Protein AF-A0A7V4HFA5-F1 (afdb_monomer)

Radius of gyration: 27.05 Å; Cα contacts (8 Å, |Δi|>4): 2478; chains: 1; bounding box: 86×80×75 Å

Secondary structure (DSSP, 8-state):
--HHHHHHHHHHHHTT-----TTTTTTTTHHHHHHHHHHHHHHHHTT--EETT--HHHHHHHT-TTTSHHHHHHHHHHHHHHHHHHH-S-TTTTT-HHHHHHHH-TTTHHHHHHHHHHHH--SSSHHHHHHHHHHHHTTTSTT-----------S---S-HHHHHHHHHHHHHHHIIIIITTTS-HHHHHHHHHHHHHHH---------TTS--S--GGG-SS-S--B-TTSPTTT-BBTTT-PBPPTT-SSHHHHHHHHHHHTTPPPPTT---GGGTSTTSPPP-HHHHHHHHHHHHTTSSHHHHHHHHHHHHTSPPEE--STTEESEEEEEEEETTEEEEEE-SS--EEES-S-SEEE---SS-EEEE---GGGTTS-SEEEEE--SS--EEEE-SS--TT-EESSEEEEEE-SS--EEEES--TT--GGG--HHHH-EE-SSSSS-EE--HHHHH--TT-TTSTTTT----S-TT-EESSEEEEEE-S---EEEEEES-TT-EESS-EEEEEE--SS-EEEEEES-BS-EESS-EEEEEE-SS--EEEE--SSB-TTTTTSSS---BS---BS-EE-EEEPPSSS--EEEE---EEEEEE-SS--EEEE-TT-BS-EETT-EEEEEE-SS--EEEE---TT-----SSS----BS-EETT-EEEEEE-SS--EEE-SSS-BS-EETT-EEEEEE-SS--EE--TT-S-PPEEES-BBSS-EEEEEE--SS-EESSEEES---BPPTT-TT---EEEEEEE--SS--B--TTTS-TT-SSEEE---EEEEE-TTS-EEEEEEEEEEES---EEPPPPPPHHHHHHHHHHHHHT--

pLDDT: mean 79.25, std 18.16, range [28.31, 98.69]

Structure (mmCIF, N/CA/C/O backbone):
data_AF-A0A7V4HFA5-F1
#
_entry.id   AF-A0A7V4HFA5-F1
#
loop_
_atom_site.group_PDB
_atom_site.id
_atom_site.type_symbol
_atom_site.label_atom_id
_atom_site.label_alt_id
_atom_site.label_comp_id
_atom_site.label_asym_id
_atom_site.label_entity_id
_atom_site.label_seq_id
_atom_site.pdbx_PDB_ins_code
_atom_site.Cartn_x
_atom_site.Cartn_y
_atom_site.Cartn_z
_atom_site.occupancy
_atom_site.B_iso_or_equiv
_atom_site.auth_seq_id
_atom_site.auth_comp_id
_atom_site.auth_asym_id
_atom_site.auth_atom_id
_atom_site.pdbx_PDB_model_num
ATOM 1 N N . MET A 1 1 ? 4.669 -41.719 2.749 1.00 48.25 1 MET A N 1
ATOM 2 C CA . MET A 1 1 ? 3.718 -40.841 3.478 1.00 48.25 1 MET A CA 1
ATOM 3 C C . MET A 1 1 ? 3.015 -41.611 4.588 1.00 48.25 1 MET A C 1
ATOM 5 O O . MET A 1 1 ? 2.465 -42.673 4.323 1.00 48.25 1 MET A O 1
ATOM 9 N N . ASN A 1 2 ? 3.036 -41.092 5.819 1.00 54.94 2 ASN A N 1
ATOM 10 C CA . ASN A 1 2 ? 2.407 -41.721 6.989 1.00 54.94 2 ASN A CA 1
ATOM 11 C C . ASN A 1 2 ? 0.896 -41.378 7.076 1.00 54.94 2 ASN A C 1
ATOM 13 O O . ASN A 1 2 ? 0.463 -40.384 6.495 1.00 54.94 2 ASN A O 1
ATOM 17 N N . ARG A 1 3 ? 0.086 -42.168 7.802 1.00 41.38 3 ARG A N 1
ATOM 18 C CA . ARG A 1 3 ? -1.393 -42.025 7.890 1.00 41.38 3 ARG A CA 1
ATOM 19 C C . ARG A 1 3 ? -1.871 -40.618 8.289 1.00 41.38 3 ARG A C 1
ATOM 21 O O . ARG A 1 3 ? -2.904 -40.185 7.798 1.00 41.38 3 ARG A O 1
ATOM 28 N N . ARG A 1 4 ? -1.099 -39.887 9.105 1.00 38.53 4 ARG A N 1
ATOM 29 C CA . ARG A 1 4 ? -1.387 -38.485 9.472 1.00 38.53 4 ARG A CA 1
ATOM 30 C C . ARG A 1 4 ? -1.313 -37.523 8.282 1.00 38.53 4 ARG A C 1
ATOM 32 O O . ARG A 1 4 ? -2.178 -36.670 8.156 1.00 38.53 4 ARG A O 1
ATOM 39 N N . ALA A 1 5 ? -0.361 -37.721 7.367 1.00 38.31 5 ALA A N 1
ATOM 40 C CA . ALA A 1 5 ? -0.254 -36.909 6.155 1.00 38.31 5 ALA A CA 1
ATOM 41 C C . ALA A 1 5 ? -1.459 -37.127 5.228 1.00 38.31 5 ALA A C 1
ATOM 43 O O . ALA A 1 5 ? -1.973 -36.179 4.661 1.00 38.31 5 ALA A O 1
ATOM 44 N N . LYS A 1 6 ? -1.980 -38.358 5.134 1.00 39.31 6 LYS A N 1
ATOM 45 C CA . LYS A 1 6 ? -3.197 -38.636 4.350 1.00 39.31 6 LYS A CA 1
ATOM 46 C C . LYS A 1 6 ? -4.450 -37.973 4.934 1.00 39.31 6 LYS A C 1
ATOM 48 O O . LYS A 1 6 ? -5.333 -37.604 4.176 1.00 39.31 6 LYS A O 1
ATOM 53 N N . MET A 1 7 ? -4.517 -37.816 6.256 1.00 35.53 7 MET A N 1
ATOM 54 C CA . MET A 1 7 ? -5.649 -37.177 6.930 1.00 35.53 7 MET A CA 1
ATOM 55 C C . MET A 1 7 ? -5.609 -35.648 6.783 1.00 35.53 7 MET A C 1
ATOM 57 O O . MET A 1 7 ? -6.639 -35.059 6.490 1.00 35.53 7 MET A O 1
ATOM 61 N N . CYS A 1 8 ? -4.427 -35.022 6.870 1.00 36.72 8 CYS A N 1
ATOM 62 C CA . CYS A 1 8 ? -4.254 -33.603 6.527 1.00 36.72 8 CYS A CA 1
ATOM 63 C C . CYS A 1 8 ? -4.605 -33.316 5.059 1.00 36.72 8 CYS A C 1
ATOM 65 O O . CYS A 1 8 ? -5.311 -32.359 4.777 1.00 36.72 8 CYS A O 1
ATOM 67 N N . MET A 1 9 ? -4.186 -34.185 4.133 1.00 34.12 9 MET A N 1
ATOM 68 C CA . MET A 1 9 ? -4.474 -34.021 2.701 1.00 34.12 9 MET A CA 1
ATOM 69 C C . MET A 1 9 ? -5.963 -34.192 2.367 1.00 34.12 9 MET A C 1
ATOM 71 O O . MET A 1 9 ? -6.457 -33.551 1.449 1.00 34.12 9 MET A O 1
ATOM 75 N N . ALA A 1 10 ? -6.695 -35.021 3.120 1.00 37.44 10 ALA A N 1
ATOM 76 C CA . ALA A 1 10 ? -8.141 -35.173 2.956 1.00 37.44 10 ALA A CA 1
ATOM 77 C C . ALA A 1 10 ? -8.932 -33.963 3.487 1.00 37.44 10 ALA A C 1
ATOM 79 O O . ALA A 1 10 ? -9.989 -33.656 2.951 1.00 37.44 10 ALA A O 1
ATOM 80 N N . VAL A 1 11 ? -8.417 -33.276 4.514 1.00 41.97 11 VAL A N 1
ATOM 81 C CA . VAL A 1 11 ? -9.005 -32.025 5.024 1.00 41.97 11 VAL A CA 1
ATOM 82 C C . VAL A 1 11 ? -8.752 -30.874 4.047 1.00 41.97 11 VAL A C 1
ATOM 84 O O . VAL A 1 11 ? -9.687 -30.151 3.732 1.00 41.97 11 VAL A O 1
ATOM 87 N N . LEU A 1 12 ? -7.540 -30.771 3.488 1.00 38.66 12 LEU A N 1
ATOM 88 C CA . LEU A 1 12 ? -7.202 -29.766 2.468 1.00 38.66 12 LEU A CA 1
ATOM 89 C C . LEU A 1 12 ? -8.032 -29.936 1.183 1.00 38.66 12 LEU A C 1
ATOM 91 O O . LEU A 1 12 ? -8.553 -28.961 0.656 1.00 38.66 12 LEU A O 1
ATOM 95 N N . ALA A 1 13 ? -8.244 -31.178 0.733 1.00 34.25 13 ALA A N 1
ATOM 96 C CA . ALA A 1 13 ? -9.083 -31.467 -0.433 1.00 34.25 13 ALA A CA 1
ATOM 97 C C . ALA A 1 13 ? -10.588 -31.219 -0.191 1.00 34.25 13 ALA A C 1
ATOM 99 O O . ALA A 1 13 ? -11.324 -30.972 -1.141 1.00 34.25 13 ALA A O 1
ATOM 100 N N . ALA A 1 14 ? -11.060 -31.282 1.060 1.00 35.66 14 ALA A N 1
ATOM 101 C CA . ALA A 1 14 ? -12.446 -30.960 1.416 1.00 35.66 14 ALA A CA 1
ATOM 102 C C . ALA A 1 14 ? -12.701 -29.444 1.542 1.00 35.66 14 ALA A C 1
ATOM 104 O O . ALA A 1 14 ? -13.856 -29.033 1.558 1.00 35.66 14 ALA A O 1
ATOM 105 N N . MET A 1 15 ? -11.637 -28.634 1.609 1.00 38.47 15 MET A N 1
ATOM 106 C CA . MET A 1 15 ? -11.664 -27.166 1.682 1.00 38.47 15 MET A CA 1
ATOM 107 C C . MET A 1 15 ? -11.470 -26.485 0.314 1.00 38.47 15 MET A C 1
ATOM 109 O O . MET A 1 15 ? -11.225 -25.291 0.262 1.00 38.47 15 MET A O 1
ATOM 113 N N . GLY A 1 16 ? -11.545 -27.222 -0.801 1.00 28.39 16 GLY A N 1
ATOM 114 C CA . GLY A 1 16 ? -11.432 -26.639 -2.147 1.00 28.39 16 GLY A CA 1
ATOM 115 C C . GLY A 1 16 ? -10.004 -26.335 -2.623 1.00 28.39 16 GLY A C 1
ATOM 116 O O . GLY A 1 16 ? -9.827 -25.967 -3.779 1.00 28.39 16 GLY A O 1
ATOM 117 N N . PHE A 1 17 ? -8.969 -26.567 -1.807 1.00 36.25 17 PHE A N 1
ATOM 118 C CA . PHE A 1 17 ? -7.580 -26.366 -2.225 1.00 36.25 17 PHE A CA 1
ATOM 119 C C . PHE A 1 17 ? -7.120 -27.473 -3.187 1.00 36.25 17 PHE A C 1
ATOM 121 O O . PHE A 1 17 ? -6.924 -28.632 -2.801 1.00 36.25 17 PHE A O 1
ATOM 128 N N . GLY A 1 18 ? -6.935 -27.110 -4.459 1.00 32.19 18 GLY A N 1
ATOM 129 C CA . GLY A 1 18 ? -6.319 -27.961 -5.473 1.00 32.19 18 GLY A CA 1
ATOM 130 C C . GLY A 1 18 ? -4.920 -28.430 -5.055 1.00 32.19 18 GLY A C 1
ATOM 131 O O . GLY A 1 18 ? -4.118 -27.676 -4.515 1.00 32.19 18 GLY A O 1
ATOM 132 N N . LEU A 1 19 ? -4.617 -29.705 -5.313 1.00 29.17 19 LEU A N 1
ATOM 133 C CA . LEU A 1 19 ? -3.347 -30.376 -5.002 1.00 29.17 19 LEU A CA 1
ATOM 134 C C . LEU A 1 19 ? -2.192 -29.984 -5.952 1.00 29.17 19 LEU A C 1
ATOM 136 O O . LEU A 1 19 ? -1.386 -30.840 -6.326 1.00 29.17 19 LEU A O 1
ATOM 140 N N . ALA A 1 20 ? -2.085 -28.711 -6.338 1.00 28.31 20 ALA A N 1
ATOM 141 C CA . ALA A 1 20 ? -0.833 -28.187 -6.874 1.00 28.31 20 ALA A CA 1
ATOM 142 C C . ALA A 1 20 ? 0.153 -28.051 -5.700 1.00 28.31 20 ALA A C 1
ATOM 144 O O . ALA A 1 20 ? -0.201 -27.629 -4.603 1.00 28.31 20 ALA A O 1
ATOM 145 N N . SER A 1 21 ? 1.356 -28.584 -5.879 1.00 32.41 21 SER A N 1
ATOM 146 C CA . SER A 1 21 ? 2.282 -28.941 -4.805 1.00 32.41 21 SER A CA 1
ATOM 147 C C . SER A 1 21 ? 2.547 -27.818 -3.795 1.00 32.41 21 SER A C 1
ATOM 149 O O . SER A 1 21 ? 2.853 -26.705 -4.181 1.00 32.41 21 SER A O 1
ATOM 151 N N . ALA A 1 22 ? 2.635 -28.136 -2.503 1.00 30.19 22 ALA A N 1
ATOM 152 C CA . ALA A 1 22 ? 3.135 -27.211 -1.473 1.00 30.19 22 ALA A CA 1
ATOM 153 C C . ALA A 1 22 ? 4.578 -26.681 -1.715 1.00 30.19 22 ALA A C 1
ATOM 155 O O . ALA A 1 22 ? 5.083 -25.909 -0.910 1.00 30.19 22 ALA A O 1
ATOM 156 N N . ALA A 1 23 ? 5.250 -27.114 -2.791 1.00 28.69 23 ALA A N 1
ATOM 157 C CA . ALA A 1 23 ? 6.533 -26.592 -3.260 1.00 28.69 23 ALA A CA 1
ATOM 158 C C . ALA A 1 23 ? 6.388 -25.430 -4.270 1.00 28.69 23 ALA A C 1
ATOM 160 O O . ALA A 1 23 ? 7.342 -24.678 -4.440 1.00 28.69 23 ALA A O 1
ATOM 161 N N . SER A 1 24 ? 5.221 -25.252 -4.909 1.00 37.16 24 SER A N 1
ATOM 162 C CA . SER A 1 24 ? 4.934 -24.071 -5.741 1.00 37.16 24 SER A CA 1
ATOM 163 C C . SER A 1 24 ? 4.520 -22.858 -4.900 1.00 37.16 24 SER A C 1
ATOM 165 O O . SER A 1 24 ? 4.744 -21.736 -5.313 1.00 37.16 24 SER A O 1
ATOM 167 N N . CYS A 1 25 ? 4.044 -23.058 -3.666 1.00 38.31 25 CYS A N 1
ATOM 168 C CA . CYS A 1 25 ? 3.524 -21.992 -2.793 1.00 38.31 25 CYS A CA 1
ATOM 169 C C . CYS A 1 25 ? 4.586 -21.143 -2.059 1.00 38.31 25 CYS A C 1
ATOM 171 O O . CYS A 1 25 ? 4.266 -20.503 -1.062 1.00 38.31 25 CYS A O 1
ATOM 173 N N . LEU A 1 26 ? 5.864 -21.225 -2.442 1.00 47.09 26 LEU A N 1
ATOM 174 C CA . LEU A 1 26 ? 6.968 -20.541 -1.744 1.00 47.09 26 LEU A CA 1
ATOM 175 C C . LEU A 1 26 ? 7.953 -19.838 -2.690 1.00 47.09 26 LEU A C 1
ATOM 177 O O . LEU A 1 26 ? 9.059 -19.488 -2.268 1.00 47.09 26 LEU A O 1
ATOM 181 N N . GLY A 1 27 ? 7.612 -19.673 -3.972 1.00 52.88 27 GLY A N 1
ATOM 182 C CA . GLY A 1 27 ? 8.505 -19.018 -4.932 1.00 52.88 27 GLY A CA 1
ATOM 183 C C . GLY A 1 27 ? 9.894 -19.673 -5.052 1.00 52.88 27 GLY A C 1
ATOM 184 O O . GLY A 1 27 ? 10.859 -19.022 -5.461 1.00 52.88 27 GLY A O 1
ATOM 185 N N . GLU A 1 28 ? 10.056 -20.954 -4.681 1.00 53.25 28 GLU A N 1
ATOM 186 C CA . GLU A 1 28 ? 11.366 -21.629 -4.726 1.00 53.25 28 GLU A CA 1
ATOM 187 C C . GLU A 1 28 ? 11.900 -21.748 -6.165 1.00 53.25 28 GLU A C 1
ATOM 189 O O . GLU A 1 28 ? 13.117 -21.755 -6.366 1.00 53.25 28 GLU A O 1
ATOM 194 N N . ASN A 1 29 ? 11.005 -21.744 -7.160 1.00 68.06 29 ASN A N 1
ATOM 195 C CA . ASN A 1 29 ? 11.342 -21.708 -8.586 1.00 68.06 29 ASN A CA 1
ATOM 196 C C . ASN A 1 29 ? 11.609 -20.287 -9.124 1.00 68.06 29 ASN A C 1
ATOM 198 O O . ASN A 1 29 ? 12.278 -20.155 -10.147 1.00 68.06 29 ASN A O 1
ATOM 202 N N . VAL A 1 30 ? 11.191 -19.234 -8.411 1.00 86.88 30 VAL A N 1
ATOM 203 C CA . VAL A 1 30 ? 11.364 -17.823 -8.813 1.00 86.88 30 VAL A CA 1
ATOM 204 C C . VAL A 1 30 ? 12.813 -17.372 -8.621 1.00 86.88 30 VAL A C 1
ATOM 206 O O . VAL A 1 30 ? 13.449 -16.819 -9.521 1.00 86.88 30 VAL A O 1
ATOM 209 N N . ARG A 1 31 ? 13.404 -17.680 -7.457 1.00 90.75 31 ARG A N 1
ATOM 210 C CA . ARG A 1 31 ? 14.781 -17.265 -7.120 1.00 90.75 31 ARG A CA 1
ATOM 211 C C . ARG A 1 31 ? 15.838 -17.718 -8.136 1.00 90.75 31 ARG A C 1
ATOM 213 O O . ARG A 1 31 ? 16.702 -16.903 -8.472 1.00 90.75 31 ARG A O 1
ATOM 220 N N . PRO A 1 32 ? 15.869 -18.986 -8.599 1.00 89.94 32 PRO A N 1
ATOM 221 C CA . PRO A 1 32 ? 16.812 -19.414 -9.629 1.00 89.94 32 PRO A CA 1
ATOM 222 C C . PRO A 1 32 ? 16.728 -18.584 -10.913 1.00 89.94 32 PRO A C 1
ATOM 224 O O . PRO A 1 32 ? 17.771 -18.313 -11.516 1.00 89.94 32 PRO A O 1
ATOM 227 N N . GLU A 1 33 ? 15.526 -18.158 -11.298 1.00 88.88 33 GLU A N 1
ATOM 228 C CA . GLU A 1 33 ? 15.279 -17.427 -12.540 1.00 88.88 33 GLU A CA 1
ATOM 229 C C . GLU A 1 33 ? 15.636 -15.954 -12.426 1.00 88.88 33 GLU A C 1
ATOM 231 O O . GLU A 1 33 ? 16.409 -15.458 -13.247 1.00 88.88 33 GLU A O 1
ATOM 236 N N . LEU A 1 34 ? 15.251 -15.285 -11.337 1.00 92.88 34 LEU A N 1
ATOM 237 C CA . LEU A 1 34 ? 15.737 -13.929 -11.067 1.00 92.88 34 LEU A CA 1
ATOM 238 C C . LEU A 1 34 ? 17.276 -13.904 -10.971 1.00 92.88 34 LEU A C 1
ATOM 240 O O . LEU A 1 34 ? 17.931 -13.038 -11.547 1.00 92.88 34 LEU A O 1
ATOM 244 N N . ARG A 1 35 ? 17.904 -14.930 -10.372 1.00 93.62 35 ARG A N 1
ATOM 245 C CA . ARG A 1 35 ? 19.376 -15.084 -10.392 1.00 93.62 35 ARG A CA 1
ATOM 246 C C . ARG A 1 35 ? 19.941 -15.325 -11.790 1.00 93.62 35 ARG A C 1
ATOM 248 O O . ARG A 1 35 ? 21.104 -14.994 -12.043 1.00 93.62 35 ARG A O 1
ATOM 255 N N . ARG A 1 36 ? 19.203 -15.983 -12.685 1.00 90.00 36 ARG A N 1
ATOM 256 C CA . ARG A 1 36 ? 19.608 -16.180 -14.084 1.00 90.00 36 ARG A CA 1
ATOM 257 C C . ARG A 1 36 ? 19.555 -14.854 -14.838 1.00 90.00 36 ARG A C 1
ATOM 259 O O . ARG A 1 36 ? 20.545 -14.536 -15.500 1.00 90.00 36 ARG A O 1
ATOM 266 N N . MET A 1 37 ? 18.492 -14.072 -14.670 1.00 91.94 37 MET A N 1
ATOM 267 C CA . MET A 1 37 ? 18.377 -12.712 -15.202 1.00 91.94 37 MET A CA 1
ATOM 268 C C . MET A 1 37 ? 19.549 -11.843 -14.733 1.00 91.94 37 MET A C 1
ATOM 270 O O . MET A 1 37 ? 20.337 -11.384 -15.560 1.00 91.94 37 MET A O 1
ATOM 274 N N . SER A 1 38 ? 19.765 -11.714 -13.419 1.00 94.12 38 SER A N 1
ATOM 275 C CA . SER A 1 38 ? 20.845 -10.877 -12.874 1.00 94.12 38 SER A CA 1
ATOM 276 C C . SER A 1 38 ? 22.234 -11.312 -13.350 1.00 94.12 38 SER A C 1
ATOM 278 O O . SER A 1 38 ? 23.093 -10.476 -13.630 1.00 94.12 38 SER A O 1
ATOM 280 N N . ARG A 1 39 ? 22.488 -12.625 -13.479 1.00 92.44 39 ARG A N 1
ATOM 281 C CA . ARG A 1 39 ? 23.745 -13.131 -14.064 1.00 92.44 39 ARG A CA 1
ATOM 282 C C . ARG A 1 39 ? 23.893 -12.745 -15.534 1.00 92.44 39 ARG A C 1
ATOM 284 O O . ARG A 1 39 ? 24.974 -12.312 -15.917 1.00 92.44 39 ARG A O 1
ATOM 291 N N . THR A 1 40 ? 22.828 -12.871 -16.320 1.00 88.06 40 THR A N 1
ATOM 292 C CA . THR A 1 40 ? 22.820 -12.528 -17.750 1.00 88.06 40 THR A CA 1
ATOM 293 C C . THR A 1 40 ? 23.090 -11.038 -17.949 1.00 88.06 40 THR A C 1
ATOM 295 O O . THR A 1 40 ? 23.985 -10.672 -18.708 1.00 88.06 40 THR A O 1
ATOM 298 N N . LEU A 1 41 ? 22.399 -10.178 -17.196 1.00 89.81 41 LEU A N 1
ATOM 299 C CA . LEU A 1 41 ? 22.607 -8.729 -17.232 1.00 89.81 41 LEU A CA 1
ATOM 300 C C . LEU A 1 41 ? 24.034 -8.345 -16.831 1.00 89.81 41 LEU A C 1
ATOM 302 O O . LEU A 1 41 ? 24.649 -7.524 -17.504 1.00 89.81 41 LEU A O 1
ATOM 306 N N . ARG A 1 42 ? 24.605 -8.970 -15.791 1.00 91.44 42 ARG A N 1
ATOM 307 C CA . ARG A 1 42 ? 26.013 -8.750 -15.414 1.00 91.44 42 ARG A CA 1
ATOM 308 C C . ARG A 1 42 ? 26.991 -9.193 -16.487 1.00 91.44 42 ARG A C 1
ATOM 310 O O . ARG A 1 42 ? 27.964 -8.492 -16.754 1.00 91.44 42 ARG A O 1
ATOM 317 N N . ASP A 1 43 ? 26.760 -10.350 -17.095 1.00 87.56 43 ASP A N 1
ATOM 318 C CA . ASP A 1 43 ? 27.614 -10.819 -18.179 1.00 87.56 43 ASP A CA 1
ATOM 319 C C . ASP A 1 43 ? 27.616 -9.798 -19.330 1.00 87.56 43 ASP A C 1
ATOM 321 O O . ASP A 1 43 ? 28.686 -9.475 -19.844 1.00 87.56 43 ASP A O 1
ATOM 325 N N . VAL A 1 44 ? 26.467 -9.204 -19.661 1.00 84.00 44 VAL A N 1
ATOM 326 C CA . VAL A 1 44 ? 26.354 -8.156 -20.688 1.00 84.00 44 VAL A CA 1
ATOM 327 C C . VAL A 1 44 ? 26.992 -6.831 -20.248 1.00 84.00 44 VAL A C 1
ATOM 329 O O . VAL A 1 44 ? 27.893 -6.322 -20.913 1.00 84.00 44 VAL A O 1
ATOM 332 N N . LEU A 1 45 ? 26.559 -6.273 -19.119 1.00 87.12 45 LEU A N 1
ATOM 333 C CA . LEU A 1 45 ? 26.912 -4.920 -18.683 1.00 87.12 45 LEU A CA 1
ATOM 334 C C . LEU A 1 45 ? 28.307 -4.841 -18.053 1.00 87.12 45 LEU A C 1
ATOM 336 O O . LEU A 1 45 ? 29.081 -3.939 -18.360 1.00 87.12 45 LEU A O 1
ATOM 340 N N . GLU A 1 46 ? 28.676 -5.790 -17.194 1.00 89.25 46 GLU A N 1
ATOM 341 C CA . GLU A 1 46 ? 29.928 -5.728 -16.426 1.00 89.25 46 GLU A CA 1
ATOM 342 C C . GLU A 1 46 ? 31.091 -6.443 -17.109 1.00 89.25 46 GLU A C 1
ATOM 344 O O . GLU A 1 46 ? 32.244 -6.035 -16.938 1.00 89.25 46 GLU A O 1
ATOM 349 N N . LYS A 1 47 ? 30.807 -7.515 -17.862 1.00 86.50 47 LYS A N 1
ATOM 350 C CA . LYS A 1 47 ? 31.836 -8.325 -18.536 1.00 86.50 47 LYS A CA 1
ATOM 351 C C . LYS A 1 47 ? 31.917 -8.079 -20.041 1.00 86.50 47 LYS A C 1
ATOM 353 O O . LYS A 1 47 ? 32.858 -8.568 -20.665 1.00 86.50 47 LYS A O 1
ATOM 358 N N . GLY A 1 48 ? 30.966 -7.343 -20.619 1.00 78.38 48 GLY A N 1
ATOM 359 C CA . GLY A 1 48 ? 30.922 -7.072 -22.056 1.00 78.38 48 GLY A CA 1
ATOM 360 C C . GLY A 1 48 ? 30.680 -8.332 -22.891 1.00 78.38 48 GLY A C 1
ATOM 361 O O . GLY A 1 48 ? 31.114 -8.401 -24.042 1.00 78.38 48 GLY A O 1
ATOM 362 N N . CYS A 1 49 ? 30.051 -9.359 -22.312 1.00 81.75 49 CYS A N 1
ATOM 363 C CA . CYS A 1 49 ? 29.650 -10.548 -23.048 1.00 81.75 49 CYS A CA 1
ATOM 364 C C . CYS A 1 49 ? 28.497 -10.194 -23.986 1.00 81.75 49 CYS A C 1
ATOM 366 O O . CYS A 1 49 ? 27.507 -9.591 -23.580 1.00 81.75 49 CYS A O 1
ATOM 368 N N . LEU A 1 50 ? 28.611 -10.602 -25.243 1.00 72.88 50 LEU A N 1
ATOM 369 C CA . LEU A 1 50 ? 27.644 -10.274 -26.282 1.00 72.88 50 LEU A CA 1
ATOM 370 C C . LEU A 1 50 ? 26.857 -11.522 -26.677 1.00 72.88 50 LEU A C 1
ATOM 372 O O . LEU A 1 50 ? 27.443 -12.611 -26.715 1.00 72.88 50 LEU A O 1
ATOM 376 N N . PRO A 1 51 ? 25.565 -11.404 -27.014 1.00 68.75 51 PRO A N 1
ATOM 377 C CA . PRO A 1 51 ? 24.835 -12.523 -27.592 1.00 68.75 51 PRO A CA 1
ATOM 378 C C . PRO A 1 51 ? 25.465 -12.993 -28.907 1.00 68.75 51 PRO A C 1
ATOM 380 O O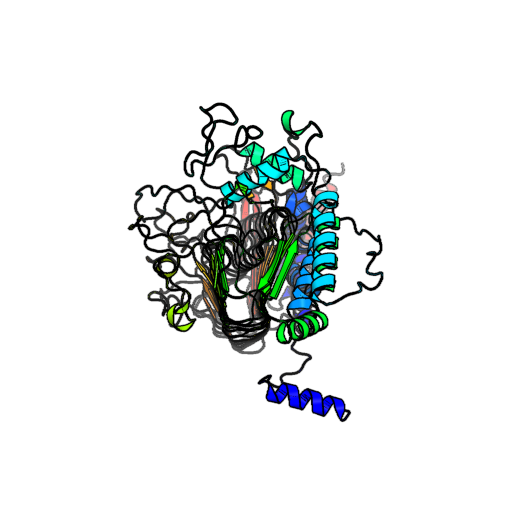 . PRO A 1 51 ? 25.966 -12.202 -29.715 1.00 68.75 51 PRO A O 1
ATOM 383 N N . ALA A 1 52 ? 25.478 -14.310 -29.113 1.00 63.66 52 ALA A N 1
ATOM 384 C CA . ALA A 1 52 ? 25.958 -14.905 -30.350 1.00 63.66 52 ALA A CA 1
ATOM 385 C C . ALA A 1 52 ? 25.136 -14.386 -31.541 1.00 63.66 52 ALA A C 1
ATOM 387 O O . ALA A 1 52 ? 23.915 -14.463 -31.529 1.00 63.66 52 ALA A O 1
ATOM 388 N N . GLY A 1 53 ? 25.813 -13.876 -32.574 1.00 62.03 53 GLY A N 1
ATOM 389 C CA . GLY A 1 53 ? 25.159 -13.331 -33.772 1.00 62.03 53 GLY A CA 1
ATOM 390 C C . GLY A 1 53 ? 25.183 -11.805 -33.884 1.00 62.03 53 GLY A C 1
ATOM 391 O O . GLY A 1 53 ? 24.796 -11.287 -34.929 1.00 62.03 53 GLY A O 1
ATOM 392 N N . ALA A 1 54 ? 25.697 -11.084 -32.879 1.00 64.19 54 ALA A N 1
ATOM 393 C CA . ALA A 1 54 ? 25.981 -9.653 -33.009 1.00 64.19 54 ALA A CA 1
ATOM 394 C C . ALA A 1 54 ? 26.848 -9.366 -34.251 1.00 64.19 54 ALA A C 1
ATOM 396 O O . ALA A 1 54 ? 27.850 -10.049 -34.487 1.00 64.19 54 ALA A O 1
ATOM 397 N N . SER A 1 55 ? 26.477 -8.351 -35.043 1.00 65.62 55 SER A N 1
ATOM 398 C CA . SER A 1 55 ? 27.283 -7.929 -36.195 1.00 65.62 55 SER A CA 1
ATOM 399 C C . SER A 1 55 ? 28.671 -7.476 -35.736 1.00 65.62 55 SER A C 1
ATOM 401 O O . SER A 1 55 ? 28.838 -7.021 -34.607 1.00 65.62 55 SER A O 1
ATOM 403 N N . ASN A 1 56 ? 29.683 -7.557 -36.604 1.00 67.31 56 ASN A N 1
ATOM 404 C CA . ASN A 1 56 ? 31.036 -7.106 -36.252 1.00 67.31 56 ASN A CA 1
ATOM 405 C C . ASN A 1 56 ? 31.070 -5.623 -35.840 1.00 67.31 56 ASN A C 1
ATOM 407 O O . ASN A 1 56 ? 31.861 -5.244 -34.983 1.00 67.31 56 ASN A O 1
ATOM 411 N N . GLU A 1 57 ? 30.203 -4.801 -36.428 1.00 65.88 57 GLU A N 1
ATOM 412 C CA . GLU A 1 57 ? 30.062 -3.373 -36.121 1.00 65.88 57 GLU A CA 1
ATOM 413 C C . GLU A 1 57 ? 29.429 -3.154 -34.742 1.00 65.88 57 GLU A C 1
ATOM 415 O O . GLU A 1 57 ? 29.970 -2.403 -33.932 1.00 65.88 57 GLU A O 1
ATOM 420 N N . ALA A 1 58 ? 28.337 -3.866 -34.437 1.00 66.81 58 ALA A N 1
ATOM 421 C CA . ALA A 1 58 ? 27.718 -3.860 -33.113 1.00 66.81 58 ALA A CA 1
ATOM 422 C C . ALA A 1 58 ? 28.687 -4.392 -32.049 1.00 66.81 58 ALA A C 1
ATOM 424 O O . ALA A 1 58 ? 28.848 -3.790 -30.992 1.00 66.81 58 ALA A O 1
ATOM 425 N N . ALA A 1 59 ? 29.384 -5.489 -32.347 1.00 70.44 59 ALA A N 1
ATOM 426 C CA . ALA A 1 59 ? 30.368 -6.074 -31.453 1.00 70.44 59 ALA A CA 1
ATOM 427 C C . ALA A 1 59 ? 31.538 -5.123 -31.190 1.00 70.44 59 ALA A C 1
ATOM 429 O O . ALA A 1 59 ? 31.953 -4.999 -30.044 1.00 70.44 59 ALA A O 1
ATOM 430 N N . ALA A 1 60 ? 32.034 -4.417 -32.209 1.00 70.94 60 ALA A N 1
ATOM 431 C CA . ALA A 1 60 ? 33.087 -3.419 -32.046 1.00 70.94 60 ALA A CA 1
ATOM 432 C C . ALA A 1 60 ? 32.633 -2.229 -31.187 1.00 70.94 60 ALA A C 1
ATOM 434 O O . ALA A 1 60 ? 33.381 -1.796 -30.316 1.00 70.94 60 ALA A O 1
ATOM 435 N N . LEU A 1 61 ? 31.406 -1.736 -31.392 1.00 69.50 61 LEU A N 1
ATOM 436 C CA . LEU A 1 61 ? 30.849 -0.630 -30.612 1.00 69.50 61 LEU A CA 1
ATOM 437 C C . LEU A 1 61 ? 30.630 -1.012 -29.142 1.00 69.50 61 LEU A C 1
ATOM 439 O O . LEU A 1 61 ? 30.959 -0.240 -28.248 1.00 69.50 61 LEU A O 1
ATOM 443 N N . LEU A 1 62 ? 30.098 -2.208 -28.881 1.00 73.00 62 LEU A N 1
ATOM 444 C CA . LEU A 1 62 ? 29.840 -2.683 -27.519 1.00 73.00 62 LEU A CA 1
ATOM 445 C C . LEU A 1 62 ? 31.134 -3.046 -26.776 1.00 73.00 62 LEU A C 1
ATOM 447 O O . LEU A 1 62 ? 31.197 -2.888 -25.559 1.00 73.00 62 LEU A O 1
ATOM 451 N N . ALA A 1 63 ? 32.154 -3.520 -27.497 1.00 71.62 63 ALA A N 1
ATOM 452 C CA . ALA A 1 63 ? 33.431 -3.972 -26.945 1.00 71.62 63 ALA A CA 1
ATOM 453 C C . ALA A 1 63 ? 34.489 -2.872 -26.779 1.00 71.62 63 ALA A C 1
ATOM 455 O O . ALA A 1 63 ? 35.587 -3.170 -26.301 1.00 71.62 63 ALA A O 1
ATOM 456 N N . ASP A 1 64 ? 34.201 -1.639 -27.199 1.00 72.88 64 ASP A N 1
ATOM 457 C CA . ASP A 1 64 ? 35.124 -0.513 -27.071 1.00 72.88 64 ASP A CA 1
ATOM 458 C C . ASP A 1 64 ? 35.527 -0.327 -25.583 1.00 72.88 64 ASP A C 1
ATOM 460 O O . ASP A 1 64 ? 34.666 -0.219 -24.709 1.00 72.88 64 ASP A O 1
ATOM 464 N N . PRO A 1 65 ? 36.822 -0.358 -25.232 1.00 67.50 65 PRO A N 1
ATOM 465 C CA . PRO A 1 65 ? 37.253 -0.275 -23.837 1.00 67.50 65 PRO A CA 1
ATOM 466 C C . PRO A 1 65 ? 37.010 1.100 -23.196 1.00 67.50 65 PRO A C 1
ATOM 468 O O . PRO A 1 65 ? 36.851 1.160 -21.975 1.00 67.50 65 PRO A O 1
ATOM 471 N N . ASP A 1 66 ? 36.964 2.168 -23.996 1.00 66.75 66 ASP A N 1
ATOM 472 C CA . ASP A 1 66 ? 36.818 3.550 -23.526 1.00 66.75 66 ASP A CA 1
ATOM 473 C C . ASP A 1 66 ? 35.388 4.079 -23.737 1.00 66.75 66 ASP A C 1
ATOM 475 O O . ASP A 1 66 ? 34.933 4.945 -22.989 1.00 66.75 66 ASP A O 1
ATOM 479 N N . ALA A 1 67 ? 34.658 3.530 -24.715 1.00 67.94 67 ALA A N 1
ATOM 480 C CA . ALA A 1 67 ? 33.302 3.959 -25.078 1.00 67.94 67 ALA A CA 1
ATOM 481 C C . ALA A 1 67 ? 32.277 2.815 -25.222 1.00 67.94 67 ALA A C 1
ATOM 483 O O . ALA A 1 67 ? 31.181 3.024 -25.745 1.00 67.94 67 ALA A O 1
ATOM 484 N N . GLY A 1 68 ? 32.610 1.599 -24.790 1.00 74.50 68 GLY A N 1
ATOM 485 C CA . GLY A 1 68 ? 31.734 0.430 -24.879 1.00 74.50 68 GLY A CA 1
ATOM 486 C C . GLY A 1 68 ? 30.811 0.270 -23.676 1.00 74.50 68 GLY A C 1
ATOM 487 O O . GLY A 1 68 ? 30.864 1.025 -22.698 1.00 74.50 68 GLY A O 1
ATOM 488 N N . ILE A 1 69 ? 29.963 -0.760 -23.735 1.00 80.06 69 ILE A N 1
ATOM 489 C CA . ILE A 1 69 ? 28.873 -0.983 -22.773 1.00 80.06 69 ILE A CA 1
ATOM 490 C C . ILE A 1 69 ? 29.367 -0.998 -21.326 1.00 80.06 69 ILE A C 1
ATOM 492 O O . ILE A 1 69 ? 28.790 -0.341 -20.465 1.00 80.06 69 ILE A O 1
ATOM 496 N N . THR A 1 70 ? 30.484 -1.679 -21.066 1.00 85.44 70 THR A N 1
ATOM 497 C CA . THR A 1 70 ? 31.037 -1.827 -19.719 1.00 85.44 70 THR A CA 1
ATOM 498 C C . THR A 1 70 ? 31.630 -0.539 -19.167 1.00 85.44 70 THR A C 1
ATOM 500 O O . THR A 1 70 ? 31.510 -0.281 -17.967 1.00 85.44 70 THR A O 1
ATOM 503 N N . ALA A 1 71 ? 32.252 0.288 -20.008 1.00 82.19 71 ALA A N 1
ATOM 504 C CA . ALA A 1 71 ? 32.766 1.589 -19.587 1.00 82.19 71 ALA A CA 1
ATOM 505 C C . ALA A 1 71 ? 31.607 2.525 -19.211 1.00 82.19 71 ALA A C 1
ATOM 507 O O . ALA A 1 71 ? 31.592 3.091 -18.113 1.00 82.19 71 ALA A O 1
ATOM 508 N N . HIS A 1 72 ? 30.582 2.602 -20.065 1.00 82.44 72 HIS A N 1
ATOM 509 C CA . HIS A 1 72 ? 29.393 3.410 -19.801 1.00 82.44 72 HIS A CA 1
ATOM 510 C C . HIS A 1 72 ? 28.575 2.902 -18.619 1.00 82.44 72 HIS A C 1
ATOM 512 O O . HIS A 1 72 ? 28.069 3.725 -17.861 1.00 82.44 72 HIS A O 1
ATOM 518 N N . TRP A 1 73 ? 28.477 1.585 -18.423 1.00 87.62 73 TRP A N 1
ATOM 519 C CA . TRP A 1 73 ? 27.817 0.999 -17.258 1.00 87.62 73 TRP A CA 1
ATOM 520 C C . TRP A 1 73 ? 28.524 1.394 -15.964 1.00 87.62 73 TRP A C 1
ATOM 522 O O . TRP A 1 73 ? 27.885 1.891 -15.042 1.00 87.62 73 TRP A O 1
ATOM 532 N N . LYS A 1 74 ? 29.856 1.264 -15.905 1.00 87.75 74 LYS A N 1
ATOM 533 C CA . LYS A 1 74 ? 30.642 1.694 -14.736 1.00 87.75 74 LYS A CA 1
ATOM 534 C C . LYS A 1 74 ? 30.482 3.187 -14.465 1.00 87.75 74 LYS A C 1
ATOM 536 O O . LYS A 1 74 ? 30.331 3.580 -13.310 1.00 87.75 74 LYS A O 1
ATOM 541 N N . MET A 1 75 ? 30.482 4.008 -15.516 1.00 83.12 75 MET A N 1
ATOM 542 C CA . MET A 1 75 ? 30.242 5.446 -15.399 1.00 83.12 75 MET A CA 1
ATOM 543 C C . MET A 1 75 ? 28.826 5.736 -14.896 1.00 83.12 75 MET A C 1
ATOM 545 O O . MET A 1 75 ? 28.654 6.574 -14.015 1.00 83.12 75 MET A O 1
ATOM 549 N N . TRP A 1 76 ? 27.813 5.042 -15.414 1.00 85.62 76 TRP A N 1
ATOM 550 C CA . TRP A 1 76 ? 26.436 5.170 -14.954 1.00 85.62 76 TRP A CA 1
ATOM 551 C C . TRP A 1 76 ? 26.297 4.758 -13.492 1.00 85.62 76 TRP A C 1
ATOM 553 O O . TRP A 1 76 ? 25.842 5.571 -12.703 1.00 85.62 76 TRP A O 1
ATOM 563 N N . LEU A 1 77 ? 26.775 3.575 -13.103 1.00 85.81 77 LEU A N 1
ATOM 564 C CA . LEU A 1 77 ? 26.678 3.062 -11.735 1.00 85.81 77 LEU A CA 1
ATOM 565 C C . LEU A 1 77 ? 27.415 3.971 -10.742 1.00 85.81 77 LEU A C 1
ATOM 567 O O . LEU A 1 77 ? 26.852 4.364 -9.721 1.00 85.81 77 LEU A O 1
ATOM 571 N N . SER A 1 78 ? 28.647 4.375 -11.071 1.00 80.75 78 SER A N 1
ATOM 572 C CA . SER A 1 78 ? 29.428 5.300 -10.242 1.00 80.75 78 SER A CA 1
ATOM 573 C C . SER A 1 78 ? 28.701 6.627 -10.049 1.00 80.75 78 SER A C 1
ATOM 575 O O . SER A 1 78 ? 28.678 7.153 -8.940 1.00 80.75 78 SER A O 1
ATOM 577 N N . ASN A 1 79 ? 28.098 7.174 -11.107 1.00 74.31 79 ASN A N 1
ATOM 578 C CA . ASN A 1 79 ? 27.369 8.431 -11.012 1.00 74.31 79 ASN A CA 1
ATOM 579 C C . ASN A 1 79 ? 26.000 8.267 -10.356 1.00 74.31 79 ASN A C 1
ATOM 581 O O . ASN A 1 79 ? 25.638 9.109 -9.555 1.00 74.31 79 ASN A O 1
ATOM 585 N N . ALA A 1 80 ? 25.247 7.204 -10.620 1.00 70.81 80 ALA A N 1
ATOM 586 C CA . ALA A 1 80 ? 23.957 6.951 -9.987 1.00 70.81 80 ALA A CA 1
ATOM 587 C C . ALA A 1 80 ? 24.110 6.824 -8.461 1.00 70.81 80 ALA A C 1
ATOM 589 O O . ALA A 1 80 ? 23.276 7.350 -7.716 1.00 70.81 80 ALA A O 1
ATOM 590 N N . VAL A 1 81 ? 25.208 6.212 -7.997 1.00 70.12 81 VAL A N 1
ATOM 591 C CA . VAL A 1 81 ? 25.574 6.118 -6.575 1.00 70.12 81 VAL A CA 1
ATOM 592 C C . VAL A 1 81 ? 26.160 7.430 -6.040 1.00 70.12 81 VAL A C 1
ATOM 594 O O . VAL A 1 81 ? 25.768 7.870 -4.964 1.00 70.12 81 VAL A O 1
ATOM 597 N N . ALA A 1 82 ? 27.072 8.100 -6.752 1.00 66.88 82 ALA A N 1
ATOM 598 C CA . ALA A 1 82 ? 27.683 9.343 -6.258 1.00 66.88 82 ALA A CA 1
ATOM 599 C C . ALA A 1 82 ? 26.708 10.532 -6.277 1.00 66.88 82 ALA A C 1
ATOM 601 O O . ALA A 1 82 ? 26.648 11.302 -5.322 1.00 66.88 82 ALA A O 1
ATOM 602 N N . TYR A 1 83 ? 25.903 10.650 -7.333 1.00 61.50 83 TYR A N 1
ATOM 603 C CA . TYR A 1 83 ? 24.851 11.653 -7.472 1.00 61.50 83 TYR A CA 1
ATOM 604 C C . TYR A 1 83 ? 23.797 11.506 -6.369 1.00 61.50 83 TYR A C 1
ATOM 606 O O . TYR A 1 83 ? 23.248 12.524 -5.958 1.00 61.50 83 TYR A O 1
ATOM 614 N N . ALA A 1 84 ? 23.545 10.281 -5.871 1.00 59.19 84 ALA A N 1
ATOM 615 C CA . ALA A 1 84 ? 22.799 10.047 -4.627 1.00 59.19 84 ALA A CA 1
ATOM 616 C C . ALA A 1 84 ? 23.343 10.939 -3.516 1.00 59.19 84 ALA A C 1
ATOM 618 O O . ALA A 1 84 ? 22.769 11.966 -3.171 1.00 59.19 84 ALA A O 1
ATOM 619 N N . ARG A 1 85 ? 24.563 10.590 -3.109 1.00 60.25 85 ARG A N 1
ATOM 620 C CA . ARG A 1 85 ? 25.234 11.074 -1.913 1.00 60.25 85 ARG A CA 1
ATOM 621 C C . ARG A 1 85 ? 25.492 12.576 -1.974 1.00 60.25 85 ARG A C 1
ATOM 623 O O . ARG A 1 85 ? 25.593 13.215 -0.939 1.00 60.25 85 ARG A O 1
ATOM 630 N N . ALA A 1 86 ? 25.645 13.126 -3.180 1.00 54.12 86 ALA A N 1
ATOM 631 C CA . ALA A 1 86 ? 25.969 14.530 -3.392 1.00 54.12 86 ALA A CA 1
ATOM 632 C C . ALA A 1 86 ? 24.756 15.471 -3.374 1.00 54.12 86 ALA A C 1
ATOM 634 O O . ALA A 1 86 ? 24.951 16.662 -3.151 1.00 54.12 86 ALA A O 1
ATOM 635 N N . ASN A 1 87 ? 23.536 14.988 -3.650 1.00 51.62 87 ASN A N 1
ATOM 636 C CA . ASN A 1 87 ? 22.393 15.886 -3.832 1.00 51.62 87 ASN A CA 1
ATOM 637 C C . ASN A 1 87 ? 21.529 16.068 -2.584 1.00 51.62 87 ASN A C 1
ATOM 639 O O . ASN A 1 87 ? 20.762 17.014 -2.588 1.00 51.62 87 ASN A O 1
ATOM 643 N N . ASP A 1 88 ? 21.639 15.245 -1.531 1.00 52.59 88 ASP A N 1
ATOM 644 C CA . ASP A 1 88 ? 20.983 15.443 -0.209 1.00 52.59 88 ASP A CA 1
ATOM 645 C C . ASP A 1 88 ? 19.458 15.710 -0.240 1.00 52.59 88 ASP A C 1
ATOM 647 O O . ASP A 1 88 ? 18.821 16.177 0.700 1.00 52.59 88 ASP A O 1
ATOM 651 N N . ILE A 1 89 ? 18.880 15.427 -1.399 1.00 49.09 89 ILE A N 1
ATOM 652 C CA . ILE A 1 89 ? 17.559 15.818 -1.876 1.00 49.09 89 ILE A CA 1
ATOM 653 C C . ILE A 1 89 ? 16.602 14.627 -1.657 1.00 49.09 89 ILE A C 1
ATOM 655 O O . ILE A 1 89 ? 15.401 14.770 -1.795 1.00 49.09 89 ILE A O 1
ATOM 659 N N . TYR A 1 90 ? 17.107 13.449 -1.256 1.00 55.59 90 TYR A N 1
ATOM 660 C CA . TYR A 1 90 ? 16.328 12.228 -0.998 1.00 55.59 90 TYR A CA 1
ATOM 661 C C . TYR A 1 90 ? 16.815 11.471 0.253 1.00 55.59 90 TYR A C 1
ATOM 663 O O . TYR A 1 90 ? 16.952 10.248 0.221 1.00 55.59 90 TYR A O 1
ATOM 671 N N . SER A 1 91 ? 17.049 12.177 1.363 1.00 52.78 91 SER A N 1
ATOM 672 C CA . SER A 1 91 ? 17.634 11.639 2.611 1.00 52.78 91 SER A CA 1
ATOM 673 C C . SER A 1 91 ? 17.000 10.334 3.135 1.00 52.78 91 SER A C 1
ATOM 675 O O . SER A 1 91 ? 17.682 9.508 3.744 1.00 52.78 91 SER A O 1
ATOM 677 N N . GLY A 1 92 ? 15.714 10.085 2.862 1.00 52.94 92 GLY A N 1
ATOM 678 C CA . GLY A 1 92 ? 15.038 8.840 3.245 1.00 52.94 92 GLY A CA 1
ATOM 679 C C . GLY A 1 92 ? 15.458 7.600 2.443 1.00 52.94 92 GLY A C 1
ATOM 680 O O . GLY A 1 92 ? 15.628 6.528 3.021 1.00 52.94 92 GLY A O 1
ATOM 681 N N . ALA A 1 93 ? 15.757 7.741 1.146 1.00 52.88 93 ALA A N 1
ATOM 682 C CA . ALA A 1 93 ? 16.327 6.654 0.341 1.00 52.88 93 ALA A CA 1
ATOM 683 C C . ALA A 1 93 ? 17.772 6.313 0.757 1.00 52.88 93 ALA A C 1
ATOM 685 O O . ALA A 1 93 ? 18.271 5.230 0.467 1.00 52.88 93 ALA A O 1
ATOM 686 N N . GLU A 1 94 ? 18.444 7.240 1.441 1.00 58.03 94 GLU A N 1
ATOM 687 C CA . GLU A 1 94 ? 19.844 7.127 1.866 1.00 58.03 94 GLU A CA 1
ATOM 688 C C . GLU A 1 94 ? 20.005 6.642 3.309 1.00 58.03 94 GLU A C 1
ATOM 690 O O . GLU A 1 94 ? 21.123 6.461 3.786 1.00 58.03 94 GLU A O 1
ATOM 695 N N . THR A 1 95 ? 18.895 6.421 4.012 1.00 66.19 95 THR A N 1
ATOM 696 C CA . THR A 1 95 ? 18.884 5.993 5.417 1.00 66.19 95 THR A CA 1
ATOM 697 C C . THR A 1 95 ? 18.145 4.678 5.643 1.00 66.19 95 THR A C 1
ATOM 699 O O . THR A 1 95 ? 18.392 4.038 6.663 1.00 66.19 95 THR A O 1
ATOM 702 N N . MET A 1 96 ? 17.298 4.243 4.703 1.00 80.94 96 MET A N 1
ATOM 703 C CA . MET A 1 96 ? 16.615 2.951 4.764 1.00 80.94 96 MET A CA 1
ATOM 704 C C . MET A 1 96 ? 17.490 1.852 4.118 1.00 80.94 96 MET A C 1
ATOM 706 O O . MET A 1 96 ? 17.725 1.915 2.905 1.00 80.94 96 MET A O 1
ATOM 710 N N . PRO A 1 97 ? 17.990 0.849 4.873 1.00 85.12 97 PRO A N 1
ATOM 711 C CA . PRO A 1 97 ? 18.965 -0.126 4.369 1.00 85.12 97 PRO A CA 1
ATOM 712 C C . PRO A 1 97 ? 18.507 -0.876 3.115 1.00 85.12 97 PRO A C 1
ATOM 714 O O . PRO A 1 97 ? 19.281 -1.010 2.164 1.00 85.12 97 PRO A O 1
ATOM 717 N N . ALA A 1 98 ? 17.244 -1.311 3.075 1.00 87.31 98 ALA A N 1
ATOM 718 C CA . ALA A 1 98 ? 16.666 -1.958 1.902 1.00 87.31 98 ALA A CA 1
ATOM 719 C C . ALA A 1 98 ? 16.762 -1.098 0.622 1.00 87.31 98 ALA A C 1
ATOM 721 O O . ALA A 1 98 ? 17.232 -1.591 -0.402 1.00 87.31 98 ALA A O 1
ATOM 722 N N . LEU A 1 99 ? 16.401 0.193 0.672 1.00 86.94 99 LEU A N 1
ATOM 723 C CA . LEU A 1 99 ? 16.480 1.088 -0.496 1.00 86.94 99 LEU A CA 1
ATOM 724 C C . LEU A 1 99 ? 17.921 1.324 -0.961 1.00 86.94 99 LEU A C 1
ATOM 726 O O . LEU A 1 99 ? 18.181 1.329 -2.166 1.00 86.94 99 LEU A O 1
ATOM 730 N N . ILE A 1 100 ? 18.859 1.477 -0.020 1.00 84.06 100 ILE A N 1
ATOM 731 C CA . ILE A 1 100 ? 20.289 1.629 -0.330 1.00 84.06 100 ILE A CA 1
ATOM 732 C C . ILE A 1 100 ? 20.777 0.408 -1.108 1.00 84.06 100 ILE A C 1
ATOM 734 O O . ILE A 1 100 ? 21.379 0.552 -2.171 1.00 84.06 100 ILE A O 1
ATOM 738 N N . HIS A 1 101 ? 20.479 -0.792 -0.609 1.00 87.38 101 HIS A N 1
ATOM 739 C CA . HIS A 1 101 ? 20.923 -2.028 -1.241 1.00 87.38 101 HIS A CA 1
ATOM 740 C C . HIS A 1 101 ? 20.313 -2.221 -2.637 1.00 87.38 101 HIS A C 1
ATOM 742 O O . HIS A 1 101 ? 21.050 -2.552 -3.567 1.00 87.38 101 HIS A O 1
ATOM 748 N N . LEU A 1 102 ? 19.007 -1.972 -2.811 1.00 89.56 102 LEU A N 1
ATOM 749 C CA . LEU A 1 102 ? 18.349 -2.046 -4.126 1.00 89.56 102 LEU A CA 1
ATOM 750 C C . LEU A 1 102 ? 19.025 -1.117 -5.146 1.00 89.56 102 LEU A C 1
ATOM 752 O O . LEU A 1 102 ? 19.240 -1.495 -6.297 1.00 89.56 102 LEU A O 1
ATOM 756 N N . ARG A 1 103 ? 19.426 0.078 -4.707 1.00 84.25 103 ARG A N 1
ATOM 757 C CA . ARG A 1 103 ? 20.075 1.078 -5.556 1.00 84.25 103 ARG A CA 1
ATOM 758 C C . ARG A 1 103 ? 21.535 0.766 -5.877 1.00 84.25 103 ARG A C 1
ATOM 760 O O . ARG A 1 103 ? 21.990 1.077 -6.975 1.00 84.25 103 ARG A O 1
ATOM 767 N N . GLU A 1 104 ? 22.289 0.225 -4.923 1.00 86.12 104 GLU A N 1
ATOM 768 C CA . GLU A 1 104 ? 23.705 -0.113 -5.121 1.00 86.12 104 GLU A CA 1
ATOM 769 C C . GLU A 1 104 ? 23.886 -1.374 -5.985 1.00 86.12 104 GLU A C 1
ATOM 771 O O . GLU A 1 104 ? 24.917 -1.517 -6.644 1.00 86.12 104 GLU A O 1
ATOM 776 N N . ALA A 1 105 ? 22.872 -2.246 -6.043 1.00 90.88 105 ALA A N 1
ATOM 777 C CA . ALA A 1 105 ? 22.852 -3.457 -6.863 1.00 90.88 105 ALA A CA 1
ATOM 778 C C . ALA A 1 105 ? 21.619 -3.516 -7.798 1.00 90.88 105 ALA A C 1
ATOM 780 O O . ALA A 1 105 ? 20.821 -4.451 -7.720 1.00 90.88 105 ALA A O 1
ATOM 781 N N . PRO A 1 106 ? 21.469 -2.570 -8.746 1.00 91.56 106 PRO A N 1
ATOM 782 C CA . PRO A 1 106 ? 20.251 -2.429 -9.553 1.00 91.56 106 PRO A CA 1
ATOM 783 C C . PRO A 1 106 ? 19.960 -3.636 -10.461 1.00 91.56 106 PRO A C 1
ATOM 785 O O . PRO A 1 106 ? 18.819 -3.847 -10.854 1.00 91.56 106 PRO A O 1
ATOM 788 N N . LEU A 1 107 ? 20.967 -4.462 -10.772 1.00 94.56 107 LEU A N 1
ATOM 789 C CA . LEU A 1 107 ? 20.794 -5.701 -11.546 1.00 94.56 107 LEU A CA 1
ATOM 790 C C . LEU A 1 107 ? 20.248 -6.872 -10.711 1.00 94.56 107 LEU A C 1
ATOM 792 O O . LEU A 1 107 ? 19.749 -7.845 -11.276 1.00 94.56 107 LEU A O 1
ATOM 796 N N . ASP A 1 108 ? 20.368 -6.804 -9.383 1.00 95.25 108 ASP A N 1
ATOM 797 C CA . ASP A 1 108 ? 19.821 -7.784 -8.434 1.00 95.25 108 ASP A CA 1
ATOM 798 C C . ASP A 1 108 ? 18.529 -7.292 -7.773 1.00 95.25 108 ASP A C 1
ATOM 800 O O . ASP A 1 108 ? 17.893 -8.050 -7.042 1.00 95.25 108 ASP A O 1
ATOM 804 N N . ALA A 1 109 ? 18.134 -6.040 -8.017 1.00 94.56 109 ALA A N 1
ATOM 805 C CA . ALA A 1 109 ? 17.064 -5.382 -7.285 1.00 94.56 109 ALA A CA 1
ATOM 806 C C . ALA A 1 109 ? 15.723 -6.149 -7.304 1.00 94.56 109 ALA A C 1
ATOM 808 O O . ALA A 1 109 ? 15.155 -6.306 -6.223 1.00 94.56 109 ALA A O 1
ATOM 809 N N . PRO A 1 110 ? 15.260 -6.746 -8.426 1.00 95.44 110 PRO A N 1
ATOM 810 C CA . PRO A 1 110 ? 14.057 -7.586 -8.409 1.00 95.44 110 PRO A CA 1
ATOM 811 C C . PRO A 1 110 ? 14.173 -8.804 -7.477 1.00 95.44 110 PRO A C 1
ATOM 813 O O . PRO A 1 110 ? 13.267 -9.080 -6.697 1.00 95.44 110 PRO A O 1
ATOM 816 N N . LEU A 1 111 ? 15.315 -9.507 -7.488 1.00 95.69 111 LEU A N 1
ATOM 817 C CA . LEU A 1 111 ? 15.568 -10.643 -6.588 1.00 95.69 111 LEU A CA 1
ATOM 818 C C . LEU A 1 111 ? 15.612 -10.204 -5.123 1.00 95.69 111 LEU A C 1
ATOM 820 O O . LEU A 1 111 ? 15.139 -10.917 -4.243 1.00 95.69 111 LEU A O 1
ATOM 824 N N . MET A 1 112 ? 16.214 -9.050 -4.855 1.00 95.50 112 MET A N 1
ATOM 825 C CA . MET A 1 112 ? 16.334 -8.512 -3.505 1.00 95.50 112 MET A CA 1
ATOM 826 C C . MET A 1 112 ? 14.982 -8.056 -2.961 1.00 95.50 112 MET A C 1
ATOM 828 O O . MET A 1 112 ? 14.690 -8.335 -1.803 1.00 95.50 112 MET A O 1
ATOM 832 N N . ALA A 1 113 ? 14.154 -7.409 -3.785 1.00 95.25 113 ALA A N 1
ATOM 833 C CA . ALA A 1 113 ? 12.788 -7.038 -3.431 1.00 95.25 113 ALA A CA 1
ATOM 834 C C . ALA A 1 113 ? 11.918 -8.285 -3.183 1.00 95.25 113 ALA A C 1
ATOM 836 O O . ALA A 1 113 ? 11.223 -8.349 -2.170 1.00 95.25 113 ALA A O 1
ATOM 837 N N . TRP A 1 114 ? 12.055 -9.317 -4.024 1.00 94.81 114 TRP A N 1
ATOM 838 C CA . TRP A 1 114 ? 11.425 -10.626 -3.817 1.00 94.81 114 TRP A CA 1
ATOM 839 C C . TRP A 1 114 ? 11.849 -11.276 -2.489 1.00 94.81 114 TRP A C 1
ATOM 841 O O . TRP A 1 114 ? 11.030 -11.715 -1.684 1.00 94.81 114 TRP A O 1
ATOM 851 N N . ASP A 1 115 ? 13.154 -11.316 -2.209 1.00 93.81 115 ASP A N 1
ATOM 852 C CA . ASP A 1 115 ? 13.678 -11.878 -0.962 1.00 93.81 115 ASP A CA 1
ATOM 853 C C . ASP A 1 115 ? 13.252 -11.074 0.272 1.00 93.81 115 ASP A C 1
ATOM 855 O O . ASP A 1 115 ? 13.089 -11.658 1.350 1.00 93.81 115 ASP A O 1
ATOM 859 N N . LEU A 1 116 ? 13.064 -9.762 0.112 1.00 91.81 116 LEU A N 1
ATOM 860 C CA . LEU A 1 116 ? 12.594 -8.859 1.151 1.00 91.81 116 LEU A CA 1
ATOM 861 C C . LEU A 1 116 ? 11.132 -9.143 1.506 1.00 91.81 116 LEU A C 1
ATOM 863 O O . LEU A 1 116 ? 10.872 -9.434 2.676 1.00 91.81 116 LEU A O 1
ATOM 867 N N . VAL A 1 117 ? 10.216 -9.159 0.527 1.00 92.25 117 VAL A N 1
ATOM 868 C CA . VAL A 1 117 ? 8.799 -9.472 0.792 1.00 92.25 117 VAL A CA 1
ATOM 869 C C . VAL A 1 117 ? 8.660 -10.875 1.369 1.00 92.25 117 VAL A C 1
ATOM 871 O O . VAL A 1 117 ? 8.074 -11.038 2.438 1.00 92.25 117 VAL A O 1
ATOM 874 N N . LEU A 1 118 ? 9.352 -11.866 0.790 1.00 90.88 118 LEU A N 1
ATOM 875 C CA . LEU A 1 118 ? 9.367 -13.214 1.345 1.00 90.88 118 LEU A CA 1
ATOM 876 C C . LEU A 1 118 ? 9.896 -13.229 2.770 1.00 90.88 118 LEU A C 1
ATOM 878 O O . LEU A 1 118 ? 9.502 -14.097 3.527 1.00 90.88 118 LEU A O 1
ATOM 882 N N . SER A 1 119 ? 10.822 -12.350 3.165 1.00 89.94 119 SER A N 1
ATOM 883 C CA . SER A 1 119 ? 11.320 -12.299 4.545 1.00 89.94 119 SER A CA 1
ATOM 884 C C . SER A 1 119 ? 10.282 -11.799 5.548 1.00 89.94 119 SER A C 1
ATOM 886 O O . SER A 1 119 ? 10.340 -12.216 6.708 1.00 89.94 119 SER A O 1
ATOM 888 N N . TRP A 1 120 ? 9.351 -10.960 5.100 1.00 90.06 120 TRP A N 1
ATOM 889 C CA . TRP A 1 120 ? 8.291 -10.365 5.908 1.00 90.06 120 TRP A CA 1
ATOM 890 C C . TRP A 1 120 ? 7.110 -11.320 6.097 1.00 90.06 120 TRP A C 1
ATOM 892 O O . TRP A 1 120 ? 6.566 -11.395 7.196 1.00 90.06 120 TRP A O 1
ATOM 902 N N . THR A 1 121 ? 6.809 -12.134 5.085 1.00 86.19 121 THR A N 1
ATOM 903 C CA . THR A 1 121 ? 5.542 -12.873 4.966 1.00 86.19 121 THR A CA 1
ATOM 904 C C . THR A 1 121 ? 5.678 -14.398 5.144 1.00 86.19 121 THR A C 1
ATOM 906 O O . THR A 1 121 ? 4.801 -15.168 4.763 1.00 86.19 121 THR A O 1
ATOM 909 N N . LYS A 1 122 ? 6.765 -14.891 5.771 1.00 82.38 122 LYS A N 1
ATOM 910 C CA . LYS A 1 122 ? 7.054 -16.346 5.950 1.00 82.38 122 LYS A CA 1
ATOM 911 C C . LYS A 1 122 ? 6.089 -17.116 6.862 1.00 82.38 122 LYS A C 1
ATOM 913 O O . LYS A 1 122 ? 6.372 -18.272 7.196 1.00 82.38 122 LYS A O 1
ATOM 918 N N . ALA A 1 123 ? 5.041 -16.486 7.373 1.00 87.00 123 ALA A N 1
ATOM 919 C CA . ALA A 1 123 ? 4.156 -17.124 8.336 1.00 87.00 123 ALA A CA 1
ATOM 920 C C . ALA A 1 123 ? 3.100 -18.005 7.636 1.00 87.00 123 ALA A C 1
ATOM 922 O O . ALA A 1 123 ? 2.830 -17.818 6.453 1.00 87.00 123 ALA A O 1
ATOM 923 N N . PRO A 1 124 ? 2.523 -18.997 8.340 1.00 88.62 124 PRO A N 1
ATOM 924 C CA . PRO A 1 124 ? 1.601 -19.962 7.741 1.00 88.62 124 PRO A CA 1
ATOM 925 C C . PRO A 1 124 ? 0.137 -19.493 7.696 1.00 88.62 124 PRO A C 1
ATOM 927 O O . PRO A 1 124 ? -0.696 -20.233 7.183 1.00 88.62 124 PRO A O 1
ATOM 930 N N . ASP A 1 125 ? -0.165 -18.313 8.238 1.00 91.94 125 ASP A N 1
ATOM 931 C CA . ASP A 1 125 ? -1.492 -17.692 8.271 1.00 91.94 125 ASP A CA 1
ATOM 932 C C . ASP A 1 125 ? -1.380 -16.155 8.136 1.00 91.94 125 ASP A C 1
ATOM 934 O O . ASP A 1 125 ? -0.348 -15.617 8.569 1.00 91.94 125 ASP A O 1
ATOM 938 N N . PRO A 1 126 ? -2.407 -15.464 7.587 1.00 93.00 126 PRO A N 1
ATOM 939 C CA . PRO A 1 126 ? -2.400 -14.009 7.358 1.00 93.00 126 PRO A CA 1
ATOM 940 C C . PRO A 1 126 ? -2.107 -13.207 8.628 1.00 93.00 126 PRO A C 1
ATOM 942 O O . PRO A 1 126 ? -1.228 -12.348 8.661 1.00 93.00 126 PRO A O 1
ATOM 945 N N . LEU A 1 127 ? -2.751 -13.572 9.740 1.00 93.38 127 LEU A N 1
ATOM 946 C CA . LEU A 1 127 ? -2.574 -12.904 11.028 1.00 93.38 127 LEU A CA 1
ATOM 947 C C . LEU A 1 127 ? -1.115 -12.926 11.501 1.00 93.38 127 LEU A C 1
ATOM 949 O O . LEU A 1 127 ? -0.535 -11.900 11.869 1.00 93.38 127 LEU A O 1
ATOM 953 N N . SER A 1 128 ? -0.488 -14.102 11.496 1.00 92.50 128 SER A N 1
ATOM 954 C CA . SER A 1 128 ? 0.914 -14.242 11.886 1.00 92.50 128 SER A CA 1
ATOM 955 C C . SER A 1 128 ? 1.863 -13.553 10.902 1.00 92.50 128 SER A C 1
ATOM 957 O O . SER A 1 128 ? 2.921 -13.076 11.335 1.00 92.50 128 SER A O 1
ATOM 959 N N . ALA A 1 129 ? 1.509 -13.510 9.614 1.00 93.38 129 ALA A N 1
ATOM 960 C CA . ALA A 1 129 ? 2.291 -12.870 8.562 1.00 93.38 129 ALA A CA 1
ATOM 961 C C . ALA A 1 129 ? 2.288 -11.346 8.743 1.00 93.38 129 ALA A C 1
ATOM 963 O O . ALA A 1 129 ? 3.366 -10.765 8.883 1.00 93.38 129 ALA A O 1
ATOM 964 N N . ALA A 1 130 ? 1.125 -10.742 8.993 1.00 95.44 130 ALA A N 1
ATOM 965 C CA . ALA A 1 130 ? 0.982 -9.305 9.198 1.00 95.44 130 ALA A CA 1
ATOM 966 C C . ALA A 1 130 ? 1.861 -8.764 10.336 1.00 95.44 130 ALA A C 1
ATOM 968 O O . ALA A 1 130 ? 2.600 -7.785 10.188 1.00 95.44 130 ALA A O 1
ATOM 969 N N . PHE A 1 131 ? 1.853 -9.431 11.497 1.00 93.81 131 PHE A N 1
ATOM 970 C CA . PHE A 1 131 ? 2.686 -9.010 12.629 1.00 93.81 131 PHE A CA 1
ATOM 971 C C . PHE A 1 131 ? 4.173 -9.326 12.435 1.00 93.81 131 PHE A C 1
ATOM 973 O O . PHE A 1 131 ? 5.026 -8.649 13.026 1.00 93.81 131 PHE A O 1
ATOM 980 N N . ALA A 1 132 ? 4.513 -10.355 11.653 1.00 91.94 132 ALA A N 1
ATOM 981 C CA . ALA A 1 132 ? 5.895 -10.619 11.264 1.00 91.94 132 ALA A CA 1
ATOM 982 C C . ALA A 1 132 ? 6.410 -9.537 10.304 1.00 91.94 132 ALA A C 1
ATOM 984 O O . ALA A 1 132 ? 7.522 -9.035 10.517 1.00 91.94 132 ALA A O 1
ATOM 985 N N . ALA A 1 133 ? 5.588 -9.126 9.338 1.00 94.69 133 ALA A N 1
ATOM 986 C CA . ALA A 1 133 ? 5.860 -8.043 8.407 1.00 94.69 133 ALA A CA 1
ATOM 987 C C . ALA A 1 133 ? 6.044 -6.721 9.155 1.00 94.69 133 ALA A C 1
ATOM 989 O O . ALA A 1 133 ? 7.154 -6.183 9.158 1.00 94.69 133 ALA A O 1
ATOM 990 N N . ALA A 1 134 ? 5.044 -6.279 9.925 1.00 94.56 134 ALA A N 1
ATOM 991 C CA . ALA A 1 134 ? 5.103 -5.033 10.693 1.00 94.56 134 ALA A CA 1
ATOM 992 C C . ALA A 1 134 ? 6.344 -4.961 11.604 1.00 94.56 134 ALA A C 1
ATOM 994 O O . ALA A 1 134 ? 7.036 -3.942 11.680 1.00 94.56 134 ALA A O 1
ATOM 995 N N . SER A 1 135 ? 6.683 -6.072 12.269 1.00 90.69 135 SER A N 1
ATOM 996 C CA . SER A 1 135 ? 7.874 -6.146 13.115 1.00 90.69 135 SER A CA 1
ATOM 997 C C . SER A 1 135 ? 9.187 -6.088 12.329 1.00 90.69 135 SER A C 1
ATOM 999 O O . SER A 1 135 ? 10.171 -5.553 12.852 1.00 90.69 135 SER A O 1
ATOM 1001 N N . SER A 1 136 ? 9.248 -6.707 11.152 1.00 90.25 136 SER A N 1
ATOM 1002 C CA . SER A 1 136 ? 10.466 -6.782 10.340 1.00 90.25 136 SER A CA 1
ATOM 1003 C C . SER A 1 136 ? 10.712 -5.466 9.613 1.00 90.25 136 SER A C 1
ATOM 1005 O O . SER A 1 136 ? 11.821 -4.945 9.675 1.00 90.25 136 SER A O 1
ATOM 1007 N N . MET A 1 137 ? 9.664 -4.871 9.044 1.00 92.94 137 MET A N 1
ATOM 1008 C CA . MET A 1 137 ? 9.688 -3.552 8.405 1.00 92.94 137 MET A CA 1
ATOM 1009 C C . MET A 1 137 ? 10.127 -2.460 9.393 1.00 92.94 137 MET A C 1
ATOM 1011 O O . MET A 1 137 ? 10.904 -1.579 9.039 1.00 92.94 137 MET A O 1
ATOM 1015 N N . ALA A 1 138 ? 9.745 -2.555 10.673 1.00 89.56 138 ALA A N 1
ATOM 1016 C CA . ALA A 1 138 ? 10.194 -1.610 11.702 1.00 89.56 138 ALA A CA 1
ATOM 1017 C C . ALA A 1 138 ? 11.703 -1.643 11.967 1.00 89.56 138 ALA A C 1
ATOM 1019 O O . ALA A 1 138 ? 12.237 -0.699 12.546 1.00 89.56 138 ALA A O 1
ATOM 1020 N N . ALA A 1 139 ? 12.399 -2.707 11.557 1.00 85.00 139 ALA A N 1
ATOM 1021 C CA . ALA A 1 139 ? 13.855 -2.770 11.617 1.00 85.00 139 ALA A CA 1
ATOM 1022 C C . ALA A 1 139 ? 14.541 -1.946 10.513 1.00 85.00 139 ALA A C 1
ATOM 1024 O O . ALA A 1 139 ? 15.710 -1.606 10.673 1.00 85.00 139 ALA A O 1
ATOM 1025 N N . GLU A 1 140 ? 13.832 -1.633 9.425 1.00 85.81 140 GLU A N 1
ATOM 1026 C CA . GLU A 1 140 ? 14.355 -0.861 8.292 1.00 85.81 140 GLU A CA 1
ATOM 1027 C C . GLU A 1 140 ? 14.277 0.655 8.531 1.00 85.81 140 GLU A C 1
ATOM 1029 O O . GLU A 1 140 ? 14.966 1.425 7.863 1.00 85.81 140 GLU A O 1
ATOM 1034 N N . LEU A 1 141 ? 13.450 1.104 9.482 1.00 83.56 141 LEU A N 1
ATOM 1035 C CA . LEU A 1 141 ? 13.246 2.528 9.743 1.00 83.56 141 LEU A CA 1
ATOM 1036 C C . LEU A 1 141 ? 14.462 3.191 10.428 1.00 83.56 141 LEU A C 1
ATOM 1038 O O . LEU A 1 141 ? 15.137 2.569 11.258 1.00 83.56 141 LEU A O 1
ATOM 1042 N N . PRO A 1 142 ? 14.723 4.487 10.157 1.00 70.00 142 PRO A N 1
ATOM 1043 C CA . PRO A 1 142 ? 15.838 5.217 10.755 1.00 70.00 142 PRO A CA 1
ATOM 1044 C C . PRO A 1 142 ? 15.825 5.191 12.288 1.00 70.00 142 PRO A C 1
ATOM 1046 O O . PRO A 1 142 ? 14.803 5.414 12.934 1.00 70.00 142 PRO A O 1
ATOM 1049 N N . GLY A 1 143 ? 16.992 4.958 12.895 1.00 63.22 143 GLY A N 1
ATOM 1050 C CA . GLY A 1 143 ? 17.144 4.966 14.354 1.00 63.22 143 GLY A CA 1
ATOM 1051 C C . GLY A 1 143 ? 16.626 3.713 15.068 1.00 63.22 143 GLY A C 1
ATOM 1052 O O . GLY A 1 143 ? 16.812 3.609 16.283 1.00 63.22 143 GLY A O 1
ATOM 1053 N N . ALA A 1 144 ? 16.057 2.738 14.349 1.00 67.25 144 ALA A N 1
ATOM 1054 C CA . ALA A 1 144 ? 15.767 1.427 14.909 1.00 67.25 144 ALA A CA 1
ATOM 1055 C C . ALA A 1 144 ? 17.088 0.734 15.284 1.00 67.25 144 ALA A C 1
ATOM 1057 O O . ALA A 1 144 ? 17.885 0.338 14.435 1.00 67.25 144 ALA A O 1
ATOM 1058 N N . THR A 1 145 ? 17.358 0.593 16.582 1.00 57.41 145 THR A N 1
ATOM 1059 C CA . THR A 1 145 ? 18.491 -0.229 17.020 1.00 57.41 145 THR A CA 1
ATOM 1060 C C . THR A 1 145 ? 18.095 -1.697 16.927 1.00 57.41 145 THR A C 1
ATOM 1062 O O . THR A 1 145 ? 16.967 -2.061 17.265 1.00 57.41 145 THR A O 1
ATOM 1065 N N . ALA A 1 146 ? 19.030 -2.564 16.524 1.00 47.53 146 ALA A N 1
ATOM 1066 C CA . ALA A 1 146 ? 18.927 -4.012 16.714 1.00 47.53 146 ALA A CA 1
ATOM 1067 C C . ALA A 1 146 ? 18.991 -4.323 18.224 1.00 47.53 146 ALA A C 1
ATOM 1069 O O . ALA A 1 146 ? 19.980 -4.824 18.762 1.00 47.53 146 ALA A O 1
ATOM 1070 N N . GLY A 1 147 ? 17.966 -3.896 18.955 1.00 45.16 147 GLY A N 1
ATOM 1071 C CA . GLY A 1 147 ? 17.903 -3.930 20.398 1.00 45.16 147 GLY A CA 1
ATOM 1072 C C . GLY A 1 147 ? 17.736 -5.360 20.875 1.00 45.16 147 GLY A C 1
ATOM 1073 O O . GLY A 1 147 ? 16.626 -5.833 21.071 1.00 45.16 147 GLY A O 1
ATOM 1074 N N . ASN A 1 148 ? 18.857 -6.017 21.168 1.00 37.16 148 ASN A N 1
ATOM 1075 C CA . ASN A 1 148 ? 18.965 -7.312 21.850 1.00 37.16 148 ASN A CA 1
ATOM 1076 C C . ASN A 1 148 ? 18.440 -7.304 23.307 1.00 37.16 148 ASN A C 1
ATOM 1078 O O . ASN A 1 148 ? 18.779 -8.185 24.105 1.00 37.16 148 ASN A O 1
ATOM 1082 N N . ARG A 1 149 ? 17.618 -6.323 23.708 1.00 45.91 149 ARG A N 1
ATOM 1083 C CA . ARG A 1 149 ? 16.862 -6.441 24.954 1.00 45.91 149 ARG A CA 1
ATOM 1084 C C . ARG A 1 149 ? 15.803 -7.493 24.697 1.00 45.91 149 ARG A C 1
ATOM 1086 O O . ARG A 1 149 ? 14.780 -7.192 24.095 1.00 45.91 149 ARG A O 1
ATOM 1093 N N . ARG A 1 150 ? 16.073 -8.727 25.148 1.00 42.38 150 ARG A N 1
ATOM 1094 C CA . ARG A 1 150 ? 15.061 -9.782 25.236 1.00 42.38 150 ARG A CA 1
ATOM 1095 C C . ARG A 1 150 ? 13.779 -9.134 25.727 1.00 42.38 150 ARG A C 1
ATOM 1097 O O . ARG A 1 150 ? 13.728 -8.636 26.854 1.00 42.38 150 ARG A O 1
ATOM 1104 N N . LEU A 1 151 ? 12.782 -9.137 24.852 1.00 43.88 151 LEU A N 1
ATOM 1105 C CA . LEU A 1 151 ? 11.404 -8.889 25.203 1.00 43.88 151 LEU A CA 1
ATOM 1106 C C . LEU A 1 151 ? 11.153 -9.656 26.499 1.00 43.88 151 LEU A C 1
ATOM 1108 O O . LEU A 1 151 ? 11.369 -10.871 26.560 1.00 43.88 151 LEU A O 1
ATOM 1112 N N . ALA A 1 152 ? 10.756 -8.953 27.554 1.00 40.94 152 ALA A N 1
ATOM 1113 C CA . ALA A 1 152 ? 10.230 -9.601 28.740 1.00 40.94 152 ALA A CA 1
ATOM 1114 C C . ALA A 1 152 ? 8.846 -10.173 28.386 1.00 40.94 152 ALA A C 1
ATOM 1116 O O . ALA A 1 152 ? 7.833 -9.765 28.944 1.00 40.94 152 ALA A O 1
ATOM 1117 N N . ILE A 1 153 ? 8.787 -11.102 27.424 1.00 43.50 153 ILE A N 1
ATOM 1118 C CA . ILE A 1 153 ? 7.612 -11.927 27.184 1.00 43.50 153 ILE A CA 1
ATOM 1119 C C . ILE A 1 153 ? 7.568 -12.918 28.343 1.00 43.50 153 ILE A C 1
ATOM 1121 O O . ILE A 1 153 ? 8.152 -13.998 28.319 1.00 43.50 153 ILE A O 1
ATOM 1125 N N . GLY A 1 154 ? 6.874 -12.490 29.391 1.00 46.66 154 GLY A N 1
ATOM 1126 C CA . GLY A 1 154 ? 6.031 -13.377 30.166 1.00 46.66 154 GLY A CA 1
ATOM 1127 C C . GLY A 1 154 ? 6.603 -13.903 31.481 1.00 46.66 154 GLY A C 1
ATOM 1128 O O . GLY A 1 154 ? 7.144 -15.003 31.558 1.00 46.66 154 GLY A O 1
ATOM 1129 N N . ARG A 1 155 ? 6.184 -13.267 32.581 1.00 48.91 155 ARG A N 1
ATOM 1130 C CA . ARG A 1 155 ? 5.341 -14.050 33.500 1.00 48.91 155 ARG A CA 1
ATOM 1131 C C . ARG A 1 155 ? 4.085 -14.427 32.710 1.00 48.91 155 ARG A C 1
ATOM 1133 O O . ARG A 1 155 ? 3.519 -13.543 32.077 1.00 48.91 155 ARG A O 1
ATOM 1140 N N . ARG A 1 156 ? 3.653 -15.696 32.728 1.00 58.81 156 ARG A N 1
ATOM 1141 C CA . ARG A 1 156 ? 2.342 -16.095 32.172 1.00 58.81 156 ARG A CA 1
ATOM 1142 C C . ARG A 1 156 ? 1.293 -15.079 32.634 1.00 58.81 156 ARG A C 1
ATOM 1144 O O . ARG A 1 156 ? 1.069 -14.978 33.843 1.00 58.81 156 ARG A O 1
ATOM 1151 N N . LEU A 1 157 ? 0.704 -14.333 31.696 1.00 68.25 157 LEU A N 1
ATOM 1152 C CA . LEU A 1 157 ? -0.458 -13.502 31.987 1.00 68.25 157 LEU A CA 1
ATOM 1153 C C . LEU A 1 157 ? -1.535 -14.450 32.531 1.00 68.25 157 LEU A C 1
ATOM 1155 O O . LEU A 1 157 ? -1.807 -15.493 31.937 1.00 68.25 157 LEU A O 1
ATOM 1159 N N . ARG A 1 158 ? -2.044 -14.165 33.728 1.00 73.75 158 ARG A N 1
ATOM 1160 C CA . ARG A 1 158 ? -3.066 -14.979 34.401 1.00 73.75 158 ARG A CA 1
ATOM 1161 C C . ARG A 1 158 ? -4.425 -14.319 34.201 1.00 73.75 158 ARG A C 1
ATOM 1163 O O . ARG A 1 158 ? -4.478 -13.102 34.079 1.00 73.75 158 ARG A O 1
ATOM 1170 N N . GLY A 1 159 ? -5.489 -15.114 34.232 1.00 87.31 159 GLY A N 1
ATOM 1171 C CA . GLY A 1 159 ? -6.860 -14.632 34.057 1.00 87.31 159 GLY A CA 1
ATOM 1172 C C . GLY A 1 159 ? -7.499 -15.133 32.766 1.00 87.31 159 GLY A C 1
ATOM 1173 O O . GLY A 1 159 ? -6.900 -15.948 32.053 1.00 87.31 159 GLY A O 1
ATOM 1174 N N . THR A 1 160 ? -8.710 -14.649 32.505 1.00 93.81 160 THR A N 1
ATOM 1175 C CA . THR A 1 160 ? -9.476 -14.938 31.282 1.00 93.81 160 THR A CA 1
ATOM 1176 C C . THR A 1 160 ? -8.791 -14.325 30.050 1.00 93.81 160 THR A C 1
ATOM 1178 O O . THR A 1 160 ? -7.897 -13.485 30.199 1.00 93.81 160 THR A O 1
ATOM 1181 N N . ALA A 1 161 ? -9.149 -14.745 28.837 1.00 95.44 161 ALA A N 1
ATOM 1182 C CA . ALA A 1 161 ? -8.616 -14.169 27.605 1.00 95.44 161 ALA A CA 1
ATOM 1183 C C . ALA A 1 161 ? -8.859 -12.651 27.560 1.00 95.44 161 ALA A C 1
ATOM 1185 O O . ALA A 1 161 ? -7.896 -11.904 27.365 1.00 95.44 161 ALA A O 1
ATOM 1186 N N . SER A 1 162 ? -10.066 -12.184 27.901 1.00 96.12 162 SER A N 1
ATOM 1187 C CA . SER A 1 162 ? -10.398 -10.748 27.968 1.00 96.12 162 SER A CA 1
ATOM 1188 C C . SER A 1 162 ? -9.473 -9.973 28.917 1.00 96.12 162 SER A C 1
ATOM 1190 O O . SER A 1 162 ? -8.930 -8.925 28.569 1.00 96.12 162 SER A O 1
ATOM 1192 N N . GLN A 1 163 ? -9.191 -10.518 30.108 1.00 95.12 163 GLN A N 1
ATOM 1193 C CA . GLN A 1 163 ? -8.281 -9.884 31.076 1.00 95.12 163 GLN A CA 1
ATOM 1194 C C . GLN A 1 163 ? -6.834 -9.809 30.567 1.00 95.12 163 GLN A C 1
ATOM 1196 O O . GLN A 1 163 ? -6.125 -8.827 30.815 1.00 95.12 163 GLN A O 1
ATOM 1201 N N . ARG A 1 164 ? -6.372 -10.847 29.860 1.00 95.06 164 ARG A N 1
ATOM 1202 C CA . ARG A 1 164 ? -5.020 -10.872 29.285 1.00 95.06 164 ARG A CA 1
ATOM 1203 C C . ARG A 1 164 ? -4.898 -9.915 28.099 1.00 95.06 164 ARG A C 1
ATOM 1205 O O . ARG A 1 164 ? -3.857 -9.269 27.993 1.00 95.06 164 ARG A O 1
ATOM 1212 N N . LEU A 1 165 ? -5.950 -9.768 27.292 1.00 96.62 165 LEU A N 1
ATOM 1213 C CA . LEU A 1 165 ? -6.051 -8.762 26.231 1.00 96.62 165 LEU A CA 1
ATOM 1214 C C . LEU A 1 165 ? -5.940 -7.344 26.806 1.00 96.62 165 LEU A C 1
ATOM 1216 O O . LEU A 1 165 ? -5.061 -6.593 26.388 1.00 96.62 165 LEU A O 1
ATOM 1220 N N . VAL A 1 166 ? -6.727 -7.008 27.837 1.00 96.94 166 VAL A N 1
ATOM 1221 C CA . VAL A 1 166 ? -6.671 -5.693 28.514 1.00 96.94 166 VAL A CA 1
ATOM 1222 C C . VAL A 1 166 ? -5.261 -5.396 29.040 1.00 96.94 166 VAL A C 1
ATOM 1224 O O . VAL A 1 166 ? -4.749 -4.282 28.892 1.00 96.94 166 VAL A O 1
ATOM 1227 N N . CYS A 1 167 ? -4.603 -6.395 29.636 1.00 94.75 167 CYS A N 1
ATOM 1228 C CA . CYS A 1 167 ? -3.242 -6.247 30.147 1.00 94.75 167 CYS A CA 1
ATOM 1229 C C . CYS A 1 167 ? -2.218 -6.022 29.023 1.00 94.75 167 CYS A C 1
ATOM 1231 O O . CYS A 1 167 ? -1.384 -5.122 29.129 1.00 94.75 167 CYS A O 1
ATOM 1233 N N . ALA A 1 168 ? -2.281 -6.810 27.948 1.00 94.81 168 ALA A N 1
ATOM 1234 C CA . ALA A 1 168 ? -1.387 -6.674 26.802 1.00 94.81 168 ALA A CA 1
ATOM 1235 C C . ALA A 1 168 ? -1.556 -5.317 26.105 1.00 94.81 168 ALA A C 1
ATOM 1237 O O . ALA A 1 168 ? -0.555 -4.639 25.872 1.00 94.81 168 ALA A O 1
ATOM 1238 N N . PHE A 1 169 ? -2.801 -4.882 25.879 1.00 96.94 169 PHE A N 1
ATOM 1239 C CA . PHE A 1 169 ? -3.124 -3.551 25.365 1.00 96.94 169 PHE A CA 1
ATOM 1240 C C . PHE A 1 169 ? -2.521 -2.444 26.239 1.00 96.94 169 PHE A C 1
ATOM 1242 O O . PHE A 1 169 ? -1.791 -1.592 25.740 1.00 96.94 169 PHE A O 1
ATOM 1249 N N . THR A 1 170 ? -2.755 -2.488 27.556 1.00 96.75 170 THR A N 1
ATOM 1250 C CA . THR A 1 170 ? -2.253 -1.459 28.485 1.00 96.75 170 THR A CA 1
ATOM 1251 C C . THR A 1 170 ? -0.724 -1.379 28.461 1.00 96.75 170 THR A C 1
ATOM 1253 O O . THR A 1 170 ? -0.154 -0.288 28.476 1.00 96.75 170 THR A O 1
ATOM 1256 N N . ASN A 1 171 ? -0.047 -2.530 28.386 1.00 95.19 171 ASN A N 1
ATOM 1257 C CA . ASN A 1 171 ? 1.411 -2.587 28.291 1.00 95.19 171 ASN A CA 1
ATOM 1258 C C . ASN A 1 171 ? 1.919 -2.019 26.959 1.00 95.19 171 ASN A C 1
ATOM 1260 O O . ASN A 1 171 ? 2.872 -1.243 26.963 1.00 95.19 171 ASN A O 1
ATOM 1264 N N . ALA A 1 172 ? 1.291 -2.383 25.838 1.00 96.44 172 ALA A N 1
ATOM 1265 C CA . ALA A 1 172 ? 1.647 -1.865 24.520 1.00 96.44 172 ALA A CA 1
ATOM 1266 C C . ALA A 1 172 ? 1.436 -0.342 24.442 1.00 96.44 172 ALA A C 1
ATOM 1268 O O . ALA A 1 172 ? 2.327 0.378 23.994 1.00 96.44 172 ALA A O 1
ATOM 1269 N N . ALA A 1 173 ? 0.317 0.166 24.967 1.00 97.50 173 ALA A N 1
ATOM 1270 C CA . ALA A 1 173 ? 0.033 1.598 25.025 1.00 97.50 173 ALA A CA 1
ATOM 1271 C C . ALA A 1 173 ? 1.081 2.368 25.845 1.00 97.50 173 ALA A C 1
ATOM 1273 O O . ALA A 1 173 ? 1.564 3.408 25.398 1.00 97.50 173 ALA A O 1
ATOM 1274 N N . ALA A 1 174 ? 1.512 1.820 26.986 1.00 96.12 174 ALA A N 1
ATOM 1275 C CA . ALA A 1 174 ? 2.590 2.403 27.7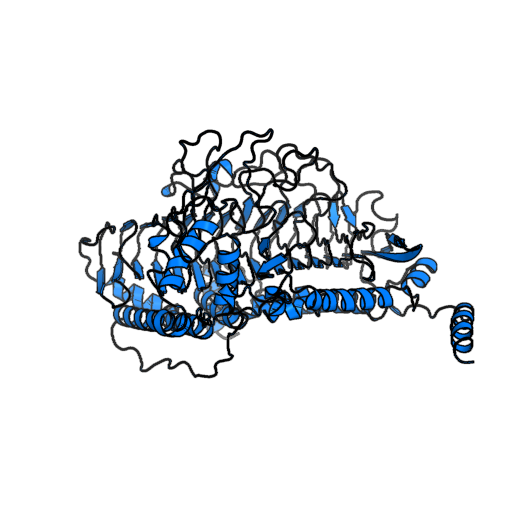83 1.00 96.12 174 ALA A CA 1
ATOM 1276 C C . ALA A 1 174 ? 3.943 2.409 27.050 1.00 96.12 174 ALA A C 1
ATOM 1278 O O . ALA A 1 174 ? 4.694 3.381 27.160 1.00 96.12 174 ALA A O 1
ATOM 1279 N N . MET A 1 175 ? 4.257 1.353 26.287 1.00 95.88 175 MET A N 1
ATOM 1280 C CA . MET A 1 175 ? 5.474 1.298 25.463 1.00 95.88 175 MET A CA 1
ATOM 1281 C C . MET A 1 175 ? 5.483 2.393 24.395 1.00 95.88 175 MET A C 1
ATOM 1283 O O . MET A 1 175 ? 6.521 3.015 24.180 1.00 95.88 175 MET A O 1
ATOM 1287 N N . VAL A 1 176 ? 4.347 2.676 23.755 1.00 95.38 176 VAL A N 1
ATOM 1288 C CA . VAL A 1 176 ? 4.266 3.763 22.769 1.00 95.38 176 VAL A CA 1
ATOM 1289 C C . VAL A 1 176 ? 4.347 5.129 23.460 1.00 95.38 176 VAL A C 1
ATOM 1291 O O . VAL A 1 176 ? 5.221 5.934 23.145 1.00 95.38 176 VAL A O 1
ATOM 1294 N N . ASP A 1 177 ? 3.494 5.386 24.449 1.00 94.81 177 ASP A N 1
ATOM 1295 C CA . ASP A 1 177 ? 3.367 6.704 25.082 1.00 94.81 177 ASP A CA 1
ATOM 1296 C C . ASP A 1 177 ? 4.624 7.151 25.848 1.00 94.81 177 ASP A C 1
ATOM 1298 O O . ASP A 1 177 ? 5.142 8.256 25.649 1.00 94.81 177 ASP A O 1
ATOM 1302 N N . SER A 1 178 ? 5.120 6.274 26.724 1.00 92.56 178 SER A N 1
ATOM 1303 C CA . SER A 1 178 ? 6.243 6.549 27.628 1.00 92.56 178 SER A CA 1
ATOM 1304 C C . SER A 1 178 ? 7.581 6.007 27.114 1.00 92.56 178 SER A C 1
ATOM 1306 O O . SER A 1 178 ? 8.623 6.296 27.703 1.00 92.56 178 SER A O 1
ATOM 1308 N N . GLY A 1 179 ? 7.574 5.213 26.039 1.00 92.31 179 GLY A N 1
ATOM 1309 C CA . GLY A 1 179 ? 8.771 4.675 25.393 1.00 92.31 179 GLY A CA 1
ATOM 1310 C C . GLY A 1 179 ? 9.032 5.339 24.045 1.00 92.31 179 GLY A C 1
ATOM 1311 O O . GLY A 1 179 ? 9.972 6.131 23.940 1.00 92.31 179 GLY A O 1
ATOM 1312 N N . ALA A 1 180 ? 8.204 5.037 23.040 1.00 91.94 180 ALA A N 1
ATOM 1313 C CA . ALA A 1 180 ? 8.378 5.500 21.660 1.00 91.94 180 ALA A CA 1
ATOM 1314 C C . ALA A 1 180 ? 8.329 7.027 21.534 1.00 91.94 180 ALA A C 1
ATOM 1316 O O . ALA A 1 180 ? 9.164 7.630 20.862 1.00 91.94 180 ALA A O 1
ATOM 1317 N N . LEU A 1 181 ? 7.379 7.657 22.226 1.00 92.00 181 LEU A N 1
ATOM 1318 C CA . LEU A 1 181 ? 7.134 9.097 22.160 1.00 92.00 181 LEU A CA 1
ATOM 1319 C C . LEU A 1 181 ? 7.794 9.879 23.305 1.00 92.00 181 LEU A C 1
ATOM 1321 O O . LEU A 1 181 ? 7.547 11.077 23.446 1.00 92.00 181 LEU A O 1
ATOM 1325 N N . ARG A 1 182 ? 8.625 9.243 24.143 1.00 90.38 182 ARG A N 1
ATOM 1326 C CA . ARG A 1 182 ? 9.161 9.835 25.390 1.00 90.38 182 ARG A CA 1
ATOM 1327 C C . ARG A 1 182 ? 9.869 11.180 25.202 1.00 90.38 182 ARG A C 1
ATOM 1329 O O . ARG A 1 182 ? 9.834 12.013 26.098 1.00 90.38 182 ARG A O 1
ATOM 1336 N N . ASN A 1 183 ? 10.495 11.377 24.040 1.00 85.44 183 ASN A N 1
ATOM 1337 C CA . ASN A 1 183 ? 11.24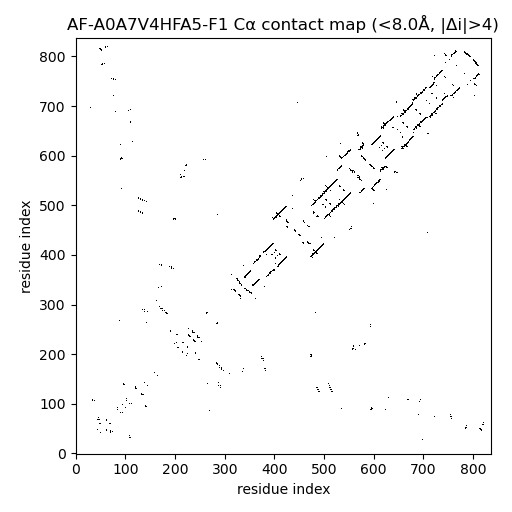4 12.588 23.714 1.00 85.44 183 ASN A CA 1
ATOM 1338 C C . ASN A 1 183 ? 10.428 13.589 22.878 1.00 85.44 183 ASN A C 1
ATOM 1340 O O . ASN A 1 183 ? 10.949 14.642 22.537 1.00 85.44 183 ASN A O 1
ATOM 1344 N N . VAL A 1 184 ? 9.177 13.277 22.524 1.00 88.06 184 VAL A N 1
ATOM 1345 C CA . VAL A 1 184 ? 8.308 14.158 21.734 1.00 88.06 184 VAL A CA 1
ATOM 1346 C C . VAL A 1 184 ? 7.428 14.969 22.691 1.00 88.06 184 VAL A C 1
ATOM 1348 O O . VAL A 1 184 ? 6.529 14.384 23.312 1.00 88.06 184 VAL A O 1
ATOM 1351 N N . PRO A 1 185 ? 7.643 16.293 22.840 1.00 86.31 185 PRO A N 1
ATOM 1352 C CA . PRO A 1 185 ? 6.881 17.101 23.789 1.00 86.31 185 PRO A CA 1
ATOM 1353 C C . PRO A 1 185 ? 5.389 17.171 23.438 1.00 86.31 185 PRO A C 1
ATOM 1355 O O . PRO A 1 185 ? 4.989 17.056 22.280 1.00 86.31 185 PRO A O 1
ATOM 1358 N N . GLY A 1 186 ? 4.537 17.396 24.443 1.00 86.00 186 GLY A N 1
ATOM 1359 C CA . GLY A 1 186 ? 3.080 17.315 24.282 1.00 86.00 186 GLY A CA 1
ATOM 1360 C C . GLY A 1 186 ? 2.479 18.299 23.268 1.00 86.00 186 GLY A C 1
ATOM 1361 O O . GLY A 1 186 ? 1.484 17.973 22.626 1.00 86.00 186 GLY A O 1
ATOM 1362 N N . GLU A 1 187 ? 3.065 19.486 23.093 1.00 84.69 187 GLU A N 1
ATOM 1363 C CA . GLU A 1 187 ? 2.633 20.429 22.048 1.00 84.69 187 GLU A CA 1
ATOM 1364 C C . GLU A 1 187 ? 2.884 19.885 20.639 1.00 84.69 187 GLU A C 1
ATOM 1366 O O . GLU A 1 187 ? 2.010 19.971 19.778 1.00 84.69 187 GLU A O 1
ATOM 1371 N N . TRP A 1 188 ? 4.029 19.233 20.444 1.00 85.44 188 TRP A N 1
ATOM 1372 C CA . TRP A 1 188 ? 4.435 18.631 19.185 1.00 85.44 188 TRP A CA 1
ATOM 1373 C C . TRP A 1 188 ? 3.657 17.356 18.890 1.00 85.44 188 TRP A C 1
ATOM 1375 O O . TRP A 1 188 ? 3.321 17.115 17.736 1.00 85.44 188 TRP A O 1
ATOM 1385 N N . ARG A 1 189 ? 3.271 16.582 19.913 1.00 87.75 189 ARG A N 1
ATOM 1386 C CA . ARG A 1 189 ? 2.320 15.470 19.737 1.00 87.75 189 ARG A CA 1
ATOM 1387 C C . ARG A 1 189 ? 0.970 15.970 19.210 1.00 87.75 189 ARG A C 1
ATOM 1389 O O . ARG A 1 189 ? 0.433 15.390 18.276 1.00 87.75 189 ARG A O 1
ATOM 1396 N N . ARG A 1 190 ? 0.449 17.083 19.748 1.00 87.44 190 ARG A N 1
ATOM 1397 C CA . ARG A 1 190 ? -0.814 17.690 19.275 1.00 87.44 190 ARG A CA 1
ATOM 1398 C C . ARG A 1 190 ? -0.702 18.294 17.875 1.00 87.44 190 ARG A C 1
ATOM 1400 O O . ARG A 1 190 ? -1.667 18.233 17.120 1.00 87.44 190 ARG A O 1
ATOM 1407 N N . ALA A 1 191 ? 0.455 18.852 17.516 1.00 88.62 191 ALA A N 1
ATOM 1408 C CA . ALA A 1 191 ? 0.696 19.398 16.178 1.00 88.62 191 ALA A CA 1
ATOM 1409 C C . ALA A 1 191 ? 0.530 18.341 15.071 1.00 88.62 191 ALA A C 1
ATOM 1411 O O . ALA A 1 191 ? 0.111 18.680 13.967 1.00 88.62 191 ALA A O 1
ATOM 1412 N N . CYS A 1 192 ? 0.759 17.061 15.383 1.00 88.50 192 CYS A N 1
ATOM 1413 C CA . CYS A 1 192 ? 0.526 15.965 14.448 1.00 88.50 192 CYS A CA 1
ATOM 1414 C C . CYS A 1 192 ? -0.931 15.856 13.999 1.00 88.50 192 CYS A C 1
ATOM 1416 O O . CYS A 1 192 ? -1.170 15.558 12.835 1.00 88.50 192 CYS A O 1
ATOM 1418 N N . GLY A 1 193 ? -1.901 16.150 14.871 1.00 89.25 193 GLY A N 1
ATOM 1419 C CA . GLY A 1 193 ? -3.310 16.143 14.478 1.00 89.25 193 GLY A CA 1
ATOM 1420 C C . GLY A 1 193 ? -3.587 17.129 13.346 1.00 89.25 193 GLY A C 1
ATOM 1421 O O . GLY A 1 193 ? -4.227 16.775 12.357 1.00 89.25 193 GLY A O 1
ATOM 1422 N N . PHE A 1 194 ? -3.001 18.330 13.424 1.00 89.81 194 PHE A N 1
ATOM 1423 C CA . PHE A 1 194 ? -3.017 19.278 12.310 1.00 89.81 194 PHE A CA 1
ATOM 1424 C C . PHE A 1 194 ? -2.301 18.716 11.080 1.00 89.81 194 PHE A C 1
ATOM 1426 O O . PHE A 1 194 ? -2.865 18.774 9.996 1.00 89.81 194 PHE A O 1
ATOM 1433 N N . THR A 1 195 ? -1.091 18.164 11.217 1.00 88.69 195 THR A N 1
ATOM 1434 C CA . THR A 1 195 ? -0.330 17.667 10.060 1.00 88.69 195 THR A CA 1
ATOM 1435 C C . THR A 1 195 ? -1.035 16.513 9.346 1.00 88.69 195 THR A C 1
ATOM 1437 O O . THR A 1 195 ? -1.115 16.525 8.122 1.00 88.69 195 THR A O 1
ATOM 1440 N N . ALA A 1 196 ? -1.595 15.557 10.088 1.00 88.62 196 ALA A N 1
ATOM 1441 C CA . ALA A 1 196 ? -2.382 14.460 9.538 1.00 88.62 196 ALA A CA 1
ATOM 1442 C C . ALA A 1 196 ? -3.623 14.988 8.807 1.00 88.62 196 ALA A C 1
ATOM 1444 O O . ALA A 1 196 ? -3.876 14.597 7.673 1.00 88.62 196 ALA A O 1
ATOM 1445 N N . ALA A 1 197 ? -4.355 15.930 9.409 1.00 87.38 197 ALA A N 1
ATOM 1446 C CA . ALA A 1 197 ? -5.524 16.535 8.776 1.00 87.38 197 ALA A CA 1
ATOM 1447 C C . ALA A 1 197 ? -5.168 17.381 7.550 1.00 87.38 197 ALA A C 1
ATOM 1449 O O . ALA A 1 197 ? -5.901 17.378 6.569 1.00 87.38 197 ALA A O 1
ATOM 1450 N N . TRP A 1 198 ? -4.038 18.086 7.586 1.00 84.56 198 TRP A N 1
ATOM 1451 C CA . TRP A 1 198 ? -3.536 18.871 6.465 1.00 84.56 198 TRP A CA 1
ATOM 1452 C C . TRP A 1 198 ? -3.159 17.955 5.298 1.00 84.56 198 TRP A C 1
ATOM 1454 O O . TRP A 1 198 ? -3.597 18.213 4.187 1.00 84.56 198 TRP A O 1
ATOM 1464 N N . LEU A 1 199 ? -2.462 16.839 5.546 1.00 81.88 199 LEU A N 1
ATOM 1465 C CA . LEU A 1 199 ? -2.125 15.830 4.527 1.00 81.88 199 LEU A CA 1
ATOM 1466 C C . LEU A 1 199 ? -3.354 15.079 3.989 1.00 81.88 199 LEU A C 1
ATOM 1468 O O . LEU A 1 199 ? -3.435 14.791 2.795 1.00 81.88 199 LEU A O 1
ATOM 1472 N N . ALA A 1 200 ? -4.320 14.776 4.857 1.00 80.31 200 ALA A N 1
ATOM 1473 C CA . ALA A 1 200 ? -5.591 14.170 4.469 1.00 80.31 200 ALA A CA 1
ATOM 1474 C C . ALA A 1 200 ? -6.514 15.167 3.750 1.00 80.31 200 ALA A C 1
ATOM 1476 O O . ALA A 1 200 ? -7.423 14.764 3.024 1.00 80.31 200 ALA A O 1
ATOM 1477 N N . SER A 1 201 ? -6.277 16.470 3.894 1.00 74.62 201 SER A N 1
ATOM 1478 C CA . SER A 1 201 ? -7.105 17.495 3.277 1.00 74.62 201 SER A CA 1
ATOM 1479 C C . SER A 1 201 ? -6.904 17.571 1.770 1.00 74.62 201 SER A C 1
ATOM 1481 O O . SER A 1 201 ? -5.798 17.452 1.242 1.00 74.62 201 SER A O 1
ATOM 1483 N N . ALA A 1 202 ? -8.012 17.766 1.066 1.00 58.91 202 ALA A N 1
ATOM 1484 C CA . ALA A 1 202 ? -8.029 18.014 -0.368 1.00 58.91 202 ALA A CA 1
ATOM 1485 C C . ALA A 1 202 ? -7.974 19.531 -0.689 1.00 58.91 202 ALA A C 1
ATOM 1487 O O . ALA A 1 202 ? -7.652 19.929 -1.804 1.00 58.91 202 ALA A O 1
ATOM 1488 N N . GLY A 1 203 ? -8.210 20.411 0.294 1.00 51.59 203 GLY A N 1
ATOM 1489 C CA . GLY A 1 203 ? -8.181 21.862 0.087 1.00 51.59 203 GLY A CA 1
ATOM 1490 C C . GLY A 1 203 ? -9.283 22.349 -0.864 1.00 51.59 203 GLY A C 1
ATOM 1491 O O . GLY A 1 203 ? -9.002 22.972 -1.881 1.00 51.59 203 GLY A O 1
ATOM 1492 N N . GLU A 1 204 ? -10.539 22.073 -0.526 1.00 49.16 204 GLU A N 1
ATOM 1493 C CA . GLU A 1 204 ? -11.752 22.340 -1.311 1.00 49.16 204 GLU A CA 1
ATOM 1494 C C . GLU A 1 204 ? -11.769 23.671 -2.109 1.00 49.16 204 GLU A C 1
ATOM 1496 O O . GLU A 1 204 ? -12.093 24.736 -1.581 1.00 49.16 204 GLU A O 1
ATOM 1501 N N . ARG A 1 205 ? -11.501 23.619 -3.426 1.00 42.28 205 ARG A N 1
ATOM 1502 C CA . ARG A 1 205 ? -12.143 24.504 -4.424 1.00 42.28 205 ARG A CA 1
ATOM 1503 C C . ARG A 1 205 ? -11.976 23.991 -5.858 1.00 42.28 205 ARG A C 1
ATOM 1505 O O . ARG A 1 205 ? -10.872 23.961 -6.398 1.00 42.28 205 ARG A O 1
ATOM 1512 N N . PHE A 1 206 ? -13.103 23.677 -6.499 1.00 45.28 206 PHE A N 1
ATOM 1513 C CA . PHE A 1 206 ? -13.212 23.551 -7.953 1.00 45.28 206 PHE A CA 1
ATOM 1514 C C . PHE A 1 206 ? -12.985 24.917 -8.591 1.00 45.28 206 PHE A C 1
ATOM 1516 O O . PHE A 1 206 ? -13.792 25.833 -8.426 1.00 45.28 206 PHE A O 1
ATOM 1523 N N . LEU A 1 207 ? -11.882 25.072 -9.315 1.00 38.41 207 LEU A N 1
ATOM 1524 C CA . LEU A 1 207 ? -11.683 26.221 -10.185 1.00 38.41 207 LEU A CA 1
ATOM 1525 C C . LEU A 1 207 ? -12.003 25.750 -11.594 1.00 38.41 207 LEU A C 1
ATOM 1527 O O . LEU A 1 207 ? -11.289 24.918 -12.138 1.00 38.41 207 LEU A O 1
ATOM 1531 N N . GLY A 1 208 ? -13.113 26.247 -12.143 1.00 36.41 208 GLY A N 1
ATOM 1532 C CA . GLY A 1 208 ? -13.607 25.903 -13.474 1.00 36.41 208 GLY A CA 1
ATOM 1533 C C . GLY A 1 208 ? -12.611 26.263 -14.576 1.00 36.41 208 GLY A C 1
ATOM 1534 O O . GLY A 1 208 ? -12.744 27.297 -15.229 1.00 36.41 208 GLY A O 1
ATOM 1535 N N . ARG A 1 209 ? -11.610 25.407 -14.786 1.00 38.50 209 ARG A N 1
ATOM 1536 C CA . ARG A 1 209 ? -10.793 25.370 -15.995 1.00 38.50 209 ARG A CA 1
ATOM 1537 C C . ARG A 1 209 ? -11.270 24.225 -16.879 1.00 38.50 209 ARG A C 1
ATOM 1539 O O . ARG A 1 209 ? -11.744 23.191 -16.412 1.00 38.50 209 ARG A O 1
ATOM 1546 N N . SER A 1 210 ? -11.192 24.473 -18.180 1.00 38.09 210 SER A N 1
ATOM 1547 C CA . SER A 1 210 ? -11.591 23.560 -19.244 1.00 38.09 210 SER A CA 1
ATOM 1548 C C . SER A 1 210 ? -10.922 22.196 -19.057 1.00 38.09 210 SER A C 1
ATOM 1550 O O . SER A 1 210 ? -9.694 22.143 -19.063 1.00 38.09 210 SER A O 1
ATOM 1552 N N . LYS A 1 211 ? -11.749 21.148 -18.928 1.00 48.00 211 LYS A N 1
ATOM 1553 C CA . LYS A 1 211 ? -11.449 19.732 -18.610 1.00 48.00 211 LYS A CA 1
ATOM 1554 C C . LYS A 1 211 ? -11.596 19.273 -17.143 1.00 48.00 211 LYS A C 1
ATOM 1556 O O . LYS A 1 211 ? -11.235 18.153 -16.820 1.00 48.00 211 LYS A O 1
ATOM 1561 N N . GLY A 1 212 ? -12.214 20.063 -16.259 1.00 50.12 212 GLY A N 1
ATOM 1562 C CA . GLY A 1 212 ? -12.906 19.524 -15.067 1.00 50.12 212 GLY A CA 1
ATOM 1563 C C . GLY A 1 212 ? -12.042 19.031 -13.892 1.00 50.12 212 GLY A C 1
ATOM 1564 O O . GLY A 1 212 ? -12.597 18.714 -12.843 1.00 50.12 212 GLY A O 1
ATOM 1565 N N . ALA A 1 213 ? -10.711 19.021 -14.007 1.00 44.84 213 ALA A N 1
ATOM 1566 C CA . ALA A 1 213 ? -9.815 18.804 -12.872 1.00 44.84 213 ALA A CA 1
ATOM 1567 C C . ALA A 1 213 ? -9.717 20.087 -12.007 1.00 44.84 213 ALA A C 1
ATOM 1569 O O . ALA A 1 213 ? -9.463 21.171 -12.544 1.00 44.84 213 ALA A O 1
ATOM 1570 N N . PRO A 1 214 ? -9.903 20.021 -10.677 1.00 44.28 214 PRO A N 1
ATOM 1571 C CA . PRO A 1 214 ? -9.604 21.139 -9.780 1.00 44.28 214 PRO A CA 1
ATOM 1572 C C . PRO A 1 214 ? -8.089 21.411 -9.769 1.00 44.28 214 PRO A C 1
ATOM 1574 O O . PRO A 1 214 ? -7.315 20.637 -10.323 1.00 44.28 214 PRO A O 1
ATOM 1577 N N . GLU A 1 215 ? -7.624 22.479 -9.109 1.00 40.75 215 GLU A N 1
ATOM 1578 C CA . GLU A 1 215 ? -6.180 22.725 -8.901 1.00 40.75 215 GLU A CA 1
ATOM 1579 C C . GLU A 1 215 ? -5.563 21.728 -7.887 1.00 40.75 215 GLU A C 1
ATOM 1581 O O . GLU A 1 215 ? -4.935 22.119 -6.898 1.00 40.75 215 GLU A O 1
ATOM 1586 N N . TYR A 1 216 ? -5.777 20.431 -8.110 1.00 43.53 216 TYR A N 1
ATOM 1587 C CA . TYR A 1 216 ? -5.093 19.334 -7.451 1.00 43.53 216 TYR A CA 1
ATOM 1588 C C . TYR A 1 216 ? -3.758 19.122 -8.144 1.00 43.53 216 TYR A C 1
ATOM 1590 O O . TYR A 1 216 ? -3.665 18.562 -9.228 1.00 43.53 216 TYR A O 1
ATOM 1598 N N . TYR A 1 217 ? -2.694 19.554 -7.487 1.00 39.75 217 TYR A N 1
ATOM 1599 C CA . TYR A 1 217 ? -1.344 19.160 -7.857 1.00 39.75 217 TYR A CA 1
ATOM 1600 C C . TYR A 1 217 ? -0.994 17.846 -7.144 1.00 39.75 217 TYR A C 1
ATOM 1602 O O . TYR A 1 217 ? -0.057 17.806 -6.351 1.00 39.75 217 TYR A O 1
ATOM 1610 N N . PHE A 1 218 ? -1.744 16.763 -7.397 1.00 44.53 218 PHE A N 1
ATOM 1611 C CA . PHE A 1 218 ? -1.345 15.435 -6.900 1.00 44.53 218 PHE A CA 1
ATOM 1612 C C . PHE A 1 218 ? -0.023 14.983 -7.539 1.00 44.53 218 PHE A C 1
ATOM 1614 O O . PHE A 1 218 ? 0.770 14.323 -6.881 1.00 44.53 218 PHE A O 1
ATOM 1621 N N . HIS A 1 219 ? 0.281 15.464 -8.752 1.00 40.06 219 HIS A N 1
ATOM 1622 C CA . HIS A 1 219 ? 1.497 15.149 -9.520 1.00 40.06 219 HIS A CA 1
ATOM 1623 C C . HIS A 1 219 ? 2.838 15.551 -8.892 1.00 40.06 219 HIS A C 1
ATOM 1625 O O . HIS A 1 219 ? 3.882 15.087 -9.344 1.00 40.06 219 HIS A O 1
ATOM 1631 N N . TRP A 1 220 ? 2.837 16.368 -7.836 1.00 48.31 220 TRP A N 1
ATOM 1632 C CA . TRP A 1 220 ? 4.063 16.751 -7.113 1.00 48.31 220 TRP A CA 1
ATOM 1633 C C . TRP A 1 220 ? 4.100 16.204 -5.673 1.00 48.31 220 TRP A C 1
ATOM 1635 O O . TRP A 1 220 ? 4.946 16.581 -4.872 1.00 48.31 220 TRP A O 1
ATOM 1645 N N . PHE A 1 221 ? 3.191 15.259 -5.408 1.00 53.34 221 PHE A N 1
ATOM 1646 C CA . PHE A 1 221 ? 3.120 14.241 -4.363 1.00 53.34 221 PHE A CA 1
ATOM 1647 C C . PHE A 1 221 ? 3.415 14.676 -2.911 1.00 53.34 221 PHE A C 1
ATOM 1649 O O . PHE A 1 221 ? 4.556 14.769 -2.459 1.00 53.34 221 PHE A O 1
ATOM 1656 N N . PHE A 1 222 ? 2.305 14.824 -2.171 1.00 52.41 222 PHE A N 1
ATOM 1657 C CA . PHE A 1 222 ? 2.146 14.882 -0.707 1.00 52.41 222 PHE A CA 1
ATOM 1658 C C . PHE A 1 222 ? 2.478 16.187 0.029 1.00 52.41 222 PHE A C 1
ATOM 1660 O O . PHE A 1 222 ? 2.465 16.205 1.258 1.00 52.41 222 PHE A O 1
ATOM 1667 N N . ALA A 1 223 ? 2.642 17.303 -0.686 1.00 48.84 223 ALA A N 1
ATOM 1668 C CA . ALA A 1 223 ? 2.245 18.593 -0.121 1.00 48.84 223 ALA A CA 1
ATOM 1669 C C . ALA A 1 223 ? 0.741 18.753 -0.372 1.00 48.84 223 ALA A C 1
ATOM 1671 O O . ALA A 1 223 ? 0.325 18.722 -1.534 1.00 48.84 223 ALA A O 1
ATOM 1672 N N . PRO A 1 224 ? -0.098 18.923 0.656 1.00 56.22 224 PRO A N 1
ATOM 1673 C CA . PRO A 1 224 ? -1.486 19.258 0.410 1.00 56.22 224 PRO A CA 1
ATOM 1674 C C . PRO A 1 224 ? -1.523 20.609 -0.297 1.00 56.22 224 PRO A C 1
ATOM 1676 O O . PRO A 1 224 ? -0.774 21.533 0.030 1.00 56.22 224 PRO A O 1
ATOM 1679 N N . ALA A 1 225 ? -2.391 20.718 -1.298 1.00 61.44 225 ALA A N 1
ATOM 1680 C CA . ALA A 1 225 ? -2.551 21.920 -2.106 1.00 61.44 225 ALA A CA 1
ATOM 1681 C C . ALA A 1 225 ? -3.248 23.043 -1.315 1.00 61.44 225 ALA A C 1
ATOM 1683 O O . ALA A 1 225 ? -4.046 23.777 -1.882 1.00 61.44 225 ALA A O 1
ATOM 1684 N N . ASP A 1 226 ? -2.995 23.163 -0.014 1.00 72.56 226 ASP A N 1
ATOM 1685 C CA . ASP A 1 226 ? -3.695 24.024 0.928 1.00 72.56 226 ASP A CA 1
ATOM 1686 C C . ASP A 1 226 ? -2.697 24.948 1.658 1.00 72.56 226 ASP A C 1
ATOM 1688 O O . ASP A 1 226 ? -2.229 24.617 2.753 1.00 72.56 226 ASP A O 1
ATOM 1692 N N . PRO A 1 227 ? -2.309 26.074 1.027 1.00 78.00 227 PRO A N 1
ATOM 1693 C CA . PRO A 1 227 ? -1.298 26.989 1.554 1.00 78.00 227 PRO A CA 1
ATOM 1694 C C . PRO A 1 227 ? -1.746 27.693 2.839 1.00 78.00 227 PRO A C 1
ATOM 1696 O O . PRO A 1 227 ? -2.938 27.807 3.132 1.00 78.00 227 PRO A O 1
ATOM 1699 N N . PHE A 1 228 ? -0.786 28.203 3.605 1.00 84.44 228 PHE A N 1
ATOM 170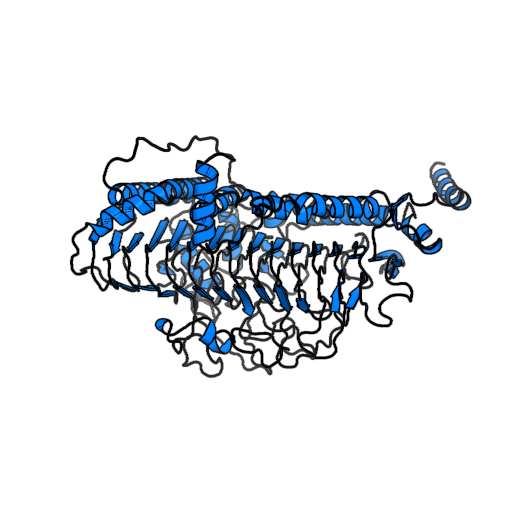0 C CA . PHE A 1 228 ? -1.049 28.906 4.862 1.00 84.44 228 PHE A CA 1
ATOM 1701 C C . PHE A 1 228 ? -1.459 30.365 4.609 1.00 84.44 228 PHE A C 1
ATOM 1703 O O . PHE A 1 228 ? -0.883 31.041 3.754 1.00 84.44 228 PHE A O 1
ATOM 1710 N N . ASP A 1 229 ? -2.409 30.897 5.387 1.00 84.12 229 ASP A N 1
ATOM 1711 C CA . ASP A 1 229 ? -2.646 32.344 5.433 1.00 84.12 229 ASP A CA 1
ATOM 1712 C C . ASP A 1 229 ? -1.538 33.039 6.229 1.00 84.12 229 ASP A C 1
ATOM 1714 O O . ASP A 1 229 ? -1.609 33.181 7.452 1.00 84.12 229 ASP A O 1
ATOM 1718 N N . THR A 1 230 ? -0.505 33.500 5.531 1.00 75.38 230 THR A N 1
ATOM 1719 C CA . THR A 1 230 ? 0.634 34.186 6.153 1.00 75.38 230 THR A CA 1
ATOM 1720 C C . THR A 1 230 ? 0.324 35.618 6.604 1.00 75.38 230 THR A C 1
ATOM 1722 O O . THR A 1 230 ? 1.209 36.276 7.149 1.00 75.38 230 THR A O 1
ATOM 1725 N N . ASN A 1 231 ? -0.888 36.138 6.365 1.00 81.81 231 ASN A N 1
ATOM 1726 C CA . ASN A 1 231 ? -1.274 37.488 6.800 1.00 81.81 231 ASN A CA 1
ATOM 1727 C C . ASN A 1 231 ? -1.855 37.512 8.221 1.00 81.81 231 ASN A C 1
ATOM 1729 O O . ASN A 1 231 ? -1.921 38.577 8.837 1.00 81.81 231 ASN A O 1
ATOM 1733 N N . ALA A 1 232 ? -2.279 36.359 8.740 1.00 80.12 232 ALA A N 1
ATOM 1734 C CA . ALA A 1 232 ? -2.771 36.210 10.101 1.00 80.12 232 ALA A CA 1
ATOM 1735 C C . ALA A 1 232 ? -1.619 35.897 11.081 1.00 80.12 232 ALA A C 1
ATOM 1737 O O . ALA A 1 232 ? -0.647 35.235 10.707 1.00 80.12 232 ALA A O 1
ATOM 1738 N N . PRO A 1 233 ? -1.697 36.344 12.348 1.00 78.69 233 PRO A N 1
ATOM 1739 C CA . PRO A 1 233 ? -0.671 36.034 13.338 1.00 78.69 233 PRO A CA 1
ATOM 1740 C C . PRO A 1 233 ? -0.606 34.520 13.649 1.00 78.69 233 PRO A C 1
ATOM 1742 O O . PRO A 1 233 ? -1.632 33.828 13.595 1.00 78.69 233 PRO A O 1
ATOM 1745 N N . PRO A 1 234 ? 0.580 33.978 14.007 1.00 74.94 234 PRO A N 1
ATOM 1746 C CA . PRO A 1 234 ? 0.734 32.568 14.369 1.00 74.94 234 PRO A CA 1
ATOM 1747 C C . PRO A 1 234 ? -0.244 32.132 15.468 1.00 74.94 234 PRO A C 1
ATOM 1749 O O . PRO A 1 234 ? -0.405 32.814 16.478 1.00 74.94 234 PRO A O 1
ATOM 1752 N N . GLY A 1 235 ? -0.899 30.984 15.277 1.00 73.44 235 GLY A N 1
ATOM 1753 C CA . GLY A 1 235 ? -1.919 30.457 16.193 1.00 73.44 235 GLY A CA 1
ATOM 1754 C C . GLY A 1 235 ? -3.346 30.972 15.952 1.00 73.44 235 GLY A C 1
ATOM 1755 O O . GLY A 1 235 ? -4.294 30.370 16.465 1.00 73.44 235 GLY A O 1
ATOM 1756 N N . GLU A 1 236 ? -3.515 32.026 15.150 1.00 81.69 236 GLU A N 1
ATOM 1757 C CA . GLU A 1 236 ? -4.810 32.480 14.611 1.00 81.69 236 GLU A CA 1
ATOM 1758 C C . GLU A 1 236 ? -4.945 32.186 13.112 1.00 81.69 236 GLU A C 1
ATOM 1760 O O . GLU A 1 236 ? -6.064 32.046 12.612 1.00 81.69 236 GLU A O 1
ATOM 1765 N N . ALA A 1 237 ? -3.809 32.042 12.421 1.00 85.88 237 ALA A N 1
ATOM 1766 C CA . ALA A 1 237 ? -3.740 31.673 11.017 1.00 85.88 237 ALA A CA 1
ATOM 1767 C C . ALA A 1 237 ? -4.453 30.350 10.707 1.00 85.88 237 ALA A C 1
ATOM 1769 O O . ALA A 1 237 ? -4.519 29.418 11.521 1.00 85.88 237 ALA A O 1
ATOM 1770 N N . ARG A 1 238 ? -4.988 30.278 9.489 1.00 88.88 238 ARG A N 1
ATOM 1771 C CA . ARG A 1 238 ? -5.665 29.103 8.944 1.00 88.88 238 ARG A CA 1
ATOM 1772 C C . ARG A 1 238 ? -5.099 28.750 7.580 1.00 88.88 238 ARG A C 1
ATOM 1774 O O . ARG A 1 238 ? -4.506 29.593 6.913 1.00 88.88 238 ARG A O 1
ATOM 1781 N N . THR A 1 239 ? -5.292 27.508 7.167 1.00 85.31 239 THR A N 1
ATOM 1782 C CA . THR A 1 239 ? -5.029 27.119 5.783 1.00 85.31 239 THR A CA 1
ATOM 1783 C C . THR A 1 239 ? -6.072 27.762 4.861 1.00 85.31 239 THR A C 1
ATOM 1785 O O . THR A 1 239 ? -7.229 27.946 5.252 1.00 85.31 239 THR A O 1
ATOM 1788 N N . LEU A 1 240 ? -5.663 28.190 3.666 1.00 79.44 240 LEU A N 1
ATOM 1789 C CA . LEU A 1 240 ? -6.477 29.042 2.792 1.00 79.44 240 LEU A CA 1
ATOM 1790 C C . LEU A 1 240 ? -7.656 28.314 2.146 1.00 79.44 240 LEU A C 1
ATOM 1792 O O . LEU A 1 240 ? -8.629 28.965 1.761 1.00 79.44 240 LEU A O 1
ATOM 1796 N N . LYS A 1 241 ? -7.575 26.991 2.003 1.00 75.00 241 LYS A N 1
ATOM 1797 C CA . LYS A 1 241 ? -8.593 26.177 1.344 1.00 75.00 241 LYS A CA 1
ATOM 1798 C C . LYS A 1 241 ? -9.445 25.403 2.346 1.00 75.00 241 LYS A C 1
ATOM 1800 O O . LYS A 1 241 ? -10.648 25.631 2.387 1.00 75.00 241 LYS A O 1
ATOM 1805 N N . ALA A 1 242 ? -8.859 24.551 3.192 1.00 77.00 242 ALA A N 1
ATOM 1806 C CA . ALA A 1 242 ? -9.644 23.769 4.157 1.00 77.00 242 ALA A CA 1
ATOM 1807 C C . ALA A 1 242 ? -9.949 24.515 5.465 1.00 77.00 242 ALA A C 1
ATOM 1809 O O . ALA A 1 242 ? -10.694 24.015 6.309 1.00 77.00 242 ALA A O 1
ATOM 1810 N N . GLY A 1 243 ? -9.378 25.707 5.666 1.00 82.56 243 GLY A N 1
ATOM 1811 C CA . GLY A 1 243 ? -9.640 26.512 6.855 1.00 82.56 243 GLY A CA 1
ATOM 1812 C C . GLY A 1 243 ? -9.132 25.878 8.152 1.00 82.56 243 GLY A C 1
ATOM 1813 O O . GLY A 1 243 ? -9.608 26.248 9.232 1.00 82.56 243 GLY A O 1
ATOM 1814 N N . LEU A 1 244 ? -8.185 24.936 8.085 1.00 84.81 244 LEU A N 1
ATOM 1815 C CA . LEU A 1 244 ? -7.631 24.263 9.260 1.00 84.81 244 LEU A CA 1
ATOM 1816 C C . LEU A 1 244 ? -6.870 25.273 10.113 1.00 84.81 244 LEU A C 1
ATOM 1818 O O . LEU A 1 244 ? -6.080 26.057 9.595 1.00 84.81 244 LEU A O 1
ATOM 1822 N N . LYS A 1 245 ? -7.097 25.265 11.429 1.00 88.88 245 LYS A N 1
ATOM 1823 C CA . LYS A 1 245 ? -6.370 26.147 12.348 1.00 88.88 245 LYS A CA 1
ATOM 1824 C C . LYS A 1 245 ? -4.907 25.715 12.423 1.00 88.88 245 LYS A C 1
ATOM 1826 O O . LYS A 1 245 ? -4.631 24.593 12.840 1.00 88.88 245 LYS A O 1
ATOM 1831 N N . ILE A 1 246 ? -3.994 26.617 12.074 1.00 89.31 246 ILE A N 1
ATOM 1832 C CA . ILE A 1 246 ? -2.557 26.350 12.077 1.00 89.31 246 ILE A CA 1
ATOM 1833 C C . ILE A 1 246 ? -2.036 26.443 13.524 1.00 89.31 246 ILE A C 1
ATOM 1835 O O . ILE A 1 246 ? -2.250 27.462 14.194 1.00 89.31 246 ILE A O 1
ATOM 1839 N N . PRO A 1 247 ? -1.365 25.399 14.047 1.00 89.44 247 PRO A N 1
ATOM 1840 C CA . PRO A 1 247 ? -0.674 25.453 15.330 1.00 89.44 247 PRO A CA 1
ATOM 1841 C C . PRO A 1 247 ? 0.325 26.612 15.396 1.00 89.44 247 PRO A C 1
ATOM 1843 O O . PRO A 1 247 ? 1.064 26.846 14.449 1.00 89.44 247 PRO A O 1
ATOM 1846 N N . ALA A 1 248 ? 0.420 27.293 16.542 1.00 86.81 248 ALA A N 1
ATOM 1847 C CA . ALA A 1 248 ? 1.327 28.437 16.712 1.00 86.81 248 ALA A CA 1
ATOM 1848 C C . ALA A 1 248 ? 2.816 28.092 16.501 1.00 86.81 248 ALA A C 1
ATOM 1850 O O . ALA A 1 248 ? 3.624 28.977 16.223 1.00 86.81 248 ALA A O 1
ATOM 1851 N N . CYS A 1 249 ? 3.184 26.810 16.617 1.00 83.31 249 CYS A N 1
ATOM 1852 C CA . CYS A 1 249 ? 4.533 26.337 16.327 1.00 83.31 249 CYS A CA 1
ATOM 1853 C C . CYS A 1 249 ? 4.874 26.347 14.826 1.00 83.31 249 CYS A C 1
ATOM 1855 O O . CYS A 1 249 ? 6.055 26.402 14.491 1.00 83.31 249 CYS A O 1
ATOM 1857 N N . PHE A 1 250 ? 3.886 26.378 13.926 1.00 85.19 250 PHE A N 1
ATOM 1858 C CA . PHE A 1 250 ? 4.099 26.471 12.484 1.00 85.19 250 PHE A CA 1
ATOM 1859 C C . PHE A 1 250 ? 3.850 27.895 11.982 1.00 85.19 250 PHE A C 1
ATOM 1861 O O . PHE A 1 250 ? 2.814 28.498 12.250 1.00 85.19 250 PHE A O 1
ATOM 1868 N N . THR A 1 251 ? 4.813 28.441 11.240 1.00 80.00 251 THR A N 1
ATOM 1869 C CA . THR A 1 251 ? 4.717 29.776 10.619 1.00 80.00 251 THR A CA 1
ATOM 1870 C C . THR A 1 251 ? 4.589 29.729 9.104 1.00 80.00 251 THR A C 1
ATOM 1872 O O . THR A 1 251 ? 4.156 30.703 8.498 1.00 80.00 251 THR A O 1
ATOM 1875 N N . ASN A 1 252 ? 4.965 28.610 8.490 1.00 78.69 252 ASN A N 1
ATOM 1876 C CA . ASN A 1 252 ? 4.840 28.344 7.062 1.00 78.69 252 ASN A CA 1
ATOM 1877 C C . ASN A 1 252 ? 4.834 26.822 6.824 1.00 78.69 252 ASN A C 1
ATOM 1879 O O . ASN A 1 252 ? 5.099 26.037 7.736 1.00 78.69 252 ASN A O 1
ATOM 1883 N N . GLU A 1 253 ? 4.571 26.403 5.593 1.00 78.56 253 GLU A N 1
ATOM 1884 C CA . GLU A 1 253 ? 4.475 24.997 5.193 1.00 78.56 253 GLU A CA 1
ATOM 1885 C C . GLU A 1 253 ? 5.807 24.244 5.360 1.00 78.56 253 GLU A C 1
ATOM 1887 O O . GLU A 1 253 ? 5.818 23.053 5.673 1.00 78.56 253 GLU A O 1
ATOM 1892 N N . MET A 1 254 ? 6.947 24.933 5.216 1.00 77.06 254 MET A N 1
ATOM 1893 C CA . MET A 1 254 ? 8.266 24.317 5.406 1.00 77.06 254 MET A CA 1
ATOM 1894 C C . MET A 1 254 ? 8.540 23.961 6.872 1.00 77.06 254 MET A C 1
ATOM 1896 O O . MET A 1 254 ? 9.357 23.080 7.133 1.00 77.06 254 MET A O 1
ATOM 1900 N N . ASP A 1 255 ? 7.858 24.584 7.835 1.00 80.56 255 ASP A N 1
ATOM 1901 C CA . ASP A 1 255 ? 7.956 24.179 9.241 1.00 80.56 255 ASP A CA 1
ATOM 1902 C C . ASP A 1 255 ? 7.330 22.794 9.473 1.00 80.56 255 ASP A C 1
ATOM 1904 O O . ASP A 1 255 ? 7.866 21.999 10.244 1.00 80.56 255 ASP A O 1
ATOM 1908 N N . VAL A 1 256 ? 6.239 22.463 8.769 1.00 82.69 256 VAL A N 1
ATOM 1909 C CA . VAL A 1 256 ? 5.637 21.117 8.819 1.00 82.69 256 VAL A CA 1
ATOM 1910 C C . VAL A 1 256 ? 6.620 20.081 8.288 1.00 82.69 256 VAL A C 1
ATOM 1912 O O . VAL A 1 256 ? 6.764 18.999 8.857 1.00 82.69 256 VAL A O 1
ATOM 1915 N N . TYR A 1 257 ? 7.344 20.433 7.229 1.00 78.81 257 TYR A N 1
ATOM 1916 C CA . TYR A 1 257 ? 8.418 19.601 6.716 1.00 78.81 257 TYR A CA 1
ATOM 1917 C C . TYR A 1 257 ? 9.490 19.330 7.783 1.00 78.81 257 TYR A C 1
ATOM 1919 O O . TYR A 1 257 ? 9.772 18.170 8.091 1.00 78.81 257 TYR A O 1
ATOM 1927 N N . TRP A 1 258 ? 10.086 20.377 8.356 1.00 78.38 258 TRP A N 1
ATOM 1928 C CA . TRP A 1 258 ? 11.178 20.215 9.319 1.00 78.38 258 TRP A CA 1
ATOM 1929 C C . TRP A 1 258 ? 10.744 19.484 10.588 1.00 78.38 258 TRP A C 1
ATOM 1931 O O . TRP A 1 258 ? 11.532 18.718 11.155 1.00 78.38 258 TRP A O 1
ATOM 1941 N N . TYR A 1 259 ? 9.486 19.664 10.988 1.00 84.31 259 TYR A N 1
ATOM 1942 C CA . TYR A 1 259 ? 8.843 18.884 12.034 1.00 84.31 259 TYR A CA 1
ATOM 1943 C C . TYR A 1 259 ? 8.839 17.394 11.706 1.00 84.31 259 TYR A C 1
ATOM 1945 O O . TYR A 1 259 ? 9.383 16.600 12.477 1.00 84.31 259 TYR A O 1
ATOM 1953 N N . LEU A 1 260 ? 8.296 17.016 10.544 1.00 83.50 260 LEU A N 1
ATOM 1954 C CA . LEU A 1 260 ? 8.203 15.611 10.160 1.00 83.50 260 LEU A CA 1
ATOM 1955 C C . LEU A 1 260 ? 9.595 14.984 10.000 1.00 83.50 260 LEU A C 1
ATOM 1957 O O . LEU A 1 260 ? 9.869 13.892 10.497 1.00 83.50 260 LEU A O 1
ATOM 1961 N N . HIS A 1 261 ? 10.512 15.720 9.385 1.00 79.69 261 HIS A N 1
ATOM 1962 C CA . HIS A 1 261 ? 11.894 15.302 9.201 1.00 79.69 261 HIS A CA 1
ATOM 1963 C C . HIS A 1 261 ? 12.633 15.079 10.523 1.00 79.69 261 HIS A C 1
ATOM 1965 O O . HIS A 1 261 ? 13.378 14.108 10.675 1.00 79.69 261 HIS A O 1
ATOM 1971 N N . THR A 1 262 ? 12.425 15.960 11.500 1.00 80.50 262 THR A N 1
ATOM 1972 C CA . THR A 1 262 ? 13.072 15.848 12.810 1.00 80.50 262 THR A CA 1
ATOM 1973 C C . THR A 1 262 ? 12.473 14.712 13.638 1.00 80.50 262 THR A C 1
ATOM 1975 O O . THR A 1 262 ? 13.241 13.937 14.207 1.00 80.50 262 THR A O 1
ATOM 1978 N N . LEU A 1 263 ? 11.144 14.544 13.646 1.00 83.75 263 LEU A N 1
ATOM 1979 C CA . LEU A 1 263 ? 10.482 13.424 14.331 1.00 83.75 263 LEU A CA 1
ATOM 1980 C C . LEU A 1 263 ? 10.924 12.062 13.790 1.00 83.75 263 LEU A C 1
ATOM 1982 O O . LEU A 1 263 ? 11.225 11.160 14.574 1.00 83.75 263 LEU A O 1
ATOM 1986 N N . ALA A 1 264 ? 11.006 11.946 12.463 1.00 80.25 264 ALA A N 1
ATOM 1987 C CA . ALA A 1 264 ? 11.491 10.758 11.766 1.00 80.25 264 ALA A CA 1
ATOM 1988 C C . ALA A 1 264 ? 12.987 10.483 12.004 1.00 80.25 264 ALA A C 1
ATOM 1990 O O . ALA A 1 264 ? 13.478 9.392 11.727 1.00 80.25 264 ALA A O 1
ATOM 1991 N N . GLY A 1 265 ? 13.723 11.464 12.531 1.00 77.25 265 GLY A N 1
ATOM 1992 C CA . GLY A 1 265 ? 15.111 11.303 12.933 1.00 77.25 265 GLY A CA 1
ATOM 1993 C C . GLY A 1 265 ? 16.141 11.422 11.814 1.00 77.25 265 GLY A C 1
ATOM 1994 O O . GLY A 1 265 ? 17.315 11.142 12.088 1.00 77.25 265 GLY A O 1
ATOM 1995 N N . PHE A 1 266 ? 15.742 11.874 10.622 1.00 74.12 266 PHE A N 1
ATOM 1996 C CA . PHE A 1 266 ? 16.622 12.058 9.467 1.00 74.12 266 PHE A CA 1
ATOM 1997 C C . PHE A 1 266 ? 17.708 13.129 9.717 1.00 74.12 266 PHE A C 1
ATOM 1999 O O . PHE A 1 266 ? 17.477 14.097 10.459 1.00 74.12 266 PHE A O 1
ATOM 2006 N N . PRO A 1 267 ? 18.910 12.972 9.127 1.00 66.00 267 PRO A N 1
ATOM 2007 C CA . PRO A 1 267 ? 19.986 13.959 9.218 1.00 66.00 267 PRO A CA 1
ATOM 2008 C C . PRO A 1 267 ? 19.631 15.230 8.444 1.00 66.00 267 PRO A C 1
ATOM 2010 O O . PRO A 1 267 ? 19.001 15.161 7.397 1.00 66.00 267 PRO A O 1
ATOM 2013 N N . ALA A 1 268 ? 20.028 16.394 8.960 1.00 64.06 268 ALA A N 1
ATOM 2014 C CA . ALA A 1 268 ? 19.788 17.660 8.274 1.00 64.06 268 ALA A CA 1
ATOM 2015 C C . ALA A 1 268 ? 20.448 17.666 6.879 1.00 64.06 268 ALA A C 1
ATOM 2017 O O . ALA A 1 268 ? 21.623 17.302 6.805 1.00 64.06 268 ALA A O 1
ATOM 2018 N N . PRO A 1 269 ? 19.754 18.133 5.825 1.00 60.81 269 PRO A N 1
ATOM 2019 C CA . PRO A 1 269 ? 20.363 18.364 4.521 1.00 60.81 269 PRO A CA 1
ATOM 2020 C C . PRO A 1 269 ? 21.566 19.320 4.598 1.00 60.81 269 PRO A C 1
ATOM 2022 O O . PRO A 1 269 ? 21.676 20.139 5.512 1.00 60.81 269 PRO A O 1
ATOM 2025 N N . SER A 1 270 ? 22.425 19.282 3.585 1.00 54.00 270 SER A N 1
ATOM 2026 C CA . SER A 1 270 ? 23.731 19.945 3.450 1.00 54.00 270 SER A CA 1
ATOM 2027 C C . SER A 1 270 ? 23.676 21.472 3.494 1.00 54.00 270 SER A C 1
ATOM 2029 O O . SER A 1 270 ? 24.694 22.117 3.740 1.00 54.00 270 SER A O 1
ATOM 2031 N N . GLY A 1 271 ? 22.483 22.057 3.349 1.00 57.19 271 GLY A N 1
ATOM 2032 C CA . GLY A 1 271 ? 22.203 23.472 3.614 1.00 57.19 271 GLY A CA 1
ATOM 2033 C C . GLY A 1 271 ? 22.013 23.833 5.097 1.00 57.19 271 GLY A C 1
ATOM 2034 O O . GLY A 1 271 ? 21.798 25.005 5.400 1.00 57.19 271 GLY A O 1
ATOM 2035 N N . GLY A 1 272 ? 22.089 22.858 6.010 1.00 59.38 272 GLY A N 1
ATOM 2036 C CA . GLY A 1 272 ? 21.845 23.014 7.446 1.00 59.38 272 GLY A CA 1
ATOM 2037 C C . GLY A 1 272 ? 20.358 23.119 7.810 1.00 59.38 272 GLY A C 1
ATOM 2038 O O . GLY A 1 272 ? 19.499 23.373 6.963 1.00 59.38 272 GLY A O 1
ATOM 2039 N N . LYS A 1 273 ? 20.035 22.926 9.097 1.00 64.88 273 LYS A N 1
ATOM 2040 C CA . LYS A 1 273 ? 18.708 23.288 9.623 1.00 64.88 273 LYS A CA 1
ATOM 2041 C C . LYS A 1 273 ? 18.647 24.810 9.814 1.00 64.88 273 LYS A C 1
ATOM 2043 O O . LYS A 1 273 ? 19.643 25.381 10.255 1.00 64.88 273 LYS A O 1
ATOM 2048 N N . PRO A 1 274 ? 17.513 25.475 9.530 1.00 68.00 274 PRO A N 1
ATOM 2049 C CA . PRO A 1 274 ? 17.318 26.872 9.922 1.00 68.00 274 PRO A CA 1
ATOM 2050 C C . PRO A 1 274 ? 17.497 27.032 11.435 1.00 68.00 274 PRO A C 1
ATOM 2052 O O . PRO A 1 274 ? 17.077 26.136 12.157 1.00 68.00 274 PRO A O 1
ATOM 2055 N N . ASP A 1 275 ? 18.019 28.166 11.915 1.00 68.44 275 ASP A N 1
ATOM 2056 C CA . ASP A 1 275 ? 18.335 28.401 13.342 1.00 68.44 275 ASP A CA 1
ATOM 2057 C C . ASP A 1 275 ? 17.203 27.989 14.303 1.00 68.44 275 ASP A C 1
ATOM 2059 O O . ASP A 1 275 ? 17.445 27.365 15.331 1.00 68.44 275 ASP A O 1
ATOM 2063 N N . ARG A 1 276 ? 15.943 28.232 13.920 1.00 70.19 276 ARG A N 1
ATOM 2064 C CA . ARG A 1 276 ? 14.747 27.839 14.688 1.00 70.19 276 ARG A CA 1
ATOM 2065 C C . ARG A 1 276 ? 14.578 26.321 14.887 1.00 70.19 276 ARG A C 1
ATOM 2067 O O . ARG A 1 276 ? 13.917 25.897 15.823 1.00 70.19 276 ARG A O 1
ATOM 2074 N N . TRP A 1 277 ? 15.133 25.515 13.990 1.00 70.44 277 TRP A N 1
ATOM 2075 C CA . TRP A 1 277 ? 15.105 24.049 14.001 1.00 70.44 277 TRP A CA 1
ATOM 2076 C C . TRP A 1 277 ? 16.452 23.437 14.439 1.00 70.44 277 TRP A C 1
ATOM 2078 O O . TRP A 1 277 ? 16.601 22.212 14.409 1.00 70.44 277 TRP A O 1
ATOM 2088 N N . VAL A 1 278 ? 17.437 24.275 14.798 1.00 63.00 278 VAL A N 1
ATOM 2089 C CA . VAL A 1 278 ? 18.764 23.879 15.311 1.00 63.00 278 VAL A CA 1
ATOM 2090 C C . VAL A 1 278 ? 18.752 23.702 16.835 1.00 63.00 278 VAL A C 1
ATOM 2092 O O . VAL A 1 278 ? 19.567 22.943 17.351 1.00 63.00 278 VAL A O 1
ATOM 2095 N N . GLU A 1 279 ? 17.827 24.343 17.556 1.00 55.03 279 GLU A N 1
ATOM 2096 C CA . GLU A 1 279 ? 17.638 24.121 18.996 1.00 55.03 279 GLU A CA 1
ATOM 2097 C C . GLU A 1 279 ? 17.037 22.716 19.241 1.00 55.03 279 GLU A C 1
ATOM 2099 O O . GLU A 1 279 ? 16.022 22.351 18.646 1.00 55.03 279 GLU A O 1
ATOM 2104 N N . ASP A 1 280 ? 17.691 21.903 20.083 1.00 58.41 280 ASP A N 1
ATOM 2105 C CA . ASP A 1 280 ? 17.416 20.475 20.371 1.00 58.41 280 ASP A CA 1
ATOM 2106 C C . ASP A 1 280 ? 16.063 20.192 21.089 1.00 58.41 280 ASP A C 1
ATOM 2108 O O . ASP A 1 280 ? 15.918 19.207 21.816 1.00 58.41 280 ASP A O 1
ATOM 2112 N N . ASP A 1 281 ? 15.039 21.024 20.895 1.00 55.38 281 ASP A N 1
ATOM 2113 C CA . ASP A 1 281 ? 13.770 20.946 21.635 1.00 55.38 281 ASP A CA 1
ATOM 2114 C C . ASP A 1 281 ? 12.843 19.806 21.165 1.00 55.38 281 ASP A C 1
ATOM 2116 O O . ASP A 1 281 ? 11.986 19.338 21.922 1.00 55.38 281 ASP A O 1
ATOM 2120 N N . LEU A 1 282 ? 12.999 19.326 19.923 1.00 70.12 282 LEU A N 1
ATOM 2121 C CA . LEU A 1 282 ? 12.160 18.273 19.339 1.00 70.12 282 LEU A CA 1
ATOM 2122 C C . LEU A 1 282 ? 12.888 16.922 19.319 1.00 70.12 282 LEU A C 1
ATOM 2124 O O . LEU A 1 282 ? 13.800 16.697 18.521 1.00 70.12 282 LEU A O 1
ATOM 2128 N N . GLY A 1 283 ? 12.458 15.988 20.168 1.00 75.88 283 GLY A N 1
ATOM 2129 C CA . GLY A 1 283 ? 12.991 14.630 20.164 1.00 75.88 283 GLY A CA 1
ATOM 2130 C C . GLY A 1 283 ? 12.441 13.742 19.047 1.00 75.88 283 GLY A C 1
ATOM 2131 O O . GLY A 1 283 ? 11.387 13.996 18.470 1.00 75.88 283 GLY A O 1
ATOM 2132 N N . LYS A 1 284 ? 13.176 12.663 18.762 1.00 84.94 284 LYS A N 1
ATOM 2133 C CA . LYS A 1 284 ? 12.860 11.669 17.723 1.00 84.94 284 LYS A CA 1
ATOM 2134 C C . LYS A 1 284 ? 11.909 10.589 18.239 1.00 84.94 284 LYS A C 1
ATOM 2136 O O . LYS A 1 284 ? 11.942 10.258 19.430 1.00 84.94 284 LYS A O 1
ATOM 2141 N N . ILE A 1 285 ? 11.137 10.000 17.329 1.00 88.31 285 ILE A N 1
ATOM 2142 C CA . ILE A 1 285 ? 10.347 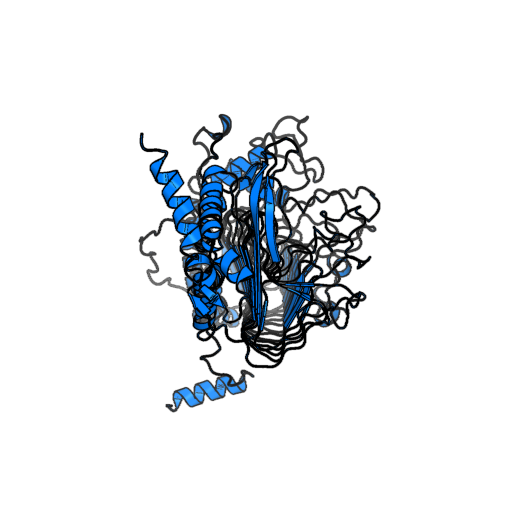8.794 17.597 1.00 88.31 285 ILE A CA 1
ATOM 2143 C C . ILE A 1 285 ? 11.290 7.594 17.733 1.00 88.31 285 ILE A C 1
ATOM 2145 O O . ILE A 1 285 ? 12.201 7.406 16.929 1.00 88.31 285 ILE A O 1
ATOM 2149 N N . ASP A 1 286 ? 11.073 6.772 18.759 1.00 89.12 286 ASP A N 1
ATOM 2150 C CA . ASP A 1 286 ? 11.792 5.511 18.948 1.00 89.12 286 ASP A CA 1
ATOM 2151 C C . ASP A 1 286 ? 10.971 4.344 18.372 1.00 89.12 286 ASP A C 1
ATOM 2153 O O . ASP A 1 286 ? 10.142 3.727 19.051 1.00 89.12 286 ASP A O 1
ATOM 2157 N N . PHE A 1 287 ? 11.205 4.049 17.089 1.00 88.19 287 PHE A N 1
ATOM 2158 C CA . PHE A 1 287 ? 10.535 2.965 16.363 1.00 88.19 287 PHE A CA 1
ATOM 2159 C C . PHE A 1 287 ? 10.852 1.570 16.928 1.00 88.19 287 PHE A C 1
ATOM 2161 O O . PHE A 1 287 ? 10.055 0.645 16.753 1.00 88.19 287 PHE A O 1
ATOM 2168 N N . SER A 1 288 ? 11.949 1.401 17.681 1.00 88.12 288 SER A N 1
ATOM 2169 C CA . SER A 1 288 ? 12.224 0.138 18.378 1.00 88.12 288 SER A CA 1
ATOM 2170 C C . SER A 1 288 ? 11.192 -0.137 19.478 1.00 88.12 288 SER A C 1
ATOM 2172 O O . SER A 1 288 ? 10.792 -1.286 19.665 1.00 88.12 288 SER A O 1
ATOM 2174 N N . GLU A 1 289 ? 10.703 0.889 20.181 1.00 90.56 289 GLU A N 1
ATOM 2175 C CA . GLU A 1 289 ? 9.624 0.713 21.163 1.00 90.56 289 GLU A CA 1
ATOM 2176 C C . GLU A 1 289 ? 8.253 0.498 20.497 1.00 90.56 289 GLU A C 1
ATOM 2178 O O . GLU A 1 289 ? 7.471 -0.312 20.999 1.00 90.56 289 GLU A O 1
ATOM 2183 N N . MET A 1 290 ? 7.971 1.123 19.343 1.00 91.44 290 MET A N 1
ATOM 2184 C CA . MET A 1 290 ? 6.749 0.831 18.563 1.00 91.44 290 MET A CA 1
ATOM 2185 C C . MET A 1 290 ? 6.719 -0.620 18.075 1.00 91.44 290 MET A C 1
ATOM 2187 O O . MET A 1 290 ? 5.702 -1.311 18.198 1.00 91.44 290 MET A O 1
ATOM 2191 N N . ARG A 1 291 ? 7.864 -1.124 17.601 1.00 91.94 291 ARG A N 1
ATOM 2192 C CA . ARG A 1 291 ? 8.032 -2.539 17.265 1.00 91.94 291 ARG A CA 1
ATOM 2193 C C . ARG A 1 291 ? 7.741 -3.438 18.467 1.00 91.94 291 ARG A C 1
ATOM 2195 O O . ARG A 1 291 ? 6.986 -4.396 18.337 1.00 91.94 291 ARG A O 1
ATOM 2202 N N . ARG A 1 292 ? 8.279 -3.122 19.650 1.00 91.06 292 ARG A N 1
ATOM 2203 C CA . ARG A 1 292 ? 8.033 -3.905 20.877 1.00 91.06 292 ARG A CA 1
ATOM 2204 C C . ARG A 1 292 ? 6.566 -3.890 21.310 1.00 91.06 292 ARG A C 1
ATOM 2206 O O . ARG A 1 292 ? 6.073 -4.908 21.802 1.00 91.06 292 ARG A O 1
ATOM 2213 N N . ALA A 1 293 ? 5.871 -2.765 21.136 1.00 93.94 293 ALA A N 1
ATOM 2214 C CA . ALA A 1 293 ? 4.432 -2.677 21.371 1.00 93.94 293 ALA A CA 1
ATOM 2215 C C . ALA A 1 293 ? 3.671 -3.618 20.420 1.00 93.94 293 ALA A C 1
ATOM 2217 O O . ALA A 1 293 ? 2.863 -4.426 20.875 1.00 93.94 293 ALA A O 1
ATOM 2218 N N . THR A 1 294 ? 4.023 -3.604 19.134 1.00 94.25 294 THR A N 1
ATOM 2219 C CA . THR A 1 294 ? 3.461 -4.496 18.103 1.00 94.25 294 THR A CA 1
ATOM 2220 C C . THR A 1 294 ? 3.729 -5.974 18.416 1.00 94.25 294 THR A C 1
ATOM 2222 O O . THR A 1 294 ? 2.815 -6.795 18.413 1.00 94.25 294 THR A O 1
ATOM 2225 N N . GLU A 1 295 ? 4.958 -6.328 18.805 1.00 91.44 295 GLU A N 1
ATOM 2226 C CA . GLU A 1 295 ? 5.323 -7.690 19.224 1.00 91.44 295 GLU A CA 1
ATOM 2227 C C . GLU A 1 295 ? 4.597 -8.130 20.514 1.00 91.44 295 GLU A C 1
ATOM 2229 O O . GLU A 1 295 ? 4.357 -9.325 20.710 1.00 91.44 295 GLU A O 1
ATOM 2234 N N . THR A 1 296 ? 4.230 -7.183 21.388 1.00 92.69 296 THR A N 1
ATOM 2235 C CA . THR A 1 296 ? 3.412 -7.440 22.586 1.00 92.69 296 THR A CA 1
ATOM 2236 C C . THR A 1 296 ? 1.964 -7.751 22.207 1.00 92.69 296 THR A C 1
ATOM 2238 O O . THR A 1 296 ? 1.401 -8.711 22.737 1.00 92.69 296 THR A O 1
ATOM 2241 N N . LEU A 1 297 ? 1.383 -6.996 21.267 1.00 94.12 297 LEU A N 1
ATOM 2242 C CA . LEU A 1 297 ? 0.037 -7.247 20.735 1.00 94.12 297 LEU A CA 1
ATOM 2243 C C . LEU A 1 297 ? -0.035 -8.579 19.981 1.00 94.12 297 LEU A C 1
ATOM 2245 O O . LEU A 1 297 ? -0.966 -9.348 20.201 1.00 94.12 297 LEU A O 1
ATOM 2249 N N . ARG A 1 298 ? 1.000 -8.938 19.211 1.00 92.12 298 ARG A N 1
ATOM 2250 C CA . ARG A 1 298 ? 1.093 -10.254 18.554 1.00 92.12 298 ARG A CA 1
ATOM 2251 C C . ARG A 1 298 ? 0.883 -11.422 19.527 1.00 92.12 298 ARG A C 1
ATOM 2253 O O . ARG A 1 298 ? 0.342 -12.451 19.151 1.00 92.12 298 ARG A O 1
ATOM 2260 N N . GLY A 1 299 ? 1.276 -11.283 20.797 1.00 87.25 299 GLY A N 1
ATOM 2261 C CA . GLY A 1 299 ? 1.076 -12.323 21.815 1.00 87.25 299 GLY A CA 1
ATOM 2262 C C . GLY A 1 299 ? -0.391 -12.614 22.168 1.00 87.25 299 GLY A C 1
ATOM 2263 O O . GLY A 1 299 ? -0.680 -13.710 22.650 1.00 87.25 299 GLY A O 1
ATOM 2264 N N . ILE A 1 300 ? -1.299 -11.659 21.933 1.00 91.62 300 ILE A N 1
ATOM 2265 C CA . ILE A 1 300 ? -2.758 -11.807 22.098 1.00 91.62 300 ILE A CA 1
ATOM 2266 C C . ILE A 1 300 ? -3.501 -11.827 20.755 1.00 91.62 300 ILE A C 1
ATOM 2268 O O . ILE A 1 300 ? -4.711 -11.977 20.734 1.00 91.62 300 ILE A O 1
ATOM 2272 N N . LEU A 1 301 ? -2.784 -11.747 19.637 1.00 93.75 301 LEU A N 1
ATOM 2273 C CA . LEU A 1 301 ? -3.319 -11.846 18.278 1.00 93.75 301 LEU A CA 1
ATOM 2274 C C . LEU A 1 301 ? -2.695 -13.057 17.586 1.00 93.75 301 LEU A C 1
ATOM 2276 O O . LEU A 1 301 ? -2.071 -12.960 16.539 1.00 93.75 301 LEU A O 1
ATOM 2280 N N . THR A 1 302 ? -2.801 -14.212 18.247 1.00 93.25 302 THR A N 1
ATOM 2281 C CA . THR A 1 302 ? -2.448 -15.505 17.647 1.00 93.25 302 THR A CA 1
ATOM 2282 C C . THR A 1 302 ? -3.728 -16.278 17.359 1.00 93.25 302 THR A C 1
ATOM 2284 O O . THR A 1 302 ? -4.658 -16.182 18.170 1.00 93.25 302 THR A O 1
ATOM 2287 N N . PRO A 1 303 ? -3.762 -17.145 16.330 1.00 92.62 303 PRO A N 1
ATOM 2288 C CA . PRO A 1 303 ? -4.951 -17.952 16.045 1.00 92.62 303 PRO A CA 1
ATOM 2289 C C . PRO A 1 303 ? -5.424 -18.771 17.260 1.00 92.62 303 PRO A C 1
ATOM 2291 O O . PRO A 1 303 ? -6.616 -18.936 17.515 1.00 92.62 303 PRO A O 1
ATOM 2294 N N . ALA A 1 304 ? -4.480 -19.255 18.077 1.00 93.88 304 ALA A N 1
ATOM 2295 C CA . ALA A 1 304 ? -4.786 -19.997 19.298 1.00 93.88 304 ALA A CA 1
ATOM 2296 C C . ALA A 1 304 ? -5.441 -19.132 20.388 1.00 93.88 304 ALA A C 1
ATOM 2298 O O . ALA A 1 304 ? -6.338 -19.616 21.079 1.00 93.88 304 ALA A O 1
ATOM 2299 N N . PHE A 1 305 ? -4.994 -17.884 20.557 1.00 95.44 305 PHE A N 1
ATOM 2300 C CA . PHE A 1 305 ? -5.579 -16.960 21.528 1.00 95.44 305 PHE A CA 1
ATOM 2301 C C . PHE A 1 305 ? -6.958 -16.480 21.078 1.00 95.44 305 PHE A C 1
ATOM 2303 O O . PHE A 1 305 ? -7.879 -16.507 21.886 1.00 95.44 305 PHE A O 1
ATOM 2310 N N . LEU A 1 306 ? -7.119 -16.096 19.807 1.00 96.31 306 LEU A N 1
ATOM 2311 C CA . LEU A 1 306 ? -8.407 -15.625 19.286 1.00 96.31 306 LEU A CA 1
ATOM 2312 C C . LEU A 1 306 ? -9.482 -16.709 19.409 1.00 96.31 306 LEU A C 1
ATOM 2314 O O . LEU A 1 306 ? -10.586 -16.430 19.856 1.00 96.31 306 LEU A O 1
ATOM 2318 N N . LYS A 1 307 ? -9.122 -17.976 19.182 1.00 95.94 307 LYS A N 1
ATOM 2319 C CA . LYS A 1 307 ? -10.012 -19.117 19.442 1.00 95.94 307 LYS A CA 1
ATOM 2320 C C . LYS A 1 307 ? -10.357 -19.323 20.923 1.00 95.94 307 LYS A C 1
ATOM 2322 O O . LYS A 1 307 ? -11.409 -19.873 21.242 1.00 95.94 307 LYS A O 1
ATOM 2327 N N . GLU A 1 308 ? -9.453 -18.987 21.843 1.00 96.31 308 GLU A N 1
ATOM 2328 C CA . GLU A 1 308 ? -9.756 -19.007 23.281 1.00 96.31 308 GLU A CA 1
ATOM 2329 C C . GLU A 1 308 ? -10.703 -17.864 23.656 1.00 96.31 308 GLU A C 1
ATOM 2331 O O . GLU A 1 308 ? -11.641 -18.097 24.414 1.00 96.31 308 GLU A O 1
ATOM 2336 N N . LEU A 1 309 ? -10.472 -16.669 23.104 1.00 96.88 309 LEU A N 1
ATOM 2337 C CA . LEU A 1 309 ? -11.313 -15.492 23.295 1.00 96.88 309 LEU A CA 1
ATOM 2338 C C . LEU A 1 309 ? -12.735 -15.741 22.778 1.00 96.88 309 LEU A C 1
ATOM 2340 O O . LEU A 1 309 ? -13.672 -15.601 23.551 1.00 96.88 309 LEU A O 1
ATOM 2344 N N . GLU A 1 310 ? -12.886 -16.223 21.542 1.00 97.12 310 GLU A N 1
ATOM 2345 C CA . GLU A 1 310 ? -14.172 -16.595 20.922 1.00 97.12 310 GLU A CA 1
ATOM 2346 C C . GLU A 1 310 ? -14.999 -17.504 21.854 1.00 97.12 310 GLU A C 1
ATOM 2348 O O . GLU A 1 310 ? -16.136 -17.192 22.195 1.00 97.12 310 GLU A O 1
ATOM 2353 N N . ARG A 1 311 ? -14.384 -18.556 22.415 1.00 96.75 311 ARG A N 1
ATOM 2354 C CA . ARG A 1 311 ? -15.046 -19.470 23.371 1.00 96.75 311 ARG A CA 1
ATOM 2355 C C . ARG A 1 311 ? -15.460 -18.814 24.686 1.00 96.75 311 ARG A C 1
ATOM 2357 O O . ARG A 1 311 ? -16.447 -19.228 25.292 1.00 96.75 311 ARG A O 1
ATOM 2364 N N . GLU A 1 312 ? -14.667 -17.869 25.187 1.00 96.94 312 GLU A N 1
ATOM 2365 C CA . GLU A 1 312 ? -15.031 -17.102 26.380 1.00 96.94 312 GLU A CA 1
ATOM 2366 C C . GLU A 1 312 ? -16.278 -16.260 26.094 1.00 96.94 312 GLU A C 1
ATOM 2368 O O . GLU A 1 312 ? -17.243 -16.336 26.861 1.00 96.94 312 GLU A O 1
ATOM 2373 N N . LEU A 1 313 ? -16.280 -15.536 24.969 1.00 97.00 313 LEU A N 1
ATOM 2374 C CA . LEU A 1 313 ? -17.355 -14.626 24.573 1.00 97.00 313 LEU A CA 1
ATOM 2375 C C . LEU A 1 313 ? -18.661 -15.365 24.244 1.00 97.00 313 LEU A C 1
ATOM 2377 O O . LEU A 1 313 ? -19.722 -14.949 24.710 1.00 97.00 313 LEU A O 1
ATOM 2381 N N . GLU A 1 314 ? -18.600 -16.517 23.569 1.00 94.94 314 GLU A N 1
ATOM 2382 C CA . GLU A 1 314 ? -19.764 -17.377 23.281 1.00 94.94 314 GLU A CA 1
ATOM 2383 C C . GLU A 1 314 ? -20.588 -17.702 24.540 1.00 94.94 314 GLU A C 1
ATOM 2385 O O . GLU A 1 314 ? -21.822 -17.740 24.503 1.00 94.94 314 GLU A O 1
ATOM 2390 N N . SER A 1 315 ? -19.913 -17.916 25.672 1.00 91.81 315 SER A N 1
ATOM 2391 C CA . SER A 1 315 ? -20.542 -18.296 26.943 1.00 91.81 315 SER A CA 1
ATOM 2392 C C . SER A 1 315 ? -20.944 -17.117 27.832 1.00 91.81 315 SER A C 1
ATOM 2394 O O . SER A 1 315 ? -21.593 -17.326 28.858 1.00 91.81 315 SER A O 1
ATOM 2396 N N . ALA A 1 316 ? -20.554 -15.895 27.465 1.00 94.81 316 ALA A N 1
ATOM 2397 C CA . ALA A 1 316 ? -20.757 -14.720 28.295 1.00 94.81 316 ALA A CA 1
ATOM 2398 C C . ALA A 1 316 ? -22.206 -14.212 28.244 1.00 94.81 316 ALA A C 1
ATOM 2400 O O . ALA A 1 316 ? -22.915 -14.384 27.244 1.00 94.81 316 ALA A O 1
ATOM 2401 N N . GLU A 1 317 ? -22.637 -13.595 29.346 1.00 95.00 317 GLU A N 1
ATOM 2402 C CA . GLU A 1 317 ? -23.922 -12.902 29.438 1.00 95.00 317 GLU A CA 1
ATOM 2403 C C . GLU A 1 317 ? -23.842 -11.541 28.740 1.00 95.00 317 GLU A C 1
ATOM 2405 O O . GLU A 1 317 ? -22.844 -10.831 28.855 1.00 95.00 317 GLU A O 1
ATOM 2410 N N . GLU A 1 318 ? -24.917 -11.173 28.047 1.00 95.88 318 GLU A N 1
ATOM 2411 C CA . GLU A 1 318 ? -25.040 -9.893 27.358 1.00 95.88 318 GLU A CA 1
ATOM 2412 C C . GLU A 1 318 ? -25.926 -8.931 28.142 1.00 95.88 318 GLU A C 1
ATOM 2414 O O . GLU A 1 318 ? -26.936 -9.300 28.748 1.00 95.88 318 GLU A O 1
ATOM 2419 N N . THR A 1 319 ? -25.560 -7.661 28.086 1.00 94.44 319 THR A N 1
ATOM 2420 C CA . THR A 1 319 ? -26.321 -6.554 28.657 1.00 94.44 319 THR A CA 1
ATOM 2421 C C . THR A 1 319 ? -26.620 -5.530 27.570 1.00 94.44 319 THR A C 1
ATOM 2423 O O . THR A 1 319 ? -25.905 -5.454 26.576 1.00 94.44 319 THR A O 1
ATOM 2426 N N . ALA A 1 320 ? -27.687 -4.745 27.721 1.00 87.88 320 ALA A N 1
ATOM 2427 C CA . ALA A 1 320 ? -27.928 -3.626 26.811 1.00 87.88 320 ALA A CA 1
ATOM 2428 C C . ALA A 1 320 ? -26.765 -2.626 26.893 1.00 87.88 320 ALA A C 1
ATOM 2430 O O . ALA A 1 320 ? -26.240 -2.390 27.988 1.00 87.88 320 ALA A O 1
ATOM 2431 N N . SER A 1 321 ? -26.378 -2.020 25.766 1.00 81.69 321 SER A N 1
ATOM 2432 C CA . SER A 1 321 ? -25.341 -0.996 25.811 1.00 81.69 321 SER A CA 1
ATOM 2433 C C . SER A 1 321 ? -25.772 0.205 26.670 1.00 81.69 321 SER A C 1
ATOM 2435 O O . SER A 1 321 ? -26.947 0.562 26.784 1.00 81.69 321 SER A O 1
ATOM 2437 N N . GLY A 1 322 ? -24.783 0.832 27.302 1.00 82.62 322 GLY A N 1
ATOM 2438 C CA . GLY A 1 322 ? -24.917 2.109 28.008 1.00 82.62 322 GLY A CA 1
ATOM 2439 C C . GLY A 1 322 ? -23.750 3.051 27.709 1.00 82.62 322 GLY A C 1
ATOM 2440 O O . GLY A 1 322 ? -23.476 3.963 28.487 1.00 82.62 322 GLY A O 1
ATOM 2441 N N . ILE A 1 323 ? -23.014 2.781 26.625 1.00 90.75 323 ILE A N 1
ATOM 2442 C CA . ILE A 1 323 ? -21.866 3.570 26.181 1.00 90.75 323 ILE A CA 1
ATOM 2443 C C . ILE A 1 323 ? -22.324 4.480 25.045 1.00 90.75 323 ILE A C 1
ATOM 2445 O O . ILE A 1 323 ? -22.938 4.021 24.088 1.00 90.75 323 ILE A O 1
ATOM 2449 N N . ASP A 1 324 ? -21.989 5.764 25.152 1.00 92.38 324 ASP A N 1
ATOM 2450 C CA . ASP A 1 324 ? -22.228 6.731 24.084 1.00 92.38 324 ASP A CA 1
ATOM 2451 C C . ASP A 1 324 ? -21.515 6.311 22.789 1.00 92.38 324 ASP A C 1
ATOM 2453 O O . ASP A 1 324 ? -20.335 5.945 22.808 1.00 92.38 324 ASP A O 1
ATOM 2457 N N . GLY A 1 325 ? -22.251 6.331 21.679 1.00 94.25 325 GLY A N 1
ATOM 2458 C CA . GLY A 1 325 ? -21.764 5.854 20.386 1.00 94.25 325 GLY A CA 1
ATOM 2459 C C . GLY A 1 325 ? -21.723 4.331 20.217 1.00 94.25 325 GLY A C 1
ATOM 2460 O O . GLY A 1 325 ? -21.153 3.874 19.234 1.00 94.25 325 GLY A O 1
ATOM 2461 N N . VAL A 1 326 ? -22.298 3.533 21.127 1.00 97.19 326 VAL A N 1
ATOM 2462 C CA . VAL A 1 326 ? -22.437 2.075 20.939 1.00 97.19 326 VAL A CA 1
ATOM 2463 C C . VAL A 1 326 ? -23.905 1.676 21.030 1.00 97.19 326 VAL A C 1
ATOM 2465 O O . VAL A 1 326 ? -24.519 1.829 22.083 1.00 97.19 326 VAL A O 1
ATOM 2468 N N . GLU A 1 327 ? -24.466 1.131 19.957 1.00 97.50 327 GLU A N 1
ATOM 2469 C CA . GLU A 1 327 ? -25.808 0.537 19.917 1.00 97.50 327 GLU A CA 1
ATOM 2470 C C . GLU A 1 327 ? -25.681 -0.996 19.845 1.00 97.50 327 GLU A C 1
ATOM 2472 O O . GLU A 1 327 ? -24.724 -1.502 19.262 1.00 97.50 327 GLU A O 1
ATOM 2477 N N . GLY A 1 328 ? -26.626 -1.729 20.443 1.00 96.12 328 GLY A N 1
ATOM 2478 C CA . GLY A 1 328 ? -26.611 -3.198 20.526 1.00 96.12 328 GLY A CA 1
ATOM 2479 C C . GLY A 1 328 ? -26.310 -3.729 21.933 1.00 96.12 328 GLY A C 1
ATOM 2480 O O . GLY A 1 328 ? -26.435 -3.011 22.932 1.00 96.12 328 GLY A O 1
ATOM 2481 N N . SER A 1 329 ? -25.973 -5.011 22.031 1.00 97.06 329 SER A N 1
ATOM 2482 C CA . SER A 1 329 ? -25.592 -5.675 23.286 1.00 97.06 329 SER A CA 1
ATOM 2483 C C . SER A 1 329 ? -24.105 -5.500 23.600 1.00 97.06 329 SER A C 1
ATOM 2485 O O . SER A 1 329 ? -23.306 -5.204 22.722 1.00 97.06 329 SER A O 1
ATOM 2487 N N . LEU A 1 330 ? -23.730 -5.676 24.866 1.00 97.50 330 LEU A N 1
ATOM 2488 C CA . LEU A 1 330 ? -22.350 -5.687 25.345 1.00 97.50 330 LEU A CA 1
ATOM 2489 C C . LEU A 1 330 ? -22.118 -6.891 26.252 1.00 97.50 330 LEU A C 1
ATOM 2491 O O . LEU A 1 330 ? -22.937 -7.172 27.133 1.00 97.50 330 LEU A O 1
ATOM 2495 N N . ILE A 1 331 ? -20.953 -7.516 26.112 1.00 97.44 331 ILE A N 1
ATOM 2496 C CA . ILE A 1 331 ? -20.454 -8.534 27.042 1.00 97.44 331 ILE A CA 1
ATOM 2497 C C . ILE A 1 331 ? -19.691 -7.886 28.206 1.00 97.44 331 ILE A C 1
ATOM 2499 O O . ILE A 1 331 ? -19.789 -8.329 29.353 1.00 97.44 331 ILE A O 1
ATOM 2503 N N . GLY A 1 332 ? -18.921 -6.822 27.953 1.00 95.62 332 GLY A N 1
ATOM 2504 C CA . GLY A 1 332 ? -18.104 -6.223 29.006 1.00 95.62 332 GLY A CA 1
ATOM 2505 C C . GLY A 1 332 ? -17.426 -4.911 28.641 1.00 95.62 332 GLY A C 1
ATOM 2506 O O . GLY A 1 332 ? -17.201 -4.591 27.478 1.00 95.62 332 GLY A O 1
ATOM 2507 N N . VAL A 1 333 ? -17.071 -4.143 29.673 1.00 97.12 333 VAL A N 1
ATOM 2508 C CA . VAL A 1 333 ? -16.349 -2.872 29.541 1.00 97.12 333 VAL A CA 1
ATOM 2509 C C . VAL A 1 333 ? -15.257 -2.806 30.600 1.00 97.12 333 VAL A C 1
ATOM 2511 O O . VAL A 1 333 ? -15.534 -2.922 31.795 1.00 97.12 333 VAL A O 1
ATOM 2514 N N . TYR A 1 334 ? -14.016 -2.572 30.179 1.00 97.06 334 TYR A N 1
ATOM 2515 C CA . TYR A 1 334 ? -12.875 -2.409 31.079 1.00 97.06 334 TYR A CA 1
ATOM 2516 C C . TYR A 1 334 ? -12.301 -1.002 30.957 1.00 97.06 334 TYR A C 1
ATOM 2518 O O . TYR A 1 334 ? -11.928 -0.551 29.874 1.00 97.06 334 TYR A O 1
ATOM 2526 N N . GLN A 1 335 ? -12.183 -0.308 32.087 1.00 96.69 335 GLN A N 1
ATOM 2527 C CA . GLN A 1 335 ? -11.508 0.983 32.142 1.00 96.69 335 GLN A CA 1
ATOM 2528 C C . GLN A 1 335 ? -9.997 0.779 32.289 1.00 96.69 335 GLN A C 1
ATOM 2530 O O . GLN A 1 335 ? -9.545 0.059 33.180 1.00 96.69 335 GLN A O 1
ATOM 2535 N N . THR A 1 336 ? -9.211 1.466 31.462 1.00 96.44 336 THR A N 1
ATOM 2536 C CA . THR A 1 336 ? -7.749 1.526 31.597 1.00 96.44 336 THR A CA 1
ATOM 2537 C C . THR A 1 336 ? -7.273 2.978 31.667 1.00 96.44 336 THR A C 1
ATOM 2539 O O . THR A 1 336 ? -8.050 3.910 31.435 1.00 96.44 336 THR A O 1
ATOM 2542 N N . ALA A 1 337 ? -5.984 3.174 31.961 1.00 95.06 337 ALA A N 1
ATOM 2543 C CA . ALA A 1 337 ? -5.342 4.487 31.887 1.00 95.06 337 ALA A CA 1
ATOM 2544 C C . ALA A 1 337 ? -5.244 5.032 30.447 1.00 95.06 337 ALA A C 1
ATOM 2546 O O . ALA A 1 337 ? -5.091 6.235 30.266 1.00 95.06 337 ALA A O 1
ATOM 2547 N N . TYR A 1 338 ? -5.370 4.162 29.438 1.00 95.75 338 TYR A N 1
ATOM 2548 C CA . TYR A 1 338 ? -5.234 4.491 28.017 1.00 95.75 338 TYR A CA 1
ATOM 2549 C C . TYR A 1 338 ? -6.564 4.412 27.252 1.00 95.75 338 TYR A C 1
ATOM 2551 O O . TYR A 1 338 ? -6.564 4.356 26.031 1.00 95.75 338 TYR A O 1
ATOM 2559 N N . GLY A 1 339 ? -7.703 4.427 27.951 1.00 95.75 339 GLY A N 1
ATOM 2560 C CA . GLY A 1 339 ? -9.042 4.380 27.352 1.00 95.75 339 GLY A CA 1
ATOM 2561 C C . GLY A 1 339 ? -9.816 3.105 27.683 1.00 95.75 339 GLY A C 1
ATOM 2562 O O . GLY A 1 339 ? -9.311 2.207 28.365 1.00 95.75 339 GLY A O 1
ATOM 2563 N N . LYS A 1 340 ? -11.079 3.053 27.253 1.00 97.25 340 LYS A N 1
ATOM 2564 C CA . LYS A 1 340 ? -11.943 1.891 27.486 1.00 97.25 340 LYS A CA 1
ATOM 2565 C C . LYS A 1 340 ? -11.606 0.759 26.517 1.00 97.25 340 LYS A C 1
ATOM 2567 O O . LYS A 1 340 ? -11.297 1.012 25.352 1.00 97.25 340 LYS A O 1
ATOM 2572 N N . VAL A 1 341 ? -11.713 -0.465 27.017 1.00 98.19 341 VAL A N 1
ATOM 2573 C CA . VAL A 1 341 ? -11.850 -1.686 26.219 1.00 98.19 341 VAL A CA 1
ATOM 2574 C C . VAL A 1 341 ? -13.323 -2.063 26.254 1.00 98.19 341 VAL A C 1
ATOM 2576 O O . VAL A 1 341 ? -13.865 -2.278 27.341 1.00 98.19 341 VAL A O 1
ATOM 2579 N N . VAL A 1 342 ? -13.964 -2.089 25.093 1.00 98.44 342 VAL A N 1
ATOM 2580 C CA . VAL A 1 342 ? -15.381 -2.423 24.923 1.00 98.44 342 VAL A CA 1
ATOM 2581 C C . VAL A 1 342 ? -15.470 -3.782 24.244 1.00 98.44 342 VAL A C 1
ATOM 2583 O O . VAL A 1 342 ? -14.777 -4.005 23.257 1.00 98.44 342 VAL A O 1
ATOM 2586 N N . ILE A 1 343 ? -16.287 -4.677 24.798 1.00 98.31 343 ILE A N 1
ATOM 2587 C CA . ILE A 1 343 ? -16.581 -5.985 24.213 1.00 98.31 343 ILE A CA 1
ATOM 2588 C C . ILE A 1 343 ? -18.059 -6.022 23.805 1.00 98.31 343 ILE A C 1
ATOM 2590 O O . ILE A 1 343 ? -18.929 -5.955 24.685 1.00 98.31 343 ILE A O 1
ATOM 2594 N N . GLY A 1 344 ? -18.300 -6.089 22.494 1.00 97.88 344 GLY A N 1
ATOM 2595 C CA . GLY A 1 344 ? -19.601 -6.192 21.830 1.00 97.88 344 GLY A CA 1
ATOM 2596 C C . GLY A 1 344 ? -20.354 -7.480 22.148 1.00 97.88 344 GLY A C 1
ATOM 2597 O O . GLY A 1 344 ? -19.841 -8.354 22.853 1.00 97.88 344 GLY A O 1
ATOM 2598 N N . GLY A 1 345 ? -21.614 -7.548 21.722 1.00 96.81 345 GLY A N 1
ATOM 2599 C CA . GLY A 1 345 ? -22.445 -8.744 21.860 1.00 96.81 345 GLY A CA 1
ATOM 2600 C C . GLY A 1 345 ? -22.243 -9.710 20.695 1.00 96.81 345 GLY A C 1
ATOM 2601 O O . GLY A 1 345 ? -21.333 -9.540 19.906 1.00 96.81 345 GLY A O 1
ATOM 2602 N N . LYS A 1 346 ? -23.074 -10.752 20.608 1.00 96.00 346 LYS A N 1
ATOM 2603 C CA . LYS A 1 346 ? -23.022 -11.770 19.532 1.00 96.00 346 LYS A CA 1
ATOM 2604 C C . LYS A 1 346 ? -23.963 -11.465 18.365 1.00 96.00 346 LYS A C 1
ATOM 2606 O O . LYS A 1 346 ? -24.291 -12.349 17.574 1.00 96.00 346 LYS A O 1
ATOM 2611 N N . GLY A 1 347 ? -24.555 -10.284 18.362 1.00 95.94 347 GLY A N 1
ATOM 2612 C CA . GLY A 1 347 ? -25.497 -9.872 17.344 1.00 95.94 347 GLY A CA 1
ATOM 2613 C C . GLY A 1 347 ? -25.315 -8.397 17.084 1.00 95.94 347 GLY A C 1
ATOM 2614 O O . GLY A 1 347 ? -24.773 -7.690 17.921 1.00 95.94 347 GLY A O 1
ATOM 2615 N N . ARG A 1 348 ? -25.862 -7.950 15.958 1.00 96.94 348 ARG A N 1
ATOM 2616 C CA . ARG A 1 348 ? -25.609 -6.635 15.383 1.00 96.94 348 ARG A CA 1
ATOM 2617 C C . ARG A 1 348 ? -25.432 -5.486 16.387 1.00 96.94 348 ARG A C 1
ATOM 2619 O O . ARG A 1 348 ? -26.382 -5.062 17.061 1.00 96.94 348 ARG A O 1
ATOM 2626 N N . ASN A 1 349 ? -24.253 -4.895 16.338 1.00 98.31 349 ASN A N 1
ATOM 2627 C CA . ASN A 1 349 ? -23.799 -3.710 17.023 1.00 98.31 349 ASN A CA 1
ATOM 2628 C C . ASN A 1 349 ? -23.552 -2.553 16.029 1.00 98.31 349 ASN A C 1
ATOM 2630 O O . ASN A 1 349 ? -23.359 -2.716 14.822 1.00 98.31 349 ASN A O 1
ATOM 2634 N N . VAL A 1 350 ? -23.620 -1.321 16.539 1.00 98.31 350 VAL A N 1
ATOM 2635 C CA . VAL A 1 350 ? -23.248 -0.111 15.790 1.00 98.31 350 VAL A CA 1
ATOM 2636 C C . VAL A 1 350 ? -22.315 0.721 16.655 1.00 98.31 350 VAL A C 1
ATOM 2638 O O . VAL A 1 350 ? -22.694 1.167 17.737 1.00 98.31 350 VAL A O 1
ATOM 2641 N N . TYR A 1 351 ? -21.119 0.985 16.147 1.00 98.06 351 TYR A N 1
ATOM 2642 C CA . TYR A 1 351 ? -20.063 1.754 16.790 1.00 98.06 351 TYR A CA 1
ATOM 2643 C C . TYR A 1 351 ? -19.898 3.105 16.083 1.00 98.06 351 TYR A C 1
ATOM 2645 O O . TYR A 1 351 ? -19.165 3.221 15.105 1.00 98.06 351 TYR A O 1
ATOM 2653 N N . ARG A 1 352 ? -20.566 4.154 16.571 1.00 96.69 352 ARG A N 1
ATOM 2654 C CA . ARG A 1 352 ? -20.456 5.535 16.064 1.00 96.69 352 ARG A CA 1
ATOM 2655 C C . ARG A 1 352 ? -19.475 6.329 16.902 1.00 96.69 352 ARG A C 1
ATOM 2657 O O . ARG A 1 352 ? -19.850 6.854 17.948 1.00 96.69 352 ARG A O 1
ATOM 2664 N N . ASP A 1 353 ? -18.232 6.416 16.437 1.00 93.75 353 ASP A N 1
ATOM 2665 C CA . ASP A 1 353 ? -17.162 7.133 17.131 1.00 93.75 353 ASP A CA 1
ATOM 2666 C C . ASP A 1 353 ? -17.151 6.857 18.653 1.00 93.75 353 ASP A C 1
ATOM 2668 O O . ASP A 1 353 ? -17.143 7.803 19.449 1.00 93.75 353 ASP A O 1
ATOM 2672 N N . PRO A 1 354 ? -17.152 5.585 19.105 1.00 93.44 354 PRO A N 1
ATOM 2673 C CA . PRO A 1 354 ? -17.265 5.273 20.525 1.00 93.44 354 PRO A CA 1
ATOM 2674 C C . PRO A 1 354 ? -16.019 5.720 21.293 1.00 93.44 354 PRO A C 1
ATOM 2676 O O . PRO A 1 354 ? -14.892 5.701 20.782 1.00 93.44 354 PRO A O 1
ATOM 2679 N N . ASP A 1 355 ? -16.182 6.111 22.557 1.00 91.69 355 ASP A N 1
ATOM 2680 C CA . ASP A 1 355 ? -15.065 6.409 23.467 1.00 91.69 355 ASP A CA 1
ATOM 2681 C C . ASP A 1 355 ? -14.335 5.124 23.916 1.00 91.69 355 ASP A C 1
ATOM 2683 O O . ASP A 1 355 ? -14.357 4.741 25.089 1.00 91.69 355 ASP A O 1
ATOM 2687 N N . ALA A 1 356 ? -13.713 4.439 22.956 1.00 94.25 356 ALA A N 1
ATOM 2688 C CA . ALA A 1 356 ? -13.048 3.156 23.110 1.00 94.25 356 ALA A CA 1
ATOM 2689 C C . ALA A 1 356 ? -11.678 3.170 22.415 1.00 94.25 356 ALA A C 1
ATOM 2691 O O . ALA A 1 356 ? -11.550 3.523 21.239 1.00 94.25 356 ALA A O 1
ATOM 2692 N N . ALA A 1 357 ? -10.647 2.775 23.163 1.00 96.19 357 ALA A N 1
ATOM 2693 C CA . ALA A 1 357 ? -9.320 2.522 22.608 1.00 96.19 357 ALA A CA 1
ATOM 2694 C C . ALA A 1 357 ? -9.231 1.113 22.010 1.00 96.19 357 ALA A C 1
ATOM 2696 O O . ALA A 1 357 ? -8.470 0.890 21.070 1.00 96.19 357 ALA A O 1
ATOM 2697 N N . VAL A 1 358 ? -10.020 0.182 22.559 1.00 98.31 358 VAL A N 1
ATOM 2698 C CA . VAL A 1 358 ? -10.141 -1.185 22.060 1.00 98.31 358 VAL A CA 1
ATOM 2699 C C . VAL A 1 358 ? -11.607 -1.554 21.896 1.00 98.31 358 VAL A C 1
ATOM 2701 O O . VAL A 1 358 ? -12.395 -1.320 22.817 1.00 98.31 358 VAL A O 1
ATOM 2704 N N . ILE A 1 359 ? -11.937 -2.154 20.759 1.00 98.56 359 ILE A N 1
ATOM 2705 C CA . ILE A 1 359 ? -13.221 -2.797 20.487 1.00 98.56 359 ILE A CA 1
ATOM 2706 C C . ILE A 1 359 ? -12.932 -4.270 20.188 1.00 98.56 359 ILE A C 1
ATOM 2708 O O . ILE A 1 359 ? -11.998 -4.582 19.451 1.00 98.56 359 ILE A O 1
ATOM 2712 N N . VAL A 1 360 ? -13.685 -5.163 20.817 1.00 98.62 360 VAL A N 1
ATOM 2713 C CA . VAL A 1 360 ? -13.714 -6.590 20.493 1.00 98.62 360 VAL A CA 1
ATOM 2714 C C . VAL A 1 360 ? -15.171 -6.941 20.264 1.00 98.62 360 VAL A C 1
ATOM 2716 O O . VAL A 1 360 ? -15.937 -6.866 21.222 1.00 98.62 360 VAL A O 1
ATOM 2719 N N . ASP A 1 361 ? -15.559 -7.299 19.055 1.00 98.25 361 ASP A N 1
ATOM 2720 C CA . ASP A 1 361 ? -16.911 -7.781 18.799 1.00 98.25 361 ASP A CA 1
ATOM 2721 C C . ASP A 1 361 ? -16.954 -9.314 18.848 1.00 98.25 361 ASP A C 1
ATOM 2723 O O . ASP A 1 361 ? -15.965 -9.987 18.548 1.00 98.25 361 ASP A O 1
ATOM 2727 N N . ALA A 1 362 ? -18.049 -9.871 19.370 1.00 97.56 362 ALA A N 1
ATOM 2728 C CA . ALA A 1 362 ? -18.231 -11.316 19.441 1.00 97.56 362 ALA A CA 1
ATOM 2729 C C . ALA A 1 362 ? -18.937 -11.877 18.196 1.00 97.56 362 ALA A C 1
ATOM 2731 O O . ALA A 1 362 ? -18.923 -13.100 18.018 1.00 97.56 362 ALA A O 1
ATOM 2732 N N . GLY A 1 363 ? -19.517 -11.004 17.370 1.00 95.00 363 GLY A N 1
ATOM 2733 C CA . GLY A 1 363 ? -19.953 -11.255 16.007 1.00 95.00 363 GLY A CA 1
ATOM 2734 C C . GLY A 1 363 ? -21.326 -10.664 15.684 1.00 95.00 363 GLY A C 1
ATOM 2735 O O . GLY A 1 363 ? -22.045 -10.170 16.550 1.00 95.00 363 GLY A O 1
ATOM 2736 N N . GLY A 1 364 ? -21.759 -10.866 14.445 1.00 97.06 364 GLY A N 1
ATOM 2737 C CA . GLY A 1 364 ? -22.973 -10.277 13.891 1.00 97.06 364 GLY A CA 1
ATOM 2738 C C . GLY A 1 364 ? -22.618 -9.223 12.851 1.00 97.06 364 GLY A C 1
ATOM 2739 O O . GLY A 1 364 ? -21.491 -8.783 12.781 1.00 97.06 364 GLY A O 1
ATOM 2740 N N . ASP A 1 365 ? -23.585 -8.849 12.016 1.00 98.19 365 ASP A N 1
ATOM 2741 C CA . ASP A 1 365 ? -23.316 -7.934 10.905 1.00 98.19 365 ASP A CA 1
ATOM 2742 C C . ASP A 1 365 ? -23.269 -6.472 11.403 1.00 98.19 365 ASP A C 1
ATOM 2744 O O . ASP A 1 365 ? -24.307 -5.794 11.475 1.00 98.19 365 ASP A O 1
ATOM 2748 N N . ASP A 1 366 ? -22.081 -5.939 11.673 1.00 98.62 366 ASP A N 1
ATOM 2749 C CA . ASP A 1 366 ? -21.820 -4.745 12.485 1.00 98.62 366 ASP A CA 1
ATOM 2750 C C . ASP A 1 366 ? -21.436 -3.495 11.687 1.00 98.62 366 ASP A C 1
ATOM 2752 O O . ASP A 1 366 ? -20.932 -3.541 10.564 1.00 98.62 366 ASP A O 1
ATOM 2756 N N . ASP A 1 367 ? -21.768 -2.322 12.231 1.00 98.44 367 ASP A N 1
ATOM 2757 C CA . ASP A 1 367 ? -21.438 -1.029 11.619 1.00 98.44 367 ASP A CA 1
ATOM 2758 C C . ASP A 1 367 ? -20.395 -0.279 12.456 1.00 98.44 367 ASP A C 1
ATOM 2760 O O . ASP A 1 367 ? -20.705 0.267 13.518 1.00 98.44 367 ASP A O 1
ATOM 2764 N N . TYR A 1 368 ? -19.192 -0.122 11.922 1.00 98.19 368 TYR A N 1
ATOM 2765 C CA . TYR A 1 368 ? -18.102 0.644 12.515 1.00 98.19 368 TYR A CA 1
ATOM 2766 C C . TYR A 1 368 ? -17.955 1.995 11.814 1.00 98.19 368 TYR A C 1
ATOM 2768 O O . TYR A 1 368 ? -17.387 2.099 10.732 1.00 98.19 368 TYR A O 1
ATOM 2776 N N . LEU A 1 369 ? -18.477 3.061 12.420 1.00 95.88 369 LEU A N 1
ATOM 2777 C CA . LEU A 1 369 ? -18.665 4.364 11.781 1.00 95.88 369 LEU A CA 1
ATOM 2778 C C . LEU A 1 369 ? -17.802 5.432 12.466 1.00 95.88 369 LEU A C 1
ATOM 2780 O O . LEU A 1 369 ? -18.121 5.901 13.562 1.00 95.88 369 LEU A O 1
ATOM 2784 N N . PHE A 1 370 ? -16.718 5.835 11.801 1.00 92.25 370 PHE A N 1
ATOM 2785 C CA . PHE A 1 370 ? -15.724 6.769 12.328 1.00 92.25 370 PHE A CA 1
ATOM 2786 C C . PHE A 1 370 ? -15.680 8.081 11.541 1.00 92.25 370 PHE A C 1
ATOM 2788 O O . PHE A 1 370 ? -15.369 8.106 10.349 1.00 92.25 370 PHE A O 1
ATOM 2795 N N . SER A 1 371 ? -15.940 9.196 12.220 1.00 89.69 371 SER A N 1
ATOM 2796 C CA . SER A 1 371 ? -16.022 10.539 11.629 1.00 89.69 371 SER A CA 1
ATOM 2797 C C . SER A 1 371 ? -15.249 11.614 12.406 1.00 89.69 371 SER A C 1
ATOM 2799 O O . SER A 1 371 ? -15.360 12.804 12.108 1.00 89.69 371 SER A O 1
ATOM 2801 N N . ARG A 1 372 ? -14.433 11.209 13.388 1.00 82.62 372 ARG A N 1
ATOM 2802 C CA . ARG A 1 372 ? -13.649 12.114 14.246 1.00 82.62 372 ARG A CA 1
ATOM 2803 C C . ARG A 1 372 ? -12.674 13.027 13.499 1.00 82.62 372 ARG A C 1
ATOM 2805 O O . ARG A 1 372 ? -12.047 12.648 12.504 1.00 82.62 372 ARG A O 1
ATOM 2812 N N . GLY A 1 373 ? -12.526 14.232 14.051 1.00 81.25 373 GLY A N 1
ATOM 2813 C CA . GLY A 1 373 ? -11.672 15.296 13.541 1.00 81.25 373 GLY A CA 1
ATOM 2814 C C . GLY A 1 373 ? -10.198 15.186 13.943 1.00 81.25 373 GLY A C 1
ATOM 2815 O O . GLY A 1 373 ? -9.757 14.274 14.645 1.00 81.25 373 GLY A O 1
ATOM 2816 N N . ALA A 1 374 ? -9.425 16.168 13.479 1.00 81.88 374 ALA A N 1
ATOM 2817 C CA . ALA A 1 374 ? -7.978 16.286 13.663 1.00 81.88 374 ALA A CA 1
ATOM 2818 C C . ALA A 1 374 ? -7.538 16.302 15.138 1.00 81.88 374 ALA A C 1
ATOM 2820 O O . ALA A 1 374 ? -6.445 15.859 15.479 1.00 81.88 374 ALA A O 1
ATOM 2821 N N . GLU A 1 375 ? -8.383 16.829 16.018 1.00 83.12 375 GLU A N 1
ATOM 2822 C CA . GLU A 1 375 ? -8.152 16.965 17.456 1.00 83.12 375 GLU A CA 1
ATOM 2823 C C . GLU A 1 375 ? -8.108 15.629 18.209 1.00 83.12 375 GLU A C 1
ATOM 2825 O O . GLU A 1 375 ? -7.558 15.566 19.309 1.00 83.12 375 GLU A O 1
ATOM 2830 N N . GLU A 1 376 ? -8.666 14.570 17.621 1.00 80.31 376 GLU A N 1
ATOM 2831 C CA . GLU A 1 376 ? -8.684 13.220 18.194 1.00 80.31 376 GLU A CA 1
ATOM 2832 C C . GLU A 1 376 ? -7.527 12.344 17.692 1.00 80.31 376 GLU A C 1
ATOM 2834 O O . GLU A 1 376 ? -7.267 11.265 18.235 1.00 80.31 376 GLU A O 1
ATOM 2839 N N . VAL A 1 377 ? -6.796 12.807 16.677 1.00 79.69 377 VAL A N 1
ATOM 2840 C CA . VAL A 1 377 ? -5.605 12.126 16.167 1.00 79.69 377 VAL A CA 1
ATOM 2841 C C . VAL A 1 377 ? -4.527 12.078 17.253 1.00 79.69 377 VAL A C 1
ATOM 2843 O O . VAL A 1 377 ? -4.238 13.071 17.919 1.00 79.69 377 VAL A O 1
ATOM 2846 N N . GLY A 1 378 ? -3.926 10.902 17.450 1.00 73.12 378 GLY A N 1
ATOM 2847 C CA . GLY A 1 378 ? -2.908 10.684 18.483 1.00 73.12 378 GLY A CA 1
ATOM 2848 C C . GLY A 1 378 ? -3.454 10.631 19.917 1.00 73.12 378 GLY A C 1
ATOM 2849 O O . GLY A 1 378 ? -2.667 10.522 20.858 1.00 73.12 378 GLY A O 1
ATOM 2850 N N . ARG A 1 379 ? -4.784 10.670 20.112 1.00 84.94 379 ARG A N 1
ATOM 2851 C CA . ARG A 1 379 ? -5.431 10.521 21.430 1.00 84.94 379 ARG A CA 1
ATOM 2852 C C . ARG A 1 379 ? -5.061 9.209 22.117 1.00 84.94 379 ARG A C 1
ATOM 2854 O O . ARG A 1 379 ? -4.898 9.174 23.336 1.00 84.94 379 ARG A O 1
ATOM 2861 N N . TRP A 1 380 ? -4.949 8.142 21.335 1.00 92.06 380 TRP A N 1
ATOM 2862 C CA . TRP A 1 380 ? -4.619 6.812 21.819 1.00 92.06 380 TRP A CA 1
ATOM 2863 C C . TRP A 1 380 ? -3.297 6.342 21.218 1.00 92.06 380 TRP A C 1
ATOM 2865 O O . TRP A 1 380 ? -3.201 6.239 19.997 1.00 92.06 380 TRP A O 1
ATOM 2875 N N . PRO A 1 381 ? -2.295 6.015 22.053 1.00 94.94 381 PRO A N 1
ATOM 2876 C CA . PRO A 1 381 ? -1.017 5.481 21.579 1.00 94.94 381 PRO A CA 1
ATOM 2877 C C . PRO A 1 381 ? -1.167 4.132 20.861 1.00 94.94 381 PRO A C 1
ATOM 2879 O O . PRO A 1 381 ? -0.368 3.793 19.991 1.00 94.94 381 PRO A O 1
ATOM 2882 N N . VAL A 1 382 ? -2.181 3.354 21.254 1.00 97.38 382 VAL A N 1
ATOM 2883 C CA . VAL A 1 382 ? -2.555 2.083 20.633 1.00 97.38 382 VAL A CA 1
ATOM 2884 C C . VAL A 1 382 ? -4.065 2.061 20.423 1.00 97.38 382 VAL A C 1
ATOM 2886 O O . VAL A 1 382 ? -4.811 2.419 21.336 1.00 97.38 382 VAL A O 1
ATOM 2889 N N . ARG A 1 383 ? -4.505 1.615 19.246 1.00 96.25 383 ARG A N 1
ATOM 2890 C CA . ARG A 1 383 ? -5.906 1.336 18.905 1.00 96.25 383 ARG A CA 1
ATOM 2891 C C . ARG A 1 383 ? -6.019 -0.093 18.391 1.00 96.25 383 ARG A C 1
ATOM 2893 O O . ARG A 1 383 ? -5.192 -0.508 17.585 1.00 96.25 383 ARG A O 1
ATOM 2900 N N . LEU A 1 384 ? -7.014 -0.831 18.872 1.00 97.94 384 LEU A N 1
ATOM 2901 C CA . LEU A 1 384 ? -7.224 -2.233 18.507 1.00 97.94 384 LEU A CA 1
ATOM 2902 C C . LEU A 1 384 ? -8.710 -2.493 18.248 1.00 97.94 384 LEU A C 1
ATOM 2904 O O . LEU A 1 384 ? -9.538 -2.204 19.106 1.00 97.94 384 LEU A O 1
ATOM 2908 N N . LEU A 1 385 ? -9.031 -3.043 17.087 1.00 98.62 385 LEU A N 1
ATOM 2909 C CA . LEU A 1 385 ? -10.351 -3.565 16.750 1.00 98.62 385 LEU A CA 1
ATOM 2910 C C . LEU A 1 385 ? -10.175 -5.044 16.400 1.00 98.62 385 LEU A C 1
ATOM 2912 O O . LEU A 1 385 ? -9.286 -5.374 15.617 1.00 98.62 385 LEU A O 1
ATOM 2916 N N . ILE A 1 386 ? -10.943 -5.912 17.050 1.00 98.69 386 ILE A N 1
ATOM 2917 C CA . ILE A 1 386 ? -11.032 -7.336 16.721 1.00 98.69 386 ILE A CA 1
ATOM 2918 C C . ILE A 1 386 ? -12.498 -7.638 16.440 1.00 98.69 386 ILE A C 1
ATOM 2920 O O . ILE A 1 386 ? -13.290 -7.575 17.380 1.00 98.69 386 ILE A O 1
ATOM 2924 N N . ASP A 1 387 ? -12.823 -7.965 15.200 1.00 98.50 387 ASP A N 1
ATOM 2925 C CA . ASP A 1 387 ? -14.083 -8.607 14.843 1.00 98.50 387 ASP A CA 1
ATOM 2926 C C . ASP A 1 387 ? -13.872 -10.128 14.769 1.00 98.50 387 ASP A C 1
ATOM 2928 O O . ASP A 1 387 ? -12.766 -10.599 14.484 1.00 98.50 387 ASP A O 1
ATOM 2932 N N . LEU A 1 388 ? -14.873 -10.920 15.150 1.00 97.88 388 LEU A N 1
ATOM 2933 C CA . LEU A 1 388 ? -14.773 -12.383 15.144 1.00 97.88 388 LEU A CA 1
ATOM 2934 C C . LEU A 1 388 ? -15.594 -13.054 14.040 1.00 97.88 388 LEU A C 1
ATOM 2936 O O . LEU A 1 388 ? -15.264 -14.201 13.696 1.00 97.88 388 LEU A O 1
ATOM 2940 N N . SER A 1 389 ? -16.653 -12.406 13.554 1.00 96.81 389 SER A N 1
ATOM 2941 C CA . SER A 1 389 ? -17.495 -12.883 12.461 1.00 96.81 389 SER A CA 1
ATOM 2942 C C . SER A 1 389 ? -18.627 -11.908 12.144 1.00 96.81 389 SER A C 1
ATOM 2944 O O . SER A 1 389 ? -19.365 -11.548 13.058 1.00 96.81 389 SER A O 1
ATOM 2946 N N . GLY A 1 390 ? -18.963 -11.755 10.874 1.00 97.56 390 GLY A N 1
ATOM 2947 C CA . GLY A 1 390 ? -20.138 -11.005 10.433 1.00 97.56 390 GLY A CA 1
ATOM 2948 C C . GLY A 1 390 ? -19.910 -10.507 9.018 1.00 97.56 390 GLY A C 1
ATOM 2949 O O . GLY A 1 390 ? -18.785 -10.541 8.555 1.00 97.56 390 GLY A O 1
ATOM 2950 N N . ASP A 1 391 ? -20.954 -10.088 8.306 1.00 98.12 391 ASP A N 1
ATOM 2951 C CA . ASP A 1 391 ? -20.740 -9.276 7.103 1.00 98.12 391 ASP A CA 1
ATOM 2952 C C . ASP A 1 391 ? -20.802 -7.796 7.516 1.00 98.12 391 ASP A C 1
ATOM 2954 O O . ASP A 1 391 ? -21.888 -7.216 7.625 1.00 98.12 391 ASP A O 1
ATOM 2958 N N . ASP A 1 392 ? -19.660 -7.160 7.731 1.00 98.62 392 ASP A N 1
ATOM 2959 C CA . ASP A 1 392 ? -19.511 -5.877 8.408 1.00 98.62 392 ASP A CA 1
ATOM 2960 C C . ASP A 1 392 ? -19.320 -4.685 7.471 1.00 98.62 392 ASP A C 1
ATOM 2962 O O . ASP A 1 392 ? -19.044 -4.768 6.266 1.00 98.62 392 ASP A O 1
ATOM 2966 N N . VAL A 1 393 ? -19.513 -3.500 8.050 1.00 98.62 393 VAL A N 1
ATOM 2967 C CA . VAL A 1 393 ? -19.239 -2.221 7.401 1.00 98.62 393 VAL A CA 1
ATOM 2968 C C . VAL A 1 393 ? -18.316 -1.392 8.274 1.00 98.62 393 VAL A C 1
ATOM 2970 O O . VAL A 1 393 ? -18.730 -0.818 9.282 1.00 98.62 393 VAL A O 1
ATOM 2973 N N . TYR A 1 394 ? -17.091 -1.199 7.803 1.00 98.25 394 TYR A N 1
ATOM 2974 C CA . TYR A 1 394 ? -16.138 -0.253 8.357 1.00 98.25 394 TYR A CA 1
ATOM 2975 C C . TYR A 1 394 ? -16.147 1.025 7.526 1.00 98.25 394 TYR A C 1
ATOM 2977 O O . TYR A 1 394 ? -15.619 1.074 6.421 1.00 98.25 394 TYR A O 1
ATOM 2985 N N . ARG A 1 395 ? -16.738 2.098 8.048 1.00 95.62 395 ARG A N 1
ATOM 2986 C CA . ARG A 1 395 ? -16.829 3.395 7.372 1.00 95.62 395 ARG A CA 1
ATOM 2987 C C . ARG A 1 395 ? -15.975 4.445 8.069 1.00 95.62 395 ARG A C 1
ATOM 2989 O O . ARG A 1 395 ? -16.168 4.736 9.249 1.00 95.62 395 ARG A O 1
ATOM 2996 N N . VAL A 1 396 ? -15.096 5.086 7.307 1.00 93.06 396 VAL A N 1
ATOM 2997 C CA . VAL A 1 396 ? -14.227 6.175 7.760 1.00 93.06 396 VAL A CA 1
ATOM 2998 C C . VAL A 1 396 ? -14.500 7.427 6.933 1.00 93.06 396 VAL A C 1
ATOM 3000 O O . VAL A 1 396 ? -14.106 7.528 5.774 1.00 93.06 396 VAL A O 1
ATOM 3003 N N . ASP A 1 397 ? -15.148 8.407 7.556 1.00 88.12 397 ASP A N 1
ATOM 3004 C CA . ASP A 1 397 ? -15.334 9.749 6.997 1.00 88.12 397 ASP A CA 1
ATOM 3005 C C . ASP A 1 397 ? -14.361 10.777 7.633 1.00 88.12 397 ASP A C 1
ATOM 3007 O O . ASP A 1 397 ? -14.247 11.902 7.145 1.00 88.12 397 ASP A O 1
ATOM 3011 N N . GLY A 1 398 ? -13.636 10.406 8.701 1.00 86.62 398 GLY A N 1
ATOM 3012 C CA . GLY A 1 398 ? -12.692 11.264 9.443 1.00 86.62 398 GLY A CA 1
ATOM 3013 C C . GLY A 1 398 ? -11.209 11.119 9.053 1.00 86.62 398 GLY A C 1
ATOM 3014 O O . GLY A 1 398 ? -10.856 10.378 8.140 1.00 86.62 398 GLY A O 1
ATOM 3015 N N . ILE A 1 399 ? -10.313 11.813 9.773 1.00 86.19 399 ILE A N 1
ATOM 3016 C CA . ILE A 1 399 ? -8.859 11.847 9.466 1.00 86.19 399 ILE A CA 1
ATOM 3017 C C . ILE A 1 399 ? -8.165 10.498 9.730 1.00 86.19 399 ILE A C 1
ATOM 3019 O O . ILE A 1 399 ? -7.160 10.186 9.094 1.00 86.19 399 ILE A O 1
ATOM 3023 N N . GLY A 1 400 ? -8.673 9.728 10.696 1.00 88.44 400 GLY A N 1
ATOM 3024 C CA . GLY A 1 400 ? -8.082 8.469 11.136 1.00 88.44 400 GLY A CA 1
ATOM 3025 C C . GLY A 1 400 ? -9.139 7.420 11.462 1.00 88.44 400 GLY A C 1
ATOM 3026 O O . GLY A 1 400 ? -10.077 7.706 12.210 1.00 88.44 400 GLY A O 1
ATOM 3027 N N . GLY A 1 401 ? -8.967 6.211 10.931 1.00 90.62 401 GLY A N 1
ATOM 3028 C CA . GLY A 1 401 ? -9.904 5.096 11.085 1.00 90.62 401 GLY A CA 1
ATOM 3029 C C . GLY A 1 401 ? -9.332 3.855 11.784 1.00 90.62 401 GLY A C 1
ATOM 3030 O O . GLY A 1 401 ? -8.214 3.883 12.310 1.00 90.62 401 GLY A O 1
ATOM 3031 N N . PRO A 1 402 ? -10.096 2.749 11.798 1.00 93.56 402 PRO A N 1
ATOM 3032 C CA . PRO A 1 402 ? -9.621 1.428 12.208 1.00 93.56 402 PRO A CA 1
ATOM 3033 C C . PRO A 1 402 ? -8.336 1.016 11.483 1.00 93.56 402 PRO A C 1
ATOM 3035 O O . PRO A 1 402 ? -8.127 1.370 10.323 1.00 93.56 402 PRO A O 1
ATOM 3038 N N . GLY A 1 403 ? -7.449 0.306 12.183 1.00 95.19 403 GLY A N 1
ATOM 3039 C CA . GLY A 1 403 ? -6.155 -0.126 11.642 1.00 95.19 403 GLY A CA 1
ATOM 3040 C C . GLY A 1 403 ? -5.141 0.998 11.372 1.00 95.19 403 GLY A C 1
ATOM 3041 O O . GLY A 1 403 ? -4.031 0.704 10.941 1.00 95.19 403 GLY A O 1
ATOM 3042 N N . ALA A 1 404 ? -5.471 2.272 11.627 1.00 94.94 404 ALA A N 1
ATOM 3043 C CA . ALA A 1 404 ? -4.566 3.393 11.377 1.00 94.94 404 ALA A CA 1
ATOM 3044 C C . ALA A 1 404 ? -3.558 3.613 12.519 1.00 94.94 404 ALA A C 1
ATOM 3046 O O . ALA A 1 404 ? -3.935 3.916 13.655 1.00 94.94 404 ALA A O 1
ATOM 3047 N N . GLY A 1 405 ? -2.264 3.532 12.212 1.00 95.31 405 GLY A N 1
ATOM 3048 C CA . GLY A 1 405 ? -1.166 3.830 13.132 1.00 95.31 405 GLY A CA 1
ATOM 3049 C C . GLY A 1 405 ? -0.656 5.260 12.994 1.00 95.31 405 GLY A C 1
ATOM 3050 O O . GLY A 1 405 ? 0.387 5.477 12.382 1.00 95.31 405 GLY A O 1
ATOM 3051 N N . ILE A 1 406 ? -1.368 6.241 13.556 1.00 93.50 406 ILE A N 1
ATOM 3052 C CA . ILE A 1 406 ? -0.995 7.667 13.481 1.00 93.50 406 ILE A CA 1
ATOM 3053 C C . ILE A 1 406 ? -0.240 8.076 14.758 1.00 93.50 406 ILE A C 1
ATOM 3055 O O . ILE A 1 406 ? -0.852 8.175 15.822 1.00 93.50 406 ILE A O 1
ATOM 3059 N N . LEU A 1 407 ? 1.085 8.279 14.675 1.00 91.69 407 LEU A N 1
ATOM 3060 C CA . LEU A 1 407 ? 1.999 8.435 15.831 1.00 91.69 407 LEU A CA 1
ATOM 3061 C C . LEU A 1 407 ? 1.914 7.307 16.878 1.00 91.69 407 LEU A C 1
ATOM 3063 O O . LEU A 1 407 ? 2.286 7.478 18.041 1.00 91.69 407 LEU A O 1
ATOM 3067 N N . GLY A 1 408 ? 1.432 6.137 16.481 1.00 94.38 408 GLY A N 1
ATOM 3068 C CA . GLY A 1 408 ? 1.176 5.028 17.386 1.00 94.38 408 GLY A CA 1
ATOM 3069 C C . GLY A 1 408 ? 0.986 3.721 16.639 1.00 94.38 408 GLY A C 1
ATOM 3070 O O . GLY A 1 408 ? 1.433 3.586 15.501 1.00 94.38 408 GLY A O 1
ATOM 3071 N N . VAL A 1 409 ? 0.333 2.758 17.287 1.00 97.50 409 VAL A N 1
ATOM 3072 C CA . VAL A 1 409 ? 0.026 1.454 16.686 1.00 97.50 409 VAL A CA 1
ATOM 3073 C C . VAL A 1 409 ? -1.485 1.307 16.520 1.00 97.50 409 VAL A C 1
ATOM 3075 O O . VAL A 1 409 ? -2.222 1.379 17.502 1.00 97.50 409 VAL A O 1
ATOM 3078 N N . GLY A 1 410 ? -1.945 1.105 15.291 1.00 97.50 410 GLY A N 1
ATOM 3079 C CA . GLY A 1 410 ? -3.338 0.812 14.968 1.00 97.50 410 GLY A CA 1
ATOM 3080 C C . GLY A 1 410 ? -3.459 -0.601 14.426 1.00 97.50 410 GLY A C 1
ATOM 3081 O O . GLY A 1 410 ? -2.691 -0.985 13.551 1.00 97.50 410 GLY A O 1
ATOM 3082 N N . VAL A 1 411 ? -4.404 -1.373 14.950 1.00 98.50 411 VAL A N 1
ATOM 3083 C CA . VAL A 1 411 ? -4.648 -2.752 14.526 1.00 98.50 411 VAL A CA 1
ATOM 3084 C C . VAL A 1 411 ? -6.140 -2.953 14.296 1.00 98.50 411 VAL A C 1
ATOM 3086 O O . VAL A 1 411 ? -6.945 -2.615 15.166 1.00 98.50 411 VAL A O 1
ATOM 3089 N N . LEU A 1 412 ? -6.482 -3.511 13.142 1.00 98.69 412 LEU A N 1
ATOM 3090 C CA . LEU A 1 412 ? -7.780 -4.094 12.830 1.00 98.69 412 LEU A CA 1
ATOM 3091 C C . LEU A 1 412 ? -7.545 -5.565 12.471 1.00 98.69 412 LEU A C 1
ATOM 3093 O O . LEU A 1 412 ? -6.696 -5.857 11.633 1.00 98.69 412 LEU A O 1
ATOM 3097 N N . VAL A 1 413 ? -8.229 -6.465 13.168 1.00 98.62 413 VAL A N 1
ATOM 3098 C CA . VAL A 1 413 ? -8.293 -7.888 12.838 1.00 98.62 413 VAL A CA 1
ATOM 3099 C C . VAL A 1 413 ? -9.753 -8.213 12.596 1.00 98.62 413 VAL A C 1
ATOM 3101 O O . VAL A 1 413 ? -10.528 -8.190 13.549 1.00 98.62 413 VAL A O 1
ATOM 3104 N N . ASP A 1 414 ? -10.082 -8.499 11.352 1.00 98.31 414 ASP A N 1
ATOM 3105 C CA . ASP A 1 414 ? -11.312 -9.155 10.950 1.00 98.31 414 ASP A CA 1
ATOM 3106 C C . ASP A 1 414 ? -11.004 -10.630 10.689 1.00 98.31 414 ASP A C 1
ATOM 3108 O O . ASP A 1 414 ? -9.892 -10.998 10.293 1.00 98.31 414 ASP A O 1
ATOM 3112 N N . ARG A 1 415 ? -11.941 -11.505 11.027 1.00 96.81 415 ARG A N 1
ATOM 3113 C CA . ARG A 1 415 ? -11.705 -12.947 11.005 1.00 96.81 415 ARG A CA 1
ATOM 3114 C C . ARG A 1 415 ? -12.570 -13.690 10.018 1.00 96.81 415 ARG A C 1
ATOM 3116 O O . ARG A 1 415 ? -12.155 -14.770 9.596 1.00 96.81 415 ARG A O 1
ATOM 3123 N N . ARG A 1 416 ? -13.806 -13.253 9.798 1.00 95.38 416 ARG A N 1
ATOM 3124 C CA . ARG A 1 416 ? -14.753 -13.978 8.952 1.00 95.38 416 ARG A CA 1
ATOM 3125 C C . ARG A 1 416 ? -15.830 -13.022 8.496 1.00 95.38 416 ARG A C 1
ATOM 3127 O O . ARG A 1 416 ? -16.573 -12.545 9.343 1.00 95.38 416 ARG A O 1
ATOM 3134 N N . GLY A 1 417 ? -16.062 -12.981 7.201 1.00 96.50 417 GLY A N 1
ATOM 3135 C CA . GLY A 1 417 ? -17.162 -12.185 6.705 1.00 96.50 417 GLY A CA 1
ATOM 3136 C C . GLY A 1 417 ? -17.122 -12.042 5.213 1.00 96.50 417 GLY A C 1
ATOM 3137 O O . GLY A 1 417 ? -16.554 -12.862 4.500 1.00 96.50 417 GLY A O 1
ATOM 3138 N N . SER A 1 418 ? -17.825 -11.048 4.720 1.00 97.62 418 SER A N 1
ATOM 3139 C CA . SER A 1 418 ? -17.609 -10.477 3.402 1.00 97.62 418 SER A CA 1
ATOM 3140 C C . SER A 1 418 ? -17.867 -8.999 3.583 1.00 97.62 418 SER A C 1
ATOM 3142 O O . SER A 1 418 ? -19.021 -8.549 3.601 1.00 97.62 418 SER A O 1
ATOM 3144 N N . ASP A 1 419 ? -16.791 -8.263 3.791 1.00 98.56 419 ASP A N 1
ATOM 3145 C CA . ASP A 1 419 ? -16.780 -7.024 4.547 1.00 98.56 419 ASP A CA 1
ATOM 3146 C C . ASP A 1 419 ? -16.614 -5.809 3.644 1.00 98.56 419 ASP A C 1
ATOM 3148 O O . ASP A 1 419 ? -16.207 -5.874 2.479 1.00 98.56 419 ASP A O 1
ATOM 3152 N N . ARG A 1 420 ? -17.009 -4.642 4.157 1.00 98.44 420 ARG A N 1
ATOM 3153 C CA . ARG A 1 420 ? -16.832 -3.369 3.447 1.00 98.44 420 ARG A CA 1
ATOM 3154 C C . ARG A 1 420 ? -15.922 -2.442 4.228 1.00 98.44 420 ARG A C 1
ATOM 3156 O O . ARG A 1 420 ? -16.357 -1.785 5.173 1.00 98.44 420 ARG A O 1
ATOM 3163 N N . TYR A 1 421 ? -14.701 -2.273 3.739 1.00 98.44 421 TYR A N 1
ATOM 3164 C CA . TYR A 1 421 ? -13.711 -1.324 4.237 1.00 98.44 421 TYR A CA 1
ATOM 3165 C C . TYR A 1 421 ? -13.773 -0.028 3.422 1.00 98.44 421 TYR A C 1
ATOM 3167 O O . TYR A 1 421 ? -13.153 0.118 2.372 1.00 98.44 421 TYR A O 1
ATOM 3175 N N . CYS A 1 422 ? -14.571 0.927 3.894 1.00 95.69 422 CYS A N 1
ATOM 3176 C CA . CYS A 1 422 ? -14.980 2.120 3.161 1.00 95.69 422 CYS A CA 1
ATOM 3177 C C . CYS A 1 422 ? -14.380 3.409 3.740 1.00 95.69 422 CYS A C 1
ATOM 3179 O O . CYS A 1 422 ? -14.680 3.787 4.872 1.00 95.69 422 CYS A O 1
ATOM 3181 N N . GLN A 1 423 ? -13.605 4.153 2.952 1.00 92.06 423 GLN A N 1
ATOM 3182 C CA . GLN A 1 423 ? -13.016 5.436 3.349 1.00 92.06 423 GLN A CA 1
ATOM 3183 C C . GLN A 1 423 ? -13.365 6.538 2.343 1.00 92.06 423 GLN A C 1
ATOM 3185 O O . GLN A 1 423 ? -13.063 6.437 1.155 1.00 92.06 423 GLN A O 1
ATOM 3190 N N . GLY A 1 424 ? -13.959 7.631 2.830 1.00 85.62 424 GLY A N 1
ATOM 3191 C CA . GLY A 1 424 ? -14.228 8.817 2.013 1.00 85.62 424 GLY A CA 1
ATOM 3192 C C . GLY A 1 424 ? -15.225 8.581 0.871 1.00 85.62 424 GLY A C 1
ATOM 3193 O O . GLY A 1 424 ? -15.146 9.237 -0.164 1.00 85.62 424 GLY A O 1
ATOM 3194 N N . LEU A 1 425 ? -16.151 7.633 1.023 1.00 86.56 425 LEU A N 1
ATOM 3195 C CA . LEU A 1 425 ? -17.110 7.291 -0.028 1.00 86.56 425 LEU A CA 1
ATOM 3196 C C . LEU A 1 425 ? -18.314 8.234 -0.076 1.00 86.56 425 LEU A C 1
ATOM 3198 O O . LEU A 1 425 ? -18.679 8.888 0.909 1.00 86.56 425 LEU A O 1
ATOM 3202 N N . SER A 1 426 ? -18.989 8.249 -1.226 1.00 83.94 426 SER A N 1
ATOM 3203 C CA . SER A 1 426 ? -20.220 9.007 -1.392 1.00 83.94 426 SER A CA 1
ATOM 3204 C C . SER A 1 426 ? -21.334 8.550 -0.455 1.00 83.94 426 SER A C 1
ATOM 3206 O O . SER A 1 426 ? -21.549 7.361 -0.227 1.00 83.94 426 SER A O 1
ATOM 3208 N N . THR A 1 427 ? -22.101 9.503 0.081 1.00 81.06 427 THR A N 1
ATOM 3209 C CA . THR A 1 427 ? -23.278 9.187 0.911 1.00 81.06 427 THR A CA 1
ATOM 3210 C C . THR A 1 427 ? -24.430 8.580 0.129 1.00 81.06 427 THR A C 1
ATOM 3212 O O . THR A 1 427 ? -25.372 8.093 0.746 1.00 81.06 427 THR A O 1
ATOM 3215 N N . ASN A 1 428 ? -24.380 8.622 -1.201 1.00 82.44 428 ASN A N 1
ATOM 3216 C CA . ASN A 1 428 ? -25.403 8.021 -2.051 1.00 82.44 428 ASN A CA 1
ATOM 3217 C C . ASN A 1 428 ? -25.258 6.493 -2.146 1.00 82.44 428 ASN A C 1
ATOM 3219 O O . ASN A 1 428 ? -26.145 5.830 -2.678 1.00 82.44 428 ASN A O 1
ATOM 3223 N N . ILE A 1 429 ? -24.158 5.935 -1.630 1.00 86.44 429 ILE A N 1
ATOM 3224 C CA . ILE A 1 429 ? -23.893 4.501 -1.647 1.00 86.44 429 ILE A CA 1
ATOM 3225 C C . ILE A 1 429 ? -24.503 3.858 -0.404 1.00 86.44 429 ILE A C 1
ATOM 3227 O O . ILE A 1 429 ? -24.174 4.212 0.731 1.00 86.44 429 ILE A O 1
ATOM 3231 N N . ASN A 1 430 ? -25.361 2.865 -0.624 1.00 91.69 430 ASN A N 1
ATOM 3232 C CA . ASN A 1 430 ? -25.790 1.963 0.432 1.00 91.69 430 ASN A CA 1
ATOM 3233 C C . ASN A 1 430 ? -24.740 0.859 0.612 1.00 91.69 430 ASN A C 1
ATOM 3235 O O . ASN A 1 430 ? -24.709 -0.106 -0.148 1.00 91.69 430 ASN A O 1
ATOM 3239 N N . LEU A 1 431 ? -23.876 1.010 1.619 1.00 93.44 431 LEU A N 1
ATOM 3240 C CA . LEU A 1 431 ? -22.745 0.102 1.845 1.00 93.44 431 LEU A CA 1
ATOM 3241 C C . LEU A 1 431 ? -23.185 -1.342 2.129 1.00 93.44 431 LEU A C 1
ATOM 3243 O O . LEU A 1 431 ? -22.510 -2.272 1.706 1.00 93.44 431 LEU A O 1
ATOM 3247 N N . ARG A 1 432 ? -24.343 -1.537 2.775 1.00 94.06 432 ARG A N 1
ATOM 3248 C CA . ARG A 1 432 ? -24.883 -2.866 3.113 1.00 94.06 432 ARG A CA 1
ATOM 3249 C C . ARG A 1 432 ? -25.428 -3.634 1.908 1.00 94.06 432 ARG A C 1
ATOM 3251 O O . ARG A 1 432 ? -25.513 -4.852 1.951 1.00 94.06 432 ARG A O 1
ATOM 3258 N N . GLU A 1 433 ? -25.804 -2.935 0.841 1.00 93.62 433 GLU A N 1
ATOM 3259 C CA . GLU A 1 433 ? -26.263 -3.552 -0.414 1.00 93.62 433 GLU A CA 1
ATOM 3260 C C . GLU A 1 433 ? -25.125 -3.704 -1.433 1.00 93.62 433 GLU A C 1
ATOM 3262 O O . GLU A 1 433 ? -25.313 -4.288 -2.503 1.00 93.62 433 GLU A O 1
ATOM 3267 N N . LEU A 1 434 ? -23.943 -3.170 -1.116 1.00 93.19 434 LEU A N 1
ATOM 3268 C CA . LEU A 1 434 ? -22.809 -3.169 -2.018 1.00 93.19 434 LEU A CA 1
ATOM 3269 C C . LEU A 1 434 ? -22.178 -4.560 -2.087 1.00 93.19 434 LEU A C 1
ATOM 3271 O O . LEU A 1 434 ? -21.898 -5.193 -1.073 1.00 93.19 434 LEU A O 1
ATOM 3275 N N . THR A 1 435 ? -21.938 -5.019 -3.306 1.00 93.94 435 THR A N 1
ATOM 3276 C CA . THR A 1 435 ? -21.285 -6.290 -3.631 1.00 93.94 435 THR A CA 1
ATOM 3277 C C . THR A 1 435 ? -20.265 -6.074 -4.746 1.00 93.94 435 THR A C 1
ATOM 3279 O O . THR A 1 435 ? -20.390 -5.116 -5.523 1.00 93.94 435 THR A O 1
ATOM 3282 N N . ARG A 1 436 ? -19.326 -7.017 -4.911 1.00 94.12 436 ARG A N 1
ATOM 3283 C CA . ARG A 1 436 ? -18.408 -7.067 -6.066 1.00 94.12 436 ARG A CA 1
ATOM 3284 C C . ARG A 1 436 ? -19.155 -6.866 -7.386 1.00 94.12 436 ARG A C 1
ATOM 3286 O O . ARG A 1 436 ? -18.797 -6.019 -8.198 1.00 94.12 436 ARG A O 1
ATOM 3293 N N . CYS A 1 437 ? -20.258 -7.593 -7.574 1.00 92.00 437 CYS A N 1
ATOM 3294 C CA . CYS A 1 437 ? -21.055 -7.539 -8.801 1.00 92.00 437 CYS A CA 1
ATOM 3295 C C . CYS A 1 437 ? -21.727 -6.182 -9.043 1.00 92.00 437 CYS A C 1
ATOM 3297 O O . CYS A 1 437 ? -21.885 -5.794 -10.200 1.00 92.00 437 CYS A O 1
ATOM 3299 N N . SER A 1 438 ? -22.141 -5.477 -7.986 1.00 92.19 438 SER A N 1
ATOM 3300 C CA . SER A 1 438 ? -22.797 -4.173 -8.130 1.00 92.19 438 SER A CA 1
ATOM 3301 C C . SER A 1 438 ? -21.828 -3.037 -8.452 1.00 92.19 438 SER A C 1
ATOM 3303 O O . SER A 1 438 ? -22.253 -2.053 -9.054 1.00 92.19 438 SER A O 1
ATOM 3305 N N . ILE A 1 439 ? -20.556 -3.155 -8.050 1.00 92.50 439 ILE A N 1
ATOM 3306 C CA . ILE A 1 439 ? -19.577 -2.064 -8.167 1.00 92.50 439 ILE A CA 1
ATOM 3307 C C . ILE A 1 439 ? -18.594 -2.251 -9.328 1.00 92.50 439 ILE A C 1
ATOM 3309 O O . ILE A 1 439 ? -18.168 -1.268 -9.931 1.00 92.50 439 ILE A O 1
ATOM 3313 N N . LEU A 1 440 ? -18.280 -3.499 -9.689 1.00 93.50 440 LEU A N 1
ATOM 3314 C CA . LEU A 1 440 ? -17.385 -3.821 -10.795 1.00 93.50 440 LEU A CA 1
ATOM 3315 C C . LEU A 1 440 ? -18.162 -3.810 -12.122 1.00 93.50 440 LEU A C 1
ATOM 3317 O O . LEU A 1 440 ? -18.891 -4.749 -12.461 1.00 93.50 440 LEU A O 1
ATOM 3321 N N . MET A 1 441 ? -18.023 -2.736 -12.892 1.00 92.75 441 MET A N 1
ATOM 3322 C CA . MET A 1 441 ? -18.794 -2.480 -14.113 1.00 92.75 441 MET A CA 1
ATOM 3323 C C . MET A 1 441 ? -17.954 -2.730 -15.363 1.00 92.75 441 MET A C 1
ATOM 3325 O O . MET A 1 441 ? -16.733 -2.676 -15.312 1.00 92.75 441 MET A O 1
ATOM 3329 N N . ALA A 1 442 ? -18.598 -3.017 -16.496 1.00 91.12 442 ALA A N 1
ATOM 3330 C CA . ALA A 1 442 ? -17.885 -3.073 -17.771 1.00 91.12 442 ALA A CA 1
ATOM 3331 C C . ALA A 1 442 ? -17.239 -1.712 -18.064 1.00 91.12 442 ALA A C 1
ATOM 3333 O O . ALA A 1 442 ? -17.894 -0.678 -17.913 1.00 91.12 442 ALA A O 1
ATOM 3334 N N . ASP A 1 443 ? -15.976 -1.719 -18.485 1.00 86.44 443 ASP A N 1
ATOM 3335 C CA . ASP A 1 443 ? -15.298 -0.504 -18.915 1.00 86.44 443 ASP A CA 1
ATOM 3336 C C . ASP A 1 443 ? -15.899 -0.032 -20.253 1.00 86.44 443 ASP A C 1
ATOM 3338 O O . ASP A 1 443 ? -15.813 -0.763 -21.242 1.00 86.44 443 ASP A O 1
ATOM 3342 N N . PRO A 1 444 ? -16.514 1.164 -20.331 1.00 79.62 444 PRO A N 1
ATOM 3343 C CA . PRO A 1 444 ? -17.073 1.664 -21.587 1.00 79.62 444 PRO A CA 1
ATOM 3344 C C . PRO A 1 444 ? -16.009 1.960 -22.656 1.00 79.62 444 PRO A C 1
ATOM 3346 O O . PRO A 1 444 ? -16.342 2.045 -23.839 1.00 79.62 444 PRO A O 1
ATOM 3349 N N . GLU A 1 445 ? -14.750 2.142 -22.257 1.00 75.19 445 GLU A N 1
ATOM 3350 C CA . GLU A 1 445 ? -13.645 2.512 -23.150 1.00 75.19 445 GLU A CA 1
ATOM 3351 C C . GLU A 1 44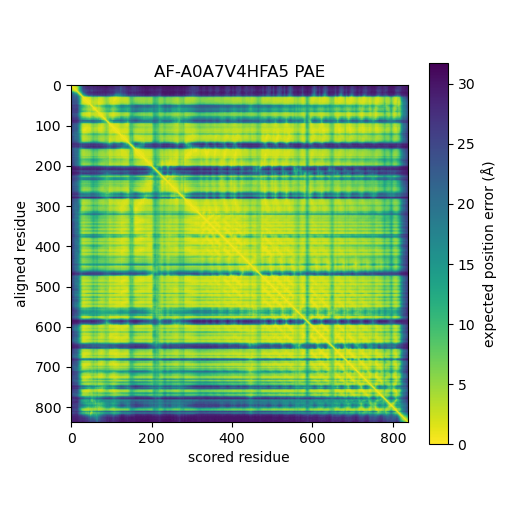5 ? -12.690 1.346 -23.429 1.00 75.19 445 GLU A C 1
ATOM 3353 O O . GLU A 1 445 ? -11.931 1.397 -24.397 1.00 75.19 445 GLU A O 1
ATOM 3358 N N . GLY A 1 446 ? -12.724 0.310 -22.589 1.00 74.12 446 GLY A N 1
ATOM 3359 C CA . GLY A 1 446 ? -11.864 -0.863 -22.669 1.00 74.12 446 GLY A CA 1
ATOM 3360 C C . GLY A 1 446 ? -12.522 -2.047 -23.380 1.00 74.12 446 GLY A C 1
ATOM 3361 O O . GLY A 1 446 ? -13.742 -2.173 -23.483 1.00 74.12 446 GLY A O 1
ATOM 3362 N N . GLN A 1 447 ? -11.696 -2.952 -23.891 1.00 77.12 447 GLN A N 1
ATOM 3363 C CA . GLN A 1 447 ? -12.102 -4.200 -24.516 1.00 77.12 447 GLN A CA 1
ATOM 3364 C C . GLN A 1 447 ? -12.107 -5.310 -23.470 1.00 77.12 447 GLN A C 1
ATOM 3366 O O . GLN A 1 447 ? -11.053 -5.780 -23.054 1.00 77.12 447 GLN A O 1
ATOM 3371 N N . ASN A 1 448 ? -13.304 -5.765 -23.089 1.00 81.06 448 ASN A N 1
ATOM 3372 C CA . ASN A 1 448 ? -13.501 -6.870 -22.142 1.00 81.06 448 ASN A CA 1
ATOM 3373 C C . ASN A 1 448 ? -12.830 -6.662 -20.768 1.00 81.06 448 ASN A C 1
ATOM 3375 O O . ASN A 1 448 ? -12.565 -7.635 -20.068 1.00 81.06 448 ASN A O 1
ATOM 3379 N N . THR A 1 449 ? -12.591 -5.415 -20.365 1.00 85.12 449 THR A N 1
ATOM 3380 C CA . THR A 1 449 ? -12.131 -5.059 -19.020 1.00 85.12 449 THR A CA 1
ATOM 3381 C C . THR A 1 449 ? -13.309 -4.610 -18.157 1.00 85.12 449 THR A C 1
ATOM 3383 O O . THR A 1 449 ? -14.353 -4.169 -18.653 1.00 85.12 449 THR A O 1
ATOM 3386 N N . ARG A 1 450 ? -13.164 -4.746 -16.838 1.00 91.81 450 ARG A N 1
ATOM 3387 C CA . ARG A 1 450 ? -14.106 -4.202 -15.857 1.00 91.81 450 ARG A CA 1
ATOM 3388 C C . ARG A 1 450 ? -13.370 -3.226 -14.955 1.00 91.81 450 ARG A C 1
ATOM 3390 O O . ARG A 1 450 ? -12.203 -3.444 -14.672 1.00 91.81 450 ARG A O 1
ATOM 3397 N N . ILE A 1 451 ? -14.050 -2.173 -14.532 1.00 92.25 451 ILE A N 1
ATOM 3398 C CA . ILE A 1 451 ? -13.520 -1.140 -13.642 1.00 92.25 451 ILE A CA 1
ATOM 3399 C C . ILE A 1 451 ? -14.542 -0.834 -12.554 1.00 92.25 451 ILE A C 1
ATOM 3401 O O . ILE A 1 451 ? -15.747 -1.030 -12.740 1.00 92.25 451 ILE A O 1
ATOM 3405 N N . VAL A 1 452 ? -14.074 -0.288 -11.442 1.00 92.50 452 VAL A N 1
ATOM 3406 C CA . VAL A 1 452 ? -14.917 0.415 -10.479 1.00 92.50 452 VAL A CA 1
ATOM 3407 C C . VAL A 1 452 ? -14.961 1.895 -10.873 1.00 92.50 452 VAL A C 1
ATOM 3409 O O . VAL A 1 452 ? -13.951 2.584 -10.747 1.00 92.50 452 VAL A O 1
ATOM 3412 N N . PRO A 1 453 ? -16.082 2.445 -11.370 1.00 88.19 453 PRO A N 1
ATOM 3413 C CA . PRO A 1 453 ? -16.089 3.830 -11.835 1.00 88.19 453 PRO A CA 1
ATOM 3414 C C . PRO A 1 453 ? -15.796 4.809 -10.680 1.00 88.19 453 PRO A C 1
ATOM 3416 O O . PRO A 1 453 ? -16.549 4.807 -9.702 1.00 88.19 453 PRO A O 1
ATOM 3419 N N . PRO A 1 454 ? -14.782 5.697 -10.774 1.00 84.31 454 PRO A N 1
ATOM 3420 C CA . PRO A 1 454 ? -14.462 6.635 -9.691 1.00 84.31 454 PRO A CA 1
ATOM 3421 C C . PRO A 1 454 ? -15.649 7.519 -9.282 1.00 84.31 454 PRO A C 1
ATOM 3423 O O . PRO A 1 454 ? -15.870 7.757 -8.098 1.00 84.31 454 PRO A O 1
ATOM 3426 N N . LEU A 1 455 ? -16.482 7.934 -10.245 1.00 81.25 455 LEU A N 1
ATOM 3427 C CA . LEU A 1 455 ? -17.722 8.682 -9.989 1.00 81.25 455 LEU A CA 1
ATOM 3428 C C . LEU A 1 455 ? -18.743 7.893 -9.153 1.00 81.25 455 LEU A C 1
ATOM 3430 O O . LEU A 1 455 ? -19.488 8.493 -8.384 1.00 81.25 455 LEU A O 1
ATOM 3434 N N . ALA A 1 456 ? -18.786 6.562 -9.278 1.00 83.12 456 ALA A N 1
ATOM 3435 C CA . ALA A 1 456 ? -19.690 5.726 -8.488 1.00 83.12 456 ALA A CA 1
ATOM 3436 C C . ALA A 1 456 ? -19.242 5.622 -7.021 1.00 83.12 456 ALA A C 1
ATOM 3438 O O . ALA A 1 456 ? -20.092 5.496 -6.145 1.00 83.12 456 ALA A O 1
ATOM 3439 N N . LEU A 1 457 ? -17.933 5.710 -6.753 1.00 86.00 457 LEU A N 1
ATOM 3440 C CA . LEU A 1 457 ? -17.375 5.694 -5.397 1.00 86.00 457 LEU A CA 1
ATOM 3441 C C . LEU A 1 457 ? -17.384 7.071 -4.733 1.00 86.00 457 LEU A C 1
ATOM 3443 O O . LEU A 1 457 ? -17.742 7.198 -3.561 1.00 86.00 457 LEU A O 1
ATOM 3447 N N . PHE A 1 458 ? -16.981 8.103 -5.471 1.00 81.25 458 PHE A N 1
ATOM 3448 C CA . PHE A 1 458 ? -16.697 9.424 -4.913 1.00 81.25 458 PHE A CA 1
ATOM 3449 C C . PHE A 1 458 ? -17.786 10.459 -5.238 1.00 81.25 458 PHE A C 1
ATOM 3451 O O . PHE A 1 458 ? -17.804 11.525 -4.644 1.00 81.25 458 PHE A O 1
ATOM 3458 N N . GLY A 1 459 ? -18.771 10.151 -6.082 1.00 78.19 459 GLY A N 1
ATOM 3459 C CA . GLY A 1 459 ? -19.862 11.077 -6.414 1.00 78.19 459 GLY A CA 1
ATOM 3460 C C . GLY A 1 459 ? -19.486 12.131 -7.460 1.00 78.19 459 GLY A C 1
ATOM 3461 O O . GLY A 1 459 ? -18.326 12.254 -7.863 1.00 78.19 459 GLY A O 1
ATOM 3462 N N . ASP A 1 460 ? -20.491 12.876 -7.933 1.00 76.38 460 ASP A N 1
ATOM 3463 C CA . ASP A 1 460 ? -20.340 13.818 -9.048 1.00 76.38 460 ASP A CA 1
ATOM 3464 C C . ASP A 1 460 ? -19.766 15.171 -8.582 1.00 76.38 460 ASP A C 1
ATOM 3466 O O . ASP A 1 460 ? -20.409 15.887 -7.803 1.00 76.38 460 ASP A O 1
ATOM 3470 N N . PRO A 1 461 ? -18.588 15.578 -9.086 1.00 68.69 461 PRO A N 1
ATOM 3471 C CA . PRO A 1 461 ? -17.972 16.842 -8.721 1.00 68.69 461 PRO A CA 1
ATOM 3472 C C . PRO A 1 461 ? -18.781 18.090 -9.082 1.00 68.69 461 PRO A C 1
ATOM 3474 O O . PRO A 1 461 ? -18.654 19.124 -8.418 1.00 68.69 461 PRO A O 1
ATOM 3477 N N . GLU A 1 462 ? -19.645 18.007 -10.092 1.00 70.62 462 GLU A N 1
ATOM 3478 C CA . GLU A 1 462 ? -20.549 19.093 -10.478 1.00 70.62 462 GLU A CA 1
ATOM 3479 C C . GLU A 1 462 ? -21.765 19.211 -9.548 1.00 70.62 462 GLU A C 1
ATOM 3481 O O . GLU A 1 462 ? -22.547 20.164 -9.649 1.00 70.62 462 GLU A O 1
ATOM 3486 N N . ARG A 1 463 ? -21.913 18.286 -8.591 1.00 71.75 463 ARG A N 1
ATOM 3487 C CA . ARG A 1 463 ? -22.993 18.259 -7.601 1.00 71.75 463 ARG A CA 1
ATOM 3488 C C . ARG A 1 463 ? -22.422 18.312 -6.181 1.00 71.75 463 ARG A C 1
ATOM 3490 O O . ARG A 1 463 ? -22.498 17.330 -5.452 1.00 71.75 463 ARG A O 1
ATOM 3497 N N . PRO A 1 464 ? -21.956 19.484 -5.703 1.00 59.56 464 PRO A N 1
ATOM 3498 C CA . PRO A 1 464 ? -21.291 19.620 -4.398 1.00 59.56 464 PRO A CA 1
ATOM 3499 C C . PRO A 1 464 ? -22.145 19.220 -3.184 1.00 59.56 464 PRO A C 1
ATOM 3501 O O . PRO A 1 464 ? -21.628 19.074 -2.082 1.00 59.56 464 PRO A O 1
ATOM 3504 N N . ALA A 1 465 ? -23.466 19.102 -3.363 1.00 60.34 465 ALA A N 1
ATOM 3505 C CA . ALA A 1 465 ? -24.381 18.614 -2.335 1.00 60.34 465 ALA A CA 1
ATOM 3506 C C . ALA A 1 465 ? -24.285 17.089 -2.119 1.00 60.34 465 ALA A C 1
ATOM 3508 O O . ALA A 1 465 ? -24.744 16.594 -1.089 1.00 60.34 465 ALA A O 1
ATOM 3509 N N . GLU A 1 466 ? -23.697 16.348 -3.062 1.00 63.09 466 GLU A N 1
ATOM 3510 C CA . GLU A 1 466 ? -23.361 14.937 -2.903 1.00 63.09 466 GLU A CA 1
ATOM 3511 C C . GLU A 1 466 ? -22.089 14.832 -2.043 1.00 63.09 466 GLU A C 1
ATOM 3513 O O . GLU A 1 466 ? -20.986 15.181 -2.466 1.00 63.09 466 GLU A O 1
ATOM 3518 N N . ARG A 1 467 ? -22.225 14.365 -0.793 1.00 53.31 467 ARG A N 1
ATOM 3519 C CA . ARG A 1 467 ? -21.055 13.984 0.018 1.00 53.31 467 ARG A CA 1
ATOM 3520 C C . ARG A 1 467 ? -20.323 12.846 -0.699 1.00 53.31 467 ARG A C 1
ATOM 3522 O O . ARG A 1 467 ? -20.985 11.986 -1.277 1.00 53.31 467 ARG A O 1
ATOM 3529 N N . GLY A 1 468 ? -18.991 12.835 -0.621 1.00 54.25 468 GLY A N 1
ATOM 3530 C CA . GLY A 1 468 ? -18.102 11.873 -1.294 1.00 54.25 468 GLY A CA 1
ATOM 3531 C C . GLY A 1 468 ? -17.068 12.529 -2.193 1.00 54.25 468 GLY A C 1
ATOM 3532 O O . GLY A 1 468 ? -15.971 12.012 -2.336 1.00 54.25 468 GLY A O 1
ATOM 3533 N N . VAL A 1 469 ? -17.386 13.694 -2.759 1.00 54.50 469 VAL A N 1
ATOM 3534 C CA . VAL A 1 469 ? -16.560 14.285 -3.821 1.00 54.50 469 VAL A CA 1
ATOM 3535 C C . VAL A 1 469 ? -15.186 14.713 -3.295 1.00 54.50 469 VAL A C 1
ATOM 3537 O O . VAL A 1 469 ? -14.227 14.714 -4.054 1.00 54.50 469 VAL A O 1
ATOM 3540 N N . MET A 1 470 ? -15.075 15.054 -2.002 1.00 53.88 470 MET A N 1
ATOM 3541 C CA . MET A 1 470 ? -13.855 15.580 -1.369 1.00 53.88 470 MET A CA 1
ATOM 3542 C C . MET A 1 470 ? -13.915 15.495 0.169 1.00 53.88 470 MET A C 1
ATOM 3544 O O . MET A 1 470 ? -13.925 16.524 0.841 1.00 53.88 470 MET A O 1
ATOM 3548 N N . LEU A 1 471 ? -14.012 14.311 0.778 1.00 54.41 471 LEU A N 1
ATOM 3549 C CA . LEU A 1 471 ? -13.887 14.256 2.241 1.00 54.41 471 LEU A CA 1
ATOM 3550 C C . LEU A 1 471 ? -12.404 14.366 2.634 1.00 54.41 471 LEU A C 1
ATOM 3552 O O . LEU A 1 471 ? -11.536 13.787 1.987 1.00 54.41 471 LEU A O 1
ATOM 3556 N N . ASN A 1 472 ? -12.102 15.079 3.725 1.00 63.00 472 ASN A N 1
ATOM 3557 C CA . ASN A 1 472 ? -10.771 15.118 4.357 1.00 63.00 472 ASN A CA 1
ATOM 3558 C C . ASN A 1 472 ? -10.417 13.769 5.020 1.00 63.00 472 ASN A C 1
ATOM 3560 O O . ASN A 1 472 ? -9.738 13.738 6.045 1.00 63.00 472 ASN A O 1
ATOM 3564 N N . SER A 1 473 ? -10.930 12.656 4.495 1.00 72.94 473 SER A N 1
ATOM 3565 C CA . SER A 1 473 ? -10.710 11.338 5.058 1.00 72.94 473 SER A CA 1
ATOM 3566 C C . SER A 1 473 ? -9.280 10.899 4.773 1.00 72.94 473 SER A C 1
ATOM 3568 O O . SER A 1 473 ? -8.757 11.078 3.670 1.00 72.94 473 SER A O 1
ATOM 3570 N N . GLY A 1 474 ? -8.627 10.380 5.805 1.00 79.38 474 GLY A N 1
ATOM 3571 C CA . GLY A 1 474 ? -7.219 10.006 5.763 1.00 79.38 474 GLY A CA 1
ATOM 3572 C C . GLY A 1 474 ? -6.993 8.616 6.332 1.00 79.38 474 GLY A C 1
ATOM 3573 O O . GLY A 1 474 ? -7.934 7.849 6.513 1.00 79.38 474 GLY A O 1
ATOM 3574 N N . PHE A 1 475 ? -5.728 8.314 6.592 1.00 91.19 475 PHE A N 1
ATOM 3575 C CA . PHE A 1 475 ? -5.179 7.147 7.289 1.00 91.19 475 PHE A CA 1
ATOM 3576 C C . PHE A 1 475 ? -6.214 6.153 7.855 1.00 91.19 475 PHE A C 1
ATOM 3578 O O . PHE A 1 475 ? -6.829 6.379 8.898 1.00 91.19 475 PHE A O 1
ATOM 3585 N N . SER A 1 476 ? -6.387 5.017 7.185 1.00 94.12 476 SER A N 1
ATOM 3586 C CA . SER A 1 476 ? -7.267 3.924 7.630 1.00 94.12 476 SER A CA 1
ATOM 3587 C C . SER A 1 476 ? -6.794 2.580 7.080 1.00 94.12 476 SER A C 1
ATOM 3589 O O . SER A 1 476 ? -5.890 2.547 6.248 1.00 94.12 476 SER A O 1
ATOM 3591 N N . PHE A 1 477 ? -7.374 1.482 7.568 1.00 97.38 477 PHE A N 1
ATOM 3592 C CA . PHE A 1 477 ? -7.253 0.147 6.971 1.00 97.38 477 PHE A CA 1
ATOM 3593 C C . PHE A 1 477 ? -5.801 -0.293 6.777 1.00 97.38 477 PHE A C 1
ATOM 3595 O O . PHE A 1 477 ? -5.311 -0.492 5.669 1.00 97.38 477 PHE A O 1
ATOM 3602 N N . GLY A 1 478 ? -5.078 -0.358 7.894 1.00 96.81 478 GLY A N 1
ATOM 3603 C CA . GLY A 1 478 ? -3.679 -0.768 7.909 1.00 96.81 478 GLY A CA 1
ATOM 3604 C C . GLY A 1 478 ? -2.695 0.341 7.551 1.00 96.81 478 GLY A C 1
ATOM 3605 O O . GLY A 1 478 ? -1.513 0.063 7.422 1.00 96.81 478 GLY A O 1
ATOM 3606 N N . CYS A 1 479 ? -3.123 1.598 7.399 1.00 96.25 479 CYS A N 1
ATOM 3607 C CA . CYS A 1 479 ? -2.208 2.698 7.092 1.00 96.25 479 CYS A CA 1
ATOM 3608 C C . CYS A 1 479 ? -1.382 3.164 8.312 1.00 96.25 479 CYS A C 1
ATOM 3610 O O . CYS A 1 479 ? -1.926 3.389 9.396 1.00 96.25 479 CYS A O 1
ATOM 3612 N N . GLY A 1 480 ? -0.074 3.383 8.142 1.00 95.69 480 GLY A N 1
ATOM 3613 C CA . GLY A 1 480 ? 0.815 3.942 9.166 1.00 95.69 480 GLY A CA 1
ATOM 3614 C C . GLY A 1 480 ? 1.323 5.341 8.820 1.00 95.69 480 GLY A C 1
ATOM 3615 O O . GLY A 1 480 ? 1.910 5.544 7.761 1.00 95.69 480 GLY A O 1
ATOM 3616 N N . PHE A 1 481 ? 1.188 6.295 9.745 1.00 93.31 481 PHE A N 1
ATOM 3617 C CA . PHE A 1 481 ? 1.770 7.639 9.651 1.00 93.31 481 PHE A CA 1
ATOM 3618 C C . PHE A 1 481 ? 2.643 7.917 10.866 1.00 93.31 481 PHE A C 1
ATOM 3620 O O . PHE A 1 481 ? 2.126 8.112 11.970 1.00 93.31 481 PHE A O 1
ATOM 3627 N N . MET A 1 482 ? 3.968 7.912 10.677 1.00 91.00 482 MET A N 1
ATOM 3628 C CA . MET A 1 482 ? 4.925 7.973 11.794 1.00 91.00 482 MET A CA 1
ATOM 3629 C C . MET A 1 482 ? 4.628 6.939 12.895 1.00 91.00 482 MET A C 1
ATOM 3631 O O . MET A 1 482 ? 4.817 7.189 14.086 1.00 91.00 482 MET A O 1
ATOM 3635 N N . GLY A 1 483 ? 4.095 5.794 12.484 1.00 94.31 483 GLY A N 1
ATOM 3636 C CA . GLY A 1 483 ? 3.519 4.761 13.328 1.00 94.31 483 GLY A CA 1
ATOM 3637 C C . GLY A 1 483 ? 3.274 3.494 12.516 1.00 94.31 483 GLY A C 1
ATOM 3638 O O . GLY A 1 483 ? 3.674 3.413 11.354 1.00 94.31 483 GLY A O 1
ATOM 3639 N N . ILE A 1 484 ? 2.641 2.502 13.135 1.00 97.44 484 ILE A N 1
ATOM 3640 C CA . ILE A 1 484 ? 2.434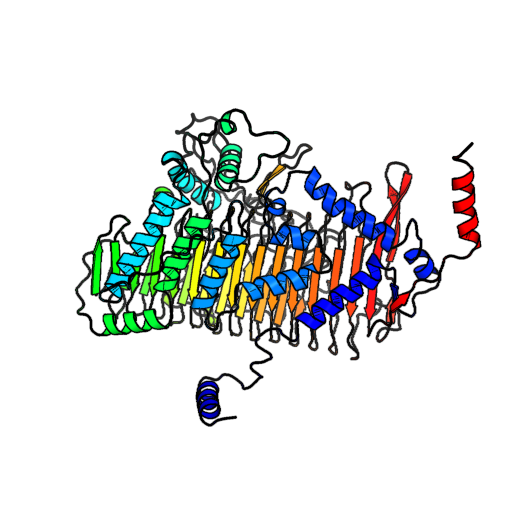 1.170 12.557 1.00 97.44 484 ILE A CA 1
ATOM 3641 C C . ILE A 1 484 ? 0.933 0.914 12.440 1.00 97.44 484 ILE A C 1
ATOM 3643 O O . ILE A 1 484 ? 0.247 0.833 13.460 1.00 97.44 484 ILE A O 1
ATOM 3647 N N . GLY A 1 485 ? 0.430 0.824 11.214 1.00 98.06 485 GLY A N 1
ATOM 3648 C CA . GLY A 1 485 ? -0.925 0.386 10.907 1.00 98.06 485 GLY A CA 1
ATOM 3649 C C . GLY A 1 485 ? -0.926 -1.067 10.446 1.00 98.06 485 GLY A C 1
ATOM 3650 O O . GLY A 1 485 ? -0.056 -1.473 9.678 1.00 98.06 485 GLY A O 1
ATOM 3651 N N . VAL A 1 486 ? -1.884 -1.847 10.940 1.00 98.62 486 VAL A N 1
ATOM 3652 C CA . VAL A 1 486 ? -2.094 -3.243 10.549 1.00 98.62 486 VAL A CA 1
ATOM 3653 C C . VAL A 1 486 ? -3.584 -3.479 10.326 1.00 98.62 486 VAL A C 1
ATOM 3655 O O . VAL A 1 486 ? -4.400 -3.157 11.193 1.00 98.62 486 VAL A O 1
ATOM 3658 N N . LEU A 1 487 ? -3.911 -4.043 9.172 1.00 98.69 487 LEU A N 1
ATOM 3659 C CA . LEU A 1 487 ? -5.183 -4.674 8.858 1.00 98.69 487 LEU A CA 1
ATOM 3660 C C . LEU A 1 487 ? -4.908 -6.146 8.555 1.00 98.69 487 LEU A C 1
ATOM 3662 O O . LEU A 1 487 ? -3.987 -6.459 7.804 1.00 98.69 487 LEU A O 1
ATOM 3666 N N . VAL A 1 488 ? -5.675 -7.022 9.184 1.00 98.62 488 VAL A N 1
ATOM 3667 C CA . VAL A 1 488 ? -5.759 -8.433 8.831 1.00 98.62 488 VAL A CA 1
ATOM 3668 C C . VAL A 1 488 ? -7.215 -8.743 8.556 1.00 98.62 488 VAL A C 1
ATOM 3670 O O . VAL A 1 488 ? -8.021 -8.528 9.457 1.00 98.62 488 VAL A O 1
ATOM 3673 N N . ASP A 1 489 ? -7.496 -9.251 7.367 1.00 98.44 489 ASP A N 1
ATOM 3674 C CA . ASP A 1 489 ? -8.698 -10.014 7.063 1.00 98.44 489 ASP A CA 1
ATOM 3675 C C . ASP A 1 489 ? -8.293 -11.494 6.934 1.00 98.44 489 ASP A C 1
ATOM 3677 O O . ASP A 1 489 ? -7.286 -11.811 6.296 1.00 98.44 489 ASP A O 1
ATOM 3681 N N . GLU A 1 490 ? -8.960 -12.417 7.637 1.00 96.81 490 GLU A N 1
ATOM 3682 C CA . GLU A 1 490 ? -8.612 -13.847 7.553 1.00 96.81 490 GLU A CA 1
ATOM 3683 C C . GLU A 1 490 ? -9.368 -14.597 6.437 1.00 96.81 490 GLU A C 1
ATOM 3685 O O . GLU A 1 490 ? -8.915 -15.694 6.079 1.00 96.81 490 GLU A O 1
ATOM 3690 N N . CYS A 1 491 ? -10.500 -14.077 5.945 1.00 95.38 491 CYS A N 1
ATOM 3691 C CA . CYS A 1 491 ? -11.271 -14.601 4.814 1.00 95.38 491 CYS A CA 1
ATOM 3692 C C . CYS A 1 491 ? -12.530 -13.763 4.537 1.00 95.38 491 CYS A C 1
ATOM 3694 O O . CYS A 1 491 ? -13.298 -13.479 5.461 1.00 95.38 491 CYS A O 1
ATOM 3696 N N . GLY A 1 492 ? -12.885 -13.647 3.263 1.00 96.25 492 GLY A N 1
ATOM 3697 C CA . GLY A 1 492 ? -14.147 -13.049 2.848 1.00 96.25 492 GLY A CA 1
ATOM 3698 C C . GLY A 1 492 ? -14.128 -12.688 1.378 1.00 96.25 492 GLY A C 1
ATOM 3699 O O . GLY A 1 492 ? -13.126 -12.891 0.727 1.00 96.25 492 GLY A O 1
ATOM 3700 N N . ALA A 1 493 ? -15.2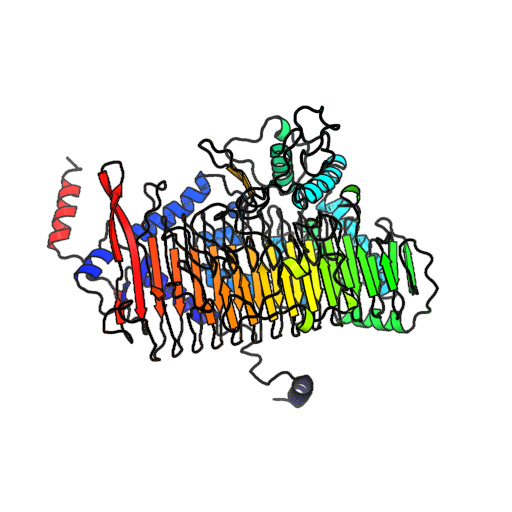57 -12.262 0.810 1.00 97.38 493 ALA A N 1
ATOM 3701 C CA . ALA A 1 493 ? -15.252 -11.598 -0.494 1.00 97.38 493 ALA A CA 1
ATOM 3702 C C . ALA A 1 493 ? -15.554 -10.115 -0.265 1.00 97.38 493 ALA A C 1
ATOM 3704 O O . ALA A 1 493 ? -16.718 -9.689 -0.225 1.00 97.38 493 ALA A O 1
ATOM 3705 N N . ASP A 1 494 ? -14.491 -9.348 -0.113 1.00 98.44 494 ASP A N 1
ATOM 3706 C CA . ASP A 1 494 ? -14.461 -8.056 0.537 1.00 98.44 494 ASP A CA 1
ATOM 3707 C C . ASP A 1 494 ? -14.366 -6.900 -0.450 1.00 98.44 494 ASP A C 1
ATOM 3709 O O . ASP A 1 494 ? -13.942 -6.999 -1.608 1.00 98.44 494 ASP A O 1
ATOM 3713 N N . LEU A 1 495 ? -14.790 -5.737 0.034 1.00 98.62 495 LEU A N 1
ATOM 3714 C CA . LEU A 1 495 ? -14.730 -4.479 -0.690 1.00 98.62 495 LEU A CA 1
ATOM 3715 C C . LEU A 1 495 ? -13.859 -3.483 0.075 1.00 98.62 495 LEU A C 1
ATOM 3717 O O . LEU A 1 495 ? -14.313 -2.820 1.011 1.00 98.62 495 LEU A O 1
ATOM 3721 N N . TYR A 1 496 ? -12.632 -3.305 -0.396 1.00 98.50 496 TYR A N 1
ATOM 3722 C CA . TYR A 1 496 ? -11.674 -2.299 0.049 1.00 98.50 496 TYR A CA 1
ATOM 3723 C C . TYR A 1 496 ? -11.800 -1.042 -0.818 1.00 98.50 496 TYR A C 1
ATOM 3725 O O . TYR A 1 496 ? -11.181 -0.905 -1.873 1.00 98.50 496 TYR A O 1
ATOM 3733 N N . LEU A 1 497 ? -12.636 -0.098 -0.386 1.00 96.06 497 LEU A N 1
ATOM 3734 C CA . LEU A 1 497 ? -13.029 1.080 -1.160 1.00 96.06 497 LEU A CA 1
ATOM 3735 C C . LEU A 1 497 ? -12.582 2.371 -0.468 1.00 96.06 497 LEU A C 1
ATOM 3737 O O . LEU A 1 497 ? -13.132 2.760 0.561 1.00 96.06 497 LEU A O 1
ATOM 3741 N N . GLY A 1 498 ? -11.587 3.061 -1.018 1.00 90.62 498 GLY A N 1
ATOM 3742 C CA . GLY A 1 498 ? -10.946 4.197 -0.349 1.00 90.62 498 GLY A CA 1
ATOM 3743 C C . GLY A 1 498 ? -10.631 5.358 -1.278 1.00 90.62 498 GLY A C 1
ATOM 3744 O O . GLY A 1 498 ? -10.582 5.214 -2.492 1.00 90.62 498 GLY A O 1
ATOM 3745 N N . GLN A 1 499 ? -10.379 6.538 -0.722 1.00 83.69 499 GLN A N 1
ATOM 3746 C CA . GLN A 1 499 ? -9.892 7.663 -1.522 1.00 83.69 499 GLN A CA 1
ATOM 3747 C C . GLN A 1 499 ? -8.371 7.673 -1.593 1.00 83.69 499 GLN A C 1
ATOM 3749 O O . GLN A 1 499 ? -7.797 7.674 -2.683 1.00 83.69 499 GLN A O 1
ATOM 3754 N N . LYS A 1 500 ? -7.715 7.720 -0.432 1.00 84.88 500 LYS A N 1
ATOM 3755 C CA . LYS A 1 500 ? -6.265 7.894 -0.329 1.00 84.88 500 LYS A CA 1
ATOM 3756 C C . LYS A 1 500 ? -5.739 7.470 1.034 1.00 84.88 500 LYS A C 1
ATOM 3758 O O . LYS A 1 500 ? -6.454 7.584 2.028 1.00 84.88 500 LYS A O 1
ATOM 3763 N N . LEU A 1 501 ? -4.457 7.107 1.110 1.00 87.81 501 LEU A N 1
ATOM 3764 C CA . LEU A 1 501 ? -3.787 6.788 2.377 1.00 87.81 501 LEU A CA 1
ATOM 3765 C C . LEU A 1 501 ? -4.551 5.702 3.161 1.00 87.81 501 LEU A C 1
ATOM 3767 O O . LEU A 1 501 ? -4.817 5.839 4.357 1.00 87.81 501 LEU A O 1
ATOM 3771 N N . ALA A 1 502 ? -4.960 4.653 2.453 1.00 92.25 502 ALA A N 1
ATOM 3772 C CA . ALA A 1 502 ? -5.653 3.489 2.998 1.00 92.25 502 ALA A CA 1
ATOM 3773 C C . ALA A 1 502 ? -4.819 2.213 2.769 1.00 92.25 502 ALA A C 1
ATOM 3775 O O . ALA A 1 502 ? -3.636 2.312 2.460 1.00 92.25 502 ALA A O 1
ATOM 3776 N N . PHE A 1 503 ? -5.422 1.044 2.969 1.00 97.06 503 PHE A N 1
ATOM 3777 C CA . PHE A 1 503 ? -5.005 -0.280 2.473 1.00 97.06 503 PHE A CA 1
ATOM 3778 C C . PHE A 1 503 ? -3.508 -0.611 2.568 1.00 97.06 503 PHE A C 1
ATOM 3780 O O . PHE A 1 503 ? -2.825 -0.859 1.575 1.00 97.06 503 PHE A O 1
ATOM 3787 N N . GLY A 1 504 ? -2.979 -0.603 3.793 1.00 97.19 504 GLY A N 1
ATOM 3788 C CA . GLY A 1 504 ? -1.583 -0.980 4.033 1.00 97.19 504 GLY A CA 1
ATOM 3789 C C . GLY A 1 504 ? -0.560 0.076 3.594 1.00 97.19 504 GLY A C 1
ATOM 3790 O O . GLY A 1 504 ? 0.613 -0.236 3.411 1.00 97.19 504 GLY A O 1
ATOM 3791 N N . THR A 1 505 ? -0.962 1.341 3.436 1.00 96.00 505 THR A N 1
ATOM 3792 C CA . THR A 1 505 ? -0.037 2.428 3.070 1.00 96.00 505 THR A CA 1
ATOM 3793 C C . THR A 1 505 ? 0.866 2.863 4.225 1.00 96.00 505 THR A C 1
ATOM 3795 O O . THR A 1 505 ? 0.399 3.153 5.325 1.00 96.00 505 THR A O 1
ATOM 3798 N N . GLY A 1 506 ? 2.162 3.017 3.967 1.00 94.50 506 GLY A N 1
ATOM 3799 C CA . GLY A 1 506 ? 3.089 3.735 4.839 1.00 94.50 506 GLY A CA 1
ATOM 3800 C C . GLY A 1 506 ? 3.218 5.206 4.438 1.00 94.50 506 GLY A C 1
ATOM 3801 O O . GLY A 1 506 ? 3.284 5.539 3.254 1.00 94.50 506 GLY A O 1
ATOM 3802 N N . MET A 1 507 ? 3.326 6.109 5.417 1.00 89.19 507 MET A N 1
ATOM 3803 C CA . MET A 1 507 ? 3.642 7.517 5.173 1.00 89.19 507 MET A CA 1
ATOM 3804 C C . MET A 1 507 ? 4.554 8.130 6.244 1.00 89.19 507 MET A C 1
ATOM 3806 O O . MET A 1 507 ? 4.334 7.940 7.438 1.00 89.19 507 MET A O 1
ATOM 3810 N N . CYS A 1 508 ? 5.570 8.895 5.821 1.00 85.50 508 CYS A N 1
ATOM 3811 C CA . CYS A 1 508 ? 6.512 9.615 6.698 1.00 85.50 508 CYS A CA 1
ATOM 3812 C C . CYS A 1 508 ? 7.134 8.706 7.778 1.00 85.50 508 CYS A C 1
ATOM 3814 O O . CYS A 1 508 ? 6.811 8.837 8.955 1.00 85.50 508 CYS A O 1
ATOM 3816 N N . CYS A 1 509 ? 7.989 7.752 7.391 1.00 87.75 509 CYS A N 1
ATOM 3817 C CA . CYS A 1 509 ? 8.492 6.690 8.289 1.00 87.75 509 CYS A CA 1
ATOM 3818 C C . CYS A 1 509 ? 7.397 5.863 8.982 1.00 87.75 509 CYS A C 1
ATOM 3820 O O . CYS A 1 509 ? 7.613 5.312 10.058 1.00 87.75 509 CYS A O 1
ATOM 3822 N N . GLY A 1 510 ? 6.207 5.795 8.393 1.00 92.62 510 GLY A N 1
ATOM 3823 C CA . GLY A 1 510 ? 5.167 4.867 8.807 1.00 92.62 510 GLY A CA 1
ATOM 3824 C C . GLY A 1 510 ? 5.384 3.458 8.261 1.00 92.62 510 GLY A C 1
ATOM 3825 O O . GLY A 1 510 ? 6.169 3.235 7.339 1.00 92.62 510 GLY A O 1
ATOM 3826 N N . ILE A 1 511 ? 4.658 2.509 8.832 1.00 96.69 511 ILE A N 1
ATOM 3827 C CA . ILE A 1 511 ? 4.540 1.146 8.323 1.00 96.69 511 ILE A CA 1
ATOM 3828 C C . ILE A 1 511 ? 3.065 0.878 8.141 1.00 96.69 511 ILE A C 1
ATOM 3830 O O . ILE A 1 511 ? 2.319 0.986 9.115 1.00 96.69 511 ILE A O 1
ATOM 3834 N N . GLY A 1 512 ? 2.667 0.552 6.920 1.00 98.19 512 GLY A N 1
ATOM 3835 C CA . GLY A 1 512 ? 1.340 0.034 6.655 1.00 98.19 512 GLY A CA 1
ATOM 3836 C C . GLY A 1 512 ? 1.395 -1.426 6.238 1.00 98.19 512 GLY A C 1
ATOM 3837 O O . GLY A 1 512 ? 2.272 -1.816 5.468 1.00 98.19 512 GLY A O 1
ATOM 3838 N N . VAL A 1 513 ? 0.482 -2.225 6.779 1.00 98.62 513 VAL A N 1
ATOM 3839 C CA . VAL A 1 513 ? 0.321 -3.642 6.441 1.00 98.62 513 VAL A CA 1
ATOM 3840 C C . VAL A 1 513 ? -1.161 -3.940 6.279 1.00 98.62 513 VAL A C 1
ATOM 3842 O O . VAL A 1 513 ? -1.951 -3.623 7.171 1.00 98.62 513 VAL A O 1
ATOM 3845 N N . LEU A 1 514 ? -1.510 -4.560 5.161 1.00 98.69 514 LEU A N 1
ATOM 3846 C CA . LEU A 1 514 ? -2.772 -5.247 4.938 1.00 98.69 514 LEU A CA 1
ATOM 3847 C C . LEU A 1 514 ? -2.439 -6.686 4.552 1.00 98.69 514 LEU A C 1
ATOM 3849 O O . LEU A 1 514 ? -1.688 -6.905 3.603 1.00 98.69 514 LEU A O 1
ATOM 3853 N N . GLU A 1 515 ? -2.961 -7.643 5.306 1.00 98.25 515 GLU A N 1
ATOM 3854 C CA . GLU A 1 515 ? -2.933 -9.054 4.927 1.00 98.25 515 GLU A CA 1
ATOM 3855 C C . GLU A 1 515 ? -4.351 -9.566 4.794 1.00 98.25 515 GLU A C 1
ATOM 3857 O O . GLU A 1 515 ? -5.148 -9.380 5.711 1.00 98.25 515 GLU A O 1
ATOM 3862 N N . ASP A 1 516 ? -4.622 -10.189 3.657 1.00 98.25 516 ASP A N 1
ATOM 3863 C CA . ASP A 1 516 ? -5.930 -10.717 3.302 1.00 98.25 516 ASP A CA 1
ATOM 3864 C C . ASP A 1 516 ? -5.818 -12.225 3.074 1.00 98.25 516 ASP A C 1
ATOM 3866 O O . ASP A 1 516 ? -4.945 -12.709 2.345 1.00 98.25 516 ASP A O 1
ATOM 3870 N N . GLY A 1 517 ? -6.648 -12.981 3.787 1.00 95.06 517 GLY A N 1
ATOM 3871 C CA . GLY A 1 517 ? -6.680 -14.435 3.741 1.00 95.06 517 GLY A CA 1
ATOM 3872 C C . GLY A 1 517 ? -7.333 -14.999 2.485 1.00 95.06 517 GLY A C 1
ATOM 3873 O O . GLY A 1 517 ? -7.119 -16.188 2.199 1.00 95.06 517 GLY A O 1
ATOM 3874 N N . GLY A 1 518 ? -8.045 -14.151 1.741 1.00 90.44 518 GLY A N 1
ATOM 3875 C CA . GLY A 1 518 ? -8.501 -14.384 0.382 1.00 90.44 518 GLY A CA 1
ATOM 3876 C C . GLY A 1 518 ? -10.013 -14.501 0.208 1.00 90.44 518 GLY A C 1
ATOM 3877 O O . GLY A 1 518 ? -10.763 -14.686 1.167 1.00 90.44 518 GLY A O 1
ATOM 38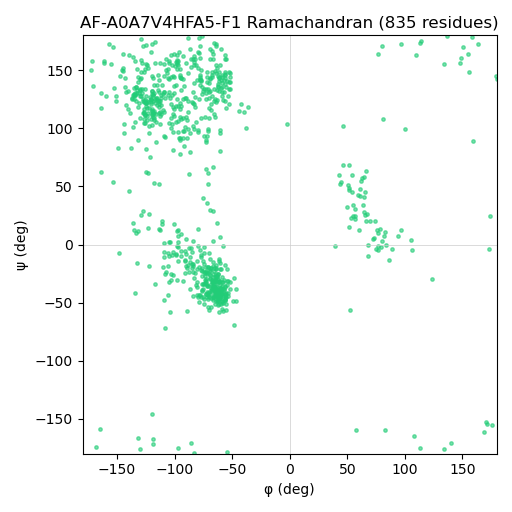78 N N . GLY A 1 519 ? -10.409 -14.567 -1.057 1.00 95.88 519 GLY A N 1
ATOM 3879 C CA . GLY A 1 519 ? -11.759 -14.586 -1.610 1.00 95.88 519 GLY A CA 1
ATOM 3880 C C . GLY A 1 519 ? -11.771 -13.722 -2.869 1.00 95.88 519 GLY A C 1
ATOM 3881 O O . GLY A 1 519 ? -10.722 -13.426 -3.394 1.00 95.88 519 GLY A O 1
ATOM 3882 N N . ASP A 1 520 ? -12.922 -13.416 -3.472 1.00 97.75 520 ASP A N 1
ATOM 3883 C CA . ASP A 1 520 ? -12.910 -12.590 -4.696 1.00 97.75 520 ASP A CA 1
ATOM 3884 C C . ASP A 1 520 ? -13.059 -11.095 -4.332 1.00 97.75 520 ASP A C 1
ATOM 3886 O O . ASP A 1 520 ? -14.156 -10.520 -4.426 1.00 97.75 520 ASP A O 1
ATOM 3890 N N . ASP A 1 521 ? -11.958 -10.431 -4.002 1.00 98.44 521 ASP A N 1
ATOM 3891 C CA . ASP A 1 521 ? -11.884 -9.120 -3.350 1.00 98.44 521 ASP A CA 1
ATOM 3892 C C . ASP A 1 521 ? -11.725 -7.946 -4.329 1.00 98.44 521 ASP A C 1
ATOM 3894 O O . ASP A 1 521 ? -11.218 -8.054 -5.457 1.00 98.44 521 ASP A O 1
ATOM 3898 N N . VAL A 1 522 ? -12.237 -6.777 -3.935 1.00 98.62 522 VAL A N 1
ATOM 3899 C CA . VAL A 1 522 ? -12.138 -5.535 -4.719 1.00 98.62 522 VAL A CA 1
ATOM 3900 C C . VAL A 1 522 ? -11.400 -4.470 -3.928 1.00 98.62 522 VAL A C 1
ATOM 3902 O O . VAL A 1 522 ? -11.949 -3.878 -3.004 1.00 98.62 522 VAL A O 1
ATOM 3905 N N . TYR A 1 523 ? -10.208 -4.126 -4.393 1.00 98.31 523 TYR A N 1
ATOM 3906 C CA . TYR A 1 523 ? -9.391 -3.024 -3.914 1.00 98.31 523 TYR A CA 1
ATOM 3907 C C . TYR A 1 523 ? -9.518 -1.834 -4.859 1.00 98.31 523 TYR A C 1
ATOM 3909 O O . TYR A 1 523 ? -8.820 -1.759 -5.862 1.00 98.31 523 TYR A O 1
ATOM 3917 N N . ALA A 1 524 ? -10.386 -0.870 -4.556 1.00 95.50 524 ALA A N 1
ATOM 3918 C CA . ALA A 1 524 ? -10.551 0.336 -5.362 1.00 95.50 524 ALA A CA 1
ATOM 3919 C C . ALA A 1 524 ? -10.195 1.594 -4.564 1.00 95.50 524 ALA A C 1
ATOM 3921 O O . ALA A 1 524 ? -10.879 1.975 -3.612 1.00 95.50 524 ALA A O 1
ATOM 3922 N N . ALA A 1 525 ? -9.132 2.270 -4.993 1.00 90.88 525 ALA A N 1
ATOM 3923 C CA . ALA A 1 525 ? -8.645 3.497 -4.387 1.00 90.88 525 ALA A CA 1
ATOM 3924 C C . ALA A 1 525 ? -8.525 4.654 -5.387 1.00 90.88 525 ALA A C 1
ATOM 3926 O O . ALA A 1 525 ? -8.309 4.445 -6.577 1.00 90.88 525 ALA A O 1
ATOM 3927 N N . GLY A 1 526 ? -8.592 5.892 -4.897 1.00 83.00 526 GLY A N 1
ATOM 3928 C CA . GLY A 1 526 ? -8.328 7.080 -5.711 1.00 83.00 526 GLY A CA 1
ATOM 3929 C C . GLY A 1 526 ? -6.838 7.279 -6.012 1.00 83.00 526 GLY A C 1
ATOM 3930 O O . GLY A 1 526 ? -6.459 7.458 -7.162 1.00 83.00 526 GLY A O 1
ATOM 3931 N N . CYS A 1 527 ? -5.980 7.250 -4.991 1.00 81.19 527 CYS A N 1
ATOM 3932 C CA . CYS A 1 527 ? -4.521 7.349 -5.135 1.00 81.19 527 CYS A CA 1
ATOM 3933 C C . CYS A 1 527 ? -3.796 6.836 -3.880 1.00 81.19 527 CYS A C 1
ATOM 3935 O O . CYS A 1 527 ? -4.361 6.849 -2.788 1.00 81.19 527 CYS A O 1
ATOM 3937 N N . ALA A 1 528 ? -2.529 6.452 -4.011 1.00 82.44 528 ALA A N 1
ATOM 3938 C CA . ALA A 1 528 ? -1.565 6.238 -2.930 1.00 82.44 528 ALA A CA 1
ATOM 3939 C C . ALA A 1 528 ? -2.135 5.452 -1.736 1.00 82.44 528 ALA A C 1
ATOM 3941 O O . ALA A 1 528 ? -2.150 5.952 -0.609 1.00 82.44 528 ALA A O 1
ATOM 3942 N N . SER A 1 529 ? -2.698 4.275 -2.021 1.00 90.06 529 SER A N 1
ATOM 3943 C CA . SER A 1 529 ? -3.422 3.478 -1.024 1.00 90.06 529 SER A CA 1
ATOM 3944 C C . SER A 1 529 ? -3.067 1.999 -1.036 1.00 90.06 529 SER A C 1
ATOM 3946 O O . SER A 1 529 ? -2.926 1.431 0.027 1.00 90.06 529 SER A O 1
ATOM 3948 N N . ILE A 1 530 ? -2.914 1.350 -2.187 1.00 96.94 530 ILE A N 1
ATOM 3949 C CA . ILE A 1 530 ? -2.831 -0.116 -2.235 1.00 96.94 530 ILE A CA 1
ATOM 3950 C C . ILE A 1 530 ? -1.363 -0.534 -2.074 1.00 96.94 530 ILE A C 1
ATOM 3952 O O . ILE A 1 530 ? -0.596 -0.567 -3.039 1.00 96.94 530 ILE A O 1
ATOM 3956 N N . GLY A 1 531 ? -0.949 -0.779 -0.827 1.00 96.88 531 GLY A N 1
ATOM 3957 C CA . GLY A 1 531 ? 0.428 -1.169 -0.505 1.00 96.88 531 GLY A CA 1
ATOM 3958 C C . GLY A 1 531 ? 1.453 -0.084 -0.849 1.00 96.88 531 GLY A C 1
ATOM 3959 O O . GLY A 1 531 ? 2.562 -0.387 -1.282 1.00 96.88 531 GLY A O 1
ATOM 3960 N N . ALA A 1 532 ? 1.093 1.197 -0.722 1.00 94.81 532 ALA A N 1
ATOM 3961 C CA . ALA A 1 532 ? 1.974 2.305 -1.090 1.00 94.81 532 ALA A CA 1
ATOM 3962 C C . ALA A 1 532 ? 2.973 2.661 0.030 1.00 94.81 532 ALA A C 1
ATOM 3964 O O . ALA A 1 532 ? 2.616 2.739 1.203 1.00 94.81 532 ALA A O 1
ATOM 3965 N N . GLY A 1 533 ? 4.227 2.940 -0.328 1.00 93.62 533 GLY A N 1
ATOM 3966 C CA . GLY A 1 533 ? 5.277 3.407 0.579 1.00 93.62 533 GLY A CA 1
ATOM 3967 C C . GLY A 1 533 ? 5.689 4.834 0.259 1.00 93.62 533 GLY A C 1
ATOM 3968 O O . GLY A 1 533 ? 6.427 5.091 -0.695 1.00 93.62 533 GLY A O 1
ATOM 3969 N N . LEU A 1 534 ? 5.230 5.777 1.074 1.00 86.81 534 LEU A N 1
ATOM 3970 C CA . LEU A 1 534 ? 5.423 7.204 0.865 1.00 86.81 534 LEU A CA 1
ATOM 3971 C C . LEU A 1 534 ? 6.415 7.795 1.865 1.00 86.81 534 LEU A C 1
ATOM 3973 O O . LEU A 1 534 ? 6.185 7.780 3.076 1.00 86.81 534 LEU A O 1
ATOM 3977 N N . THR A 1 535 ? 7.447 8.469 1.381 1.00 81.81 535 THR A N 1
ATOM 3978 C CA . THR A 1 535 ? 8.223 9.414 2.185 1.00 81.81 535 THR A CA 1
ATOM 3979 C C . THR A 1 535 ? 8.994 8.708 3.317 1.00 81.81 535 THR A C 1
ATOM 3981 O O . THR A 1 535 ? 8.728 8.898 4.504 1.00 81.81 535 THR A O 1
ATOM 3984 N N . GLY A 1 536 ? 9.928 7.829 2.947 1.00 83.81 536 GLY A N 1
ATOM 3985 C CA . GLY A 1 536 ? 10.773 7.061 3.868 1.00 83.81 536 GLY A CA 1
ATOM 3986 C C . GLY A 1 536 ? 10.001 6.038 4.699 1.00 83.81 536 GLY A C 1
ATOM 3987 O O . GLY A 1 536 ? 10.405 5.725 5.812 1.00 83.81 536 GLY A O 1
ATOM 3988 N N . SER A 1 537 ? 8.872 5.557 4.190 1.00 91.06 537 SER A N 1
ATOM 3989 C CA . SER A 1 537 ? 7.989 4.591 4.845 1.00 91.06 537 SER A CA 1
ATOM 3990 C C . SER A 1 537 ? 7.909 3.289 4.050 1.00 91.06 537 SER A C 1
ATOM 3992 O O . SER A 1 537 ? 8.461 3.191 2.949 1.00 91.06 537 SER A O 1
ATOM 3994 N N . ILE A 1 538 ? 7.222 2.298 4.611 1.00 95.44 538 ILE A N 1
ATOM 3995 C CA . ILE A 1 538 ? 7.023 1.001 3.966 1.00 95.44 538 ILE A CA 1
ATOM 3996 C C . ILE A 1 538 ? 5.529 0.663 3.991 1.00 95.44 538 ILE A C 1
ATOM 3998 O O . ILE A 1 538 ? 4.911 0.732 5.053 1.00 95.44 538 ILE A O 1
ATOM 4002 N N . GLY A 1 539 ? 4.962 0.323 2.836 1.00 97.56 539 GLY A N 1
ATOM 4003 C CA . GLY A 1 539 ? 3.600 -0.191 2.697 1.00 97.56 539 GLY A CA 1
ATOM 4004 C C . GLY A 1 539 ? 3.594 -1.595 2.101 1.00 97.56 539 GLY A C 1
ATOM 4005 O O . GLY A 1 539 ? 4.430 -1.905 1.248 1.00 97.56 539 GLY A O 1
ATOM 4006 N N . LEU A 1 540 ? 2.672 -2.432 2.571 1.00 98.44 540 LEU A N 1
ATOM 4007 C CA . LEU A 1 540 ? 2.502 -3.817 2.138 1.00 98.44 540 LEU A CA 1
ATOM 4008 C C . LEU A 1 540 ? 1.016 -4.174 2.042 1.00 98.44 540 LEU A C 1
ATOM 4010 O O . LEU A 1 540 ? 0.270 -3.953 2.995 1.00 98.44 540 LEU A O 1
ATOM 4014 N N . VAL A 1 541 ? 0.644 -4.783 0.920 1.00 98.69 541 VAL A N 1
ATOM 4015 C CA . VAL A 1 541 ? -0.546 -5.631 0.764 1.00 98.69 541 VAL A CA 1
ATOM 4016 C C . VAL A 1 541 ? -0.052 -7.035 0.408 1.00 98.69 541 VAL A C 1
ATOM 4018 O O . VAL A 1 541 ? 0.734 -7.165 -0.530 1.00 98.69 541 VAL A O 1
ATOM 4021 N N . ASP A 1 542 ? -0.453 -8.058 1.160 1.00 97.94 542 ASP A N 1
ATOM 4022 C CA . ASP A 1 542 ? -0.185 -9.477 0.859 1.00 97.94 542 ASP A CA 1
ATOM 4023 C C . ASP A 1 542 ? -1.524 -10.224 0.845 1.00 97.94 542 ASP A C 1
ATOM 4025 O O . ASP A 1 542 ? -2.119 -10.453 1.900 1.00 97.94 542 ASP A O 1
ATOM 4029 N N . ASN A 1 543 ? -2.002 -10.545 -0.357 1.00 97.38 543 ASN A N 1
ATOM 4030 C CA . ASN A 1 543 ? -3.244 -11.266 -0.603 1.00 97.38 543 ASN A CA 1
ATOM 4031 C C . ASN A 1 543 ? -2.959 -12.748 -0.863 1.00 97.38 543 ASN A C 1
ATOM 4033 O O . ASN A 1 543 ? -1.970 -13.104 -1.508 1.00 97.38 543 ASN A O 1
ATOM 4037 N N . TRP A 1 544 ? -3.769 -13.637 -0.290 1.00 95.62 544 TRP A N 1
ATOM 4038 C CA . TRP A 1 544 ? -3.430 -15.058 -0.232 1.00 95.62 544 TRP A CA 1
ATOM 4039 C C . TRP A 1 544 ? -4.072 -15.923 -1.316 1.00 95.62 544 TRP A C 1
ATOM 4041 O O . TRP A 1 544 ? -3.486 -16.964 -1.655 1.00 95.62 544 TRP A O 1
ATOM 4051 N N . ALA A 1 545 ? -5.264 -15.566 -1.787 1.00 94.81 545 ALA A N 1
ATOM 4052 C CA . ALA A 1 545 ? -5.981 -16.280 -2.837 1.00 94.81 545 ALA A CA 1
ATOM 4053 C C . ALA A 1 545 ? -7.233 -15.512 -3.269 1.00 94.81 545 ALA A C 1
ATOM 4055 O O . ALA A 1 545 ? -7.909 -14.978 -2.405 1.00 94.81 545 ALA A O 1
ATOM 4056 N N . GLY A 1 546 ? -7.645 -15.641 -4.525 1.00 96.56 546 GLY A N 1
ATOM 4057 C CA . GLY A 1 546 ? -8.845 -14.956 -4.991 1.00 96.56 546 GLY A CA 1
ATOM 4058 C C . GLY A 1 546 ? -8.769 -14.587 -6.454 1.00 96.56 546 GLY A C 1
ATOM 4059 O O . GLY A 1 546 ? -7.689 -14.591 -7.008 1.00 96.56 546 GLY A O 1
ATOM 4060 N N . ASN A 1 547 ? -9.894 -14.327 -7.124 1.00 97.62 547 ASN A N 1
ATOM 4061 C CA . ASN A 1 547 ? -9.834 -13.594 -8.394 1.00 97.62 547 ASN A CA 1
ATOM 4062 C C . ASN A 1 547 ? -10.100 -12.124 -8.093 1.00 97.62 547 ASN A C 1
ATOM 4064 O O . ASN A 1 547 ? -11.258 -11.671 -8.078 1.00 97.62 547 ASN A O 1
ATOM 4068 N N . ASP A 1 548 ? -9.035 -11.384 -7.862 1.00 98.31 548 ASP A N 1
ATOM 4069 C CA . ASP A 1 548 ? -9.025 -10.085 -7.230 1.00 98.31 548 ASP A CA 1
ATOM 4070 C C . ASP A 1 548 ? -8.989 -8.933 -8.229 1.00 98.31 548 ASP A C 1
ATOM 4072 O O . ASP A 1 548 ? -8.691 -9.040 -9.426 1.00 98.31 548 ASP A O 1
ATOM 4076 N N . HIS A 1 549 ? -9.444 -7.780 -7.750 1.00 98.31 549 HIS A N 1
ATOM 4077 C CA . HIS A 1 549 ? -9.483 -6.561 -8.541 1.00 98.31 549 HIS A CA 1
ATOM 4078 C C . HIS A 1 549 ? -8.786 -5.425 -7.813 1.00 98.31 549 HIS A C 1
ATOM 4080 O O . HIS A 1 549 ? -9.365 -4.804 -6.923 1.00 98.31 549 HIS A O 1
ATOM 4086 N N . TYR A 1 550 ? -7.578 -5.097 -8.251 1.00 98.19 550 TYR A N 1
ATOM 4087 C CA . TYR A 1 550 ? -6.803 -3.959 -7.787 1.00 98.19 550 TYR A CA 1
ATOM 4088 C C . TYR A 1 550 ? -6.980 -2.788 -8.736 1.00 98.19 550 TYR A C 1
ATOM 4090 O O . TYR A 1 550 ? -6.603 -2.842 -9.901 1.00 98.19 550 TYR A O 1
ATOM 4098 N N . GLN A 1 551 ? -7.506 -1.682 -8.233 1.00 95.19 551 GLN A N 1
ATOM 4099 C CA . GLN A 1 551 ? -7.708 -0.473 -9.000 1.00 95.19 551 GLN A CA 1
ATOM 4100 C C . GLN A 1 551 ? -7.259 0.754 -8.220 1.00 95.19 551 GLN A C 1
ATOM 4102 O O . GLN A 1 551 ? -7.769 1.052 -7.142 1.00 95.19 551 GLN A O 1
ATOM 4107 N N . CYS A 1 552 ? -6.368 1.540 -8.819 1.00 89.81 552 CYS A N 1
ATOM 4108 C CA . CYS A 1 552 ? -6.045 2.869 -8.327 1.00 89.81 552 CYS A CA 1
ATOM 4109 C C . CYS A 1 552 ? -6.308 3.900 -9.427 1.00 89.81 552 CYS A C 1
ATOM 4111 O O . CYS A 1 552 ? -5.499 4.097 -10.333 1.00 89.81 552 CYS A O 1
ATOM 4113 N N . LEU A 1 553 ? -7.498 4.501 -9.372 1.00 83.44 553 LEU A N 1
ATOM 4114 C CA . LEU A 1 553 ? -7.990 5.488 -10.328 1.00 83.44 553 LEU A CA 1
ATOM 4115 C C . LEU A 1 553 ? -8.741 6.589 -9.578 1.00 83.44 553 LEU A C 1
ATOM 4117 O O . LEU A 1 553 ? -9.785 6.373 -8.962 1.00 83.44 553 LEU A O 1
ATOM 4121 N N . GLY A 1 554 ? -8.204 7.791 -9.661 1.00 74.38 554 GLY A N 1
ATOM 4122 C CA . GLY A 1 554 ? -8.782 9.013 -9.147 1.00 74.38 554 GLY A CA 1
ATOM 4123 C C . GLY A 1 554 ? -9.880 9.553 -10.052 1.00 74.38 554 GLY A C 1
ATOM 4124 O O . GLY A 1 554 ? -10.113 9.099 -11.171 1.00 74.38 554 GLY A O 1
ATOM 4125 N N . LEU A 1 555 ? -10.578 10.560 -9.535 1.00 72.56 555 LEU A N 1
ATOM 4126 C CA . LEU A 1 555 ? -11.745 11.152 -10.184 1.00 72.56 555 LEU A CA 1
ATOM 4127 C C . LEU A 1 555 ? -11.398 12.008 -11.415 1.00 72.56 555 LEU A C 1
ATOM 4129 O O . LEU A 1 555 ? -12.249 12.220 -12.274 1.00 72.56 555 LEU A O 1
ATOM 4133 N N . PHE A 1 556 ? -10.169 12.523 -11.489 1.00 69.12 556 PHE A N 1
ATOM 4134 C CA . PHE A 1 556 ? -9.766 13.545 -12.455 1.00 69.12 556 PHE A CA 1
ATOM 4135 C C . PHE A 1 556 ? -8.680 13.053 -13.401 1.00 69.12 556 PHE A C 1
ATOM 4137 O O . PHE A 1 556 ? -7.907 12.156 -13.060 1.00 69.12 556 PHE A O 1
ATOM 4144 N N . GLU A 1 557 ? -8.606 13.698 -14.569 1.00 67.56 557 GLU A N 1
ATOM 4145 C CA . GLU A 1 557 ? -7.458 13.582 -15.466 1.00 67.56 557 GLU A CA 1
ATOM 4146 C C . GLU A 1 557 ? -6.163 13.886 -14.721 1.00 67.56 557 GLU A C 1
ATOM 4148 O O . GLU A 1 557 ? -6.104 14.727 -13.819 1.00 67.56 557 GLU A O 1
ATOM 4153 N N . SER A 1 558 ? -5.111 13.215 -15.160 1.00 69.62 558 SER A N 1
ATOM 4154 C CA . SER A 1 558 ? -3.796 13.358 -14.601 1.00 69.62 558 SER A CA 1
ATOM 4155 C C . SER A 1 558 ? -3.337 14.812 -14.664 1.00 69.62 558 SER A C 1
ATOM 4157 O O . SER A 1 558 ? -3.338 15.429 -15.732 1.00 69.62 558 SER A O 1
ATOM 4159 N N . GLY A 1 559 ? -2.838 15.346 -13.545 1.00 62.06 559 GLY A N 1
ATOM 4160 C CA . GLY A 1 559 ? -2.233 16.684 -13.516 1.00 62.06 559 GLY A CA 1
ATOM 4161 C C . GLY A 1 559 ? -1.066 16.868 -14.504 1.00 62.06 559 GLY A C 1
ATOM 4162 O O . GLY A 1 559 ? -0.717 18.000 -14.837 1.00 62.06 559 GLY A O 1
ATOM 4163 N N . TYR A 1 560 ? -0.483 15.771 -15.001 1.00 63.06 560 TYR A N 1
ATOM 4164 C CA . TYR A 1 560 ? 0.565 15.760 -16.024 1.00 63.06 560 TYR A CA 1
ATOM 4165 C C . TYR A 1 560 ? 0.043 16.114 -17.428 1.00 63.06 560 TYR A C 1
ATOM 4167 O O . TYR A 1 560 ? 0.753 16.742 -18.213 1.00 63.06 560 TYR A O 1
ATOM 4175 N N . SER A 1 561 ? -1.202 15.739 -17.734 1.00 61.53 561 SER A N 1
ATOM 4176 C CA . SER A 1 561 ? -1.874 15.985 -19.017 1.00 61.53 561 SER A CA 1
ATOM 4177 C C . SER A 1 561 ? -2.998 17.018 -18.938 1.00 61.53 561 SER A C 1
ATOM 4179 O O . SER A 1 561 ? -3.532 17.415 -19.972 1.00 61.53 561 SER A O 1
ATOM 4181 N N . ALA A 1 562 ? -3.360 17.490 -17.742 1.00 62.03 562 ALA A N 1
ATOM 4182 C CA . ALA A 1 562 ? -4.453 18.437 -17.558 1.00 62.03 562 ALA A CA 1
ATOM 4183 C C . ALA A 1 562 ? -4.259 19.705 -18.416 1.00 62.03 562 ALA A C 1
ATOM 4185 O O . ALA A 1 562 ? -3.298 20.466 -18.259 1.00 62.03 562 ALA A O 1
ATOM 4186 N N . GLY A 1 563 ? -5.198 19.936 -19.338 1.00 60.12 563 GLY A N 1
ATOM 4187 C CA . GLY A 1 563 ? -5.168 21.070 -20.268 1.00 60.12 563 GLY A CA 1
ATOM 4188 C C . GLY A 1 563 ? -4.169 20.942 -21.426 1.00 60.12 563 GLY A C 1
ATOM 4189 O O . GLY A 1 563 ? -3.912 21.940 -22.100 1.00 60.12 563 GLY A O 1
ATOM 4190 N N . GLN A 1 564 ? -3.610 19.753 -21.659 1.00 66.75 564 GLN A N 1
ATOM 4191 C CA . GLN A 1 564 ? -2.734 19.453 -22.791 1.00 66.75 564 GLN A CA 1
ATOM 4192 C C . GLN A 1 564 ? -3.498 18.801 -23.958 1.00 66.75 564 GLN A C 1
ATOM 4194 O O . GLN A 1 564 ? -4.628 18.337 -23.809 1.00 66.75 564 GLN A O 1
ATOM 4199 N N . GLU A 1 565 ? -2.868 18.761 -25.138 1.00 65.44 565 GLU A N 1
ATOM 4200 C CA . GLU A 1 565 ? -3.384 18.049 -26.326 1.00 65.44 565 GLU A CA 1
ATOM 4201 C C . GLU A 1 565 ? -3.233 16.517 -26.235 1.00 65.44 565 GLU A C 1
ATOM 4203 O O . GLU A 1 565 ? -3.710 15.799 -27.106 1.00 65.44 565 GLU A O 1
ATOM 4208 N N . TRP A 1 566 ? -2.549 16.013 -25.209 1.00 64.44 566 TRP A N 1
ATOM 4209 C CA . TRP A 1 566 ? -2.225 14.602 -24.984 1.00 64.44 566 TRP A CA 1
ATOM 4210 C C . TRP A 1 566 ? -2.764 14.156 -23.623 1.00 64.44 566 TRP A C 1
ATOM 4212 O O . TRP A 1 566 ? -2.890 14.982 -22.723 1.00 64.44 566 TRP A O 1
ATOM 4222 N N . ASP A 1 567 ? -3.088 12.868 -23.492 1.00 65.62 567 ASP A N 1
ATOM 4223 C CA . ASP A 1 567 ? -3.830 12.299 -22.362 1.00 65.62 567 ASP A CA 1
ATOM 4224 C C . ASP A 1 567 ? -3.009 11.225 -21.626 1.00 65.62 567 ASP A C 1
ATOM 4226 O O . ASP A 1 567 ? -2.689 10.174 -22.190 1.00 65.62 567 ASP A O 1
ATOM 4230 N N . ASN A 1 568 ? -2.696 11.497 -20.354 1.00 66.88 568 ASN A N 1
ATOM 4231 C CA . ASN A 1 568 ? -1.943 10.610 -19.466 1.00 66.88 568 ASN A CA 1
ATOM 4232 C C . ASN A 1 568 ? -2.824 9.814 -18.490 1.00 66.88 568 ASN A C 1
ATOM 4234 O O . ASN A 1 568 ? -2.340 9.277 -17.485 1.00 66.88 568 ASN A O 1
ATOM 4238 N N . GLY A 1 569 ? -4.120 9.721 -18.773 1.00 73.56 569 GLY A N 1
ATOM 4239 C CA . GLY A 1 569 ? -5.053 8.998 -17.932 1.00 73.56 569 GLY A CA 1
ATOM 4240 C C . GLY A 1 569 ? -5.565 9.790 -16.749 1.00 73.56 569 GLY A C 1
ATOM 4241 O O . GLY A 1 569 ? -5.528 11.015 -16.726 1.00 73.56 569 GLY A O 1
ATOM 4242 N N . TYR A 1 570 ? -6.062 9.060 -15.761 1.00 74.00 570 TYR A N 1
ATOM 4243 C CA . TYR A 1 570 ? -6.511 9.598 -14.483 1.00 74.00 570 TYR A CA 1
ATOM 4244 C C . TYR A 1 570 ? -5.326 9.780 -13.526 1.00 74.00 570 TYR A C 1
ATOM 4246 O O . TYR A 1 570 ? -4.319 9.075 -13.639 1.00 74.00 570 TYR A O 1
ATOM 4254 N N . ASP A 1 571 ? -5.426 10.696 -12.566 1.00 71.75 571 ASP A N 1
ATOM 4255 C CA . ASP A 1 571 ? -4.556 10.634 -11.385 1.00 71.75 571 ASP A CA 1
ATOM 4256 C C . ASP A 1 571 ? -4.842 9.325 -10.642 1.00 71.75 571 ASP A C 1
ATOM 4258 O O . ASP A 1 571 ? -6.000 8.970 -10.511 1.00 71.75 571 ASP A O 1
ATOM 4262 N N . GLY A 1 572 ? -3.836 8.571 -10.195 1.00 71.81 572 GLY A N 1
ATOM 4263 C CA . GLY A 1 572 ? -4.105 7.245 -9.616 1.00 71.81 572 GLY A CA 1
ATOM 4264 C C . GLY A 1 572 ? -2.882 6.405 -9.273 1.00 71.81 572 GLY A C 1
ATOM 4265 O O . GLY A 1 572 ? -2.951 5.183 -9.263 1.00 71.81 572 GLY A O 1
ATOM 4266 N N . SER A 1 573 ? -1.730 7.025 -9.024 1.00 79.62 573 SER A N 1
ATOM 4267 C CA . SER A 1 573 ? -0.542 6.277 -8.612 1.00 79.62 573 SER A CA 1
ATOM 4268 C C . SER A 1 573 ? -0.763 5.648 -7.245 1.00 79.62 573 SER A C 1
ATOM 4270 O O . SER A 1 573 ? -1.080 6.370 -6.298 1.00 79.62 573 SER A O 1
ATOM 4272 N N . GLY A 1 574 ? -0.622 4.327 -7.099 1.00 86.06 574 GLY A N 1
ATOM 4273 C CA . GLY A 1 574 ? -0.894 3.738 -5.789 1.00 86.06 574 GLY A CA 1
ATOM 4274 C C . GLY A 1 574 ? -0.890 2.229 -5.620 1.00 86.06 574 GLY A C 1
ATOM 4275 O O . GLY A 1 574 ? -1.054 1.843 -4.470 1.00 86.06 574 GLY A O 1
ATOM 4276 N N . ILE A 1 575 ? -0.711 1.407 -6.661 1.00 95.25 575 ILE A N 1
ATOM 4277 C CA . ILE A 1 575 ? -0.624 -0.060 -6.530 1.00 95.25 575 ILE A CA 1
ATOM 4278 C C . ILE A 1 575 ? 0.850 -0.449 -6.438 1.00 95.25 575 ILE A C 1
ATOM 4280 O O . ILE A 1 575 ? 1.589 -0.332 -7.420 1.00 95.25 575 ILE A O 1
ATOM 4284 N N . GLY A 1 576 ? 1.297 -0.852 -5.247 1.00 96.25 576 GLY A N 1
ATOM 4285 C CA . GLY A 1 576 ? 2.702 -1.199 -5.013 1.00 96.25 576 GLY A CA 1
ATOM 4286 C C . GLY A 1 576 ? 3.627 -0.021 -5.322 1.00 96.25 576 GLY A C 1
ATOM 4287 O O . GLY A 1 576 ? 4.632 -0.170 -6.009 1.00 96.25 576 GLY A O 1
ATOM 4288 N N . TYR A 1 577 ? 3.230 1.186 -4.907 1.00 92.94 577 TYR A N 1
ATOM 4289 C CA . TYR A 1 577 ? 3.866 2.443 -5.306 1.00 92.94 577 TYR A CA 1
ATOM 4290 C C . TYR A 1 577 ? 4.855 2.947 -4.251 1.00 92.94 577 TYR A C 1
ATOM 4292 O O . TYR A 1 577 ? 4.470 3.162 -3.102 1.00 92.94 577 TYR A O 1
ATOM 4300 N N . GLY A 1 578 ? 6.111 3.195 -4.630 1.00 92.00 578 GLY A N 1
ATOM 4301 C CA . GLY A 1 578 ? 7.128 3.766 -3.739 1.00 92.00 578 GLY A CA 1
ATOM 4302 C C . GLY A 1 578 ? 7.540 5.173 -4.153 1.00 92.00 578 GLY A C 1
ATOM 4303 O O . GLY A 1 578 ? 8.027 5.365 -5.268 1.00 92.00 578 GLY A O 1
ATOM 4304 N N . THR A 1 579 ? 7.419 6.168 -3.267 1.00 85.62 579 THR A N 1
ATOM 4305 C CA . THR A 1 579 ? 7.751 7.561 -3.626 1.00 85.62 579 THR A CA 1
ATOM 4306 C C . THR A 1 579 ? 8.139 8.473 -2.469 1.00 85.62 579 THR A C 1
ATOM 4308 O O . THR A 1 579 ? 7.688 8.284 -1.350 1.00 85.62 579 THR A O 1
ATOM 4311 N N . ALA A 1 580 ? 8.900 9.530 -2.764 1.00 77.25 580 ALA A N 1
ATOM 4312 C CA . ALA A 1 580 ? 9.198 10.644 -1.860 1.00 77.25 580 ALA A CA 1
ATOM 4313 C C . ALA A 1 580 ? 8.150 11.772 -1.890 1.00 77.25 580 ALA A C 1
ATOM 4315 O O . ALA A 1 580 ? 7.368 11.886 -2.838 1.00 77.25 580 ALA A O 1
ATOM 4316 N N . TRP A 1 581 ? 8.246 12.679 -0.910 1.00 69.75 581 TRP A N 1
ATOM 4317 C CA . TRP A 1 581 ? 7.651 14.018 -0.982 1.00 69.75 581 TRP A CA 1
ATOM 4318 C C . TRP A 1 581 ? 8.593 14.991 -1.716 1.00 69.75 581 TRP A C 1
ATOM 4320 O O . TRP A 1 581 ? 9.740 15.207 -1.306 1.00 69.75 581 TRP A O 1
ATOM 4330 N N . ARG A 1 582 ? 8.100 15.606 -2.801 1.00 60.72 582 ARG A N 1
ATOM 4331 C CA . ARG A 1 582 ? 8.815 16.594 -3.623 1.00 60.72 582 ARG A CA 1
ATOM 4332 C C . ARG A 1 582 ? 8.222 18.004 -3.458 1.00 60.72 582 ARG A C 1
ATOM 4334 O O . ARG A 1 582 ? 7.099 18.259 -3.861 1.00 60.72 582 ARG A O 1
ATOM 4341 N N . SER A 1 583 ? 8.985 18.954 -2.911 1.00 50.03 583 SER A N 1
ATOM 4342 C CA . SER A 1 583 ? 8.598 20.377 -2.892 1.00 50.03 583 SER A CA 1
ATOM 4343 C C . SER A 1 583 ? 9.232 21.111 -4.078 1.00 50.03 583 SER A C 1
ATOM 4345 O O . SER A 1 583 ? 10.459 21.189 -4.182 1.00 50.03 583 SER A O 1
ATOM 4347 N N . GLU A 1 584 ? 8.416 21.647 -4.992 1.00 44.91 584 GLU A N 1
ATOM 4348 C CA . GLU A 1 584 ? 8.891 22.535 -6.057 1.00 44.91 584 GLU A CA 1
ATOM 4349 C C . GLU A 1 584 ? 8.626 24.004 -5.706 1.00 44.91 584 GLU A C 1
ATOM 4351 O O . GLU A 1 584 ? 7.484 24.459 -5.670 1.00 44.91 584 GLU A O 1
ATOM 4356 N N . LYS A 1 585 ? 9.689 24.801 -5.562 1.00 38.59 585 LYS A N 1
ATOM 4357 C CA . LYS A 1 585 ? 9.637 26.196 -6.012 1.00 38.59 585 LYS A CA 1
ATOM 4358 C C . LYS A 1 585 ? 10.226 26.235 -7.419 1.00 38.59 585 LYS A C 1
ATOM 4360 O O . LYS A 1 585 ? 11.380 25.864 -7.610 1.00 38.59 585 LYS A O 1
ATOM 4365 N N . ARG A 1 586 ? 9.454 26.710 -8.406 1.00 33.66 586 ARG A N 1
ATOM 4366 C CA . ARG A 1 586 ? 9.979 27.066 -9.737 1.00 33.66 586 ARG A CA 1
ATOM 4367 C C . ARG A 1 586 ? 11.027 28.174 -9.568 1.00 33.66 586 ARG A C 1
ATOM 4369 O O . ARG A 1 586 ? 10.682 29.339 -9.395 1.00 33.66 586 ARG A O 1
ATOM 4376 N N . GLY A 1 587 ? 12.296 27.776 -9.566 1.00 34.69 587 GLY A N 1
ATOM 4377 C CA . GLY A 1 587 ? 13.463 28.628 -9.343 1.00 34.69 587 GLY A CA 1
ATOM 4378 C C . GLY A 1 587 ? 14.663 27.789 -8.900 1.00 34.69 587 GLY A C 1
ATOM 4379 O O . GLY A 1 587 ? 14.839 27.568 -7.713 1.00 34.69 587 GLY A O 1
ATOM 4380 N N . ASN A 1 588 ? 15.432 27.301 -9.878 1.00 34.94 588 ASN A N 1
ATOM 4381 C CA . ASN A 1 588 ? 16.746 26.629 -9.851 1.00 34.94 588 ASN A CA 1
ATOM 4382 C C . ASN A 1 588 ? 17.154 25.602 -8.769 1.00 34.94 588 ASN A C 1
ATOM 4384 O O . ASN A 1 588 ? 18.225 25.030 -8.936 1.00 34.94 588 ASN A O 1
ATOM 4388 N N . GLU A 1 589 ? 16.358 25.257 -7.757 1.00 37.16 589 GLU A N 1
ATOM 4389 C CA . GLU A 1 589 ? 16.683 24.138 -6.853 1.00 37.16 589 GLU A CA 1
ATOM 4390 C C . GLU A 1 589 ? 15.418 23.376 -6.414 1.00 37.16 589 GLU A C 1
ATOM 4392 O O . GLU A 1 589 ? 14.692 23.856 -5.539 1.00 37.16 589 GLU A O 1
ATOM 4397 N N . PRO A 1 590 ? 15.127 22.181 -6.965 1.00 40.94 590 PRO A N 1
ATOM 4398 C CA . PRO A 1 590 ? 14.199 21.262 -6.315 1.00 40.94 590 PRO A CA 1
ATOM 4399 C C . PRO A 1 590 ? 14.808 20.813 -4.981 1.00 40.94 590 PRO A C 1
ATOM 4401 O O . PRO A 1 590 ? 15.923 20.298 -4.952 1.00 40.94 590 PRO A O 1
ATOM 4404 N N . ARG A 1 591 ? 14.078 20.993 -3.877 1.00 51.44 591 ARG A N 1
ATOM 4405 C CA . ARG A 1 591 ? 14.444 20.452 -2.559 1.00 51.44 591 ARG A CA 1
ATOM 4406 C C . ARG A 1 591 ? 13.371 19.451 -2.148 1.00 51.44 591 ARG A C 1
ATOM 4408 O O . ARG A 1 591 ? 12.383 19.851 -1.532 1.00 51.44 591 ARG A O 1
ATOM 4415 N N . PRO A 1 592 ? 13.482 18.171 -2.522 1.00 52.59 592 PRO A N 1
ATOM 4416 C CA . PRO A 1 592 ? 12.671 17.148 -1.915 1.00 52.59 592 PRO A CA 1
ATOM 4417 C C . PRO A 1 592 ? 13.106 17.018 -0.465 1.00 52.59 592 PRO A C 1
ATOM 4419 O O . PRO A 1 592 ? 14.238 17.296 -0.065 1.00 52.59 592 PRO A O 1
ATOM 4422 N N . THR A 1 593 ? 12.098 16.752 0.331 1.00 54.69 593 THR A N 1
ATOM 4423 C CA . THR A 1 593 ? 12.094 17.071 1.743 1.00 54.69 593 THR A CA 1
ATOM 4424 C C . THR A 1 593 ? 12.278 15.785 2.534 1.00 54.69 593 THR A C 1
ATOM 4426 O O . THR A 1 593 ? 13.115 15.705 3.425 1.00 54.69 593 THR A O 1
ATOM 4429 N N . LEU A 1 594 ? 11.587 14.716 2.148 1.00 64.69 594 LEU A N 1
ATOM 4430 C CA . LEU A 1 594 ? 11.687 13.412 2.792 1.00 64.69 594 LEU A CA 1
ATOM 4431 C C . LEU A 1 594 ? 11.707 12.317 1.719 1.00 64.69 594 LEU A C 1
ATOM 4433 O O . LEU A 1 594 ? 10.750 12.143 0.966 1.00 64.69 594 LEU A O 1
ATOM 4437 N N . GLY A 1 595 ? 12.849 11.637 1.605 1.00 68.44 595 GLY A N 1
ATOM 4438 C CA . GLY A 1 595 ? 13.168 10.784 0.457 1.00 68.44 595 GLY A CA 1
ATOM 4439 C C . GLY A 1 595 ? 12.528 9.393 0.464 1.00 68.44 595 GLY A C 1
ATOM 4440 O O . GLY A 1 595 ? 12.337 8.795 1.515 1.00 68.44 595 GLY A O 1
ATOM 4441 N N . GLY A 1 596 ? 12.307 8.851 -0.733 1.00 79.56 596 GLY A N 1
ATOM 4442 C CA . GLY A 1 596 ? 12.004 7.444 -0.998 1.00 79.56 596 GLY A CA 1
ATOM 4443 C C . GLY A 1 596 ? 10.779 6.868 -0.291 1.00 79.56 596 GLY A C 1
ATOM 4444 O O . GLY A 1 596 ? 9.901 7.592 0.157 1.00 79.56 596 GLY A O 1
ATOM 4445 N N . GLY A 1 597 ? 10.750 5.544 -0.195 1.00 89.38 597 GLY A N 1
ATOM 4446 C CA . GLY A 1 597 ? 9.682 4.718 0.368 1.00 89.38 597 GLY A CA 1
ATOM 4447 C C . GLY A 1 597 ? 9.632 3.378 -0.369 1.00 89.38 597 GLY A C 1
ATOM 4448 O O . GLY A 1 597 ? 10.129 3.300 -1.493 1.00 89.38 597 GLY A O 1
ATOM 4449 N N . ILE A 1 598 ? 9.101 2.332 0.259 1.00 94.25 598 ILE A N 1
ATOM 4450 C CA . ILE A 1 598 ? 8.942 1.002 -0.350 1.00 94.25 598 ILE A CA 1
ATOM 4451 C C . ILE A 1 598 ? 7.456 0.648 -0.359 1.00 94.25 598 ILE A C 1
ATOM 4453 O O . ILE A 1 598 ? 6.870 0.508 0.712 1.00 94.25 598 ILE A O 1
ATOM 4457 N N . GLY A 1 599 ? 6.855 0.523 -1.539 1.00 96.75 599 GLY A N 1
ATOM 4458 C CA . GLY A 1 599 ? 5.487 0.028 -1.693 1.00 96.75 599 GLY A CA 1
ATOM 4459 C C . GLY A 1 599 ? 5.482 -1.347 -2.345 1.00 96.75 599 GLY A C 1
ATOM 4460 O O . GLY A 1 599 ? 6.131 -1.521 -3.376 1.00 96.75 599 GLY A O 1
ATOM 4461 N N . ILE A 1 600 ? 4.785 -2.312 -1.749 1.00 97.81 600 ILE A N 1
ATOM 4462 C CA . ILE A 1 600 ? 4.677 -3.680 -2.262 1.00 97.81 600 ILE A CA 1
ATOM 4463 C C . ILE A 1 600 ? 3.218 -4.130 -2.237 1.00 97.81 600 ILE A C 1
ATOM 4465 O O . ILE A 1 600 ? 2.543 -4.008 -1.216 1.00 97.81 600 ILE A O 1
ATOM 4469 N N . VAL A 1 601 ? 2.774 -4.702 -3.351 1.00 98.56 601 VAL A N 1
ATOM 4470 C CA . VAL A 1 601 ? 1.608 -5.588 -3.409 1.00 98.56 601 VAL A CA 1
ATOM 4471 C C . VAL A 1 601 ? 2.115 -6.971 -3.785 1.00 98.56 601 VAL A C 1
ATOM 4473 O O . VAL A 1 601 ? 2.950 -7.099 -4.683 1.00 98.56 601 VAL A O 1
ATOM 4476 N N . ARG A 1 602 ? 1.662 -7.988 -3.067 1.00 97.25 602 ARG A N 1
ATOM 4477 C CA . ARG A 1 602 ? 1.921 -9.381 -3.384 1.00 97.25 602 ARG A CA 1
ATOM 4478 C C . ARG A 1 602 ? 0.592 -10.106 -3.456 1.00 97.25 602 ARG A C 1
ATOM 4480 O O . ARG A 1 602 ? -0.083 -10.192 -2.435 1.00 97.25 602 ARG A O 1
ATOM 4487 N N . ASP A 1 603 ? 0.267 -10.606 -4.633 1.00 97.06 603 ASP A N 1
ATOM 4488 C CA . ASP A 1 603 ? -0.753 -11.623 -4.800 1.00 97.06 603 ASP A CA 1
ATOM 4489 C C . ASP A 1 603 ? -0.084 -12.994 -4.840 1.00 97.06 603 ASP A C 1
ATOM 4491 O O . ASP A 1 603 ? 1.057 -13.153 -5.293 1.00 97.06 603 ASP A O 1
ATOM 4495 N N . ARG A 1 604 ? -0.755 -13.984 -4.266 1.00 94.69 604 ARG A N 1
ATOM 4496 C CA . ARG A 1 604 ? -0.258 -15.350 -4.221 1.00 94.69 604 ARG A CA 1
ATOM 4497 C C . ARG A 1 604 ? -0.967 -16.269 -5.205 1.00 94.69 604 ARG A C 1
ATOM 4499 O O . ARG A 1 604 ? -0.336 -17.264 -5.579 1.00 94.69 604 ARG A O 1
ATOM 4506 N N . ARG A 1 605 ? -2.257 -16.055 -5.498 1.00 94.94 605 ARG A N 1
ATOM 4507 C CA . ARG A 1 605 ? -3.084 -16.961 -6.308 1.00 94.94 605 ARG A CA 1
ATOM 4508 C C . ARG A 1 605 ? -4.380 -16.329 -6.826 1.00 94.94 605 ARG A C 1
ATOM 4510 O O . ARG A 1 605 ? -5.292 -16.142 -6.030 1.00 94.94 605 ARG A O 1
ATOM 4517 N N . GLY A 1 606 ? -4.592 -16.502 -8.124 1.00 96.12 606 GLY A N 1
ATOM 4518 C CA . GLY A 1 606 ? -5.892 -16.524 -8.792 1.00 96.12 606 GLY A CA 1
ATOM 4519 C C . GLY A 1 606 ? -5.866 -15.674 -10.052 1.00 96.12 606 GLY A C 1
ATOM 4520 O O . GLY A 1 606 ? -4.796 -15.283 -10.470 1.00 96.12 606 GLY A O 1
ATOM 4521 N N . ASP A 1 607 ? -6.996 -15.507 -10.741 1.00 97.56 607 ASP A N 1
ATOM 4522 C CA . ASP A 1 607 ? -7.020 -14.742 -11.994 1.00 97.56 607 ASP A CA 1
ATOM 4523 C C . ASP A 1 607 ? -7.359 -13.269 -11.694 1.00 97.56 607 ASP A C 1
ATOM 4525 O O . ASP A 1 607 ? -8.535 -12.885 -11.590 1.00 97.56 607 ASP A O 1
ATOM 4529 N N . ASP A 1 608 ? -6.330 -12.435 -11.602 1.00 97.88 608 ASP A N 1
ATOM 4530 C CA . ASP A 1 608 ? -6.393 -11.094 -11.042 1.00 97.88 608 ASP A CA 1
ATOM 4531 C C . ASP A 1 608 ? -6.411 -9.986 -12.094 1.00 97.88 608 ASP A C 1
ATOM 4533 O O . ASP A 1 608 ? -6.101 -10.132 -13.285 1.00 97.88 608 ASP A O 1
ATOM 4537 N N . SER A 1 609 ? -6.819 -8.799 -11.651 1.00 97.12 609 SER A N 1
ATOM 4538 C CA . SER A 1 609 ? -6.813 -7.603 -12.486 1.00 97.12 609 SER A CA 1
ATOM 4539 C C . SER A 1 609 ? -6.222 -6.403 -11.762 1.00 97.12 609 SER A C 1
ATOM 4541 O O . SER A 1 609 ? -6.730 -5.960 -10.738 1.00 97.12 609 SER A O 1
ATOM 4543 N N . TYR A 1 610 ? -5.188 -5.822 -12.363 1.00 96.25 610 TYR A N 1
ATOM 4544 C CA . TYR A 1 610 ? -4.468 -4.652 -11.882 1.00 96.25 610 TYR A CA 1
ATOM 4545 C C . TYR A 1 610 ? -4.713 -3.484 -12.826 1.00 96.25 610 TYR A C 1
ATOM 4547 O O . TYR A 1 610 ? -4.242 -3.461 -13.965 1.00 96.25 610 TYR A O 1
ATOM 4555 N N . ILE A 1 611 ? -5.453 -2.488 -12.355 1.00 92.38 611 ILE A N 1
ATOM 4556 C CA . ILE A 1 611 ? -5.867 -1.331 -13.136 1.00 92.38 611 ILE A CA 1
ATOM 4557 C C . ILE A 1 611 ? -5.312 -0.058 -12.510 1.00 92.38 611 ILE A C 1
ATOM 4559 O O . ILE A 1 611 ? -5.748 0.414 -11.461 1.00 92.38 611 ILE A O 1
ATOM 4563 N N . GLY A 1 612 ? -4.353 0.539 -13.203 1.00 86.88 612 GLY A N 1
ATOM 4564 C CA . GLY A 1 612 ? -3.744 1.805 -12.821 1.00 86.88 612 GLY A CA 1
ATOM 4565 C C . GLY A 1 612 ? -3.750 2.785 -13.979 1.00 86.88 612 GLY A C 1
ATOM 4566 O O . GLY A 1 612 ? -4.154 2.465 -15.090 1.00 86.88 612 GLY A O 1
ATOM 4567 N N . SER A 1 613 ? -3.279 3.994 -13.728 1.00 81.19 613 SER A N 1
ATOM 4568 C CA . SER A 1 613 ? -3.029 5.002 -14.759 1.00 81.19 613 SER A CA 1
ATOM 4569 C C . SER A 1 613 ? -1.540 5.373 -14.726 1.00 81.19 613 SER A C 1
ATOM 4571 O O . SER A 1 613 ? -0.700 4.521 -14.441 1.00 81.19 613 SER A O 1
ATOM 4573 N N . SER A 1 614 ? -1.170 6.622 -14.996 1.00 77.38 614 SER A N 1
ATOM 4574 C CA . SER A 1 614 ? 0.197 7.119 -14.833 1.00 77.38 614 SER A CA 1
ATOM 4575 C C . SER A 1 614 ? 0.754 6.868 -13.425 1.00 77.38 614 SER A C 1
ATOM 4577 O O . SER A 1 614 ? 0.154 7.252 -12.422 1.00 77.38 614 SER A O 1
ATOM 4579 N N . PHE A 1 615 ? 1.937 6.261 -13.367 1.00 79.81 615 PHE A N 1
ATOM 4580 C CA . PHE A 1 615 ? 2.641 5.816 -12.157 1.00 79.81 615 PHE A CA 1
ATOM 4581 C C . PHE A 1 615 ? 1.810 4.846 -11.296 1.00 79.81 615 PHE A C 1
ATOM 4583 O O . PHE A 1 615 ? 1.910 4.852 -10.071 1.00 79.81 615 PHE A O 1
ATOM 4590 N N . GLY A 1 616 ? 0.944 4.065 -11.954 1.00 81.12 616 GLY A N 1
ATOM 4591 C CA . GLY A 1 616 ? -0.128 3.283 -11.342 1.00 81.12 616 GLY A CA 1
ATOM 4592 C C . GLY A 1 616 ? 0.298 1.976 -10.680 1.00 81.12 616 GLY A C 1
ATOM 4593 O O . GLY A 1 616 ? -0.115 1.748 -9.543 1.00 81.12 616 GLY A O 1
ATOM 4594 N N . ILE A 1 617 ? 1.076 1.135 -11.377 1.00 92.50 617 ILE A N 1
ATOM 4595 C CA . ILE A 1 617 ? 1.337 -0.265 -10.997 1.00 92.50 617 ILE A CA 1
ATOM 4596 C C . ILE A 1 617 ? 2.847 -0.515 -10.886 1.00 92.50 617 ILE A C 1
ATOM 4598 O O . ILE A 1 617 ? 3.614 -0.338 -11.839 1.00 92.50 617 ILE A O 1
ATOM 4602 N N . ALA A 1 618 ? 3.279 -0.957 -9.702 1.00 95.00 618 ALA A N 1
ATOM 4603 C CA . ALA A 1 618 ? 4.670 -1.297 -9.400 1.00 95.00 618 ALA A CA 1
ATOM 4604 C C . ALA A 1 618 ? 5.667 -0.160 -9.696 1.00 95.00 618 ALA A C 1
ATOM 4606 O O . ALA A 1 618 ? 6.789 -0.391 -10.153 1.00 95.00 618 ALA A O 1
ATOM 4607 N N . SER A 1 619 ? 5.254 1.091 -9.496 1.00 91.19 619 SER A N 1
ATOM 4608 C CA . SER A 1 619 ? 6.055 2.254 -9.875 1.00 91.19 619 SER A CA 1
ATOM 4609 C C . SER A 1 619 ? 6.953 2.730 -8.729 1.00 91.19 619 SER A C 1
ATOM 4611 O O . SER A 1 619 ? 6.519 2.895 -7.590 1.00 91.19 619 SER A O 1
ATOM 4613 N N . GLY A 1 620 ? 8.207 3.042 -9.045 1.00 90.12 620 GLY A N 1
ATOM 4614 C CA . GLY A 1 620 ? 9.100 3.801 -8.177 1.00 90.12 620 GLY A CA 1
ATOM 4615 C C . GLY A 1 620 ? 9.262 5.230 -8.675 1.00 90.12 620 GLY A C 1
ATOM 4616 O O . GLY A 1 620 ? 9.589 5.463 -9.843 1.00 90.12 620 GLY A O 1
ATOM 4617 N N . TYR A 1 621 ? 9.106 6.203 -7.785 1.00 83.62 621 TYR A N 1
ATOM 4618 C CA . TYR A 1 621 ? 9.251 7.623 -8.097 1.00 83.62 621 TYR A CA 1
ATOM 4619 C C . TYR A 1 621 ? 10.146 8.320 -7.067 1.00 83.62 621 TYR A C 1
ATOM 4621 O O . TYR A 1 621 ? 10.131 7.990 -5.884 1.00 83.62 621 TYR A O 1
ATOM 4629 N N . ALA A 1 622 ? 10.957 9.290 -7.497 1.00 80.00 622 ALA A N 1
ATOM 4630 C CA . ALA A 1 622 ? 11.730 10.158 -6.599 1.00 80.00 622 ALA A CA 1
ATOM 4631 C C . ALA A 1 622 ? 12.568 9.394 -5.542 1.00 80.00 622 ALA A C 1
ATOM 4633 O O . ALA A 1 622 ? 12.551 9.708 -4.352 1.00 80.00 622 ALA A O 1
ATOM 4634 N N . GLY A 1 623 ? 13.291 8.355 -5.973 1.00 81.56 623 GLY A N 1
ATOM 4635 C CA . GLY A 1 623 ? 14.127 7.523 -5.097 1.00 81.56 623 GLY A CA 1
ATOM 4636 C C . GLY A 1 623 ? 13.384 6.452 -4.286 1.00 81.56 623 GLY A C 1
ATOM 4637 O O . GLY A 1 623 ? 14.017 5.784 -3.472 1.00 81.56 623 GLY A O 1
ATOM 4638 N N . GLY A 1 624 ? 12.069 6.292 -4.469 1.00 88.44 624 GLY A N 1
ATOM 4639 C CA . GLY A 1 624 ? 11.293 5.190 -3.894 1.00 88.44 624 GLY A CA 1
ATOM 4640 C C . GLY A 1 624 ? 11.360 3.906 -4.727 1.00 88.44 624 GLY A C 1
ATOM 4641 O O . GLY A 1 624 ? 11.727 3.944 -5.903 1.00 88.44 624 GLY A O 1
ATOM 4642 N N . ALA A 1 625 ? 11.003 2.781 -4.109 1.00 93.50 625 ALA A N 1
ATOM 4643 C CA . ALA A 1 625 ? 10.883 1.473 -4.744 1.00 93.50 625 ALA A CA 1
ATOM 4644 C C . ALA A 1 625 ? 9.425 0.996 -4.722 1.00 93.50 625 ALA A C 1
ATOM 4646 O O . ALA A 1 625 ? 8.832 0.909 -3.648 1.00 93.50 625 ALA A O 1
ATOM 4647 N N . GLY A 1 626 ? 8.863 0.694 -5.887 1.00 95.69 626 GLY A N 1
ATOM 4648 C CA . GLY A 1 626 ? 7.543 0.087 -6.021 1.00 95.69 626 GLY A CA 1
ATOM 4649 C C . GLY A 1 626 ? 7.635 -1.325 -6.581 1.00 95.69 626 GLY A C 1
ATOM 4650 O O . GLY A 1 626 ? 8.459 -1.577 -7.463 1.00 95.69 626 GLY A O 1
ATOM 4651 N N . ALA A 1 627 ? 6.810 -2.238 -6.078 1.00 97.31 627 ALA A N 1
ATOM 4652 C CA . ALA A 1 627 ? 6.736 -3.600 -6.580 1.00 97.31 627 ALA A CA 1
ATOM 4653 C C . ALA A 1 627 ? 5.313 -4.163 -6.573 1.00 97.31 627 ALA A C 1
ATOM 4655 O O . ALA A 1 627 ? 4.546 -3.924 -5.639 1.00 97.31 627 ALA A O 1
ATOM 4656 N N . VAL A 1 628 ? 5.012 -4.957 -7.595 1.00 98.25 628 VAL A N 1
ATOM 4657 C CA . VAL A 1 628 ? 3.880 -5.885 -7.620 1.00 98.25 628 VAL A CA 1
ATOM 4658 C C . VAL A 1 628 ? 4.448 -7.265 -7.925 1.00 98.25 628 VAL A C 1
ATOM 4660 O O . VAL A 1 628 ? 5.240 -7.415 -8.861 1.00 98.25 628 VAL A O 1
ATOM 4663 N N . PHE A 1 629 ? 4.096 -8.226 -7.081 1.00 97.62 629 PHE A N 1
ATOM 4664 C CA . PHE A 1 629 ? 4.489 -9.622 -7.180 1.00 97.62 629 PHE A CA 1
ATOM 4665 C C . PHE A 1 629 ? 3.231 -10.458 -7.347 1.00 97.62 629 PHE A C 1
ATOM 4667 O O . PHE A 1 629 ? 2.455 -10.521 -6.403 1.00 97.62 629 PHE A O 1
ATOM 4674 N N . ASP A 1 630 ? 3.065 -11.081 -8.503 1.00 96.88 630 ASP A N 1
ATOM 4675 C CA . ASP A 1 630 ? 2.009 -12.060 -8.737 1.00 96.88 630 ASP A CA 1
ATOM 4676 C C . ASP A 1 630 ? 2.638 -13.453 -8.841 1.00 96.88 630 ASP A C 1
ATOM 4678 O O . ASP A 1 630 ? 3.679 -13.622 -9.484 1.00 96.88 630 ASP A O 1
ATOM 4682 N N . GLU A 1 631 ? 2.097 -14.432 -8.117 1.00 94.94 631 GLU A N 1
ATOM 4683 C CA . GLU A 1 631 ? 2.677 -15.775 -8.023 1.00 94.94 631 GLU A CA 1
ATOM 4684 C C . GLU A 1 631 ? 2.001 -16.827 -8.899 1.00 94.94 631 GLU A C 1
ATOM 4686 O O . GLU A 1 631 ? 2.657 -17.829 -9.217 1.00 94.94 631 GLU A O 1
ATOM 4691 N N . SER A 1 632 ? 0.724 -16.662 -9.238 1.00 93.62 632 SER A N 1
ATOM 4692 C CA . SER A 1 632 ? 0.021 -17.595 -10.115 1.00 93.62 632 SER A CA 1
ATOM 4693 C C . SER A 1 632 ? -1.335 -17.048 -10.514 1.00 93.62 632 SER A C 1
ATOM 4695 O O . SER A 1 632 ? -2.121 -16.736 -9.622 1.00 93.62 632 SER A O 1
ATOM 4697 N N . GLY A 1 633 ? -1.683 -17.182 -11.783 1.00 94.81 633 GLY A N 1
ATOM 4698 C CA . GLY A 1 633 ? -2.968 -16.699 -12.244 1.00 94.81 633 GLY A CA 1
ATOM 4699 C C . GLY A 1 633 ? -3.113 -16.750 -13.743 1.00 94.81 633 GLY A C 1
ATOM 4700 O O . GLY A 1 633 ? -2.531 -17.590 -14.422 1.00 94.81 633 GLY A O 1
ATOM 4701 N N . SER A 1 634 ? -3.963 -15.904 -14.288 1.00 96.50 634 SER A N 1
ATOM 4702 C CA . SER A 1 634 ? -3.965 -15.547 -15.704 1.00 96.50 634 SER A CA 1
ATOM 4703 C C . SER A 1 634 ? -4.471 -14.120 -15.762 1.00 96.50 634 SER A C 1
ATOM 4705 O O . SER A 1 634 ? -5.662 -13.849 -15.971 1.00 96.50 634 SER A O 1
ATOM 4707 N N . ASP A 1 635 ? -3.535 -13.217 -15.537 1.00 96.94 635 ASP A N 1
ATOM 4708 C CA . ASP A 1 635 ? -3.785 -11.925 -14.934 1.00 96.94 635 ASP A CA 1
ATOM 4709 C C . ASP A 1 635 ? -3.909 -10.839 -15.987 1.00 96.94 635 ASP A C 1
ATOM 4711 O O . ASP A 1 635 ? -3.592 -10.991 -17.174 1.00 96.94 635 ASP A O 1
ATOM 4715 N N . THR A 1 636 ? -4.475 -9.709 -15.586 1.00 95.75 636 THR A N 1
ATOM 4716 C CA . THR A 1 636 ? -4.646 -8.562 -16.474 1.00 95.75 636 THR A CA 1
ATOM 4717 C C . THR A 1 636 ? -4.064 -7.304 -15.856 1.00 95.75 636 THR A C 1
ATOM 4719 O O . THR A 1 636 ? -4.626 -6.729 -14.931 1.00 95.75 636 THR A O 1
ATOM 4722 N N . TYR A 1 637 ? -2.998 -6.798 -16.468 1.00 93.62 637 TYR A N 1
ATOM 4723 C CA . TYR A 1 637 ? -2.346 -5.542 -16.123 1.00 93.62 637 TYR A CA 1
ATOM 4724 C C . TYR A 1 637 ? -2.752 -4.462 -17.119 1.00 93.62 637 TYR A C 1
ATOM 4726 O O . TYR A 1 637 ? -2.282 -4.413 -18.262 1.00 93.62 637 TYR A O 1
ATOM 4734 N N . PHE A 1 638 ? -3.644 -3.575 -16.691 1.00 89.31 638 PHE A N 1
ATOM 4735 C CA . PHE A 1 638 ? -4.262 -2.587 -17.557 1.00 89.31 638 PHE A CA 1
ATOM 4736 C C . PHE A 1 638 ? -3.963 -1.158 -17.117 1.00 89.31 638 PHE A C 1
ATOM 4738 O O . PHE A 1 638 ? -4.424 -0.668 -16.087 1.00 89.31 638 PHE A O 1
ATOM 4745 N N . VAL A 1 639 ? -3.237 -0.442 -17.970 1.00 85.56 639 VAL A N 1
ATOM 4746 C CA . VAL A 1 639 ? -2.979 0.983 -17.793 1.00 85.56 639 VAL A CA 1
ATOM 4747 C C . VAL A 1 639 ? -4.103 1.775 -18.459 1.00 85.56 639 VAL A C 1
ATOM 4749 O O . VAL A 1 639 ? -4.132 1.972 -19.682 1.00 85.56 639 VAL A O 1
ATOM 4752 N N . LYS A 1 640 ? -5.053 2.219 -17.638 1.00 81.44 640 LYS A N 1
ATOM 4753 C CA . LYS A 1 640 ? -6.195 3.058 -18.001 1.00 81.44 640 LYS A CA 1
ATOM 4754 C C . LYS A 1 640 ? -5.726 4.426 -18.517 1.00 81.44 640 LYS A C 1
ATOM 4756 O O . LYS A 1 640 ? -4.658 4.930 -18.169 1.00 81.44 640 LYS A O 1
ATOM 4761 N N . ARG A 1 641 ? -6.545 5.020 -19.379 1.00 74.69 641 ARG A N 1
ATOM 4762 C CA . ARG A 1 641 ? -6.349 6.329 -20.016 1.00 74.69 641 ARG A CA 1
ATOM 4763 C C . ARG A 1 641 ? -7.581 7.185 -19.785 1.00 74.69 641 ARG A C 1
ATOM 4765 O O . ARG A 1 641 ? -8.573 6.665 -19.284 1.00 74.69 641 ARG A O 1
ATOM 4772 N N . GLY A 1 642 ? -7.499 8.461 -20.133 1.00 66.94 642 GLY A N 1
ATOM 4773 C CA . GLY A 1 642 ? -8.610 9.370 -20.004 1.00 66.94 642 GLY A CA 1
ATOM 4774 C C . GLY A 1 642 ? -9.604 9.173 -21.149 1.00 66.94 642 GLY A C 1
ATOM 4775 O O . GLY A 1 642 ? -9.380 8.366 -22.062 1.00 66.94 642 GLY A O 1
ATOM 4776 N N . PRO A 1 643 ? -10.711 9.926 -21.109 1.00 59.25 643 PRO A N 1
ATOM 4777 C CA . PRO A 1 643 ? -11.860 9.717 -21.990 1.00 59.25 643 PRO A CA 1
ATOM 4778 C C . PRO A 1 643 ? -11.561 9.921 -23.481 1.00 59.25 643 PRO A C 1
ATOM 4780 O O . PRO A 1 643 ? -12.222 9.336 -24.344 1.00 59.25 643 PRO A O 1
ATOM 4783 N N . ASP A 1 644 ? -10.563 10.753 -23.800 1.00 58.38 644 ASP A N 1
ATOM 4784 C CA . ASP A 1 644 ? -10.158 11.048 -25.178 1.00 58.38 644 ASP A CA 1
ATOM 4785 C C . ASP A 1 644 ? -9.335 9.886 -25.779 1.00 58.38 644 ASP A C 1
ATOM 4787 O O . ASP A 1 644 ? -9.277 9.719 -27.003 1.00 58.38 644 ASP A O 1
ATOM 4791 N N . GLY A 1 645 ? -8.732 9.040 -24.931 1.00 55.00 645 GLY A N 1
ATOM 4792 C CA . GLY A 1 645 ? -8.111 7.757 -25.275 1.00 55.00 645 GLY A CA 1
ATOM 4793 C C . GLY A 1 645 ? -6.840 7.826 -26.132 1.00 55.00 645 GLY A C 1
ATOM 4794 O O . GLY A 1 645 ? -6.173 6.801 -26.294 1.00 55.00 645 GLY A O 1
ATOM 4795 N N . ALA A 1 646 ? -6.485 8.995 -26.670 1.00 52.62 646 ALA A N 1
ATOM 4796 C CA . ALA A 1 646 ? -5.350 9.192 -27.565 1.00 52.62 646 ALA A CA 1
ATOM 4797 C C . ALA A 1 646 ? -4.124 9.738 -26.818 1.00 52.62 646 ALA A C 1
ATOM 4799 O O . ALA A 1 646 ? -4.141 10.850 -26.283 1.00 52.62 646 ALA A O 1
ATOM 4800 N N . ASN A 1 647 ? -3.025 8.982 -26.836 1.00 54.59 647 ASN A N 1
ATOM 4801 C CA . ASN A 1 647 ? -1.746 9.469 -26.336 1.00 54.59 647 ASN A CA 1
ATOM 4802 C C . ASN A 1 647 ? -0.966 10.129 -27.485 1.00 54.59 647 ASN A C 1
ATOM 4804 O O . ASN A 1 647 ? -0.405 9.459 -28.355 1.00 54.59 647 ASN A O 1
ATOM 4808 N N . HIS A 1 648 ? -0.977 11.463 -27.531 1.00 47.75 648 HIS A N 1
ATOM 4809 C CA . HIS A 1 648 ? -0.344 12.231 -28.610 1.00 47.75 648 HIS A CA 1
ATOM 4810 C C . HIS A 1 648 ? 1.115 12.616 -28.337 1.00 47.75 648 HIS A C 1
ATOM 4812 O O . HIS A 1 648 ? 1.772 13.153 -29.234 1.00 47.75 648 HIS A O 1
ATOM 4818 N N . SER A 1 649 ? 1.656 12.344 -27.145 1.00 45.38 649 SER A N 1
ATOM 4819 C CA . SER A 1 649 ? 3.052 12.660 -26.857 1.00 45.38 649 SER A CA 1
ATOM 4820 C C . SER A 1 649 ? 3.962 11.455 -27.116 1.00 45.38 649 SER A C 1
ATOM 4822 O O . SER A 1 649 ? 3.714 10.329 -26.695 1.00 45.38 649 SER A O 1
ATOM 4824 N N . SER A 1 650 ? 5.071 11.700 -27.809 1.00 44.03 650 SER A N 1
ATOM 4825 C CA . SER A 1 650 ? 6.131 10.708 -28.014 1.00 44.03 650 SER A CA 1
ATOM 4826 C C . SER A 1 650 ? 7.128 10.630 -26.847 1.00 44.03 650 SER A C 1
ATOM 4828 O O . SER A 1 650 ? 8.115 9.911 -26.958 1.00 44.03 650 SER A O 1
ATOM 4830 N N . TRP A 1 651 ? 6.922 11.393 -25.764 1.00 48.62 651 TRP A N 1
ATOM 4831 C CA . TRP A 1 651 ? 7.933 11.594 -24.710 1.00 48.62 651 TRP A CA 1
ATOM 4832 C C . TRP A 1 651 ? 7.421 11.420 -23.276 1.00 48.62 651 TRP A C 1
ATOM 4834 O O . TRP A 1 651 ? 8.240 11.263 -22.379 1.00 48.62 651 TRP A O 1
ATOM 4844 N N . SER A 1 652 ? 6.107 11.436 -23.044 1.00 46.59 652 SER A N 1
ATOM 4845 C CA . SER A 1 652 ? 5.532 11.501 -21.694 1.00 46.59 652 SER A CA 1
ATOM 4846 C C . SER A 1 652 ? 4.495 10.417 -21.392 1.00 46.59 652 SER A C 1
ATOM 4848 O O . SER A 1 652 ? 3.591 10.632 -20.590 1.00 46.59 652 SER A O 1
ATOM 4850 N N . GLY A 1 653 ? 4.623 9.256 -22.037 1.00 51.75 653 GLY A N 1
ATOM 4851 C CA . GLY A 1 653 ? 3.647 8.172 -21.936 1.00 51.75 653 GLY A CA 1
ATOM 4852 C C . GLY A 1 653 ? 3.375 7.682 -20.507 1.00 51.75 653 GLY A C 1
ATOM 4853 O O . GLY A 1 653 ? 4.134 7.936 -19.575 1.00 51.75 653 GLY A O 1
ATOM 4854 N N . ASN A 1 654 ? 2.270 6.957 -20.343 1.00 59.09 654 ASN A N 1
ATOM 4855 C CA . ASN A 1 654 ? 1.821 6.417 -19.059 1.00 59.09 654 ASN A CA 1
ATOM 4856 C C . ASN A 1 654 ? 2.871 5.452 -18.483 1.00 59.09 654 ASN A C 1
ATOM 4858 O O . ASN A 1 654 ? 2.918 4.281 -18.850 1.00 59.09 654 ASN A O 1
ATOM 4862 N N . HIS A 1 655 ? 3.730 5.946 -17.593 1.00 68.38 655 HIS A N 1
ATOM 4863 C CA . HIS A 1 655 ? 4.724 5.152 -16.875 1.00 68.38 655 HIS A CA 1
ATOM 4864 C C . HIS A 1 655 ? 4.009 4.270 -15.857 1.00 68.38 655 HIS A C 1
ATOM 4866 O O . HIS A 1 655 ? 3.644 4.799 -14.816 1.00 68.38 655 HIS A O 1
ATOM 4872 N N . ALA A 1 656 ? 3.720 2.999 -16.133 1.00 69.88 656 ALA A N 1
ATOM 4873 C CA . ALA A 1 656 ? 2.723 2.345 -15.286 1.00 69.88 656 ALA A CA 1
ATOM 4874 C C . ALA A 1 656 ? 2.857 0.847 -15.040 1.00 69.88 656 ALA A C 1
ATOM 4876 O O . ALA A 1 656 ? 2.119 0.398 -14.184 1.00 69.88 656 ALA A O 1
ATOM 4877 N N . LEU A 1 657 ? 3.766 0.100 -15.685 1.00 88.62 657 LEU A N 1
ATOM 4878 C CA . LEU A 1 657 ? 4.051 -1.299 -15.320 1.00 88.62 657 LEU A CA 1
ATOM 4879 C C . LEU A 1 657 ? 5.536 -1.455 -14.972 1.00 88.62 657 LEU A C 1
ATOM 4881 O O . LEU A 1 657 ? 6.394 -1.482 -15.864 1.00 88.62 657 LEU A O 1
ATOM 4885 N N . GLY A 1 658 ? 5.848 -1.510 -13.675 1.00 91.75 658 GLY A N 1
ATOM 4886 C CA . GLY A 1 658 ? 7.212 -1.765 -13.199 1.00 91.75 658 GLY A CA 1
ATOM 4887 C C . GLY A 1 658 ? 8.201 -0.658 -13.574 1.00 91.75 658 GLY A C 1
ATOM 4888 O O . GLY A 1 658 ? 9.313 -0.938 -14.022 1.00 91.75 658 GLY A O 1
ATOM 4889 N N . ASN A 1 659 ? 7.793 0.612 -13.477 1.00 89.44 659 ASN A N 1
ATOM 4890 C CA . ASN A 1 659 ? 8.603 1.735 -13.956 1.00 89.44 659 ASN A CA 1
ATOM 4891 C C . ASN A 1 659 ? 9.407 2.445 -12.856 1.00 89.44 659 ASN A C 1
ATOM 4893 O O . ASN A 1 659 ? 8.942 2.598 -11.729 1.00 89.44 659 ASN A O 1
ATOM 4897 N N . GLY A 1 660 ? 10.554 3.016 -13.225 1.00 89.00 660 GLY A N 1
ATOM 4898 C CA . GLY A 1 660 ? 11.361 3.868 -12.345 1.00 89.00 660 GLY A CA 1
ATOM 4899 C C . GLY A 1 660 ? 11.516 5.289 -12.875 1.00 89.00 660 GLY A C 1
ATOM 4900 O O . GLY A 1 660 ? 12.019 5.480 -13.978 1.00 89.00 660 GLY A O 1
ATOM 4901 N N . CYS A 1 661 ? 11.129 6.306 -12.104 1.00 82.56 661 CYS A N 1
ATOM 4902 C CA . CYS A 1 661 ? 11.267 7.712 -12.499 1.00 82.56 661 CYS A CA 1
ATOM 4903 C C . CYS A 1 661 ? 11.960 8.554 -11.419 1.00 82.56 661 CYS A C 1
ATOM 4905 O O . CYS A 1 661 ? 11.765 8.344 -10.221 1.00 82.56 661 CYS A O 1
ATOM 4907 N N . HIS A 1 662 ? 12.788 9.517 -11.834 1.00 80.12 662 HIS A N 1
ATOM 4908 C CA . HIS A 1 662 ? 13.555 10.400 -10.949 1.00 80.12 662 HIS A CA 1
ATOM 4909 C C . HIS A 1 662 ? 14.336 9.633 -9.870 1.00 80.12 662 HIS A C 1
ATOM 4911 O O . HIS A 1 662 ? 14.269 9.970 -8.685 1.00 80.12 662 HIS A O 1
ATOM 4917 N N . ARG A 1 663 ? 15.110 8.623 -10.287 1.00 81.06 663 ARG A N 1
ATOM 4918 C CA . ARG A 1 663 ? 15.869 7.683 -9.430 1.00 81.06 663 ARG A CA 1
ATOM 4919 C C . ARG A 1 663 ? 15.007 6.657 -8.690 1.00 81.06 663 ARG A C 1
ATOM 4921 O O . ARG A 1 663 ? 15.531 5.928 -7.857 1.00 81.06 663 ARG A O 1
ATOM 4928 N N . GLY A 1 664 ? 13.703 6.625 -8.949 1.00 86.06 664 GLY A N 1
ATOM 4929 C CA . GLY A 1 664 ? 12.828 5.573 -8.453 1.00 86.06 664 GLY A CA 1
ATOM 4930 C C . GLY A 1 664 ? 13.101 4.228 -9.127 1.00 86.06 664 GLY A C 1
ATOM 4931 O O . GLY A 1 664 ? 13.690 4.172 -10.211 1.00 86.06 664 GLY A O 1
ATOM 4932 N N . MET A 1 665 ? 12.675 3.157 -8.467 1.00 92.12 665 MET A N 1
ATOM 4933 C CA . MET A 1 665 ? 12.856 1.775 -8.903 1.00 92.12 665 MET A CA 1
ATOM 4934 C C . MET A 1 665 ? 11.499 1.064 -8.954 1.00 92.12 665 MET A C 1
ATOM 4936 O O . MET A 1 665 ? 10.805 1.040 -7.943 1.00 92.12 665 MET A O 1
ATOM 4940 N N . GLY A 1 666 ? 11.105 0.521 -10.102 1.00 95.00 666 GLY A N 1
ATOM 4941 C CA . GLY A 1 666 ? 9.844 -0.210 -10.261 1.00 95.00 666 GLY A CA 1
ATOM 4942 C C . GLY A 1 666 ? 10.067 -1.661 -10.662 1.00 95.00 666 GLY A C 1
ATOM 4943 O O . GLY A 1 666 ? 10.912 -1.929 -11.520 1.00 95.00 666 GLY A O 1
ATOM 4944 N N . PHE A 1 667 ? 9.317 -2.580 -10.053 1.00 96.38 667 PHE A N 1
ATOM 4945 C CA . PHE A 1 667 ? 9.430 -4.022 -10.287 1.00 96.38 667 PHE A CA 1
ATOM 4946 C C . PHE A 1 667 ? 8.044 -4.662 -10.421 1.00 96.38 667 PHE A C 1
ATOM 4948 O O . PHE A 1 667 ? 7.383 -4.914 -9.418 1.00 96.38 667 PHE A O 1
ATOM 4955 N N . LEU A 1 668 ? 7.605 -4.941 -11.646 1.00 97.00 668 LEU A N 1
ATOM 4956 C CA . LEU A 1 668 ? 6.484 -5.854 -11.864 1.00 97.00 668 LEU A CA 1
ATOM 4957 C C . LEU A 1 668 ? 7.063 -7.245 -12.122 1.00 97.00 668 LEU A C 1
ATOM 4959 O O . LEU A 1 668 ? 7.856 -7.394 -13.054 1.00 97.00 668 LEU A O 1
ATOM 4963 N N . VAL A 1 669 ? 6.730 -8.218 -11.277 1.00 96.44 669 VAL A N 1
ATOM 4964 C CA . VAL A 1 669 ? 7.166 -9.607 -11.436 1.00 96.44 669 VAL A CA 1
ATOM 4965 C C . VAL A 1 669 ? 5.950 -10.518 -11.379 1.00 96.44 669 VAL A C 1
ATOM 4967 O O . VAL A 1 669 ? 5.342 -10.653 -10.321 1.00 96.44 669 VAL A O 1
ATOM 4970 N N . ASP A 1 670 ? 5.669 -11.142 -12.510 1.00 95.69 670 ASP A N 1
ATOM 4971 C CA . ASP A 1 670 ? 4.676 -12.188 -12.701 1.00 95.69 670 ASP A CA 1
ATOM 4972 C C . ASP A 1 670 ? 5.387 -13.546 -12.828 1.00 95.69 670 ASP A C 1
ATOM 4974 O O . ASP A 1 670 ? 6.508 -13.637 -13.359 1.00 95.69 670 ASP A O 1
ATOM 4978 N N . VAL A 1 671 ? 4.800 -14.596 -12.261 1.00 93.94 671 VAL A N 1
ATOM 4979 C CA . VAL A 1 671 ? 5.455 -15.894 -12.083 1.00 93.94 671 VAL A CA 1
ATOM 4980 C C . VAL A 1 671 ? 4.902 -16.987 -12.996 1.00 93.94 671 VAL A C 1
ATOM 4982 O O . VAL A 1 671 ? 5.707 -17.732 -13.570 1.00 93.94 671 VAL A O 1
ATOM 4985 N N . GLU A 1 672 ? 3.584 -17.139 -13.074 1.00 91.06 672 GLU A N 1
ATOM 4986 C CA . GLU A 1 672 ? 2.903 -18.218 -13.793 1.00 91.06 672 GLU A CA 1
ATOM 4987 C C . GLU A 1 672 ? 1.535 -17.727 -14.274 1.00 91.06 672 GLU A C 1
ATOM 4989 O O . GLU A 1 672 ? 0.684 -17.440 -13.440 1.00 91.06 672 GLU A O 1
ATOM 4994 N N . GLY A 1 673 ? 1.256 -17.804 -15.575 1.00 92.62 673 GLY A N 1
ATOM 4995 C CA . GLY A 1 673 ? -0.098 -17.533 -16.044 1.00 92.62 673 GLY A CA 1
ATOM 4996 C C . GLY A 1 673 ? -0.288 -17.556 -17.547 1.00 92.62 673 GLY A C 1
ATOM 4997 O O . GLY A 1 673 ? 0.362 -18.317 -18.249 1.00 92.62 673 GLY A O 1
ATOM 4998 N N . ASN A 1 674 ? -1.298 -16.862 -18.059 1.00 95.25 674 ASN A N 1
ATOM 4999 C CA . ASN A 1 674 ? -1.377 -16.499 -19.479 1.00 95.25 674 ASN A CA 1
ATOM 5000 C C . ASN A 1 674 ? -1.872 -15.060 -19.504 1.00 95.25 674 ASN A C 1
ATOM 5002 O O . ASN A 1 674 ? -3.078 -14.792 -19.639 1.00 95.25 674 ASN A O 1
ATOM 5006 N N . ASP A 1 675 ? -0.930 -14.150 -19.339 1.00 95.00 675 ASP A N 1
ATOM 5007 C CA . ASP A 1 675 ? -1.211 -12.845 -18.772 1.00 95.00 675 ASP A CA 1
ATOM 5008 C C . ASP A 1 675 ? -1.401 -11.807 -19.867 1.00 95.00 675 ASP A C 1
ATOM 5010 O O . ASP A 1 675 ? -0.953 -11.930 -21.015 1.00 95.00 675 ASP A O 1
ATOM 5014 N N . ARG A 1 676 ? -2.154 -10.761 -19.543 1.00 93.19 676 ARG A N 1
ATOM 5015 C CA . ARG A 1 676 ? -2.455 -9.667 -20.463 1.00 93.19 676 ARG A CA 1
ATOM 5016 C C . ARG A 1 676 ? -1.856 -8.385 -19.942 1.00 93.19 676 ARG A C 1
ATOM 5018 O O . ARG A 1 676 ? -2.359 -7.786 -18.998 1.00 93.19 676 ARG A O 1
ATOM 5025 N N . TYR A 1 677 ? -0.856 -7.894 -20.655 1.00 90.38 677 TYR A N 1
ATOM 5026 C CA . TYR A 1 677 ? -0.236 -6.607 -20.390 1.00 90.38 677 TYR A CA 1
ATOM 5027 C C . TYR A 1 677 ? -0.735 -5.595 -21.414 1.00 90.38 677 TYR A C 1
ATOM 5029 O O . TYR A 1 677 ? -0.569 -5.774 -22.622 1.00 90.38 677 TYR A O 1
ATOM 5037 N N . SER A 1 678 ? -1.359 -4.516 -20.950 1.00 86.94 678 SER A N 1
ATOM 5038 C CA . SER A 1 678 ? -1.889 -3.480 -21.832 1.00 86.94 678 SER A CA 1
ATOM 5039 C C . SER A 1 678 ? -1.537 -2.095 -21.334 1.00 86.94 678 SER A C 1
ATOM 5041 O O . SER A 1 678 ? -2.167 -1.552 -20.423 1.00 86.94 678 SER A O 1
ATOM 5043 N N . ALA A 1 679 ? -0.573 -1.482 -22.016 1.00 78.06 679 ALA A N 1
ATOM 5044 C CA . ALA A 1 679 ? -0.107 -0.146 -21.709 1.00 78.06 679 ALA A CA 1
ATOM 5045 C C . ALA A 1 679 ? 0.348 0.628 -22.959 1.00 78.06 679 ALA A C 1
ATOM 5047 O O . ALA A 1 679 ? 0.904 0.076 -23.910 1.00 78.06 679 ALA A O 1
ATOM 5048 N N . ALA A 1 680 ? 0.091 1.936 -22.947 1.00 65.62 680 ALA A N 1
ATOM 5049 C CA . ALA A 1 680 ? 0.437 2.888 -24.003 1.00 65.62 680 ALA A CA 1
ATOM 5050 C C . ALA A 1 680 ? 1.914 3.261 -23.958 1.00 65.62 680 ALA A C 1
ATOM 5052 O O . ALA A 1 680 ? 2.350 3.611 -22.870 1.00 65.62 680 ALA A O 1
ATOM 5053 N N . MET A 1 681 ? 2.614 3.342 -25.100 1.00 61.00 681 MET A N 1
ATOM 5054 C CA . MET A 1 681 ? 3.920 4.009 -25.296 1.00 61.00 681 MET A CA 1
ATOM 5055 C C . MET A 1 681 ? 5.065 3.621 -24.339 1.00 61.00 681 MET A C 1
ATOM 5057 O O . MET A 1 681 ? 6.101 3.225 -24.829 1.00 61.00 681 MET A O 1
ATOM 5061 N N . LEU A 1 682 ? 4.937 3.734 -23.015 1.00 56.56 682 LEU A N 1
ATOM 5062 C CA . LEU A 1 682 ? 5.916 3.421 -21.968 1.00 56.56 682 LEU A CA 1
ATOM 5063 C C . LEU A 1 682 ? 5.457 2.233 -21.114 1.00 56.56 682 LEU A C 1
ATOM 5065 O O . LEU A 1 682 ? 5.386 2.302 -19.886 1.00 56.56 682 LEU A O 1
ATOM 5069 N N . GLY A 1 683 ? 5.113 1.149 -21.801 1.00 56.97 683 GLY A N 1
ATOM 5070 C CA . GLY A 1 683 ? 4.152 0.188 -21.301 1.00 56.97 683 GLY A CA 1
ATOM 5071 C C . GLY A 1 683 ? 4.665 -0.826 -20.292 1.00 56.97 683 GLY A C 1
ATOM 5072 O O . GLY A 1 683 ? 3.893 -1.188 -19.424 1.00 56.97 683 GLY A O 1
ATOM 5073 N N . GLY A 1 684 ? 5.925 -1.260 -20.362 1.00 73.94 684 GLY A N 1
ATOM 5074 C CA . GLY A 1 684 ? 6.445 -2.299 -19.464 1.00 73.94 684 GLY A CA 1
ATOM 5075 C C . GLY A 1 684 ? 7.937 -2.182 -19.194 1.00 73.94 684 GLY A C 1
ATOM 5076 O O . GLY A 1 684 ? 8.726 -2.085 -20.136 1.00 73.94 684 GLY A O 1
ATOM 5077 N N . GLY A 1 685 ? 8.321 -2.171 -17.915 1.00 81.38 685 GLY A N 1
ATOM 5078 C CA . GLY A 1 685 ? 9.719 -2.162 -17.483 1.00 81.38 685 GLY A CA 1
ATOM 5079 C C . GLY A 1 685 ? 10.453 -0.921 -17.973 1.00 81.38 685 GLY A C 1
ATOM 5080 O O . GLY A 1 685 ? 11.510 -1.036 -18.584 1.00 81.38 685 GLY A O 1
ATOM 5081 N N . THR A 1 686 ? 9.851 0.258 -17.795 1.00 86.81 686 THR A N 1
ATOM 5082 C CA . THR A 1 686 ? 10.345 1.529 -18.348 1.00 86.81 686 THR A CA 1
ATOM 5083 C C . THR A 1 686 ? 11.045 2.394 -17.310 1.00 86.81 686 THR A C 1
ATOM 5085 O O . THR A 1 686 ? 10.769 2.304 -16.113 1.00 86.81 686 THR A O 1
ATOM 5088 N N . ALA A 1 687 ? 11.958 3.262 -17.745 1.00 88.44 687 ALA A N 1
ATOM 5089 C CA . ALA A 1 687 ? 12.678 4.112 -16.809 1.00 88.44 687 ALA A CA 1
ATOM 5090 C C . ALA A 1 687 ? 13.028 5.507 -17.345 1.00 88.44 687 ALA A C 1
ATOM 5092 O O . ALA A 1 687 ? 13.225 5.715 -18.543 1.00 88.44 687 ALA A O 1
ATOM 5093 N N . TRP A 1 688 ? 13.100 6.470 -16.421 1.00 83.88 688 TRP A N 1
ATOM 5094 C CA . TRP A 1 688 ? 13.371 7.885 -16.677 1.00 83.88 688 TRP A CA 1
ATOM 5095 C C . TRP A 1 688 ? 14.203 8.512 -15.538 1.00 83.88 688 TRP A C 1
ATOM 5097 O O . TRP A 1 688 ? 14.093 8.109 -14.379 1.00 83.88 688 TRP A O 1
ATOM 5107 N N . ASP A 1 689 ? 15.033 9.511 -15.850 1.00 80.19 689 ASP A N 1
ATOM 5108 C CA . ASP A 1 689 ? 15.868 10.297 -14.921 1.00 80.19 689 ASP A CA 1
ATOM 5109 C C . ASP A 1 689 ? 16.628 9.441 -13.900 1.00 80.19 689 ASP A C 1
ATOM 5111 O O . ASP A 1 689 ? 16.338 9.474 -12.698 1.00 80.19 689 ASP A O 1
ATOM 5115 N N . LEU A 1 690 ? 17.609 8.662 -14.371 1.00 81.81 690 LEU A N 1
ATOM 5116 C CA . LEU A 1 690 ? 18.387 7.725 -13.539 1.00 81.81 690 LEU A CA 1
ATOM 5117 C C . LEU A 1 690 ? 17.548 6.630 -12.855 1.00 81.81 690 LEU A C 1
ATOM 5119 O O . LEU A 1 690 ? 18.040 5.972 -11.938 1.00 81.81 690 LEU A O 1
ATOM 5123 N N . GLY A 1 691 ? 16.285 6.459 -13.247 1.00 86.31 691 GLY A N 1
ATOM 5124 C CA . GLY A 1 691 ? 15.406 5.425 -12.719 1.00 86.31 691 GLY A CA 1
ATOM 5125 C C . GLY A 1 691 ? 15.806 4.015 -13.149 1.00 86.31 691 GLY A C 1
ATOM 5126 O O . GLY A 1 691 ? 16.625 3.820 -14.055 1.00 86.31 691 GLY A O 1
ATOM 5127 N N . VAL A 1 692 ? 15.190 3.038 -12.491 1.00 92.00 692 VAL A N 1
ATOM 5128 C CA . VAL A 1 692 ? 15.324 1.611 -12.795 1.00 92.00 692 VAL A CA 1
ATOM 5129 C C . VAL A 1 692 ? 13.931 1.008 -12.960 1.00 92.00 692 VAL A C 1
ATOM 5131 O O . VAL A 1 692 ? 13.106 1.143 -12.063 1.00 92.00 692 VAL A O 1
ATOM 5134 N N . GLY A 1 693 ? 13.654 0.354 -14.083 1.00 94.31 693 GLY A N 1
ATOM 5135 C CA . GLY A 1 693 ? 12.366 -0.291 -14.344 1.00 94.31 693 GLY A CA 1
ATOM 5136 C C . GLY A 1 693 ? 12.539 -1.739 -14.775 1.00 94.31 693 GLY A C 1
ATOM 5137 O O . GLY A 1 693 ? 13.378 -2.026 -15.631 1.00 94.31 693 GLY A O 1
ATOM 5138 N N . PHE A 1 694 ? 11.746 -2.633 -14.190 1.00 95.62 694 PHE A N 1
ATOM 5139 C CA . PHE A 1 694 ? 11.687 -4.046 -14.538 1.00 95.62 694 PHE A CA 1
ATOM 5140 C C . PHE A 1 694 ? 10.245 -4.503 -14.745 1.00 95.62 694 PHE A C 1
ATOM 5142 O O . PHE A 1 694 ? 9.395 -4.310 -13.878 1.00 95.62 694 PHE A O 1
ATOM 5149 N N . LEU A 1 695 ? 10.024 -5.170 -15.872 1.00 94.88 695 LEU A N 1
ATOM 5150 C CA . LEU A 1 695 ? 8.897 -6.064 -16.104 1.00 94.88 695 LEU A CA 1
ATOM 5151 C C . LEU A 1 695 ? 9.471 -7.471 -16.254 1.00 94.88 695 LEU A C 1
ATOM 5153 O O . LEU A 1 695 ? 10.302 -7.699 -17.135 1.00 94.88 695 LEU A O 1
ATOM 5157 N N . VAL A 1 696 ? 9.096 -8.379 -15.367 1.00 95.12 696 VAL A N 1
ATOM 5158 C CA . VAL A 1 696 ? 9.598 -9.750 -15.347 1.00 95.12 696 VAL A CA 1
ATOM 5159 C C . VAL A 1 696 ? 8.410 -10.686 -15.400 1.00 95.12 696 VAL A C 1
ATOM 5161 O O . VAL A 1 696 ? 7.604 -10.688 -14.489 1.00 95.12 696 VAL A O 1
ATOM 5164 N N . ASP A 1 697 ? 8.359 -11.490 -16.441 1.00 93.88 697 ASP A N 1
ATOM 5165 C CA . ASP A 1 697 ? 7.403 -12.563 -16.626 1.00 93.88 697 ASP A CA 1
ATOM 5166 C C . ASP A 1 697 ? 8.180 -13.887 -16.630 1.00 93.88 697 ASP A C 1
ATOM 5168 O O . ASP A 1 697 ? 9.184 -14.049 -17.349 1.00 93.88 697 ASP A O 1
ATOM 5172 N N . LEU A 1 698 ? 7.802 -14.813 -15.748 1.00 91.69 698 LEU A N 1
ATOM 5173 C CA . LEU A 1 698 ? 8.508 -16.081 -15.579 1.00 91.69 698 LEU A CA 1
ATOM 5174 C C . LEU A 1 698 ? 7.802 -17.283 -16.209 1.00 91.69 698 LEU A C 1
ATOM 5176 O O . LEU A 1 698 ? 8.388 -18.381 -16.169 1.00 91.69 698 LEU A O 1
ATOM 5180 N N . GLY A 1 699 ? 6.668 -17.092 -16.873 1.00 88.00 699 GLY A N 1
ATOM 5181 C CA . GLY A 1 699 ? 6.147 -18.070 -17.809 1.00 88.00 699 GLY A CA 1
ATOM 5182 C C . GLY A 1 699 ? 4.648 -17.996 -18.021 1.00 88.00 699 GLY A C 1
ATOM 5183 O O . GLY A 1 699 ? 3.884 -17.831 -17.082 1.00 88.00 699 GLY A O 1
ATOM 5184 N N . GLY A 1 700 ? 4.247 -18.338 -19.234 1.00 90.56 700 GLY A N 1
ATOM 5185 C CA . GLY A 1 700 ? 2.849 -18.374 -19.598 1.00 90.56 700 GLY A CA 1
ATOM 5186 C C . GLY A 1 700 ? 2.677 -18.559 -21.087 1.00 90.56 700 GLY A C 1
ATOM 5187 O O . GLY A 1 700 ? 3.497 -19.210 -21.724 1.00 90.56 700 GLY A O 1
ATOM 5188 N N . ASN A 1 701 ? 1.582 -18.076 -21.656 1.00 93.31 701 ASN A N 1
ATOM 5189 C CA . ASN A 1 701 ? 1.536 -17.711 -23.073 1.00 93.31 701 ASN A CA 1
ATOM 5190 C C . ASN A 1 701 ? 0.915 -16.326 -23.112 1.00 93.31 701 ASN A C 1
ATOM 5192 O O . ASN A 1 701 ? -0.314 -16.172 -23.180 1.00 93.31 701 ASN A O 1
ATOM 5196 N N . ASP A 1 702 ? 1.779 -15.332 -23.035 1.00 92.75 702 ASP A N 1
ATOM 5197 C CA . ASP A 1 702 ? 1.392 -14.021 -22.552 1.00 92.75 702 ASP A CA 1
ATOM 5198 C C . ASP A 1 702 ? 1.128 -13.087 -23.719 1.00 92.75 702 ASP A C 1
ATOM 5200 O O . ASP A 1 702 ? 1.552 -13.294 -24.864 1.00 92.75 702 ASP A O 1
ATOM 5204 N N . CYS A 1 703 ? 0.341 -12.051 -23.464 1.00 90.25 703 CYS A N 1
ATOM 5205 C CA . CYS A 1 703 ? -0.109 -11.146 -24.500 1.00 90.25 703 CYS A CA 1
ATOM 5206 C C . CYS A 1 703 ? 0.134 -9.692 -24.109 1.00 90.25 703 CYS A C 1
ATOM 5208 O O . CYS A 1 703 ? -0.612 -9.104 -23.323 1.00 90.25 703 CYS A O 1
ATOM 5210 N N . MET A 1 704 ? 1.096 -9.055 -24.779 1.00 88.12 704 MET A N 1
ATOM 5211 C CA . MET A 1 704 ? 1.195 -7.596 -24.804 1.00 88.12 704 MET A CA 1
ATOM 5212 C C . MET A 1 704 ? 0.188 -7.060 -25.833 1.00 88.12 704 MET A C 1
ATOM 5214 O O . MET A 1 704 ? 0.428 -7.091 -27.050 1.00 88.12 704 MET A O 1
ATOM 5218 N N . CYS A 1 705 ? -0.968 -6.618 -25.342 1.00 85.19 705 CYS A N 1
ATOM 5219 C CA . CYS A 1 705 ? -2.157 -6.298 -26.131 1.00 85.19 705 CYS A CA 1
ATOM 5220 C C . CYS A 1 705 ? -2.612 -4.842 -25.974 1.00 85.19 705 CYS A C 1
ATOM 5222 O O . CYS A 1 705 ? -2.188 -4.109 -25.084 1.00 85.19 705 CYS A O 1
ATOM 5224 N N . ASP A 1 706 ? -3.489 -4.410 -26.881 1.00 81.94 706 ASP A N 1
ATOM 5225 C CA . ASP A 1 706 ? -4.165 -3.112 -26.806 1.00 81.94 706 ASP A CA 1
ATOM 5226 C C . ASP A 1 706 ? -5.597 -3.306 -26.292 1.00 81.94 706 ASP A C 1
ATOM 5228 O O . ASP A 1 706 ? -6.545 -3.338 -27.082 1.00 81.94 706 ASP A O 1
ATOM 5232 N N . LEU A 1 707 ? -5.762 -3.420 -24.968 1.00 84.56 707 LEU A N 1
ATOM 5233 C CA . LEU A 1 707 ? -7.087 -3.548 -24.345 1.00 84.56 707 LEU A CA 1
ATOM 5234 C C . LEU A 1 707 ? -7.910 -2.253 -24.431 1.00 84.56 707 LEU A C 1
ATOM 5236 O O . LEU A 1 707 ? -9.090 -2.278 -24.121 1.00 84.56 707 LEU A O 1
ATOM 5240 N N . HIS A 1 708 ? -7.355 -1.128 -24.895 1.00 77.44 708 HIS A N 1
ATOM 5241 C CA . HIS A 1 708 ? -8.152 0.061 -25.250 1.00 77.44 708 HIS A CA 1
ATOM 5242 C C . HIS A 1 708 ? -8.748 -0.045 -26.660 1.00 77.44 708 HIS A C 1
ATOM 5244 O O . HIS A 1 708 ? -9.744 0.602 -26.986 1.00 77.44 708 HIS A O 1
ATOM 5250 N N . GLY A 1 709 ? -8.132 -0.836 -27.540 1.00 74.88 709 GLY A N 1
ATOM 5251 C CA . GLY A 1 709 ? -8.573 -1.001 -28.921 1.00 74.88 709 GLY A CA 1
ATOM 5252 C C . GLY A 1 709 ? -8.363 0.224 -29.813 1.00 74.88 709 GLY A C 1
ATOM 5253 O O . GLY A 1 709 ? -9.040 0.348 -30.838 1.00 74.88 709 GLY A O 1
ATOM 5254 N N . LYS A 1 710 ? -7.465 1.142 -29.439 1.00 73.69 710 LYS A N 1
ATOM 5255 C CA . LYS A 1 710 ? -7.291 2.448 -30.106 1.00 73.69 710 LYS A CA 1
ATOM 5256 C C . LYS A 1 710 ? -6.170 2.492 -31.145 1.00 73.69 710 LYS A C 1
ATOM 5258 O O . LYS A 1 710 ? -5.986 3.526 -31.780 1.00 73.69 710 LYS A O 1
ATOM 5263 N N . GLY A 1 711 ? -5.479 1.383 -31.408 1.00 69.00 711 GLY A N 1
ATOM 5264 C CA . GLY A 1 711 ? -4.499 1.330 -32.502 1.00 69.00 711 GLY A CA 1
ATOM 5265 C C . GLY A 1 711 ? -3.063 1.623 -32.086 1.00 69.00 711 GLY A C 1
ATOM 5266 O O . GLY A 1 711 ? -2.213 1.768 -32.962 1.00 69.00 711 GLY A O 1
ATOM 5267 N N . GLU A 1 712 ? -2.783 1.750 -30.793 1.00 63.78 712 GLU A N 1
ATOM 5268 C CA . GLU A 1 712 ? -1.531 2.346 -30.331 1.00 63.78 712 GLU A CA 1
ATOM 5269 C C . GLU A 1 712 ? -0.387 1.356 -30.132 1.00 63.78 712 GLU A C 1
ATOM 5271 O O . GLU A 1 712 ? -0.596 0.161 -29.935 1.00 63.78 712 GLU A O 1
ATOM 5276 N N . MET A 1 713 ? 0.839 1.888 -30.202 1.00 69.50 713 MET A N 1
ATOM 5277 C CA . MET A 1 713 ? 2.057 1.124 -29.968 1.00 69.50 713 MET A CA 1
ATOM 5278 C C . MET A 1 713 ? 2.490 1.224 -28.498 1.00 69.50 713 MET A C 1
ATOM 5280 O O . MET A 1 713 ? 2.686 2.325 -27.983 1.00 69.50 713 MET A O 1
ATOM 5284 N N . GLY A 1 714 ? 2.675 0.084 -27.839 1.00 69.25 714 GLY A N 1
ATOM 5285 C CA . GLY A 1 714 ? 3.411 -0.036 -26.583 1.00 69.25 714 GLY A CA 1
ATOM 5286 C C . GLY A 1 714 ? 4.927 -0.041 -26.813 1.00 69.25 714 GLY A C 1
ATOM 5287 O O . GLY A 1 714 ? 5.408 -0.254 -27.928 1.00 69.25 714 GLY A O 1
ATOM 5288 N N . ASN A 1 715 ? 5.696 0.175 -25.749 1.00 73.88 715 ASN A N 1
ATOM 5289 C CA . ASN A 1 715 ? 7.147 -0.026 -25.736 1.00 73.88 715 ASN A CA 1
ATOM 5290 C C . ASN A 1 715 ? 7.510 -0.772 -24.456 1.00 73.88 715 ASN A C 1
ATOM 5292 O O . ASN A 1 715 ? 7.065 -0.384 -23.371 1.00 73.88 715 ASN A O 1
ATOM 5296 N N . THR A 1 716 ? 8.284 -1.841 -24.591 1.00 81.00 716 THR A N 1
ATOM 5297 C CA . THR A 1 716 ? 8.752 -2.655 -23.468 1.00 81.00 716 THR A CA 1
ATOM 5298 C C . THR A 1 716 ? 10.270 -2.562 -23.366 1.00 81.00 716 THR A C 1
ATOM 5300 O O . THR A 1 716 ? 10.985 -2.548 -24.374 1.00 81.00 716 THR A O 1
ATOM 5303 N N . GLY A 1 717 ? 10.770 -2.421 -22.136 1.00 80.62 717 GLY A N 1
ATOM 5304 C CA . GLY A 1 717 ? 12.189 -2.177 -21.885 1.00 80.62 717 GLY A CA 1
ATOM 5305 C C . GLY A 1 717 ? 12.658 -0.860 -22.502 1.00 80.62 717 GLY A C 1
ATOM 5306 O O . GLY A 1 717 ? 13.587 -0.861 -23.299 1.00 80.62 717 GLY A O 1
ATOM 5307 N N . TRP A 1 718 ? 12.000 0.258 -22.182 1.00 84.81 718 TRP A N 1
ATOM 5308 C CA . TRP A 1 718 ? 12.347 1.590 -22.696 1.00 84.81 718 TRP A CA 1
ATOM 5309 C C . TRP A 1 718 ? 13.069 2.439 -21.650 1.00 84.81 718 TRP A C 1
ATOM 5311 O O . TRP A 1 718 ? 12.541 2.643 -20.552 1.00 84.81 718 TRP A O 1
ATOM 5321 N N . ALA A 1 719 ? 14.243 2.968 -21.998 1.00 86.44 719 ALA A N 1
ATOM 5322 C CA . ALA A 1 719 ? 15.055 3.797 -21.111 1.00 86.44 719 ALA A CA 1
ATOM 5323 C C . ALA A 1 719 ? 15.283 5.198 -21.688 1.00 86.44 719 ALA A C 1
ATOM 5325 O O . ALA A 1 719 ? 15.778 5.374 -22.805 1.00 86.44 719 ALA A O 1
ATOM 5326 N N . ALA A 1 720 ? 15.005 6.196 -20.859 1.00 81.62 720 ALA A N 1
ATOM 5327 C CA . ALA A 1 720 ? 15.215 7.605 -21.143 1.00 81.62 720 ALA A CA 1
ATOM 5328 C C . ALA A 1 720 ? 16.010 8.302 -20.035 1.00 81.62 720 ALA A C 1
ATOM 5330 O O . ALA A 1 720 ? 15.997 7.876 -18.878 1.00 81.62 720 ALA A O 1
ATOM 5331 N N . ALA A 1 721 ? 16.672 9.409 -20.379 1.00 79.38 721 ALA A N 1
ATOM 5332 C CA . ALA A 1 721 ? 17.343 10.278 -19.408 1.00 79.38 721 ALA A CA 1
ATOM 5333 C C . ALA A 1 721 ? 18.297 9.529 -18.450 1.00 79.38 721 ALA A C 1
ATOM 5335 O O . ALA A 1 721 ? 18.311 9.723 -17.233 1.00 79.38 721 ALA A O 1
ATOM 5336 N N . LYS A 1 722 ? 19.141 8.691 -19.056 1.00 82.12 722 LYS A N 1
ATOM 5337 C CA . LYS A 1 722 ? 20.225 7.916 -18.447 1.00 82.12 722 LYS A CA 1
ATOM 5338 C C . LYS A 1 722 ? 19.704 6.919 -17.426 1.00 82.12 722 LYS A C 1
ATOM 5340 O O . LYS A 1 722 ? 20.089 6.969 -16.268 1.00 82.12 722 LYS A O 1
ATOM 5345 N N . SER A 1 723 ? 18.807 6.037 -17.833 1.00 87.38 723 SER A N 1
ATOM 5346 C CA . SER A 1 723 ? 18.147 5.073 -16.946 1.00 87.38 723 SER A CA 1
ATOM 5347 C C . SER A 1 723 ? 18.413 3.621 -17.350 1.00 87.38 723 SER A C 1
ATOM 5349 O O . SER A 1 723 ? 19.034 3.363 -18.386 1.00 87.38 723 SER A O 1
ATOM 5351 N N . LEU A 1 724 ? 17.971 2.683 -16.507 1.00 91.06 724 LEU A N 1
ATOM 5352 C CA . LEU A 1 724 ? 17.998 1.244 -16.767 1.00 91.06 724 LEU A CA 1
ATOM 5353 C C . LEU A 1 724 ? 16.566 0.712 -16.880 1.00 91.06 724 LEU A C 1
ATOM 5355 O O . LEU A 1 724 ? 15.788 0.834 -15.940 1.00 91.06 724 LEU A O 1
ATOM 5359 N N . ALA A 1 725 ? 16.245 0.080 -18.000 1.00 92.00 725 ALA A N 1
ATOM 5360 C CA . ALA A 1 725 ? 14.943 -0.497 -18.295 1.00 92.00 725 ALA A CA 1
ATOM 5361 C C . ALA A 1 725 ? 15.119 -1.937 -18.785 1.00 92.00 725 ALA A C 1
ATOM 5363 O O . ALA A 1 725 ? 15.904 -2.182 -19.706 1.00 92.00 725 ALA A O 1
ATOM 5364 N N . VAL A 1 726 ? 14.416 -2.885 -18.171 1.00 92.88 726 VAL A N 1
ATOM 5365 C CA . VAL A 1 726 ? 14.496 -4.311 -18.506 1.00 92.88 726 VAL A CA 1
ATOM 5366 C C . VAL A 1 726 ? 13.092 -4.898 -18.593 1.00 92.88 726 VAL A C 1
ATOM 5368 O O . VAL A 1 726 ? 12.299 -4.789 -17.665 1.00 92.88 726 VAL A O 1
ATOM 5371 N N . SER A 1 727 ? 12.810 -5.570 -19.698 1.00 92.25 727 SER A N 1
ATOM 5372 C CA . SER A 1 727 ? 11.683 -6.481 -19.853 1.00 92.25 727 SER A CA 1
ATOM 5373 C C . SER A 1 727 ? 12.252 -7.881 -20.075 1.00 92.25 727 SER A C 1
ATOM 5375 O O . SER A 1 727 ? 13.144 -8.065 -20.908 1.00 92.25 727 SER A O 1
ATOM 5377 N N . TRP A 1 728 ? 11.823 -8.833 -19.254 1.00 91.75 728 TRP A N 1
ATOM 5378 C CA . TRP A 1 728 ? 12.345 -10.194 -19.202 1.00 91.75 728 TRP A CA 1
ATOM 5379 C C . TRP A 1 728 ? 11.188 -11.186 -19.218 1.00 91.75 728 TRP A C 1
ATOM 5381 O O . TRP A 1 728 ? 10.416 -11.200 -18.273 1.00 91.75 728 TRP A O 1
ATOM 5391 N N . HIS A 1 729 ? 11.120 -12.030 -20.240 1.00 90.50 729 HIS A N 1
ATOM 5392 C CA . HIS A 1 729 ? 10.107 -13.060 -20.448 1.00 90.50 729 HIS A CA 1
ATOM 5393 C C . HIS A 1 729 ? 10.805 -14.420 -20.516 1.00 90.50 729 HIS A C 1
ATOM 5395 O O . HIS A 1 729 ? 11.750 -14.610 -21.293 1.00 90.50 729 HIS A O 1
ATOM 5401 N N . ARG A 1 730 ? 10.443 -15.353 -19.624 1.00 84.44 730 ARG A N 1
ATOM 5402 C CA . ARG A 1 730 ? 11.182 -16.620 -19.470 1.00 84.44 730 ARG A CA 1
ATOM 5403 C C . ARG A 1 730 ? 10.747 -17.717 -20.451 1.00 84.44 730 ARG A C 1
ATOM 5405 O O . ARG A 1 730 ? 11.538 -18.640 -20.685 1.00 84.44 730 ARG A O 1
ATOM 5412 N N . GLY A 1 731 ? 9.554 -17.624 -21.024 1.00 76.12 731 GLY A N 1
ATOM 5413 C CA . GLY A 1 731 ? 9.087 -18.509 -22.086 1.00 76.12 731 GLY A CA 1
ATOM 5414 C C . GLY A 1 731 ? 7.578 -18.691 -22.091 1.00 76.12 731 GLY A C 1
ATOM 5415 O O . GLY A 1 731 ? 6.903 -18.330 -21.137 1.00 76.12 731 GLY A O 1
ATOM 5416 N N . GLY A 1 732 ? 7.095 -19.313 -23.158 1.00 85.62 732 GLY A N 1
ATOM 5417 C CA . GLY A 1 732 ? 5.698 -19.203 -23.552 1.00 85.62 732 GLY A CA 1
ATOM 5418 C C . GLY A 1 732 ? 5.608 -18.938 -25.040 1.00 85.62 732 GLY A C 1
ATOM 5419 O O . GLY A 1 732 ? 6.583 -18.506 -25.638 1.00 85.62 732 GLY A O 1
ATOM 5420 N N . ALA A 1 733 ? 4.494 -19.286 -25.681 1.00 89.81 733 ALA A N 1
ATOM 5421 C CA . ALA A 1 733 ? 4.254 -18.872 -27.061 1.00 89.81 733 ALA A CA 1
ATOM 5422 C C . ALA A 1 733 ? 3.592 -17.488 -27.055 1.00 89.81 733 ALA A C 1
ATOM 5424 O O . ALA A 1 733 ? 2.370 -17.374 -27.221 1.00 89.81 733 ALA A O 1
ATOM 5425 N N . ASP A 1 734 ? 4.407 -16.457 -26.861 1.00 90.06 734 ASP A N 1
ATOM 5426 C CA . ASP A 1 734 ? 3.936 -15.127 -26.500 1.00 90.06 734 ASP A CA 1
ATOM 5427 C C . ASP A 1 734 ? 3.459 -14.334 -27.717 1.00 90.06 734 ASP A C 1
ATOM 5429 O O . ASP A 1 734 ? 3.833 -14.554 -28.882 1.00 90.06 734 ASP A O 1
ATOM 5433 N N . ARG A 1 735 ? 2.566 -13.380 -27.459 1.00 89.06 735 ARG A N 1
ATOM 5434 C CA . ARG A 1 735 ? 1.934 -12.557 -28.484 1.00 89.06 735 ARG A CA 1
ATOM 5435 C C . ARG A 1 735 ? 2.105 -11.074 -28.196 1.00 89.06 735 ARG A C 1
ATOM 5437 O O . ARG A 1 735 ? 1.440 -10.485 -27.350 1.00 89.06 735 ARG A O 1
ATOM 5444 N N . TYR A 1 736 ? 2.892 -10.425 -29.040 1.00 86.81 736 TYR A N 1
ATOM 5445 C CA . TYR A 1 736 ? 3.119 -8.988 -29.022 1.00 86.81 736 TYR A CA 1
ATOM 5446 C C . TYR A 1 736 ? 2.348 -8.347 -30.182 1.00 86.81 736 TYR A C 1
ATOM 5448 O O . TYR A 1 736 ? 2.726 -8.460 -31.350 1.00 86.81 736 TYR A O 1
ATOM 5456 N N . GLU A 1 737 ? 1.224 -7.685 -29.902 1.00 81.06 737 GLU A N 1
ATOM 5457 C CA . GLU A 1 737 ? 0.352 -7.177 -30.972 1.00 81.06 737 GLU A CA 1
ATOM 5458 C C . GLU A 1 737 ? 0.842 -5.851 -31.566 1.00 81.06 737 GLU A C 1
ATOM 5460 O O . GLU A 1 737 ? 0.702 -5.626 -32.775 1.00 81.06 737 GLU A O 1
ATOM 5465 N N . ARG A 1 738 ? 1.398 -4.958 -30.734 1.00 72.00 738 ARG A N 1
ATOM 5466 C CA . ARG A 1 738 ? 1.749 -3.576 -31.110 1.00 72.00 738 ARG A CA 1
ATOM 5467 C C . ARG A 1 738 ? 2.895 -3.009 -30.266 1.00 72.00 738 ARG A C 1
ATOM 5469 O O . ARG A 1 738 ? 2.758 -1.936 -29.704 1.00 72.00 738 ARG A O 1
ATOM 5476 N N . SER A 1 739 ? 4.031 -3.693 -30.189 1.00 74.56 739 SER A N 1
ATOM 5477 C CA . SER A 1 739 ? 5.142 -3.271 -29.320 1.00 74.56 739 SER A CA 1
ATOM 5478 C C . SER A 1 739 ? 6.402 -2.857 -30.080 1.00 74.56 739 SER A C 1
ATOM 5480 O O . SER A 1 739 ? 6.732 -3.416 -31.131 1.00 74.56 739 SER A O 1
ATOM 5482 N N . ARG A 1 740 ? 7.110 -1.872 -29.521 1.00 77.75 740 ARG A N 1
ATOM 5483 C CA . ARG A 1 740 ? 8.548 -1.638 -29.715 1.00 77.75 740 ARG A CA 1
ATOM 5484 C C . ARG A 1 740 ? 9.316 -2.239 -28.538 1.00 77.75 740 ARG A C 1
ATOM 5486 O O . ARG A 1 740 ? 8.735 -2.451 -27.476 1.00 77.75 740 ARG A O 1
ATOM 5493 N N . PHE A 1 741 ? 10.599 -2.506 -28.749 1.00 83.06 741 PHE A N 1
ATOM 5494 C CA . PHE A 1 741 ? 11.418 -3.255 -27.805 1.00 83.06 741 PHE A CA 1
ATOM 5495 C C . PHE A 1 741 ? 12.777 -2.589 -27.608 1.00 83.06 741 PHE A C 1
ATOM 5497 O O . PHE A 1 741 ? 13.431 -2.235 -28.596 1.00 83.06 741 PHE A O 1
ATOM 5504 N N . GLY A 1 742 ? 13.219 -2.473 -26.353 1.00 80.00 742 GLY A N 1
ATOM 5505 C CA . GLY A 1 742 ? 14.602 -2.121 -26.029 1.00 80.00 742 GLY A CA 1
ATOM 5506 C C . GLY A 1 742 ? 15.024 -0.748 -26.555 1.00 80.00 742 GLY A C 1
ATOM 5507 O O . GLY A 1 742 ? 16.103 -0.632 -27.127 1.00 80.00 742 GLY A O 1
ATOM 5508 N N . ASP A 1 743 ? 14.179 0.279 -26.458 1.00 79.81 743 ASP A N 1
ATOM 5509 C CA . ASP A 1 743 ? 14.470 1.602 -27.029 1.00 79.81 743 ASP A CA 1
ATOM 5510 C C . ASP A 1 743 ? 15.180 2.521 -26.018 1.00 79.81 743 ASP A C 1
ATOM 5512 O O . ASP A 1 743 ? 14.740 2.716 -24.884 1.00 79.81 743 ASP A O 1
ATOM 5516 N N . ALA A 1 744 ? 16.323 3.052 -26.460 1.00 81.19 744 ALA A N 1
ATOM 5517 C CA . ALA A 1 744 ? 17.283 3.826 -25.675 1.00 81.19 744 ALA A CA 1
ATOM 5518 C C . ALA A 1 744 ? 17.542 5.225 -26.276 1.00 81.19 744 ALA A C 1
ATOM 5520 O O . ALA A 1 744 ? 18.536 5.876 -25.935 1.00 81.19 744 ALA A O 1
ATOM 5521 N N . THR A 1 745 ? 16.696 5.679 -27.210 1.00 73.19 745 THR A N 1
ATOM 5522 C CA . THR A 1 745 ? 16.939 6.878 -28.041 1.00 73.19 745 THR A CA 1
ATOM 5523 C C . THR A 1 745 ? 16.710 8.217 -27.350 1.00 73.19 745 THR A C 1
ATOM 5525 O O . THR A 1 745 ? 17.059 9.260 -27.906 1.00 73.19 745 THR A O 1
ATOM 5528 N N . VAL A 1 746 ? 16.122 8.229 -26.156 1.00 71.31 746 VAL A N 1
ATOM 5529 C CA . VAL A 1 746 ? 15.700 9.475 -25.514 1.00 71.31 746 VAL A CA 1
ATOM 5530 C C . VAL A 1 746 ? 16.810 10.065 -24.653 1.00 71.31 746 VAL A C 1
ATOM 5532 O O . VAL A 1 746 ? 17.119 9.582 -23.560 1.00 71.31 746 VAL A O 1
ATOM 5535 N N . LEU A 1 747 ? 17.399 11.157 -25.142 1.00 64.50 747 LEU A N 1
ATOM 5536 C CA . LEU A 1 747 ? 18.315 11.986 -24.366 1.00 64.50 747 LEU A CA 1
ATOM 5537 C C . LEU A 1 747 ? 17.544 12.790 -23.317 1.00 64.50 747 LEU A C 1
ATOM 5539 O O . LEU A 1 747 ? 16.651 13.560 -23.655 1.00 64.50 747 LEU A O 1
ATOM 5543 N N . GLY A 1 748 ? 17.945 12.657 -22.055 1.00 58.25 748 GLY A N 1
ATOM 5544 C CA . GLY A 1 748 ? 17.577 13.610 -21.010 1.00 58.25 748 GLY A CA 1
ATOM 5545 C C . GLY A 1 748 ? 18.610 14.726 -20.926 1.00 58.25 748 GLY A C 1
ATOM 5546 O O . GLY A 1 748 ? 19.806 14.455 -20.774 1.00 58.25 748 GLY A O 1
ATOM 5547 N N . GLU A 1 749 ? 18.164 15.974 -21.014 1.00 53.34 749 GLU A N 1
ATOM 5548 C CA . GLU A 1 749 ? 18.997 17.138 -20.712 1.00 53.34 749 GLU A CA 1
ATOM 5549 C C . GLU A 1 749 ? 19.231 17.234 -19.188 1.00 53.34 749 GLU A C 1
ATOM 5551 O O . GLU A 1 749 ? 18.354 16.900 -18.398 1.00 53.34 749 GLU A O 1
ATOM 5556 N N . GLY A 1 750 ? 20.418 17.677 -18.750 1.00 58.12 750 GLY A N 1
ATOM 5557 C CA . GLY A 1 750 ? 20.659 18.030 -17.336 1.00 58.12 750 GLY A CA 1
ATOM 5558 C C . GLY A 1 750 ? 21.483 17.060 -16.472 1.00 58.12 750 GLY A C 1
ATOM 5559 O O . GLY A 1 750 ? 21.690 17.351 -15.296 1.00 58.12 750 GLY A O 1
ATOM 5560 N N . TYR A 1 751 ? 22.029 15.967 -17.024 1.00 62.59 751 TYR A N 1
ATOM 5561 C CA . TYR A 1 751 ? 22.906 15.029 -16.288 1.00 62.59 751 TYR A CA 1
ATOM 5562 C C . TYR A 1 751 ? 24.292 14.841 -16.941 1.00 62.59 751 TYR A C 1
ATOM 5564 O O . TYR A 1 751 ? 24.615 13.727 -17.362 1.00 62.59 751 TYR A O 1
ATOM 5572 N N . PRO A 1 752 ? 25.129 15.885 -17.085 1.00 57.00 752 PRO A N 1
ATOM 5573 C CA . PRO A 1 752 ? 26.436 15.765 -17.744 1.00 57.00 752 PRO A CA 1
ATOM 5574 C C . PRO A 1 752 ? 27.326 14.704 -17.071 1.00 57.00 752 PRO A C 1
ATOM 5576 O O . PRO A 1 752 ? 27.315 14.549 -15.852 1.00 57.00 752 PRO A O 1
ATOM 5579 N N . GLY A 1 753 ? 28.077 13.936 -17.868 1.00 60.41 753 GLY A N 1
ATOM 5580 C CA . GLY A 1 753 ? 29.055 12.956 -17.360 1.00 60.41 753 GLY A CA 1
ATOM 5581 C C . GLY A 1 753 ? 28.503 11.632 -16.805 1.00 60.41 753 GLY A C 1
ATOM 5582 O O . GLY A 1 753 ? 29.285 10.741 -16.488 1.00 60.41 753 GLY A O 1
ATOM 5583 N N . VAL A 1 754 ? 27.183 11.454 -16.717 1.00 59.47 754 VAL A N 1
ATOM 5584 C CA . VAL A 1 754 ? 26.552 10.148 -16.440 1.00 59.47 754 VAL A CA 1
ATOM 5585 C C . VAL A 1 754 ? 26.547 9.290 -17.723 1.00 59.47 754 VAL A C 1
ATOM 5587 O O . VAL A 1 754 ? 26.440 9.853 -18.812 1.00 59.47 754 VAL A O 1
ATOM 5590 N N . GLY A 1 755 ? 26.687 7.957 -17.624 1.00 68.31 755 GLY A N 1
ATOM 5591 C CA . GLY A 1 755 ? 26.622 7.016 -18.763 1.00 68.31 755 GLY A CA 1
ATOM 5592 C C . GLY A 1 755 ? 25.346 7.106 -19.620 1.00 68.31 755 GLY A C 1
ATOM 5593 O O . GLY A 1 755 ? 24.494 7.956 -19.385 1.00 68.31 755 GLY A O 1
ATOM 5594 N N . GLY A 1 756 ? 25.224 6.250 -20.640 1.00 78.56 756 GLY A N 1
ATOM 5595 C CA . GLY A 1 756 ? 24.050 6.236 -21.527 1.00 78.56 756 GLY A CA 1
ATOM 5596 C C . GLY A 1 756 ? 22.806 5.583 -20.903 1.00 78.56 756 GLY A C 1
ATOM 5597 O O . GLY A 1 756 ? 22.849 5.106 -19.772 1.00 78.56 756 GLY A O 1
ATOM 5598 N N . ASN A 1 757 ? 21.708 5.552 -21.658 1.00 85.44 757 ASN A N 1
ATOM 5599 C CA . ASN A 1 757 ? 20.525 4.730 -21.393 1.00 85.44 757 ASN A CA 1
ATOM 5600 C C . ASN A 1 757 ? 20.847 3.237 -21.574 1.00 85.44 757 ASN A C 1
ATOM 5602 O O . ASN A 1 757 ? 21.603 2.872 -22.476 1.00 85.44 757 ASN A O 1
ATOM 5606 N N . PHE A 1 758 ? 20.227 2.371 -20.779 1.00 88.25 758 PHE A N 1
ATOM 5607 C CA . PHE A 1 758 ? 20.320 0.920 -20.924 1.00 88.25 758 PHE A CA 1
ATOM 5608 C C . PHE A 1 758 ? 18.914 0.333 -21.008 1.00 88.25 758 PHE A C 1
ATOM 5610 O O . PHE A 1 758 ? 18.194 0.321 -20.015 1.00 88.25 758 PHE A O 1
ATOM 5617 N N . ALA A 1 759 ? 18.528 -0.122 -22.193 1.00 88.38 759 ALA A N 1
ATOM 5618 C CA . ALA A 1 759 ? 17.177 -0.557 -22.513 1.00 88.38 759 ALA A CA 1
ATOM 5619 C C . ALA A 1 759 ? 17.227 -1.994 -23.038 1.00 88.38 759 ALA A C 1
ATOM 5621 O O . ALA A 1 759 ? 17.871 -2.262 -24.053 1.00 88.38 759 ALA A O 1
ATOM 5622 N N . PHE A 1 760 ? 16.590 -2.933 -22.347 1.00 87.44 760 PHE A N 1
ATOM 5623 C CA . PHE A 1 760 ? 16.692 -4.352 -22.666 1.00 87.44 760 PHE A CA 1
ATOM 5624 C C . PHE A 1 760 ? 15.323 -5.009 -22.757 1.00 87.44 760 PHE A C 1
ATOM 5626 O O . PHE A 1 760 ? 14.508 -4.889 -21.847 1.00 87.44 760 PHE A O 1
ATOM 5633 N N . PHE A 1 761 ? 15.130 -5.775 -23.821 1.00 88.81 761 PHE A N 1
ATOM 5634 C CA . PHE A 1 761 ? 14.059 -6.743 -23.961 1.00 88.81 761 PHE A CA 1
ATOM 5635 C C . PHE A 1 761 ? 14.675 -8.130 -24.167 1.00 88.81 761 PHE A C 1
ATOM 5637 O O . PHE A 1 761 ? 15.475 -8.333 -25.088 1.00 88.81 761 PHE A O 1
ATOM 5644 N N . PHE A 1 762 ? 14.326 -9.057 -23.285 1.00 87.00 762 PHE A N 1
ATOM 5645 C CA . PHE A 1 762 ? 14.741 -10.449 -23.320 1.00 87.00 762 PHE A CA 1
ATOM 5646 C C . PHE A 1 762 ? 13.500 -11.327 -23.323 1.00 87.00 762 PHE A C 1
ATOM 5648 O O . PHE A 1 762 ? 12.850 -11.444 -22.294 1.00 87.00 762 PHE A O 1
ATOM 5655 N N . ASP A 1 763 ? 13.237 -11.980 -24.439 1.00 86.81 763 ASP A N 1
ATOM 5656 C CA . ASP A 1 763 ? 12.402 -13.168 -24.507 1.00 86.81 763 ASP A CA 1
ATOM 5657 C C . ASP A 1 763 ? 13.343 -14.370 -24.609 1.00 86.81 763 ASP A C 1
ATOM 5659 O O . ASP A 1 763 ? 14.133 -14.481 -25.544 1.00 86.81 763 ASP A O 1
ATOM 5663 N N . ILE A 1 764 ? 13.400 -15.211 -23.581 1.00 82.50 764 ILE A N 1
ATOM 5664 C CA . ILE A 1 764 ? 14.385 -16.305 -23.502 1.00 82.50 764 ILE A CA 1
ATOM 5665 C C . ILE A 1 764 ? 13.745 -17.692 -23.587 1.00 82.50 764 ILE A C 1
ATOM 5667 O O . ILE A 1 764 ? 14.432 -18.691 -23.300 1.00 82.50 764 ILE A O 1
ATOM 5671 N N . GLY A 1 765 ? 12.466 -17.738 -23.974 1.00 77.69 765 GLY A N 1
ATOM 5672 C CA . GLY A 1 765 ? 11.735 -18.955 -24.299 1.00 77.69 765 GLY A CA 1
ATOM 5673 C C . GLY A 1 765 ? 12.372 -19.731 -25.451 1.00 77.69 765 GLY A C 1
ATOM 5674 O O . GLY A 1 765 ? 13.312 -19.284 -26.108 1.00 77.69 765 GLY A O 1
ATOM 5675 N N . ARG A 1 766 ? 11.922 -20.968 -25.661 1.00 78.50 766 ARG A N 1
ATOM 5676 C CA . ARG A 1 766 ? 12.258 -21.750 -26.875 1.00 78.50 766 ARG A CA 1
ATOM 5677 C C . ARG A 1 766 ? 11.062 -21.922 -27.801 1.00 78.50 766 ARG A C 1
ATOM 5679 O O . ARG A 1 766 ? 11.186 -22.497 -28.885 1.00 78.50 766 ARG A O 1
ATOM 5686 N N . GLU A 1 767 ? 9.903 -21.559 -27.291 1.00 84.88 767 GLU A N 1
ATOM 5687 C CA . GLU A 1 767 ? 8.634 -21.498 -27.965 1.00 84.88 767 GLU A CA 1
ATOM 5688 C C . GLU A 1 767 ? 8.686 -20.446 -29.079 1.00 84.88 767 GLU A C 1
ATOM 5690 O O . GLU A 1 767 ? 9.701 -19.795 -29.306 1.00 84.88 767 GLU A O 1
ATOM 5695 N N . LYS A 1 768 ? 7.625 -20.391 -29.884 1.00 84.94 768 LYS A N 1
ATOM 5696 C CA . LYS A 1 768 ? 7.595 -19.533 -31.061 1.00 84.94 768 LYS A CA 1
ATOM 5697 C C . LYS A 1 768 ? 6.637 -18.376 -30.835 1.00 84.94 768 LYS A C 1
ATOM 5699 O O . LYS A 1 768 ? 5.423 -18.596 -30.873 1.00 84.94 768 LYS A O 1
ATOM 5704 N N . ASP A 1 769 ? 7.180 -17.172 -30.772 1.00 86.44 769 ASP A N 1
ATOM 5705 C CA . ASP A 1 769 ? 6.411 -15.975 -30.460 1.00 86.44 769 ASP A CA 1
ATOM 5706 C C . ASP A 1 769 ? 5.895 -15.270 -31.713 1.00 86.44 769 ASP A C 1
ATOM 5708 O O . ASP A 1 769 ? 6.334 -15.474 -32.860 1.00 86.44 769 ASP A O 1
ATOM 5712 N N . SER A 1 770 ? 4.907 -14.412 -31.487 1.00 86.94 770 SER A N 1
ATOM 5713 C CA . SER A 1 770 ? 4.274 -13.585 -32.504 1.00 86.94 770 SER A CA 1
ATOM 5714 C C . SER A 1 770 ? 4.595 -12.116 -32.274 1.00 86.94 770 SER A C 1
ATOM 5716 O O . SER A 1 770 ? 4.107 -11.513 -31.327 1.00 86.94 770 SER A O 1
ATOM 5718 N N . TYR A 1 771 ? 5.339 -11.515 -33.203 1.00 84.94 771 TYR A N 1
ATOM 5719 C CA . TYR A 1 771 ? 5.719 -10.103 -33.149 1.00 84.94 771 TYR A CA 1
ATOM 5720 C C . TYR A 1 771 ? 4.999 -9.247 -34.206 1.00 84.94 771 TYR A C 1
ATOM 5722 O O . TYR A 1 771 ? 4.633 -9.754 -35.278 1.00 84.94 771 TYR A O 1
ATOM 5730 N N . PRO A 1 772 ? 4.840 -7.928 -33.975 1.00 79.56 772 PRO A N 1
ATOM 5731 C CA . PRO A 1 772 ? 4.269 -7.022 -34.965 1.00 79.56 772 PRO A CA 1
ATOM 5732 C C . PRO A 1 772 ? 5.128 -6.956 -36.238 1.00 79.56 772 PRO A C 1
ATOM 5734 O O . PRO A 1 772 ? 6.359 -6.990 -36.214 1.00 79.56 772 PRO A O 1
ATOM 5737 N N . LYS A 1 773 ? 4.488 -6.812 -37.404 1.00 72.69 773 LYS A N 1
ATOM 5738 C CA . LYS A 1 773 ? 5.226 -6.674 -38.671 1.00 72.69 773 LYS A CA 1
ATOM 5739 C C . LYS A 1 773 ? 6.062 -5.391 -38.672 1.00 72.69 773 LYS A C 1
ATOM 5741 O O . LYS A 1 773 ? 5.511 -4.300 -38.577 1.00 72.69 773 LYS A O 1
ATOM 5746 N N . GLY A 1 774 ? 7.373 -5.529 -38.872 1.00 67.50 774 GLY A N 1
ATOM 5747 C CA . GLY A 1 774 ? 8.303 -4.404 -39.010 1.00 67.50 774 GLY A CA 1
ATOM 5748 C C . GLY A 1 774 ? 8.803 -3.797 -37.695 1.00 67.50 774 GLY A C 1
ATOM 5749 O O . GLY A 1 774 ? 9.607 -2.872 -37.759 1.00 67.50 774 GLY A O 1
ATOM 5750 N N . SER A 1 775 ? 8.375 -4.300 -36.529 1.00 63.09 775 SER A N 1
ATOM 5751 C CA . SER A 1 775 ? 8.937 -3.900 -35.225 1.00 63.09 775 SER A CA 1
ATOM 5752 C C . SER A 1 775 ? 10.196 -4.686 -34.843 1.00 63.09 775 SER A C 1
ATOM 5754 O O . SER A 1 775 ? 10.966 -4.235 -34.002 1.00 63.09 775 SER A O 1
ATOM 5756 N N . VAL A 1 776 ? 10.435 -5.816 -35.509 1.00 64.44 776 VAL A N 1
ATOM 5757 C CA . VAL A 1 776 ? 11.646 -6.639 -35.413 1.00 64.44 776 VAL A CA 1
ATOM 5758 C C . VAL A 1 776 ? 12.142 -7.004 -36.821 1.00 64.44 776 VAL A C 1
ATOM 5760 O O . VAL A 1 776 ? 11.334 -7.085 -37.756 1.00 64.44 776 VAL A O 1
ATOM 5763 N N . PRO A 1 777 ? 13.458 -7.209 -37.027 1.00 50.25 777 PRO A N 1
ATOM 5764 C CA . PRO A 1 777 ? 14.004 -7.736 -38.277 1.00 50.25 777 PRO A CA 1
ATOM 5765 C C . PRO A 1 777 ? 13.359 -9.076 -38.663 1.00 50.25 777 PRO A C 1
ATOM 5767 O O . PRO A 1 777 ? 12.832 -9.790 -37.819 1.00 50.25 777 PRO A O 1
ATOM 5770 N N . ALA A 1 778 ? 13.442 -9.454 -39.942 1.00 46.72 778 ALA A N 1
ATOM 5771 C CA . ALA A 1 778 ? 12.742 -10.601 -40.544 1.00 46.72 778 ALA A CA 1
ATOM 5772 C C . ALA A 1 778 ? 13.061 -12.009 -39.964 1.00 46.72 778 ALA A C 1
ATOM 5774 O O . ALA A 1 778 ? 12.600 -13.000 -40.528 1.00 46.72 778 ALA A O 1
ATOM 5775 N N . TYR A 1 779 ? 13.835 -12.104 -38.878 1.00 48.31 779 TYR A N 1
ATOM 5776 C CA . TYR A 1 779 ? 14.350 -13.340 -38.282 1.00 48.31 779 TYR A CA 1
ATOM 5777 C C . TYR A 1 779 ? 13.951 -13.539 -36.809 1.00 48.31 779 TYR A C 1
ATOM 5779 O O . TYR A 1 779 ? 14.688 -14.207 -36.104 1.00 48.31 779 TYR A O 1
ATOM 5787 N N . ALA A 1 780 ? 12.834 -12.979 -36.329 1.00 53.44 780 ALA A N 1
ATOM 5788 C CA . ALA A 1 780 ? 12.312 -13.301 -34.992 1.00 53.44 780 ALA A CA 1
ATOM 5789 C C . ALA A 1 780 ? 12.178 -14.831 -34.783 1.00 53.44 780 ALA A C 1
ATOM 5791 O O . ALA A 1 780 ? 11.834 -15.545 -35.738 1.00 53.44 780 ALA A O 1
ATOM 5792 N N . ASN A 1 781 ? 12.377 -15.298 -33.547 1.00 55.03 781 ASN A N 1
ATOM 5793 C CA . ASN A 1 781 ? 12.674 -16.653 -33.048 1.00 55.03 781 ASN A CA 1
ATOM 5794 C C . ASN A 1 781 ? 14.159 -17.054 -33.171 1.00 55.03 781 ASN A C 1
ATOM 5796 O O . ASN A 1 781 ? 14.629 -17.326 -34.278 1.00 55.03 781 ASN A O 1
ATOM 5800 N N . ASP A 1 782 ? 14.877 -17.126 -32.040 1.00 56.59 782 ASP A N 1
ATOM 5801 C CA . ASP A 1 782 ? 16.337 -17.362 -31.935 1.00 56.59 782 ASP A CA 1
ATOM 5802 C C . ASP A 1 782 ? 17.201 -16.226 -32.529 1.00 56.59 782 ASP A C 1
ATOM 5804 O O . ASP A 1 782 ? 18.168 -16.455 -33.272 1.00 56.59 782 ASP A O 1
ATOM 5808 N N . SER A 1 783 ? 16.864 -14.971 -32.222 1.00 59.00 783 SER A N 1
ATOM 5809 C CA . SER A 1 783 ? 17.515 -13.806 -32.823 1.00 59.00 783 SER A CA 1
ATOM 5810 C C . SER A 1 783 ? 18.013 -12.766 -31.831 1.00 59.00 783 SER A C 1
ATOM 5812 O O . SER A 1 783 ? 17.464 -12.537 -30.758 1.00 59.00 783 SER A O 1
ATOM 5814 N N . PHE A 1 784 ? 19.102 -12.113 -32.233 1.00 65.19 784 PHE A N 1
ATOM 5815 C CA . PHE A 1 784 ? 19.713 -11.006 -31.519 1.00 65.19 784 PHE A CA 1
ATOM 5816 C C . PHE A 1 784 ? 19.698 -9.762 -32.392 1.00 65.19 784 PHE A C 1
ATOM 5818 O O . PHE A 1 784 ? 20.192 -9.783 -33.526 1.00 65.19 784 PHE A O 1
ATOM 5825 N N . VAL A 1 785 ? 19.201 -8.659 -31.840 1.00 63.69 785 VAL A N 1
ATOM 5826 C CA . VAL A 1 785 ? 19.189 -7.371 -32.523 1.00 63.69 785 VAL A CA 1
ATOM 5827 C C . VAL A 1 785 ? 19.639 -6.305 -31.545 1.00 63.69 785 VAL A C 1
ATOM 5829 O O . VAL A 1 785 ? 19.121 -6.196 -30.440 1.00 63.69 785 VAL A O 1
ATOM 5832 N N . LEU A 1 786 ? 20.605 -5.499 -31.972 1.00 62.25 786 LEU A N 1
ATOM 5833 C CA . LEU A 1 786 ? 20.907 -4.224 -31.341 1.00 62.25 786 LEU A CA 1
ATOM 5834 C C . LEU A 1 786 ? 19.980 -3.196 -32.003 1.00 62.25 786 LEU A C 1
ATOM 5836 O O . LEU A 1 786 ? 20.305 -2.752 -33.107 1.00 62.25 786 LEU A O 1
ATOM 5840 N N . PRO A 1 787 ? 18.814 -2.854 -31.422 1.00 54.66 787 PRO A N 1
ATOM 5841 C CA . PRO A 1 787 ? 17.851 -1.986 -32.082 1.00 54.66 787 PRO A CA 1
ATOM 5842 C C . PRO A 1 787 ? 18.473 -0.605 -32.294 1.00 54.66 787 PRO A C 1
ATOM 5844 O O . PRO A 1 787 ? 18.293 -0.013 -33.355 1.00 54.66 787 PRO A O 1
ATOM 5847 N N . GLN A 1 788 ? 19.255 -0.129 -31.313 1.00 62.91 788 GLN A N 1
ATOM 5848 C CA . GLN A 1 788 ? 19.889 1.187 -31.292 1.00 62.91 788 GLN A CA 1
ATOM 5849 C C . GLN A 1 788 ? 21.180 1.180 -30.458 1.00 62.91 788 GLN A C 1
ATOM 5851 O O . GLN A 1 788 ? 21.200 0.710 -29.321 1.00 62.91 788 GLN A O 1
ATOM 5856 N N . ALA A 1 789 ? 22.241 1.791 -30.985 1.00 61.75 789 ALA A N 1
ATOM 5857 C CA . ALA A 1 789 ? 23.356 2.289 -30.187 1.00 61.75 789 ALA A CA 1
ATOM 5858 C C . ALA A 1 789 ? 23.842 3.605 -30.797 1.00 61.75 789 ALA A C 1
ATOM 5860 O O . ALA A 1 789 ? 24.186 3.657 -31.980 1.00 61.75 789 ALA A O 1
ATOM 5861 N N . MET A 1 790 ? 23.798 4.687 -30.017 1.00 64.44 790 MET A N 1
ATOM 5862 C CA . MET A 1 790 ? 23.967 6.044 -30.547 1.00 64.44 790 MET A CA 1
ATOM 5863 C C . MET A 1 790 ? 24.993 6.854 -29.758 1.00 64.44 790 MET A C 1
ATOM 5865 O O . MET A 1 790 ? 25.070 6.786 -28.531 1.00 64.44 790 MET A O 1
ATOM 5869 N N . LYS A 1 791 ? 25.766 7.659 -30.489 1.00 63.91 791 LYS A N 1
ATOM 5870 C CA . LYS A 1 791 ? 26.609 8.730 -29.950 1.00 63.91 791 LYS A CA 1
ATOM 5871 C C . LYS A 1 791 ? 25.944 10.071 -30.272 1.00 63.91 791 LYS A C 1
ATOM 5873 O O . LYS A 1 791 ? 25.357 10.227 -31.339 1.00 63.91 791 LYS A O 1
ATOM 5878 N N . THR A 1 792 ? 26.033 11.029 -29.362 1.00 62.31 792 THR A N 1
ATOM 5879 C CA . THR A 1 792 ? 25.625 12.427 -29.562 1.00 62.31 792 THR A CA 1
ATOM 5880 C C . THR A 1 792 ? 26.756 13.356 -29.121 1.00 62.31 792 THR A C 1
ATOM 5882 O O . THR A 1 792 ? 27.834 12.878 -28.775 1.00 62.31 792 THR A O 1
ATOM 5885 N N . ARG A 1 793 ? 26.553 14.675 -29.150 1.00 62.28 793 ARG A N 1
ATOM 5886 C CA . ARG A 1 793 ? 27.502 15.668 -28.626 1.00 62.28 793 ARG A CA 1
ATOM 5887 C C . ARG A 1 793 ? 26.858 16.480 -27.508 1.00 62.28 793 ARG A C 1
ATOM 5889 O O . ARG A 1 793 ? 25.740 16.959 -27.673 1.00 62.28 793 ARG A O 1
ATOM 5896 N N . GLU A 1 794 ? 27.556 16.631 -26.385 1.00 60.44 794 GLU A N 1
ATOM 5897 C CA . GLU A 1 794 ? 27.164 17.561 -25.319 1.00 60.44 794 GLU A CA 1
ATOM 5898 C C . GLU A 1 794 ? 27.302 19.023 -25.794 1.00 60.44 794 GLU A C 1
ATOM 5900 O O . GLU A 1 794 ? 27.938 19.311 -26.812 1.00 60.44 794 GLU A O 1
ATOM 5905 N N . ALA A 1 795 ? 26.723 19.967 -25.041 1.00 56.53 795 ALA A N 1
ATOM 5906 C CA . ALA A 1 795 ? 26.751 21.401 -25.357 1.00 56.53 795 ALA A CA 1
ATOM 5907 C C . ALA A 1 795 ? 28.175 21.994 -25.442 1.00 56.53 795 ALA A C 1
ATOM 5909 O O . ALA A 1 795 ? 28.379 23.023 -26.083 1.00 56.53 795 ALA A O 1
ATOM 5910 N N . ASP A 1 796 ? 29.161 21.339 -24.825 1.00 57.47 796 ASP A N 1
ATOM 5911 C CA . ASP A 1 796 ? 30.581 21.699 -24.889 1.00 57.47 796 ASP A CA 1
ATOM 5912 C C . ASP A 1 796 ? 31.347 21.022 -26.046 1.00 57.47 796 ASP A C 1
ATOM 5914 O O . ASP A 1 796 ? 32.561 21.183 -26.174 1.00 57.47 796 ASP A O 1
ATOM 5918 N N . GLY A 1 797 ? 30.646 20.280 -26.909 1.00 59.81 797 GLY A N 1
ATOM 5919 C CA . GLY A 1 797 ? 31.186 19.655 -28.115 1.00 59.81 797 GLY A CA 1
ATOM 5920 C C . GLY A 1 797 ? 31.772 18.253 -27.926 1.00 59.81 797 GLY A C 1
ATOM 5921 O O . GLY A 1 797 ? 32.150 17.639 -28.933 1.00 59.81 797 GLY A O 1
ATOM 5922 N N . ARG A 1 798 ? 31.831 17.722 -26.694 1.00 62.19 798 ARG A N 1
ATOM 5923 C CA . ARG A 1 798 ? 32.301 16.350 -26.426 1.00 62.19 798 ARG A CA 1
ATOM 5924 C C . ARG A 1 798 ? 31.310 15.320 -26.958 1.00 62.19 798 ARG A C 1
ATOM 5926 O O . ARG A 1 798 ? 30.117 15.423 -26.694 1.00 62.19 798 ARG A O 1
ATOM 5933 N N . GLU A 1 799 ? 31.797 14.309 -27.680 1.00 60.00 799 GLU A N 1
ATOM 5934 C CA . GLU A 1 799 ? 30.961 13.156 -28.029 1.00 60.00 799 GLU A CA 1
ATOM 5935 C C . GLU A 1 799 ? 30.626 12.357 -26.769 1.00 60.00 799 GLU A C 1
ATOM 5937 O O . GLU A 1 799 ? 31.516 11.975 -26.010 1.00 60.00 799 GLU A O 1
ATOM 5942 N N . CYS A 1 800 ? 29.341 12.099 -26.547 1.00 60.72 800 CYS A N 1
ATOM 5943 C CA . CYS A 1 800 ? 28.858 11.282 -25.448 1.00 60.72 800 CYS A CA 1
ATOM 5944 C C . CYS A 1 800 ? 27.965 10.156 -25.962 1.00 60.72 800 CYS A C 1
ATOM 5946 O O . CYS A 1 800 ? 27.325 10.232 -27.012 1.00 60.72 800 CYS A O 1
ATOM 5948 N N . PHE A 1 801 ? 27.958 9.065 -25.216 1.00 69.44 801 PHE A N 1
ATOM 5949 C CA . PHE A 1 801 ? 27.152 7.904 -25.526 1.00 69.44 801 PHE A CA 1
ATOM 5950 C C . PHE A 1 801 ? 25.724 8.101 -25.036 1.00 69.44 801 PHE A C 1
ATOM 5952 O O . PHE A 1 801 ? 25.502 8.407 -23.865 1.00 69.44 801 PHE A O 1
ATOM 5959 N N . MET A 1 802 ? 24.767 7.918 -25.937 1.00 69.94 802 MET A N 1
ATOM 5960 C CA . MET A 1 802 ? 23.351 8.113 -25.655 1.00 69.94 802 MET A CA 1
ATOM 5961 C C . MET A 1 802 ? 22.750 6.911 -24.935 1.00 69.94 802 MET A C 1
ATOM 5963 O O . MET A 1 802 ? 22.021 7.096 -23.968 1.00 69.94 802 MET A O 1
ATOM 5967 N N . GLY A 1 803 ? 23.081 5.693 -25.366 1.00 76.38 803 GLY A N 1
ATOM 5968 C CA . GLY A 1 803 ? 22.565 4.469 -24.768 1.00 76.38 803 GLY A CA 1
ATOM 5969 C C . GLY A 1 803 ? 22.624 3.245 -25.674 1.00 76.38 803 GLY A C 1
ATOM 5970 O O . GLY A 1 803 ? 23.058 3.328 -26.827 1.00 76.38 803 GLY A O 1
ATOM 5971 N N . ILE A 1 804 ? 22.188 2.115 -25.116 1.00 78.56 804 ILE A N 1
ATOM 5972 C CA . ILE A 1 804 ? 22.133 0.793 -25.746 1.00 78.56 804 ILE A CA 1
ATOM 5973 C C . ILE A 1 804 ? 20.733 0.246 -25.585 1.00 78.56 804 ILE A C 1
ATOM 5975 O O . ILE A 1 804 ? 20.260 0.080 -24.462 1.00 78.56 804 ILE A O 1
ATOM 5979 N N . GLY A 1 805 ? 20.132 -0.073 -26.721 1.00 80.38 805 GLY A N 1
ATOM 5980 C CA . GLY A 1 805 ? 18.970 -0.931 -26.810 1.00 80.38 805 GLY A CA 1
ATOM 5981 C C . GLY A 1 805 ? 19.376 -2.372 -27.082 1.00 80.38 805 GLY A C 1
ATOM 5982 O O . GLY A 1 805 ? 20.288 -2.594 -27.880 1.00 80.38 805 GLY A O 1
ATOM 5983 N N . LEU A 1 806 ? 18.688 -3.351 -26.504 1.00 79.75 806 LEU A N 1
ATOM 5984 C CA . LEU A 1 806 ? 18.853 -4.764 -26.839 1.00 79.75 806 LEU A CA 1
ATOM 5985 C C . LEU A 1 806 ? 17.508 -5.449 -27.026 1.00 79.75 806 LEU A C 1
ATOM 5987 O O . LEU A 1 806 ? 16.628 -5.310 -26.182 1.00 79.75 806 LEU A O 1
ATOM 5991 N N . PHE A 1 807 ? 17.411 -6.246 -28.082 1.00 83.12 807 PHE A N 1
ATOM 5992 C CA . PHE A 1 807 ? 16.355 -7.225 -28.271 1.00 83.12 807 PHE A CA 1
ATOM 5993 C C . PHE A 1 807 ? 16.995 -8.610 -28.384 1.00 83.12 807 PHE A C 1
ATOM 5995 O O . PHE A 1 807 ? 17.889 -8.833 -29.214 1.00 83.12 807 PHE A O 1
ATOM 6002 N N . VAL A 1 808 ? 16.549 -9.524 -27.532 1.00 78.31 808 VAL A N 1
ATOM 6003 C CA . VAL A 1 808 ? 16.953 -10.929 -27.534 1.00 78.31 808 VAL A CA 1
ATOM 6004 C C . VAL A 1 808 ? 15.697 -11.777 -27.538 1.00 78.31 808 VAL A C 1
ATOM 6006 O O . VAL A 1 808 ? 14.827 -11.556 -26.708 1.00 78.31 808 VAL A O 1
ATOM 6009 N N . ASP A 1 809 ? 15.657 -12.732 -28.454 1.00 77.75 809 ASP A N 1
ATOM 6010 C CA . ASP A 1 809 ? 14.643 -13.773 -28.564 1.00 77.75 809 ASP A CA 1
ATOM 6011 C C . ASP A 1 809 ? 15.380 -15.126 -28.609 1.00 77.75 809 ASP A C 1
ATOM 6013 O O . ASP A 1 809 ? 16.277 -15.320 -29.442 1.00 77.75 809 ASP A O 1
ATOM 6017 N N . GLY A 1 810 ? 15.063 -16.024 -27.678 1.00 70.19 810 GLY A N 1
ATOM 6018 C CA . GLY A 1 810 ? 15.720 -17.314 -27.488 1.00 70.19 810 GLY A CA 1
ATOM 6019 C C . GLY A 1 810 ? 16.807 -17.314 -26.405 1.00 70.19 810 GLY A C 1
ATOM 6020 O O . GLY A 1 810 ? 17.210 -16.289 -25.853 1.00 70.19 810 GLY A O 1
ATOM 6021 N N . ILE A 1 811 ? 17.345 -18.497 -26.075 1.00 62.56 811 ILE A N 1
ATOM 6022 C CA . ILE A 1 811 ? 18.380 -18.623 -25.030 1.00 62.56 811 ILE A CA 1
ATOM 6023 C C . ILE A 1 811 ? 19.689 -17.961 -25.499 1.00 62.56 811 ILE A C 1
ATOM 6025 O O . ILE A 1 811 ? 20.353 -18.494 -26.397 1.00 62.56 811 ILE A O 1
ATOM 6029 N N . PRO A 1 812 ? 20.165 -16.881 -24.845 1.00 58.59 812 PRO A N 1
ATOM 6030 C CA . PRO A 1 812 ? 21.358 -16.188 -25.297 1.00 58.59 812 PRO A CA 1
ATOM 6031 C C . PRO A 1 812 ? 22.599 -17.051 -25.054 1.00 58.59 812 PRO A C 1
ATOM 6033 O O . PRO A 1 812 ? 23.068 -17.217 -23.926 1.00 58.59 812 PRO A O 1
ATOM 6036 N N . ALA A 1 813 ? 23.198 -17.569 -26.126 1.00 62.91 813 ALA A N 1
ATOM 6037 C CA . ALA A 1 813 ? 24.575 -18.042 -26.073 1.00 62.91 813 ALA A CA 1
ATOM 6038 C C . ALA A 1 813 ? 25.505 -16.820 -26.005 1.00 62.91 813 ALA A C 1
ATOM 6040 O O . ALA A 1 813 ? 25.937 -16.301 -27.034 1.00 62.91 813 ALA A O 1
ATOM 6041 N N . LEU A 1 814 ? 25.797 -16.329 -24.800 1.00 68.94 814 LEU A N 1
ATOM 6042 C CA . LEU A 1 814 ? 26.723 -15.213 -24.608 1.00 68.94 814 LEU A CA 1
ATOM 6043 C C . LEU A 1 814 ? 28.170 -15.635 -24.911 1.00 68.94 814 LEU A C 1
ATOM 6045 O O . LEU A 1 814 ? 28.615 -16.723 -24.533 1.00 68.94 814 LEU A O 1
ATOM 6049 N N . ARG A 1 815 ? 28.928 -14.763 -25.581 1.00 67.50 815 ARG A N 1
ATOM 6050 C CA . ARG A 1 815 ? 30.361 -14.944 -25.862 1.00 67.50 815 ARG A CA 1
ATOM 6051 C C . ARG A 1 815 ? 31.156 -13.727 -25.383 1.00 67.50 815 ARG A C 1
ATOM 6053 O O . ARG A 1 815 ? 30.634 -12.615 -25.446 1.00 67.50 815 ARG A O 1
ATOM 6060 N N . PRO A 1 816 ? 32.417 -13.900 -24.943 1.00 67.31 816 PRO A N 1
ATOM 6061 C CA . PRO A 1 816 ? 33.298 -12.767 -24.678 1.00 67.31 816 PRO A CA 1
ATOM 6062 C C . PRO A 1 816 ? 33.421 -11.886 -25.923 1.00 67.31 816 PRO A C 1
ATOM 6064 O O . PRO A 1 816 ? 33.472 -12.410 -27.042 1.00 67.31 816 PRO A O 1
ATOM 6067 N N . SER A 1 817 ? 33.497 -10.571 -25.736 1.00 62.28 817 SER A N 1
ATOM 6068 C CA . SER A 1 817 ? 33.718 -9.655 -26.849 1.00 62.28 817 SER A CA 1
ATOM 6069 C C . SER A 1 817 ? 35.031 -9.964 -27.592 1.00 62.28 817 SER A C 1
ATOM 6071 O O . SER A 1 817 ? 36.026 -10.379 -26.979 1.00 62.28 817 SER A O 1
ATOM 6073 N N . PRO A 1 818 ? 35.072 -9.800 -28.928 1.00 59.75 818 PRO A N 1
ATOM 6074 C CA . PRO A 1 818 ? 36.322 -9.908 -29.670 1.00 59.75 818 PRO A CA 1
ATOM 6075 C C . PRO A 1 818 ? 37.300 -8.823 -29.195 1.00 59.75 818 PRO A C 1
ATOM 6077 O O . PRO A 1 818 ? 36.918 -7.670 -29.014 1.00 59.75 818 PRO A O 1
ATOM 6080 N N . ARG A 1 819 ? 38.580 -9.179 -28.996 1.00 52.41 819 ARG A N 1
ATOM 6081 C CA . ARG A 1 819 ? 39.620 -8.182 -28.683 1.00 52.41 819 ARG A CA 1
ATOM 6082 C C . ARG A 1 819 ? 39.685 -7.149 -29.817 1.00 52.41 819 ARG A C 1
ATOM 6084 O O . ARG A 1 819 ? 39.635 -7.565 -30.979 1.00 52.41 819 ARG A O 1
ATOM 6091 N N . PRO A 1 820 ? 39.837 -5.844 -29.518 1.00 44.94 820 PRO A N 1
ATOM 6092 C CA . PRO A 1 820 ? 39.958 -4.835 -30.559 1.00 44.94 820 PRO A CA 1
ATOM 6093 C C . PRO A 1 820 ? 41.132 -5.174 -31.498 1.00 44.94 820 PRO A C 1
ATOM 6095 O O . PRO A 1 820 ? 42.139 -5.731 -31.043 1.00 44.94 820 PRO A O 1
ATOM 6098 N N . PRO A 1 821 ? 41.026 -4.866 -32.803 1.00 45.56 821 PRO A N 1
ATOM 6099 C CA . PRO A 1 821 ? 42.116 -5.059 -33.752 1.00 45.56 821 PRO A CA 1
ATOM 6100 C C . PRO A 1 821 ? 43.407 -4.392 -33.258 1.00 45.56 821 PRO A C 1
ATOM 6102 O O . PRO A 1 821 ? 43.375 -3.267 -32.760 1.00 45.56 821 PRO A O 1
ATOM 6105 N N . ALA A 1 822 ? 44.557 -5.047 -33.447 1.00 43.00 822 ALA A N 1
ATOM 6106 C CA . ALA A 1 822 ? 45.868 -4.547 -33.005 1.00 43.00 822 ALA A CA 1
ATOM 6107 C C . ALA A 1 822 ? 46.211 -3.132 -33.530 1.00 43.00 822 ALA A C 1
ATOM 6109 O O . ALA A 1 822 ? 47.023 -2.430 -32.935 1.00 43.00 822 ALA A O 1
ATOM 6110 N N . SER A 1 823 ? 45.562 -2.685 -34.611 1.00 43.25 823 SER A N 1
ATOM 6111 C CA . SER A 1 823 ? 45.702 -1.341 -35.186 1.00 43.25 823 SER A CA 1
ATOM 6112 C C . SER A 1 823 ? 45.074 -0.215 -34.352 1.00 43.25 823 SER A C 1
ATOM 6114 O O . SER A 1 823 ? 45.431 0.941 -34.553 1.00 43.25 823 SER A O 1
ATOM 6116 N N . LEU A 1 824 ? 44.150 -0.520 -33.432 1.00 41.16 824 LEU A N 1
ATOM 6117 C CA . LEU A 1 824 ? 43.554 0.460 -32.508 1.00 41.16 824 LEU A CA 1
ATOM 6118 C C . LEU A 1 824 ? 44.329 0.558 -31.183 1.00 41.16 824 LEU A C 1
ATOM 6120 O O . LEU A 1 824 ? 44.341 1.612 -30.557 1.00 41.16 824 LEU A O 1
ATOM 6124 N N . GLN A 1 825 ? 45.063 -0.493 -30.798 1.00 43.25 825 GLN A N 1
ATOM 6125 C CA . GLN A 1 825 ? 45.957 -0.464 -29.631 1.00 43.25 825 GLN A CA 1
ATOM 6126 C C . GLN A 1 825 ? 47.160 0.469 -29.837 1.00 43.25 825 GLN A C 1
ATOM 6128 O O . GLN A 1 825 ? 47.592 1.133 -28.898 1.00 43.25 825 GLN A O 1
ATOM 6133 N N . SER A 1 826 ? 47.660 0.600 -31.073 1.00 40.59 826 SER A N 1
ATOM 6134 C CA . SER A 1 826 ? 48.807 1.470 -31.365 1.00 40.59 826 SER A CA 1
ATOM 6135 C C . SER A 1 826 ? 48.508 2.969 -31.242 1.00 40.59 826 SER A C 1
ATOM 6137 O O . SER A 1 826 ? 49.440 3.744 -31.045 1.00 40.59 826 SER A O 1
ATOM 6139 N N . ALA A 1 827 ? 47.241 3.388 -31.346 1.00 40.38 827 ALA A N 1
ATOM 6140 C CA . ALA A 1 827 ? 46.855 4.788 -31.156 1.00 40.38 827 ALA A CA 1
ATOM 6141 C C . ALA A 1 827 ? 46.856 5.169 -29.663 1.00 40.38 827 ALA A C 1
ATOM 6143 O O . ALA A 1 827 ? 47.473 6.166 -29.288 1.00 40.38 827 ALA A O 1
ATOM 6144 N N . ALA A 1 828 ? 46.292 4.314 -28.802 1.00 38.59 828 ALA A N 1
ATOM 6145 C CA . ALA A 1 828 ? 46.260 4.522 -27.351 1.00 38.59 828 ALA A CA 1
ATOM 6146 C C . ALA A 1 828 ? 47.657 4.459 -26.692 1.00 38.59 828 ALA A C 1
ATOM 6148 O O . ALA A 1 828 ? 47.946 5.209 -25.756 1.00 38.59 828 ALA A O 1
ATOM 6149 N N . ASP A 1 829 ? 48.564 3.623 -27.213 1.00 41.16 829 ASP A N 1
ATOM 6150 C CA . ASP A 1 829 ? 49.957 3.569 -26.742 1.00 41.16 829 ASP A CA 1
ATOM 6151 C C . ASP A 1 829 ? 50.795 4.780 -27.194 1.00 41.16 829 ASP A C 1
ATOM 6153 O O . ASP A 1 829 ? 51.779 5.133 -26.535 1.00 41.16 829 ASP A O 1
ATOM 6157 N N . SER A 1 830 ? 50.409 5.446 -28.291 1.00 41.41 830 SER A N 1
ATOM 6158 C CA . SER A 1 830 ? 51.098 6.647 -28.779 1.00 41.41 830 SER A CA 1
ATOM 6159 C C . SER A 1 830 ? 50.778 7.896 -27.948 1.00 41.41 830 SER A C 1
ATOM 6161 O O . SER A 1 830 ? 51.680 8.690 -27.685 1.00 41.41 830 SER A O 1
ATOM 6163 N N . GLU A 1 831 ? 49.552 8.020 -27.423 1.00 41.34 831 GLU A N 1
ATOM 6164 C CA . GLU A 1 831 ? 49.178 9.121 -26.522 1.00 41.34 831 GLU A CA 1
ATOM 6165 C C . GLU A 1 831 ? 49.743 8.944 -25.104 1.00 41.34 831 GLU A C 1
ATOM 6167 O O . GLU A 1 831 ? 50.180 9.919 -24.492 1.00 41.34 831 GLU A O 1
ATOM 6172 N N . ARG A 1 832 ? 49.868 7.706 -24.593 1.00 42.53 832 ARG A N 1
ATOM 6173 C CA . ARG A 1 832 ? 50.515 7.453 -23.286 1.00 42.53 832 ARG A CA 1
ATOM 6174 C C . ARG A 1 832 ? 52.013 7.758 -23.258 1.00 42.53 832 ARG A C 1
ATOM 6176 O O . ARG A 1 832 ? 52.538 8.030 -22.182 1.00 42.53 832 ARG A O 1
ATOM 6183 N N . ARG A 1 833 ? 52.705 7.718 -24.402 1.00 41.00 833 ARG A N 1
ATOM 6184 C CA . ARG A 1 833 ? 54.132 8.081 -24.499 1.00 41.00 833 ARG A CA 1
ATOM 6185 C C . ARG A 1 833 ? 54.377 9.574 -24.717 1.00 41.00 833 ARG A C 1
ATOM 6187 O O . ARG A 1 833 ? 55.496 10.015 -24.502 1.00 41.00 833 ARG A O 1
ATOM 6194 N N . ALA A 1 834 ? 53.361 10.347 -25.102 1.00 42.50 834 ALA A N 1
ATOM 6195 C CA . ALA A 1 834 ? 53.482 11.795 -25.289 1.00 42.50 834 ALA A CA 1
ATOM 6196 C C . ALA A 1 834 ? 53.263 12.604 -23.992 1.00 42.50 834 ALA A C 1
ATOM 6198 O O . ALA A 1 834 ? 53.539 13.797 -23.966 1.00 42.50 834 ALA A O 1
ATOM 6199 N N . GLY A 1 835 ? 52.778 11.969 -22.917 1.00 40.50 835 GLY A N 1
ATOM 6200 C CA . GLY A 1 835 ? 52.546 12.599 -21.610 1.00 40.50 835 GLY A CA 1
ATOM 6201 C C . GLY A 1 835 ? 53.653 12.383 -20.571 1.00 40.50 835 GLY A C 1
ATOM 6202 O O . GLY A 1 835 ? 53.413 12.633 -19.391 1.00 40.50 835 GLY A O 1
ATOM 6203 N N . SER A 1 836 ? 54.823 11.870 -20.966 1.00 40.62 836 SER A N 1
ATOM 6204 C CA . SER A 1 836 ? 55.931 11.564 -20.048 1.00 40.62 836 SER A CA 1
ATOM 6205 C C . SER A 1 836 ? 57.292 12.137 -20.464 1.00 40.62 836 SER A C 1
ATOM 6207 O O . SER A 1 836 ? 58.303 11.570 -20.055 1.00 40.62 836 SER A O 1
ATOM 6209 N N . ASP A 1 837 ? 57.319 13.225 -21.239 1.00 33.84 837 ASP A N 1
ATOM 6210 C CA . ASP A 1 837 ? 58.523 14.040 -21.477 1.00 33.84 837 ASP A CA 1
ATOM 6211 C C . ASP A 1 837 ? 58.334 15.470 -20.953 1.00 33.84 837 ASP A C 1
ATOM 6213 O O . ASP A 1 837 ? 57.271 16.073 -21.241 1.00 33.84 837 ASP A O 1
#

Sequence (837 aa):
MNRRAKMCMAVLAAMGFGLASAASCLGENVRPELRRMSRTLRDVLEKGCLPAGASNEAAALLADPDAGITAHWKMWLSNAVAYARANDIYSGAETMPALIHLREAPLDAPLMAWDLVLSWTKAPDPLSAAFAAASSMAAELPGATAGNRRLAIGRRLRGTASQRLVCAFTNAAAMVDSGALRNVPGEWRRACGFTAAWLASAGERFLGRSKGAPEYYFHWFFAPADPFDTNAPPGEARTLKAGLKIPACFTNEMDVYWYLHTLAGFPAPSGGKPDRWVEDDLGKIDFSEMRRATETLRGILTPAFLKELERELESAEETASGIDGVEGSLIGVYQTAYGKVVIGGKGRNVYRDPDAAVIVDAGGDDDYLFSRGAEEVGRWPVRLLIDLSGDDVYRVDGIGGPGAGILGVGVLVDRRGSDRYCQGLSTNINLRELTRCSILMADPEGQNTRIVPPLALFGDPERPAERGVMLNSGFSFGCGFMGIGVLVDECGADLYLGQKLAFGTGMCCGIGVLEDGGGDDVYAAGCASIGAGLTGSIGLVDNWAGNDHYQCLGLFESGYSAGQEWDNGYDGSGIGYGTAWRSEKRGNEPRPTLGGGIGIVRDRRGDDSYIGSSFGIASGYAGGAGAVFDESGSDTYFVKRGPDGANHSSWSGNHALGNGCHRGMGFLVDVEGNDRYSAAMLGGGTAWDLGVGFLVDLGGNDCMCDLHGKGEMGNTGWAAAKSLAVSWHRGGADRYERSRFGDATVLGEGYPGVGGNFAFFFDIGREKDSYPKGSVPAYANDSFVLPQAMKTREADGRECFMGIGLFVDGIPALRPSPRPPASLQSAADSERRAGSD

Mean predicted aligned error: 10.21 Å

Foldseek 3Di:
DDPVVVVVVVVCVVVVNDPPDPVLQQCPVVLVVLVVQLVVVCCCQQQVWDFPPDDPVRLCQQVPPCRHRNNQSVLQLVCQLVVVVPQLQFLLCVQQPLLNVCSNRVSSNQVSVVVLLSQQQVDPALLLSQLSNLLVQLCRAHQADPPPPPQPPDPPDDDALVSLLVVLQQVLLCLLPCNQCVLADPLLLLQLLVVLLQQLAQLDDADDDPAGDRPDPCVLPRRRPFWWPLVDQQQQIATPRPRHGHHSQDNTSVSSLLSLCVQSPGDAGPVGDDPSSPPSNGHYGHSNSLSSSSVSSSVCRDPVNVVSVLVVQVPADWDADPFPQKGAIFRDWDDDPQWIATEAHAEEMEGAPTRGQHYEYSEYAYEAHAADGSSCQSSGQHHYYHYEYYAYEFEFLYSEGALFWRSHGHEYEAEYHAYEAAWLFWPVDPRVPDDPVVQFADDPQFAPHTDRQQCNGQNDPVCVVTRRVTRSTEGEAQFWDNHGGEYEYRDHAYEQYYEEREAQAYESQTGGEYEYNDEAYEHEYQAAYHQEWEQSYGGEYEYEEHQYEAYFFHPGFDPVCVPHPFWQAGHGQHHQEKFYNWDDDPDPDTRGRGHITGGEYEYSYEAYEQEQTANHHQEWERSYGGEYHYSEYAYEYYHHIDPVLDGPDLPDFRQHAQEWEQQTGGYYAAAYHAYEFAGANQGAQEYYQQTGGEDHYNDDQYEDDHRSPPPGAYEAQYYAQQYGGEYYHNAHQYEYAHYAAQHFQHYDPDDPSNRATGGEYDAAYQHHYHHYPPSDPPDAHQDKDFPDWDWDADPVGDIHTHYTGIDGHHHRPIDRRDDPPPVVVVVVVVVVVVPPD

Solvent-accessible surface area (backbone atoms only — not comparable to full-atom values): 39597 Å² total; per-residue (Å²): 136,57,76,68,56,56,52,55,52,53,52,42,55,73,69,70,51,72,87,70,55,87,66,67,80,67,52,66,74,49,57,63,48,46,52,47,51,29,50,53,50,40,38,34,38,72,65,29,28,38,53,64,75,61,48,72,66,56,44,51,50,41,43,31,79,83,75,4,48,31,39,32,42,51,38,28,53,54,36,61,55,48,54,54,76,70,57,53,37,37,57,28,25,73,54,24,59,67,53,41,51,35,66,77,37,64,66,46,24,64,50,52,52,52,54,49,53,54,67,25,50,76,44,98,44,36,59,55,14,40,53,41,25,56,45,50,56,35,59,42,41,57,86,28,61,91,66,82,67,73,73,86,81,62,75,80,78,72,78,55,57,68,57,37,45,53,50,36,51,54,52,24,26,46,29,23,52,68,48,12,36,58,46,43,49,73,70,62,53,53,45,44,11,48,50,52,33,46,58,24,28,70,26,75,58,81,51,96,44,84,82,77,40,44,81,59,58,64,79,48,32,80,61,44,68,39,56,68,40,77,87,44,58,70,54,72,16,28,25,70,41,66,56,47,72,38,52,57,91,40,80,49,74,66,46,55,48,53,50,53,40,39,33,50,57,57,80,72,43,91,88,56,60,58,74,88,68,61,58,86,75,69,32,42,56,35,42,47,33,45,30,50,19,52,60,43,45,44,73,59,53,33,76,72,46,48,58,50,34,52,59,54,54,74,74,53,67,71,41,78,51,89,50,70,38,43,47,41,39,24,53,47,76,45,85,53,98,71,42,27,36,39,29,37,20,72,39,55,36,35,36,47,62,42,82,51,29,27,43,35,39,56,18,32,57,27,40,40,40,30,60,52,56,37,89,59,46,58,71,44,34,36,36,42,37,35,45,55,31,29,54,32,37,39,38,24,56,11,31,57,32,67,5,25,1,47,68,17,38,10,32,26,35,42,47,35,38,42,33,34,45,35,28,26,53,19,71,87,57,60,70,92,78,59,44,68,79,78,49,54,36,76,34,93,68,38,58,94,42,68,40,66,55,37,52,78,45,22,31,55,76,92,40,79,86,45,52,18,56,74,47,42,22,21,33,15,44,0,6,5,38,51,18,38,8,29,23,26,36,51,32,28,52,29,38,41,38,34,41,35,36,19,42,0,8,8,28,53,50,6,32,10,25,25,16,34,40,27,34,55,30,38,40,40,24,20,25,41,11,44,2,8,1,29,21,35,10,35,10,27,27,43,39,53,32,29,50,31,36,43,33,15,44,27,85,34,56,13,59,88,22,64,82,53,94,29,50,34,4,25,34,8,34,6,34,3,16,4,22,28,32,45,46,79,57,98,67,100,54,74,49,29,74,36,3,0,16,37,5,28,28,31,45,48,33,36,50,31,35,42,37,16,11,31,38,4,29,5,12,6,30,45,40,3,35,7,22,30,37,40,51,32,36,46,31,34,42,37,48,49,58,34,97,84,69,51,70,68,54,96,81,69,45,33,41,22,32,1,12,4,31,54,43,1,30,9,28,26,36,42,42,36,35,47,30,35,42,22,31,51,48,31,22,26,0,15,14,26,46,51,4,33,9,27,25,35,38,54,30,34,48,32,31,43,40,64,44,59,70,78,82,66,52,21,21,31,0,28,6,22,26,41,8,37,8,30,22,38,35,50,28,34,56,29,37,34,64,37,48,41,58,2,45,15,84,46,81,49,86,91,59,86,87,45,24,32,8,35,6,28,24,37,36,41,17,89,53,68,62,44,70,33,90,83,59,55,70,102,54,76,66,72,30,62,44,73,74,41,74,46,75,47,63,46,99,87,65,48,80,40,59,44,20,37,12,29,36,36,31,24,71,74,57,63,38,75,48,73,78,78,61,75,79,62,54,57,55,62,57,54,57,64,62,66,76,75,120